Protein AF-A0A3G9J9N0-F1 (afdb_monomer_lite)

Foldseek 3Di:
DVVVVVVVVVVVVVVVVPPPDDDDDDDDDDDDQQAAEDAPQKPDNAAFAEAFDKDAIDRHPDPAQKDKAKQDVCQWGADSRRIIHGHDADKIKIWIADPVRRYIYIHIYGYDDWAWDADEDEAAFDKDAIAIHRHPDGFPAKAKLACCQWDADRRRIIGGNAFDKIKIWGHHPNDIHIYIYGHYYDWEKPAQEEEEEAFAKDAIDIPPQDDAPAKDKDKPDVCQWGADRRRIIGGHDADWIWMWIDGPNDIYIHIYGYDYDKAKNYQEAEAEAFDKDAIDIDPPDVADWQKDKDKPDVQQWDADSRRIITGHNDFDKIWIWIDTPNDIYIHIYTYDHFAWDPDAEEEAPDKDATDRPRHPAQKAKDKADVCQWGADSRRIIHGHDFDKIWIWIDGPPDIYIYIYGYDQWAKEAEAQLLQFDFGDDIDTDGQPDKDFAAFDGTDHPQKTFQWWAQDSVNSGGTDGHRDIGGRNDDRDSYTYIHTDIDGDPPDDDDDDDQQALQKWWAFLVLFIDRRSRDDDLHGWHAAAAWKKKFFLCLLFKWKWKWKAAPVDSPDTDDTGDTASGIFIDHHRIIIIMMMGTPVSDGDDPVNRVVRSVRIDMGHLDLDADPDQDQDFEAEEAAQALVQVDQGQFLVSLLNSLPDPLHQAYEFEWDAACVGFIWTDDDQAPAQFWPDDPPDPRHPHGRNDHDPVRQQVTFTARRHPVGHRPTDNTGTDTPLSNLLSCVVSVHAYEYEYEYYNDLVVLVVNVVSCVVSVRQARYEYEYCSNSSLVSNLVPPPSNQQRAYEYEEAAEDDPRNSSSQSVGHNYAYEYELVHDDLVSLVSCVVSSHQAEYDDDDAQPSCLVVSLVRRPYYYYSHSVRSVSSVVVNVPPCPDDDDDDDDDDDDDDDDDDDDDDDDDDDDDDDDDDDDDDD

Sequence (913 aa):
MNLMKKLTVFMLAFACAMSLGMQNASAATNKNVKFVTKTNKFNVSELRLTPKKSFKLKVKGNKNKLTWASGYKKVATVNSKGKVTAKKNGKATITATDKKKKIVYSVVCRVSKIGLPAKSIGYLGSSTQLVLNGTNKNADSWSSSDPNIATVDTEGNVTGVSEGTCSISAVYQGLTYSTTLTTKHKVSLNKKKLTLGKGASEMLTIANNVYCKAISWTSSNKKVATVDSKGNVYAKKKGSAVITAKVDDQAVTCKVTVKDGTCLSTSYIILVPKDSTTLTFKNKGKKKGKITWKSSNKKIATVSKKGKVTAKARSGKVTISAKMSGKTYKTTVRVRKAKIPNPLTVRVGTTYRLALAGVKSKTKWTSSNKNAAKISSTGTLTPLAYGVTTITAKVNKYTVKQKIHVTDRYKVTYDPNAKAFGKIASKSYFPTDRFKLPTKGFDRPGYTISGWNTKADETGTQYNAGQEVSNLSSTDAEVTLYATYAAKPGYPTASEPWRQLSIAGIDSKGNLYKSSTYLSTTKYTSVKEKSYFSIDDFINYQIAYIKFNEDDLSSFVIKSGWKSSGQILEPGYKYLFMIRKVNKKTFSTADVIPVSNLLRFESATTNMNTKAVDYGALYAAHRGYSSKYPENTALAFEKAGESKRFWGIESDVYNTADGQLVMIHDNSLNRTTNISSADPNYGKGINDLTYSQIESYNIKGVNKKDYNYVYSERIPTLATYLSTCKKYNKHAILELKGLNDPKYYTQIIDEIYNAGMQNDTTLISFKFGYLENIKNTIPRAKDMPVLFLFSNALTDDDYTYLCHFTNAGINIKSTAVTTDQLNKAKALHLSFAIWTITSSSQATNLVNQGSGMVTVNDEGVADEIEHETNGKDTGDQITNQNQPSNNNTNIAPTTPTDIKKDDSTAPVDGESA

Radius of gyration: 46.25 Å; chains: 1; bounding box: 155×97×119 Å

Structure (mmCIF, N/CA/C/O backbone):
data_AF-A0A3G9J9N0-F1
#
_entry.id   AF-A0A3G9J9N0-F1
#
loop_
_atom_site.group_PDB
_atom_site.id
_atom_site.type_symbol
_atom_site.label_atom_id
_atom_site.label_alt_id
_atom_site.label_comp_id
_atom_site.label_asym_id
_atom_site.label_entity_id
_atom_site.label_seq_id
_atom_site.pdbx_PDB_ins_code
_atom_site.Cartn_x
_atom_site.Cartn_y
_atom_site.Cartn_z
_atom_site.occupancy
_atom_site.B_iso_or_equiv
_atom_site.auth_seq_id
_atom_site.auth_comp_id
_atom_site.auth_asym_id
_atom_site.auth_atom_id
_atom_site.pdbx_PDB_model_num
ATOM 1 N N . MET A 1 1 ? 32.812 -43.704 54.163 1.00 48.78 1 MET A N 1
ATOM 2 C CA . MET A 1 1 ? 34.184 -43.253 54.502 1.00 48.78 1 MET A CA 1
ATOM 3 C C . MET A 1 1 ? 35.276 -43.819 53.581 1.00 48.78 1 MET A C 1
ATOM 5 O O . MET A 1 1 ? 36.115 -43.041 53.148 1.00 48.78 1 MET A O 1
ATOM 9 N N . ASN A 1 2 ? 35.254 -45.102 53.183 1.00 44.22 2 ASN A N 1
ATOM 10 C CA . ASN A 1 2 ? 36.314 -45.704 52.339 1.00 44.22 2 ASN A CA 1
ATOM 11 C C . ASN A 1 2 ? 36.480 -45.160 50.899 1.00 44.22 2 ASN A C 1
ATOM 13 O O . ASN A 1 2 ? 37.438 -45.531 50.227 1.00 44.22 2 ASN A O 1
ATOM 17 N N . LEU A 1 3 ? 35.619 -44.250 50.425 1.00 35.22 3 LEU A N 1
ATOM 18 C CA . LEU A 1 3 ? 35.793 -43.603 49.115 1.00 35.22 3 LEU A CA 1
ATOM 19 C C . LEU A 1 3 ? 36.722 -42.370 49.162 1.00 35.22 3 LEU A C 1
ATOM 21 O O . LEU A 1 3 ? 37.321 -42.024 48.150 1.00 35.22 3 LEU A O 1
ATOM 25 N N . MET A 1 4 ? 36.907 -41.741 50.333 1.00 36.75 4 MET A N 1
ATOM 26 C CA . MET A 1 4 ? 37.801 -40.579 50.480 1.00 36.75 4 MET A CA 1
ATOM 27 C C . MET A 1 4 ? 39.285 -40.957 50.593 1.00 36.75 4 MET A C 1
ATOM 29 O O . MET A 1 4 ? 40.127 -40.165 50.191 1.00 36.75 4 MET A O 1
ATOM 33 N N . LYS A 1 5 ? 39.629 -42.176 51.039 1.00 39.00 5 LYS A N 1
ATOM 34 C CA . LYS A 1 5 ? 41.034 -42.637 51.077 1.00 39.00 5 LYS A CA 1
ATOM 35 C C . LYS A 1 5 ? 41.598 -43.043 49.704 1.00 39.00 5 LYS A C 1
ATOM 37 O O . LYS A 1 5 ? 42.811 -43.040 49.536 1.00 39.00 5 LYS A O 1
ATOM 42 N N . LYS A 1 6 ? 40.752 -43.343 48.704 1.00 37.22 6 LYS A N 1
ATOM 43 C CA . LYS A 1 6 ? 41.207 -43.686 47.338 1.00 37.22 6 LYS A CA 1
ATOM 44 C C . LYS A 1 6 ? 41.450 -42.474 46.426 1.00 37.22 6 LYS A C 1
ATOM 46 O O . LYS A 1 6 ? 42.113 -42.633 45.407 1.00 37.22 6 LYS A O 1
ATOM 51 N N . LEU A 1 7 ? 40.976 -41.275 46.783 1.00 34.38 7 LEU A N 1
ATOM 52 C CA . LEU A 1 7 ? 41.208 -40.065 45.977 1.00 34.38 7 LEU A CA 1
ATOM 53 C C . LEU A 1 7 ? 42.564 -39.396 46.268 1.00 34.38 7 LEU A C 1
ATOM 55 O O . LEU A 1 7 ? 43.175 -38.837 45.362 1.00 34.38 7 LEU A O 1
ATOM 59 N N . THR A 1 8 ? 43.062 -39.485 47.505 1.00 36.62 8 THR A N 1
ATOM 60 C CA . THR A 1 8 ? 44.294 -38.796 47.932 1.00 36.62 8 THR A CA 1
ATOM 61 C C . THR A 1 8 ? 45.568 -39.444 47.380 1.00 36.62 8 THR A C 1
ATOM 63 O O . THR A 1 8 ? 46.518 -38.743 47.046 1.00 36.62 8 THR A O 1
ATOM 66 N N . VAL A 1 9 ? 45.583 -40.772 47.209 1.00 36.88 9 VAL A N 1
ATOM 67 C CA . VAL A 1 9 ? 46.752 -41.508 46.682 1.00 36.88 9 VAL A CA 1
ATOM 68 C C . VAL A 1 9 ? 46.990 -41.212 45.193 1.00 36.88 9 VAL A C 1
ATOM 70 O O . VAL A 1 9 ? 48.134 -41.115 44.753 1.00 36.88 9 VAL A O 1
ATOM 73 N N . PHE A 1 10 ? 45.928 -40.979 44.413 1.00 32.38 10 PHE A N 1
ATOM 74 C CA . PHE A 1 10 ? 46.055 -40.698 42.977 1.00 32.38 10 PHE A CA 1
ATOM 75 C C . PHE A 1 10 ? 46.509 -39.258 42.665 1.00 32.38 10 PHE A C 1
ATOM 77 O O . PHE A 1 10 ? 47.022 -39.004 41.577 1.00 32.38 10 PHE A O 1
ATOM 84 N N . MET A 1 11 ? 46.373 -38.318 43.613 1.00 33.41 11 MET A N 1
ATOM 85 C CA . MET A 1 11 ? 46.893 -36.949 43.457 1.00 33.41 11 MET A CA 1
ATOM 86 C C . MET A 1 11 ? 48.385 -36.803 43.796 1.00 33.41 11 MET A C 1
ATOM 88 O O . MET A 1 11 ? 48.999 -35.849 43.327 1.00 33.41 11 MET A O 1
ATOM 92 N N . LEU A 1 12 ? 48.996 -37.741 44.533 1.00 33.38 12 LEU A N 1
ATOM 93 C CA . LEU A 1 12 ? 50.442 -37.703 44.811 1.00 33.38 12 LEU A CA 1
ATOM 94 C C . LEU A 1 12 ? 51.288 -38.365 43.709 1.00 33.38 12 LEU A C 1
ATOM 96 O O . LEU A 1 12 ? 52.363 -37.869 43.378 1.00 33.38 12 LEU A O 1
ATOM 100 N N . ALA A 1 13 ? 50.790 -39.431 43.073 1.00 31.62 13 ALA A N 1
ATOM 101 C CA . ALA A 1 13 ? 51.538 -40.156 42.038 1.00 31.62 13 ALA A CA 1
ATOM 102 C C . ALA A 1 13 ? 51.814 -39.331 40.760 1.00 31.62 13 ALA A C 1
ATOM 104 O O . ALA A 1 13 ? 52.787 -39.591 40.055 1.00 31.62 13 ALA A O 1
ATOM 105 N N . PHE A 1 14 ? 51.000 -38.309 40.463 1.00 33.72 14 PHE A N 1
ATOM 106 C CA . PHE A 1 14 ? 51.206 -37.449 39.288 1.00 33.72 14 PHE A CA 1
ATOM 107 C C . PHE A 1 14 ? 52.221 -36.311 39.523 1.00 33.72 14 PHE A C 1
ATOM 109 O O . PHE A 1 14 ? 52.668 -35.685 38.563 1.00 33.72 14 PHE A O 1
ATOM 116 N N . ALA A 1 15 ? 52.618 -36.055 40.777 1.00 31.66 15 ALA A N 1
ATOM 117 C CA . ALA A 1 15 ? 53.602 -35.026 41.122 1.00 31.66 15 ALA A CA 1
ATOM 118 C C . ALA A 1 15 ? 55.060 -35.502 40.943 1.00 31.66 15 ALA A C 1
ATOM 120 O O . ALA A 1 15 ? 55.919 -34.710 40.560 1.00 31.66 15 ALA A O 1
ATOM 121 N N . CYS A 1 16 ? 55.343 -36.797 41.135 1.00 30.12 16 CYS A N 1
ATOM 122 C CA . CYS A 1 16 ? 56.706 -37.345 41.023 1.00 30.12 16 CYS A CA 1
ATOM 123 C C . CYS A 1 16 ? 57.176 -37.621 39.581 1.00 30.12 16 CYS A C 1
ATOM 125 O O . CYS A 1 16 ? 58.366 -37.815 39.351 1.00 30.12 16 CYS A O 1
ATOM 127 N N . ALA A 1 17 ? 56.287 -37.587 38.582 1.00 29.38 17 ALA A N 1
ATOM 128 C CA . ALA A 1 17 ? 56.651 -37.819 37.177 1.00 29.38 17 ALA A CA 1
ATOM 129 C C . ALA A 1 17 ? 57.238 -36.580 36.456 1.00 29.38 17 ALA A C 1
ATOM 131 O O . ALA A 1 17 ? 57.501 -36.636 35.254 1.00 29.38 17 ALA A O 1
ATOM 132 N N . MET A 1 18 ? 57.433 -35.452 37.156 1.00 33.44 18 MET A N 1
ATOM 133 C CA . MET A 1 18 ? 58.057 -34.236 36.603 1.00 33.44 18 MET A CA 1
ATOM 134 C C . MET A 1 18 ? 59.470 -33.935 37.133 1.00 33.44 18 MET A C 1
ATOM 136 O O . MET A 1 18 ? 60.090 -32.992 36.644 1.00 33.44 18 MET A O 1
ATOM 140 N N . SER A 1 19 ? 60.008 -34.722 38.072 1.00 32.09 19 SER A N 1
ATOM 141 C CA . SER A 1 19 ? 61.342 -34.499 38.661 1.00 32.09 19 SER A CA 1
ATOM 142 C C . SER A 1 19 ? 62.445 -35.438 38.150 1.00 32.09 19 SER A C 1
ATOM 144 O O . SER A 1 19 ? 63.620 -35.111 38.295 1.00 32.09 19 SER A O 1
ATOM 146 N N . LEU A 1 20 ? 62.109 -36.566 37.511 1.00 29.92 20 LEU A N 1
ATOM 147 C CA . LEU A 1 20 ? 63.076 -37.584 37.071 1.00 29.92 20 LEU A CA 1
ATOM 148 C C . LEU A 1 20 ? 62.960 -37.863 35.565 1.00 29.92 20 LEU A C 1
ATOM 150 O O . LEU A 1 20 ? 62.259 -38.766 35.120 1.00 29.92 20 LEU A O 1
ATOM 154 N N . GLY A 1 21 ? 63.654 -37.046 34.769 1.00 29.75 21 GLY A N 1
ATOM 155 C CA . GLY A 1 21 ? 63.706 -37.189 33.305 1.00 29.75 21 GLY A CA 1
ATOM 156 C C . GLY A 1 21 ? 64.806 -36.384 32.605 1.00 29.75 21 GLY A C 1
ATOM 157 O O . GLY A 1 21 ? 64.782 -36.251 31.383 1.00 29.75 21 GLY A O 1
ATOM 158 N N . MET A 1 22 ? 65.752 -35.814 33.362 1.00 32.88 22 MET A N 1
ATOM 159 C CA . MET A 1 22 ? 66.921 -35.102 32.835 1.00 32.88 22 MET A CA 1
ATOM 160 C C . MET A 1 22 ? 68.165 -35.408 33.677 1.00 32.88 22 MET A C 1
ATOM 162 O O . MET A 1 22 ? 68.656 -34.553 34.408 1.00 32.88 22 MET A O 1
ATOM 166 N N . GLN A 1 23 ? 68.700 -36.619 33.528 1.00 28.89 23 GLN A N 1
ATOM 167 C CA . GLN A 1 23 ? 70.120 -36.873 33.764 1.00 28.89 23 GLN A CA 1
ATOM 168 C C . GLN A 1 23 ? 70.725 -37.645 32.588 1.00 28.89 23 GLN A C 1
ATOM 170 O O . GLN A 1 23 ? 70.046 -38.414 31.913 1.00 28.89 23 GLN A O 1
ATOM 175 N N . ASN A 1 24 ? 72.014 -37.382 32.386 1.00 27.62 24 ASN A N 1
ATOM 176 C CA . ASN A 1 24 ? 72.972 -38.079 31.531 1.00 27.62 24 ASN A CA 1
ATOM 177 C C . ASN A 1 24 ? 72.756 -37.983 30.011 1.00 27.62 24 ASN A C 1
ATOM 179 O O . ASN A 1 24 ? 72.173 -38.832 29.344 1.00 27.62 24 ASN A O 1
ATOM 183 N N . ALA A 1 25 ? 73.381 -36.942 29.456 1.00 30.88 25 ALA A N 1
ATOM 184 C CA . ALA A 1 25 ? 74.057 -37.060 28.171 1.00 30.88 25 ALA A CA 1
ATOM 185 C C . ALA A 1 25 ? 75.243 -38.040 28.285 1.00 30.88 25 ALA A C 1
ATOM 187 O O . ALA A 1 25 ? 75.872 -38.102 29.341 1.00 30.88 25 ALA A O 1
ATOM 188 N N . SER A 1 26 ? 75.618 -38.710 27.191 1.00 25.95 26 SER A N 1
ATOM 189 C CA . SER A 1 26 ? 77.020 -39.096 26.990 1.00 25.95 26 SER A CA 1
ATOM 190 C C . SER A 1 26 ? 77.789 -37.885 26.446 1.00 25.95 26 SER A C 1
ATOM 192 O O . SER A 1 26 ? 77.250 -37.073 25.687 1.00 25.95 26 SER A O 1
ATOM 194 N N . ALA A 1 27 ? 79.011 -37.690 26.935 1.00 27.84 27 ALA A N 1
ATOM 195 C CA . ALA A 1 27 ? 79.681 -36.395 26.900 1.00 27.84 27 ALA A CA 1
ATOM 196 C C . ALA A 1 27 ? 80.628 -36.199 25.706 1.00 27.84 27 ALA A C 1
ATOM 198 O O . ALA A 1 27 ? 81.275 -37.134 25.251 1.00 27.84 27 ALA A O 1
ATOM 199 N N . ALA A 1 28 ? 80.797 -34.931 25.319 1.00 25.23 28 ALA A N 1
ATOM 200 C CA . ALA A 1 28 ? 82.091 -34.364 24.933 1.00 25.23 28 ALA A CA 1
ATOM 201 C C . ALA A 1 28 ? 82.093 -32.847 25.232 1.00 25.23 28 ALA A C 1
ATOM 203 O O . ALA A 1 28 ? 81.487 -32.051 24.519 1.00 25.23 28 ALA A O 1
ATOM 204 N N . THR A 1 29 ? 82.687 -32.494 26.377 1.00 30.61 29 THR A N 1
ATOM 205 C CA . THR A 1 29 ? 83.404 -31.233 26.683 1.00 30.61 29 THR A CA 1
ATOM 206 C C . THR A 1 29 ? 82.989 -29.916 25.980 1.00 30.61 29 THR A C 1
ATOM 208 O O . THR A 1 29 ? 83.371 -29.651 24.847 1.00 30.61 29 THR A O 1
ATOM 211 N N . ASN A 1 30 ? 82.375 -28.967 26.715 1.00 28.16 30 ASN A N 1
ATOM 212 C CA . ASN A 1 30 ? 83.119 -27.853 27.355 1.00 28.16 30 ASN A CA 1
ATOM 213 C C . ASN A 1 30 ? 82.231 -26.823 28.109 1.00 28.16 30 ASN A C 1
ATOM 215 O O . ASN A 1 30 ? 81.152 -26.463 27.647 1.00 28.16 30 ASN A O 1
ATOM 219 N N . LYS A 1 31 ? 82.769 -26.294 29.224 1.00 37.56 31 LYS A N 1
ATOM 220 C CA . LYS A 1 31 ? 82.333 -25.141 30.062 1.00 37.56 31 LYS A CA 1
ATOM 221 C C . LYS A 1 31 ? 80.841 -25.034 30.467 1.00 37.56 31 LYS A C 1
ATOM 223 O O . LYS A 1 31 ? 79.971 -24.642 29.693 1.00 37.56 31 LYS A O 1
ATOM 228 N N . ASN A 1 32 ? 80.584 -25.226 31.769 1.00 44.66 32 ASN A N 1
ATOM 229 C CA . ASN A 1 32 ? 79.283 -25.054 32.435 1.00 44.66 32 ASN A CA 1
ATOM 230 C C . ASN A 1 32 ? 78.755 -23.604 32.391 1.00 44.66 32 ASN A C 1
ATOM 232 O O . ASN A 1 32 ? 78.971 -22.798 33.295 1.00 44.66 32 ASN A O 1
ATOM 236 N N . VAL A 1 33 ? 77.985 -23.278 31.354 1.00 46.66 33 VAL A N 1
ATOM 237 C CA . VAL A 1 33 ? 77.204 -22.038 31.279 1.00 46.66 33 VAL A CA 1
ATOM 238 C C . VAL A 1 33 ? 75.807 -22.296 31.853 1.00 46.66 33 VAL A C 1
ATOM 240 O O . VAL A 1 33 ? 74.995 -22.956 31.211 1.00 46.66 33 VAL A O 1
ATOM 243 N N . LYS A 1 34 ? 75.489 -21.765 33.043 1.00 50.78 34 LYS A N 1
ATOM 244 C CA . LYS A 1 34 ? 74.111 -21.797 33.575 1.00 50.78 34 LYS A CA 1
ATOM 245 C C . LYS A 1 34 ? 73.200 -20.927 32.695 1.00 50.78 34 LYS A C 1
ATOM 247 O O . LYS A 1 34 ? 73.370 -19.710 32.643 1.00 50.78 34 LYS A O 1
ATOM 252 N N . PHE A 1 35 ? 72.246 -21.552 32.001 1.00 58.50 35 PHE A N 1
ATOM 253 C CA . PHE A 1 35 ? 71.233 -20.864 31.194 1.00 58.50 35 PHE A CA 1
ATOM 254 C C . PHE A 1 35 ? 69.939 -20.652 31.993 1.00 58.50 35 PHE A C 1
ATOM 256 O O . PHE A 1 35 ? 69.410 -21.592 32.584 1.00 58.50 35 PHE A O 1
ATOM 263 N N . VAL A 1 36 ? 69.369 -19.446 31.945 1.00 65.62 36 VAL A N 1
ATOM 264 C CA . VAL A 1 36 ? 68.033 -19.170 32.501 1.00 65.62 36 VAL A CA 1
ATOM 265 C C . VAL A 1 36 ? 66.969 -19.634 31.504 1.00 65.62 36 VAL A C 1
ATOM 267 O O . VAL A 1 36 ? 66.976 -19.218 30.345 1.00 65.62 36 VAL A O 1
ATOM 270 N N . THR A 1 37 ? 66.023 -20.470 31.935 1.00 63.44 37 THR A N 1
ATOM 271 C CA . THR A 1 37 ? 64.923 -20.917 31.064 1.00 63.44 37 THR A CA 1
ATOM 272 C C . THR A 1 37 ? 63.762 -19.920 31.098 1.00 63.44 37 THR A C 1
ATOM 274 O O . THR A 1 37 ? 63.306 -19.535 32.171 1.00 63.44 37 THR A O 1
ATOM 277 N N . LYS A 1 38 ? 63.255 -19.503 29.929 1.00 67.88 38 LYS A N 1
ATOM 278 C CA . LYS A 1 38 ? 62.070 -18.633 29.800 1.00 67.88 38 LYS A CA 1
ATOM 279 C C . LYS A 1 38 ? 61.022 -19.260 28.878 1.00 67.88 38 LYS A C 1
ATOM 281 O O . LYS A 1 38 ? 61.225 -19.376 27.671 1.00 67.88 38 LYS A O 1
ATOM 286 N N . THR A 1 39 ? 59.875 -19.622 29.442 1.00 58.59 39 THR A N 1
ATOM 287 C CA . THR A 1 39 ? 58.696 -20.099 28.702 1.00 58.59 39 THR A CA 1
ATOM 288 C C . THR A 1 39 ? 57.900 -18.929 28.099 1.00 58.59 39 THR A C 1
ATOM 290 O O . THR A 1 39 ? 58.139 -17.761 28.407 1.00 58.59 39 THR A O 1
ATOM 293 N N . ASN A 1 40 ? 56.966 -19.225 27.187 1.00 57.38 40 ASN A N 1
ATOM 294 C CA . ASN A 1 40 ? 55.962 -18.286 26.649 1.00 57.38 40 ASN A CA 1
ATOM 295 C C . ASN A 1 40 ? 56.482 -17.010 25.940 1.00 57.38 40 ASN A C 1
ATOM 297 O O . ASN A 1 40 ? 55.711 -16.083 25.695 1.00 57.38 40 ASN A O 1
ATOM 301 N N . LYS A 1 41 ? 57.762 -16.950 25.544 1.00 75.94 41 LYS A N 1
ATOM 302 C CA . LYS A 1 41 ? 58.319 -15.839 24.738 1.00 75.94 41 LYS A CA 1
ATOM 303 C C . LYS A 1 41 ? 58.327 -16.089 23.225 1.00 75.94 41 LYS A C 1
ATOM 305 O O . LYS A 1 41 ? 58.754 -15.213 22.479 1.00 75.94 41 LYS A O 1
ATOM 310 N N . PHE A 1 42 ? 57.851 -17.235 22.742 1.00 79.75 42 PHE A N 1
ATOM 311 C CA . PHE A 1 42 ? 57.689 -17.473 21.303 1.00 79.75 42 PHE A CA 1
ATOM 312 C C . PHE A 1 42 ? 56.468 -16.738 20.717 1.00 79.75 42 PHE A C 1
ATOM 314 O O . PHE A 1 42 ? 55.617 -16.207 21.430 1.00 79.75 42 PHE A O 1
ATOM 321 N N . ASN A 1 43 ? 56.367 -16.712 19.386 1.00 79.62 43 ASN A N 1
ATOM 322 C CA . ASN A 1 43 ? 55.188 -16.240 18.657 1.00 79.62 43 ASN A CA 1
ATOM 323 C C . ASN A 1 43 ? 53.937 -17.124 18.843 1.00 79.62 43 ASN A C 1
ATOM 325 O O . ASN A 1 43 ? 52.857 -16.694 18.457 1.00 79.62 43 ASN A O 1
ATOM 329 N N . VAL A 1 44 ? 54.071 -18.301 19.462 1.00 76.94 44 VAL A N 1
ATOM 330 C CA . VAL A 1 44 ? 52.980 -19.188 19.903 1.00 76.94 44 VAL A CA 1
ATOM 331 C C . VAL A 1 44 ? 53.314 -19.768 21.285 1.00 76.94 44 VAL A C 1
ATOM 333 O O . VAL A 1 44 ? 54.489 -19.976 21.587 1.00 76.94 44 VAL A O 1
ATOM 336 N N . SER A 1 45 ? 52.308 -20.030 22.123 1.00 72.44 45 SER A N 1
ATOM 337 C CA . SER A 1 45 ? 52.470 -20.682 23.439 1.00 72.44 45 SER A CA 1
ATOM 338 C C . SER A 1 45 ? 52.558 -22.212 23.339 1.00 72.44 45 SER A C 1
ATOM 340 O O . SER A 1 45 ? 53.342 -22.836 24.050 1.00 72.44 45 SER A O 1
ATOM 342 N N . GLU A 1 46 ? 51.814 -22.813 22.408 1.00 78.31 46 GLU A N 1
ATOM 343 C CA . GLU A 1 46 ? 51.929 -24.215 21.988 1.00 78.31 46 GLU A CA 1
ATOM 344 C C . GLU A 1 46 ? 51.910 -24.280 20.451 1.00 78.31 46 GLU A C 1
ATOM 346 O O . GLU A 1 46 ? 51.202 -23.519 19.785 1.00 78.31 46 GLU A O 1
ATOM 351 N N . LEU A 1 47 ? 52.699 -25.181 19.864 1.00 81.25 47 LEU A N 1
ATOM 352 C CA . LEU A 1 47 ? 52.750 -25.399 18.420 1.00 81.25 47 LEU A CA 1
ATOM 353 C C . LEU A 1 47 ? 52.004 -26.690 18.057 1.00 81.25 47 LEU A C 1
ATOM 355 O O . LEU A 1 47 ? 52.470 -27.779 18.387 1.00 81.25 47 LEU A O 1
ATOM 359 N N . ARG A 1 48 ? 50.870 -26.599 17.354 1.00 81.94 48 ARG A N 1
ATOM 360 C CA . ARG A 1 48 ? 50.160 -27.770 16.809 1.00 81.94 48 ARG A CA 1
ATOM 361 C C . ARG A 1 48 ? 50.343 -27.844 15.300 1.00 81.94 48 ARG A C 1
ATOM 363 O O . ARG A 1 48 ? 50.137 -26.856 14.594 1.00 81.94 48 ARG A O 1
ATOM 370 N N . LEU A 1 49 ? 50.761 -29.010 14.816 1.00 74.69 49 LEU A N 1
ATOM 371 C CA . LEU A 1 49 ? 51.038 -29.271 13.404 1.00 74.69 49 LEU A CA 1
ATOM 372 C C . LEU A 1 49 ? 50.471 -30.624 12.974 1.00 74.69 49 LEU A C 1
ATOM 374 O O . LEU A 1 49 ? 50.459 -31.579 13.744 1.00 74.69 49 LEU A O 1
ATOM 378 N N . THR A 1 50 ? 50.118 -30.746 11.699 1.00 73.88 50 THR A N 1
ATOM 379 C CA . THR A 1 50 ? 49.955 -32.052 11.0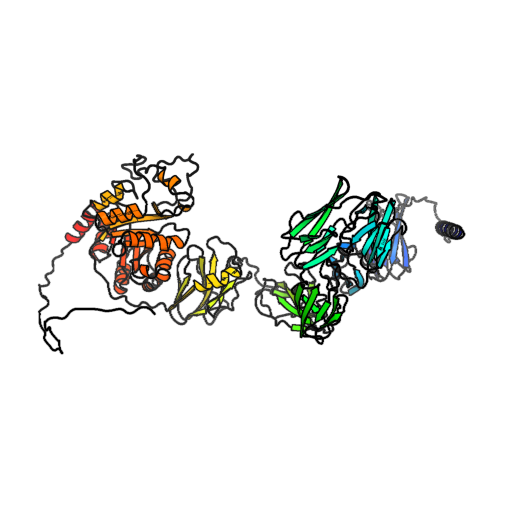55 1.00 73.88 50 THR A CA 1
ATOM 380 C C . THR A 1 50 ? 51.286 -32.570 10.513 1.00 73.88 50 THR A C 1
ATOM 382 O O . THR A 1 50 ? 52.174 -31.768 10.200 1.00 73.88 50 THR A O 1
ATOM 385 N N . PRO A 1 51 ? 51.444 -33.897 10.344 1.00 77.56 51 PRO A N 1
ATOM 386 C CA . PRO A 1 51 ? 52.576 -34.476 9.625 1.00 77.56 51 PRO A CA 1
ATOM 387 C C . PRO A 1 51 ? 52.863 -33.763 8.291 1.00 77.56 51 PRO A C 1
ATOM 389 O O . PRO A 1 51 ? 51.947 -33.354 7.580 1.00 77.56 51 PRO A O 1
ATOM 392 N N . LYS A 1 52 ? 54.149 -33.621 7.953 1.00 76.56 52 LYS A N 1
ATOM 393 C CA . LYS A 1 52 ? 54.697 -32.924 6.771 1.00 76.56 52 LYS A CA 1
ATOM 394 C C . LYS A 1 52 ? 54.513 -31.392 6.727 1.00 76.56 52 LYS A C 1
ATOM 396 O O . LYS A 1 52 ? 55.208 -30.747 5.944 1.00 76.56 52 LYS A O 1
ATOM 401 N N . LYS A 1 53 ? 53.660 -30.763 7.550 1.00 82.00 53 LYS A N 1
ATOM 402 C CA . LYS A 1 53 ? 53.551 -29.285 7.602 1.00 82.00 53 LYS A CA 1
ATOM 403 C C . LYS A 1 53 ? 54.672 -28.656 8.447 1.00 82.00 53 LYS A C 1
ATOM 405 O O . LYS A 1 53 ? 55.336 -29.323 9.242 1.00 82.00 53 LYS A O 1
ATOM 410 N N . SER A 1 54 ? 54.898 -27.352 8.260 1.00 84.00 54 SER A N 1
ATOM 411 C CA . SER A 1 54 ? 55.978 -26.607 8.925 1.00 84.00 54 SER A CA 1
ATOM 412 C C . SER A 1 54 ? 55.564 -25.200 9.373 1.00 84.00 54 SER A C 1
ATOM 414 O O . SER A 1 54 ? 54.647 -24.610 8.806 1.00 84.00 54 SER A O 1
ATOM 416 N N . PHE A 1 55 ? 56.245 -24.663 10.389 1.00 84.56 55 PHE A N 1
ATOM 417 C CA . PHE A 1 55 ? 55.986 -23.354 10.998 1.00 84.56 55 PHE A CA 1
ATOM 418 C C . PHE A 1 55 ? 57.294 -22.685 11.438 1.00 84.56 55 PHE A C 1
ATOM 420 O O . PHE A 1 55 ? 58.190 -23.351 11.955 1.00 84.56 55 PHE A O 1
ATOM 427 N N . LYS A 1 56 ? 57.422 -21.364 11.255 1.00 90.25 56 LYS A N 1
ATOM 428 C CA . LYS A 1 56 ? 58.613 -20.605 11.669 1.00 90.25 56 LYS A CA 1
ATOM 429 C C . LYS A 1 56 ? 58.406 -20.001 13.058 1.00 90.25 56 LYS A C 1
ATOM 431 O O . LYS A 1 56 ? 57.646 -19.044 13.221 1.00 90.25 56 LYS A O 1
ATOM 436 N N . LEU A 1 57 ? 59.104 -20.549 14.049 1.00 86.56 57 LEU A N 1
ATOM 437 C CA . LEU A 1 57 ? 59.156 -19.977 15.389 1.00 86.56 57 LEU A CA 1
ATOM 438 C C . LEU A 1 57 ? 60.007 -18.700 15.393 1.00 86.56 57 LEU A C 1
ATOM 440 O O . LEU A 1 57 ? 61.041 -18.611 14.728 1.00 86.56 57 LEU A O 1
ATOM 444 N N . LYS A 1 58 ? 59.576 -17.712 16.176 1.00 86.31 58 LYS A N 1
ATOM 445 C CA . LYS A 1 58 ? 60.313 -16.480 16.486 1.00 86.31 58 LYS A CA 1
ATOM 446 C C . LYS A 1 58 ? 60.207 -16.219 17.987 1.00 86.31 58 LYS A C 1
ATOM 448 O O . LYS A 1 58 ? 59.114 -16.333 18.538 1.00 86.31 58 LYS A O 1
ATOM 453 N N . VAL A 1 59 ? 61.304 -15.844 18.642 1.00 85.69 59 VAL A N 1
ATOM 454 C CA . VAL A 1 59 ? 61.275 -15.367 20.036 1.00 85.69 59 VAL A CA 1
ATOM 455 C C . VAL A 1 59 ? 60.959 -13.869 20.021 1.00 85.69 59 VAL A C 1
ATOM 457 O O . VAL A 1 59 ? 61.713 -13.082 19.450 1.00 85.69 59 VAL A O 1
ATOM 460 N N . LYS A 1 60 ? 59.834 -13.466 20.620 1.00 80.81 60 LYS A N 1
ATOM 461 C CA . LYS A 1 60 ? 59.385 -12.068 20.688 1.00 80.81 60 LYS A CA 1
ATOM 462 C C . LYS A 1 60 ? 60.439 -11.213 21.404 1.00 80.81 60 LYS A C 1
ATOM 464 O O . LYS A 1 60 ? 60.869 -11.551 22.505 1.00 80.81 60 LYS A O 1
ATOM 469 N N . GLY A 1 61 ? 60.844 -10.111 20.772 1.00 78.38 61 GLY A N 1
ATOM 470 C CA . GLY A 1 61 ? 61.818 -9.160 21.321 1.00 78.38 61 GLY A CA 1
ATOM 471 C C . GLY A 1 61 ? 63.282 -9.626 21.331 1.00 78.38 61 GLY A C 1
ATOM 472 O O . GLY A 1 61 ? 64.127 -8.904 21.854 1.00 78.38 61 GLY A O 1
ATOM 473 N N . ASN A 1 62 ? 63.621 -10.796 20.770 1.00 79.38 62 ASN A N 1
ATOM 474 C CA . ASN A 1 62 ? 65.016 -11.231 20.667 1.00 79.38 62 ASN A CA 1
ATOM 475 C C . ASN A 1 62 ? 65.604 -10.901 19.279 1.00 79.38 62 ASN A C 1
ATOM 477 O O . ASN A 1 62 ? 65.083 -11.357 18.263 1.00 79.38 62 ASN A O 1
ATOM 481 N N . LYS A 1 63 ? 66.690 -10.111 19.256 1.00 79.31 63 LYS A N 1
ATOM 482 C CA . LYS A 1 63 ? 67.451 -9.723 18.051 1.00 79.31 63 LYS A CA 1
ATOM 483 C C . LYS A 1 63 ? 68.746 -10.544 17.846 1.00 79.31 63 LYS A C 1
ATOM 485 O O . LYS A 1 63 ? 69.434 -10.353 16.850 1.00 79.31 63 LYS A O 1
ATOM 490 N N . ASN A 1 64 ? 69.099 -11.445 18.768 1.00 82.06 64 ASN A N 1
ATOM 491 C CA . ASN A 1 64 ? 70.328 -12.245 18.721 1.00 82.06 64 ASN A CA 1
ATOM 492 C C . ASN A 1 64 ? 70.199 -13.486 17.817 1.00 82.06 64 ASN A C 1
ATOM 494 O O . ASN A 1 64 ? 69.114 -14.032 17.613 1.00 82.06 64 ASN A O 1
ATOM 498 N N . LYS A 1 65 ? 71.343 -13.999 17.339 1.00 84.44 65 LYS A N 1
ATOM 499 C CA . LYS A 1 65 ? 71.434 -15.288 16.631 1.00 84.44 65 LYS A CA 1
ATOM 500 C C . LYS A 1 65 ? 71.148 -16.445 17.600 1.00 84.44 65 LYS A C 1
ATOM 502 O O . LYS A 1 65 ? 71.888 -16.653 18.559 1.00 84.44 65 LYS A O 1
ATOM 507 N N . LEU A 1 66 ? 70.084 -17.203 17.332 1.00 90.06 66 LEU A N 1
ATOM 508 C CA . LEU A 1 66 ? 69.633 -18.330 18.158 1.00 90.06 66 LEU A CA 1
ATOM 509 C C . LEU A 1 66 ? 70.146 -19.673 17.622 1.00 90.06 66 LEU A C 1
ATOM 511 O O . LEU A 1 66 ? 70.174 -19.898 16.413 1.00 90.06 66 LEU A O 1
ATOM 515 N N . THR A 1 67 ? 70.497 -20.590 18.526 1.00 89.12 67 THR A N 1
ATOM 516 C CA . THR A 1 67 ? 70.742 -22.010 18.204 1.00 89.12 67 THR A CA 1
ATOM 517 C C . THR A 1 67 ? 69.461 -22.805 18.452 1.00 89.12 67 THR A C 1
ATOM 519 O O . THR A 1 67 ? 68.841 -22.612 19.492 1.00 89.12 67 THR A O 1
ATOM 522 N N . TRP A 1 68 ? 69.051 -23.686 17.537 1.00 91.56 68 TRP A N 1
ATOM 523 C CA . TRP A 1 68 ? 67.763 -24.392 17.612 1.00 91.56 68 TRP A CA 1
ATOM 524 C C . TRP A 1 68 ? 67.936 -25.905 17.755 1.00 91.56 68 TRP A C 1
ATOM 526 O O . TRP A 1 68 ? 68.771 -26.492 17.069 1.00 91.56 68 TRP A O 1
ATOM 536 N N . ALA A 1 69 ? 67.109 -26.543 18.584 1.00 90.00 69 ALA A N 1
ATOM 537 C CA . ALA A 1 69 ? 67.075 -27.997 18.736 1.00 90.00 69 ALA A CA 1
ATOM 538 C C . ALA A 1 69 ? 65.643 -28.537 18.910 1.00 90.00 69 ALA A C 1
ATOM 540 O O . ALA A 1 69 ? 64.708 -27.808 19.239 1.00 90.00 69 ALA A O 1
ATOM 541 N N . SER A 1 70 ? 65.473 -29.839 18.671 1.00 90.31 70 SER A N 1
ATOM 542 C CA . SER A 1 70 ? 64.237 -30.579 18.945 1.00 90.31 70 SER A CA 1
ATOM 543 C C . SER A 1 70 ? 64.554 -31.781 19.821 1.00 90.31 70 SER A C 1
ATOM 545 O O . SER A 1 70 ? 65.390 -32.605 19.444 1.00 90.31 70 SER A O 1
ATOM 547 N N . GLY A 1 71 ? 63.849 -31.896 20.946 1.00 87.25 71 GLY A N 1
ATOM 548 C CA . GLY A 1 71 ? 63.962 -33.016 21.877 1.00 87.25 71 GLY A CA 1
ATOM 549 C C . GLY A 1 71 ? 63.439 -34.342 21.321 1.00 87.25 71 GLY A C 1
ATOM 550 O O . GLY A 1 71 ? 63.774 -35.385 21.864 1.00 87.25 71 GLY A O 1
ATOM 551 N N . TYR A 1 72 ? 62.662 -34.344 20.225 1.00 87.31 72 TYR A N 1
ATOM 552 C CA . TYR A 1 72 ? 62.302 -35.599 19.556 1.00 87.31 72 TYR A CA 1
ATOM 553 C C . TYR A 1 72 ? 62.160 -35.451 18.035 1.00 87.31 72 TYR A C 1
ATOM 555 O O . TYR A 1 72 ? 61.073 -35.266 17.479 1.00 87.31 72 TYR A O 1
ATOM 563 N N . LYS A 1 73 ? 63.301 -35.585 17.342 1.00 88.31 73 LYS A N 1
ATOM 564 C CA . LYS A 1 73 ? 63.446 -35.443 15.878 1.00 88.31 73 LYS A CA 1
ATOM 565 C C . LYS A 1 73 ? 62.573 -36.406 15.050 1.00 88.31 73 LYS A C 1
ATOM 567 O O . LYS A 1 73 ? 62.333 -36.121 13.878 1.00 88.31 73 LYS A O 1
ATOM 572 N N . LYS A 1 74 ? 62.088 -37.519 15.625 1.00 85.31 74 LYS A N 1
ATOM 573 C CA . LYS A 1 74 ? 61.139 -38.450 14.973 1.00 85.31 74 LYS A CA 1
ATOM 574 C C . LYS A 1 74 ? 59.710 -37.881 14.885 1.00 85.31 74 LYS A C 1
ATOM 576 O O . LYS A 1 74 ? 58.992 -38.220 13.949 1.00 85.31 74 LYS A O 1
ATOM 581 N N . VAL A 1 75 ? 59.321 -36.990 15.805 1.00 83.06 75 VAL A N 1
ATOM 582 C CA . VAL A 1 75 ? 58.016 -36.298 15.814 1.00 83.06 75 VAL A CA 1
ATOM 583 C C . VAL A 1 75 ? 58.097 -34.949 15.100 1.00 83.06 75 VAL A C 1
ATOM 585 O O . VAL A 1 75 ? 57.273 -34.682 14.228 1.00 83.06 75 VAL A O 1
ATOM 588 N N . ALA A 1 76 ? 59.100 -34.118 15.403 1.00 87.44 76 ALA A N 1
ATOM 589 C CA . ALA A 1 76 ? 59.311 -32.834 14.728 1.00 87.44 76 ALA A CA 1
ATOM 590 C C . ALA A 1 76 ? 60.797 -32.442 14.683 1.00 87.44 76 ALA A C 1
ATOM 592 O O . ALA A 1 76 ? 61.535 -32.651 15.643 1.00 87.44 76 ALA A O 1
ATOM 593 N N . THR A 1 77 ? 61.241 -31.827 13.590 1.00 91.31 77 THR A N 1
ATOM 594 C CA . THR A 1 77 ? 62.606 -31.286 13.412 1.00 91.31 77 THR A CA 1
ATOM 595 C C . THR A 1 77 ? 62.576 -29.769 13.293 1.00 91.31 77 THR A C 1
ATOM 597 O O . THR A 1 77 ? 61.607 -29.240 12.770 1.00 91.31 77 THR A O 1
ATOM 600 N N . VAL A 1 78 ? 63.634 -29.066 13.702 1.00 93.56 78 VAL A N 1
ATOM 601 C CA . VAL A 1 78 ? 63.778 -27.610 13.519 1.00 93.56 78 VAL A CA 1
ATOM 602 C C . VAL A 1 78 ? 65.097 -27.299 12.812 1.00 93.56 78 VAL A C 1
ATOM 604 O O . VAL A 1 78 ? 66.095 -27.965 13.077 1.00 93.56 78 VAL A O 1
ATOM 607 N N . ASN A 1 79 ? 65.104 -26.327 11.895 1.00 92.19 79 ASN A N 1
ATOM 608 C CA . ASN A 1 79 ? 66.321 -25.880 11.210 1.00 92.19 79 ASN A CA 1
ATOM 609 C C . ASN A 1 79 ? 66.956 -24.637 11.867 1.00 92.19 79 ASN A C 1
ATOM 611 O O . ASN A 1 79 ? 66.355 -23.987 12.722 1.00 92.19 79 ASN A O 1
ATOM 615 N N . SER A 1 80 ? 68.156 -24.262 11.415 1.00 87.75 80 SER A N 1
ATOM 616 C CA . SER A 1 80 ? 68.921 -23.104 11.913 1.00 87.75 80 SER A CA 1
ATOM 617 C C . SER A 1 80 ? 68.193 -21.753 11.814 1.00 87.75 80 SER A C 1
ATOM 619 O O . SER A 1 80 ? 68.533 -20.818 12.535 1.00 87.75 80 SER A O 1
ATOM 621 N N . LYS A 1 81 ? 67.165 -21.646 10.960 1.00 87.81 81 LYS A N 1
ATOM 622 C CA . LYS A 1 81 ? 66.326 -20.451 10.760 1.00 87.81 81 LYS A CA 1
ATOM 623 C C . LYS A 1 81 ? 65.011 -20.501 11.570 1.00 87.81 81 LYS A C 1
ATOM 625 O O . LYS A 1 81 ? 64.119 -19.690 11.317 1.00 87.81 81 LYS A O 1
ATOM 630 N N . GLY A 1 82 ? 64.864 -21.450 12.502 1.00 87.94 82 GLY A N 1
ATOM 631 C CA . GLY A 1 82 ? 63.684 -21.617 13.363 1.00 87.94 82 GLY A CA 1
ATOM 632 C C . GLY A 1 82 ? 62.455 -22.234 12.683 1.00 87.94 82 GLY A C 1
ATOM 633 O O . GLY A 1 82 ? 61.357 -22.181 13.238 1.00 87.94 82 GLY A O 1
ATOM 634 N N . LYS A 1 83 ? 62.594 -22.809 11.478 1.00 90.56 83 LYS A N 1
ATOM 635 C CA . LYS A 1 83 ? 61.500 -23.515 10.787 1.00 90.56 83 LYS A CA 1
ATOM 636 C C . LYS A 1 83 ? 61.374 -24.927 11.360 1.00 90.56 83 LYS A C 1
ATOM 638 O O . LYS A 1 83 ? 62.239 -25.768 11.121 1.00 90.56 83 LYS A O 1
ATOM 643 N N . VAL A 1 84 ? 60.310 -25.164 12.121 1.00 89.25 84 VAL A N 1
ATOM 644 C CA . VAL A 1 84 ? 59.903 -26.477 12.636 1.00 89.25 84 VAL A CA 1
ATOM 645 C C . VAL A 1 84 ? 59.104 -27.205 11.559 1.00 89.25 84 VAL A C 1
ATOM 647 O O . VAL A 1 84 ? 58.210 -26.606 10.972 1.00 89.25 84 VAL A O 1
ATOM 650 N N . THR A 1 85 ? 59.376 -28.486 11.328 1.00 87.06 85 THR A N 1
ATOM 651 C CA . THR A 1 85 ? 58.649 -29.370 10.405 1.00 87.06 85 THR A CA 1
ATOM 652 C C . THR A 1 85 ? 58.214 -30.625 11.155 1.00 87.06 85 THR A C 1
ATOM 654 O O . THR A 1 85 ? 59.046 -31.305 11.762 1.00 87.06 85 THR A O 1
ATOM 657 N N . ALA A 1 86 ? 56.922 -30.936 11.117 1.00 84.25 86 ALA A N 1
ATOM 658 C CA . ALA A 1 86 ? 56.347 -32.119 11.750 1.00 84.25 86 ALA A CA 1
ATOM 659 C C . ALA A 1 86 ? 56.516 -33.370 10.873 1.00 84.25 86 ALA A C 1
ATOM 661 O O . ALA A 1 86 ? 56.420 -33.304 9.648 1.00 84.25 86 ALA A O 1
ATOM 662 N N . LYS A 1 87 ? 56.747 -34.527 11.502 1.00 82.44 87 LYS A N 1
ATOM 663 C CA . LYS A 1 87 ? 57.026 -35.808 10.832 1.00 82.44 87 LYS A CA 1
ATOM 664 C C . LYS A 1 87 ? 56.003 -36.895 11.155 1.00 82.44 87 LYS A C 1
ATOM 666 O O . LYS A 1 87 ? 55.422 -37.454 10.232 1.00 82.44 87 LYS A O 1
ATOM 671 N N . LYS A 1 88 ? 55.774 -37.191 12.437 1.00 80.81 88 LYS A N 1
ATOM 672 C CA . LYS A 1 88 ? 54.843 -38.235 12.911 1.00 80.81 88 LYS A CA 1
ATOM 673 C C . LYS A 1 88 ? 54.077 -37.754 14.141 1.00 80.81 88 LYS A C 1
ATOM 675 O O . LYS A 1 88 ? 54.568 -36.878 14.848 1.00 80.81 88 LYS A O 1
ATOM 680 N N . ASN A 1 89 ? 52.898 -38.331 14.384 1.00 78.69 89 ASN A N 1
ATOM 681 C CA . ASN A 1 89 ? 52.069 -38.010 15.548 1.00 78.69 89 ASN A CA 1
ATOM 682 C C . ASN A 1 89 ? 52.844 -38.210 16.863 1.00 78.69 89 ASN A C 1
ATOM 684 O O . ASN A 1 89 ? 53.621 -39.155 16.988 1.00 78.69 89 ASN A O 1
ATOM 688 N N . GLY A 1 90 ? 52.627 -37.324 17.837 1.00 78.69 90 GLY A N 1
ATOM 689 C CA . GLY A 1 90 ? 53.315 -37.346 19.130 1.00 78.69 90 GLY A CA 1
ATOM 690 C C . GLY A 1 90 ? 53.606 -35.949 19.681 1.00 78.69 90 GLY A C 1
ATOM 691 O O . GLY A 1 90 ? 53.050 -34.950 19.223 1.00 78.69 90 GLY A O 1
ATOM 692 N N . LYS A 1 91 ? 54.496 -35.869 20.676 1.00 85.25 91 LYS A N 1
ATOM 693 C CA . LYS A 1 91 ? 54.924 -34.624 21.333 1.00 85.25 91 LYS A CA 1
ATOM 694 C C . LYS A 1 91 ? 56.446 -34.476 21.234 1.00 85.25 91 LYS A C 1
ATOM 696 O O . LYS A 1 91 ? 57.168 -35.442 21.452 1.00 85.25 91 LYS A O 1
ATOM 701 N N . ALA A 1 92 ? 56.929 -33.276 20.926 1.00 83.69 92 ALA A N 1
ATOM 702 C CA . ALA A 1 92 ? 58.349 -32.922 20.919 1.00 83.69 92 ALA A CA 1
ATOM 703 C C . ALA A 1 92 ? 58.536 -31.507 21.477 1.00 83.69 92 ALA A C 1
ATOM 705 O O . ALA A 1 92 ? 57.813 -30.594 21.087 1.00 83.69 92 ALA A O 1
ATOM 706 N N . THR A 1 93 ? 59.510 -31.289 22.358 1.00 88.75 93 THR A N 1
ATOM 707 C CA . THR A 1 93 ? 59.866 -29.933 22.806 1.00 88.75 93 THR A CA 1
ATOM 708 C C . THR A 1 93 ? 60.865 -29.324 21.828 1.00 88.75 93 THR A C 1
ATOM 710 O O . THR A 1 93 ? 61.897 -29.930 21.548 1.00 88.75 93 THR A O 1
ATOM 713 N N . ILE A 1 94 ? 60.574 -28.131 21.311 1.00 88.25 94 ILE A N 1
ATOM 714 C CA . ILE A 1 94 ? 61.507 -27.340 20.503 1.00 88.25 94 ILE A CA 1
ATOM 715 C C . ILE A 1 94 ? 62.164 -26.306 21.412 1.00 88.25 94 ILE A C 1
ATOM 717 O O . ILE A 1 94 ? 61.469 -25.617 22.164 1.00 88.25 94 ILE A O 1
ATOM 721 N N . THR A 1 95 ? 63.486 -26.188 21.338 1.00 88.31 95 THR A N 1
ATOM 722 C CA . THR A 1 95 ? 64.258 -25.207 22.105 1.00 88.31 95 THR A CA 1
ATOM 723 C C . THR A 1 95 ? 64.995 -24.232 21.194 1.00 88.31 95 THR A C 1
ATOM 725 O O . THR A 1 95 ? 65.436 -24.581 20.096 1.00 88.31 95 THR A O 1
ATOM 728 N N . ALA A 1 96 ? 65.122 -22.993 21.666 1.00 87.31 96 ALA A N 1
ATOM 729 C CA . ALA A 1 96 ? 65.968 -21.963 21.082 1.00 87.31 96 ALA A CA 1
ATOM 730 C C . ALA A 1 96 ? 66.886 -21.391 22.165 1.00 87.31 96 ALA A C 1
ATOM 732 O O . ALA A 1 96 ? 66.409 -20.931 23.201 1.00 87.31 96 ALA A O 1
ATOM 733 N N . THR A 1 97 ? 68.191 -21.396 21.921 1.00 88.62 97 THR A N 1
ATOM 734 C CA . THR A 1 97 ? 69.212 -20.960 22.875 1.00 88.62 97 THR A CA 1
ATOM 735 C C . THR A 1 97 ? 69.861 -19.668 22.397 1.00 88.62 97 THR A C 1
ATOM 737 O O . THR A 1 97 ? 70.482 -19.631 21.330 1.00 88.62 97 THR A O 1
ATOM 740 N N . ASP A 1 98 ? 69.747 -18.618 23.206 1.00 86.44 98 ASP A N 1
ATOM 741 C CA . ASP A 1 98 ? 70.510 -17.380 23.080 1.00 86.44 98 ASP A CA 1
ATOM 742 C C . ASP A 1 98 ? 71.814 -17.530 23.871 1.00 86.44 98 ASP A C 1
ATOM 744 O O . ASP A 1 98 ? 71.837 -17.395 25.098 1.00 86.44 98 ASP A O 1
ATOM 748 N N . LYS A 1 99 ? 72.905 -17.842 23.161 1.00 80.62 99 LYS A N 1
ATOM 749 C CA . LYS A 1 99 ? 74.230 -18.026 23.771 1.00 80.62 99 LYS A CA 1
ATOM 750 C C . LYS A 1 99 ? 74.804 -16.724 24.346 1.00 80.62 99 LYS A C 1
ATOM 752 O O . LYS A 1 99 ? 75.533 -16.797 25.328 1.00 80.62 99 LYS A O 1
ATOM 757 N N . LYS A 1 100 ? 74.453 -15.551 23.792 1.00 78.81 100 LYS A N 1
ATOM 758 C CA . LYS A 1 100 ? 74.933 -14.247 24.292 1.00 78.81 100 LYS A CA 1
ATOM 759 C C . LYS A 1 100 ? 74.269 -13.887 25.621 1.00 78.81 100 LYS A C 1
ATOM 761 O O . LYS A 1 100 ? 74.954 -13.512 26.562 1.00 78.81 100 LYS A O 1
ATOM 766 N N . LYS A 1 101 ? 72.942 -14.036 25.718 1.00 77.12 101 LYS A N 1
ATOM 767 C CA . LYS A 1 101 ? 72.179 -13.718 26.942 1.00 77.12 101 LYS A CA 1
ATOM 768 C C . LYS A 1 101 ? 72.087 -14.867 27.947 1.00 77.12 101 LYS A C 1
ATOM 770 O O . LYS A 1 101 ? 71.478 -14.684 28.994 1.00 77.12 101 LYS A O 1
ATOM 775 N N . LYS A 1 102 ? 72.650 -16.040 27.632 1.00 77.44 102 LYS A N 1
ATOM 776 C CA . LYS A 1 102 ? 72.543 -17.269 28.438 1.00 77.44 102 LYS A CA 1
ATOM 777 C C . LYS A 1 102 ? 71.077 -17.616 28.766 1.00 77.44 102 LYS A C 1
ATOM 779 O O . LYS A 1 102 ? 70.740 -17.933 29.903 1.00 77.44 102 LYS A O 1
ATOM 784 N N . ILE A 1 103 ? 70.187 -17.561 27.765 1.00 75.69 103 ILE A N 1
ATOM 785 C CA . ILE A 1 103 ? 68.757 -17.913 27.916 1.00 75.69 103 ILE A CA 1
ATOM 786 C C . ILE A 1 103 ? 68.372 -19.080 26.999 1.00 75.69 103 ILE A C 1
ATOM 788 O O . ILE A 1 103 ? 68.720 -19.086 25.818 1.00 75.69 103 ILE A O 1
ATOM 792 N N . VAL A 1 104 ? 67.600 -20.035 27.527 1.00 79.38 104 VAL A N 1
ATOM 793 C CA . VAL A 1 104 ? 66.909 -21.071 26.741 1.00 79.38 104 VAL A CA 1
ATOM 794 C C . VAL A 1 104 ? 65.410 -20.782 26.725 1.00 79.38 104 VAL A C 1
ATOM 796 O O . VAL A 1 104 ? 64.783 -20.583 27.763 1.00 79.38 104 VAL A O 1
ATOM 799 N N . TYR A 1 105 ? 64.819 -20.794 25.537 1.00 77.50 105 TYR A N 1
ATOM 800 C CA . TYR A 1 105 ? 63.377 -20.729 25.330 1.00 77.50 105 TYR A CA 1
ATOM 801 C C . TYR A 1 105 ? 62.877 -22.106 24.897 1.00 77.50 105 TYR A C 1
ATOM 803 O O . TYR A 1 105 ? 63.472 -22.711 24.006 1.00 77.50 105 TYR A O 1
ATOM 811 N N . SER A 1 106 ? 61.776 -22.591 25.472 1.00 76.44 106 SER A N 1
ATOM 812 C CA . SER A 1 106 ? 61.146 -23.864 25.095 1.00 76.44 106 SER A CA 1
ATOM 813 C C . SER A 1 106 ? 59.682 -23.686 24.675 1.00 76.44 106 SER A C 1
ATOM 815 O O . SER A 1 106 ? 58.967 -22.829 25.197 1.00 76.44 106 SER A O 1
ATOM 817 N N . VAL A 1 107 ? 59.240 -24.484 23.700 1.00 77.94 107 VAL A N 1
ATOM 818 C CA . VAL A 1 107 ? 57.833 -24.599 23.286 1.00 77.94 107 VAL A CA 1
ATOM 819 C C . VAL A 1 107 ? 57.497 -26.052 22.969 1.00 77.94 107 VAL A C 1
ATOM 821 O O . VAL A 1 107 ? 58.286 -26.777 22.360 1.00 77.94 107 VAL A O 1
ATOM 824 N N . VAL A 1 108 ? 56.312 -26.492 23.386 1.00 80.38 108 VAL A N 1
ATOM 825 C CA . VAL A 1 108 ? 55.804 -27.829 23.068 1.00 80.38 108 VAL A CA 1
ATOM 826 C C . VAL A 1 108 ? 55.257 -27.835 21.643 1.00 80.38 108 VAL A C 1
ATOM 828 O O . VAL A 1 108 ? 54.372 -27.051 21.308 1.00 80.38 108 VAL A O 1
ATOM 831 N N . CYS A 1 109 ? 55.754 -28.755 20.819 1.00 76.19 109 CYS A N 1
ATOM 832 C CA . CYS A 1 109 ? 55.167 -29.122 19.539 1.00 76.19 109 CYS A CA 1
ATOM 833 C C . CYS A 1 109 ? 54.339 -30.405 19.708 1.00 76.19 109 CYS A C 1
ATOM 835 O O . CYS A 1 109 ? 54.875 -31.443 20.106 1.00 76.19 109 CYS A O 1
ATOM 837 N N . ARG A 1 110 ? 53.044 -30.358 19.385 1.00 79.00 110 ARG A N 1
ATOM 838 C CA . ARG A 1 110 ? 52.175 -31.538 19.268 1.00 79.00 110 ARG A CA 1
ATOM 839 C C . ARG A 1 110 ? 51.869 -31.805 17.803 1.00 79.00 110 ARG A C 1
ATOM 841 O O . ARG A 1 110 ? 51.497 -30.889 17.072 1.00 79.00 110 ARG A O 1
ATOM 848 N N . VAL A 1 111 ? 52.006 -33.060 17.395 1.00 73.94 111 VAL A N 1
ATOM 849 C CA . VAL A 1 111 ? 51.661 -33.521 16.053 1.00 73.94 111 VAL A CA 1
ATOM 850 C C . VAL A 1 111 ? 50.475 -34.471 16.146 1.00 73.94 111 VAL A C 1
ATOM 852 O O . VAL A 1 111 ? 50.537 -35.466 16.871 1.00 73.94 111 VAL A O 1
ATOM 855 N N . SER A 1 112 ? 49.390 -34.160 15.440 1.00 73.06 112 SER A N 1
ATOM 856 C CA . SER A 1 112 ? 48.158 -34.958 15.446 1.00 73.06 112 SER A CA 1
ATOM 857 C C . SER A 1 112 ? 47.364 -34.807 14.143 1.00 73.06 112 SER A C 1
ATOM 859 O O . SER A 1 112 ? 47.605 -33.897 13.349 1.00 73.06 112 SER A O 1
ATOM 861 N N . LYS A 1 113 ? 46.415 -35.724 13.906 1.00 70.75 113 LYS A N 1
ATOM 862 C CA . LYS A 1 113 ? 45.456 -35.649 12.790 1.00 70.75 113 LYS A CA 1
ATOM 863 C C . LYS A 1 113 ? 44.477 -34.486 13.022 1.00 70.75 113 LYS A C 1
ATOM 865 O O . LYS A 1 113 ? 44.112 -34.221 14.168 1.00 70.75 113 LYS A O 1
ATOM 870 N N . ILE A 1 114 ? 44.052 -33.817 11.947 1.00 72.69 114 ILE A N 1
ATOM 871 C CA . ILE A 1 114 ? 42.989 -32.801 12.015 1.00 72.69 114 ILE A CA 1
ATOM 872 C C . ILE A 1 114 ? 41.630 -33.476 12.211 1.00 72.69 114 ILE A C 1
ATOM 874 O O . ILE A 1 114 ? 41.369 -34.542 11.651 1.00 72.69 114 ILE A O 1
ATOM 878 N N . GLY A 1 115 ? 40.785 -32.844 13.019 1.00 74.19 115 GLY A N 1
ATOM 879 C CA . GLY A 1 115 ? 39.403 -33.241 13.261 1.00 74.19 115 GLY A CA 1
ATOM 880 C C . GLY A 1 115 ? 38.741 -32.345 14.305 1.00 74.19 115 GLY A C 1
ATOM 881 O O . GLY A 1 115 ? 39.423 -31.629 15.045 1.00 74.19 115 GLY A O 1
ATOM 882 N N . LEU A 1 116 ? 37.415 -32.396 14.380 1.00 78.75 116 LEU A N 1
ATOM 883 C CA . LEU A 1 116 ? 36.639 -31.697 15.403 1.00 78.75 116 LEU A CA 1
ATOM 884 C C . LEU A 1 116 ? 36.520 -32.551 16.678 1.00 78.75 116 LEU A C 1
ATOM 886 O O . LEU A 1 116 ? 36.517 -33.780 16.595 1.00 78.75 116 LEU A O 1
ATOM 890 N N . PRO A 1 117 ? 36.445 -31.941 17.874 1.00 68.12 117 PRO A N 1
ATOM 891 C CA . PRO A 1 117 ? 36.153 -32.679 19.098 1.00 68.12 117 PRO A CA 1
ATOM 892 C C . PRO A 1 117 ? 34.708 -33.209 19.088 1.00 68.12 117 PRO A C 1
ATOM 894 O O . PRO A 1 117 ? 33.781 -32.522 18.654 1.00 68.12 117 PRO A O 1
ATOM 897 N N . ALA A 1 118 ? 34.497 -34.411 19.626 1.00 56.06 118 ALA A N 1
ATOM 898 C CA . ALA A 1 118 ? 33.160 -34.885 19.981 1.00 56.06 118 ALA A CA 1
ATOM 899 C C . ALA A 1 118 ? 32.668 -34.100 21.210 1.00 56.06 118 ALA A C 1
ATOM 901 O O . ALA A 1 118 ? 33.304 -34.152 22.266 1.00 56.06 118 ALA A O 1
ATOM 902 N N . LYS A 1 119 ? 31.578 -33.331 21.079 1.00 59.47 119 LYS A N 1
ATOM 903 C CA . LYS A 1 119 ? 31.072 -32.464 22.156 1.00 59.47 119 LYS A CA 1
ATOM 904 C C . LYS A 1 119 ? 29.556 -32.269 22.051 1.00 59.47 119 LYS A C 1
ATOM 906 O O . LYS A 1 119 ? 29.060 -31.767 21.050 1.00 59.47 119 LYS A O 1
ATOM 911 N N . SER A 1 120 ? 28.830 -32.614 23.111 1.00 51.47 120 SER A N 1
ATOM 912 C CA . SER A 1 120 ? 27.398 -32.336 23.277 1.00 51.47 120 SER A CA 1
ATOM 913 C C . SER A 1 120 ? 27.193 -31.045 24.081 1.00 51.47 120 SER A C 1
ATOM 915 O O . SER A 1 120 ? 27.940 -30.777 25.024 1.00 51.47 120 SER A O 1
ATOM 917 N N . ILE A 1 121 ? 26.221 -30.204 23.695 1.00 52.84 121 ILE A N 1
ATOM 918 C CA . ILE A 1 121 ? 26.092 -28.841 24.241 1.00 52.84 121 ILE A CA 1
ATOM 919 C C . ILE A 1 121 ? 24.636 -28.506 24.590 1.00 52.84 121 ILE A C 1
ATOM 921 O O . ILE A 1 121 ? 23.894 -27.914 23.813 1.00 52.84 121 ILE A O 1
ATOM 925 N N . GLY A 1 122 ? 24.281 -28.804 25.840 1.00 57.38 122 GLY A N 1
ATOM 926 C CA . GLY A 1 122 ? 23.322 -28.020 26.620 1.00 57.38 122 GLY A CA 1
ATOM 927 C C . GLY A 1 122 ? 21.936 -27.798 26.006 1.00 57.38 122 GLY A C 1
ATOM 928 O O . GLY A 1 122 ? 21.109 -28.709 25.978 1.00 57.38 122 GLY A O 1
ATOM 929 N N . TYR A 1 123 ? 21.642 -26.537 25.668 1.00 59.41 123 TYR A N 1
ATOM 930 C CA . TYR A 1 123 ? 20.279 -26.008 25.573 1.00 59.41 123 TYR A CA 1
ATOM 931 C C . TYR A 1 123 ? 20.152 -24.889 24.533 1.00 59.41 123 TYR A C 1
ATOM 933 O O . TYR A 1 123 ? 21.108 -24.140 24.320 1.00 59.41 123 TYR A O 1
ATOM 941 N N . LEU A 1 124 ? 18.944 -24.714 23.978 1.00 57.78 124 LEU A N 1
ATOM 942 C CA . LEU A 1 124 ? 18.583 -23.574 23.118 1.00 57.78 124 LEU A CA 1
ATOM 943 C C . LEU A 1 124 ? 19.114 -22.227 23.651 1.00 57.78 124 LEU A C 1
ATOM 945 O O . LEU A 1 124 ? 18.964 -21.917 24.838 1.00 57.78 124 LEU A O 1
ATOM 949 N N . GLY A 1 125 ? 19.686 -21.421 22.755 1.00 55.56 125 GLY A N 1
ATOM 950 C CA . GLY A 1 125 ? 20.253 -20.100 23.041 1.00 55.56 125 GLY A CA 1
ATOM 951 C C . GLY A 1 125 ? 21.602 -20.113 23.770 1.00 55.56 125 GLY A C 1
ATOM 952 O O . GLY A 1 125 ? 22.084 -19.053 24.156 1.00 55.56 125 GLY A O 1
ATOM 953 N N . SER A 1 126 ? 22.210 -21.283 23.987 1.00 64.31 126 SER A N 1
ATOM 954 C CA . SER A 1 126 ? 23.578 -21.401 24.518 1.00 64.31 126 SER A CA 1
ATOM 955 C C . SER A 1 126 ? 24.576 -21.529 23.367 1.00 64.31 126 SER A C 1
ATOM 957 O O . SER A 1 126 ? 24.291 -22.253 22.413 1.00 64.31 126 SER A O 1
ATOM 959 N N . SER A 1 127 ? 25.742 -20.887 23.487 1.00 75.75 127 SER A N 1
ATOM 960 C CA . SER A 1 127 ? 26.822 -20.943 22.490 1.00 75.75 127 SER A CA 1
ATOM 961 C C . SER A 1 127 ? 28.094 -21.617 23.032 1.00 75.75 127 SER A C 1
ATOM 963 O O . SER A 1 127 ? 28.384 -21.570 24.231 1.00 75.75 127 SER A O 1
ATOM 965 N N . THR A 1 128 ? 28.865 -22.267 22.159 1.00 79.31 128 THR A N 1
ATOM 966 C CA . THR A 1 128 ? 30.235 -22.737 22.430 1.00 79.31 128 THR A CA 1
ATOM 967 C C . THR A 1 128 ? 31.074 -22.648 21.165 1.00 79.31 128 THR A C 1
ATOM 969 O O . THR A 1 128 ? 30.625 -23.064 20.103 1.00 79.31 128 THR A O 1
ATOM 972 N N . GLN A 1 129 ? 32.331 -22.231 21.293 1.00 85.62 129 GLN A N 1
ATOM 973 C CA . GLN A 1 129 ? 33.289 -22.328 20.197 1.00 85.62 129 GLN A CA 1
ATOM 974 C C . GLN A 1 129 ? 33.786 -23.769 20.004 1.00 85.62 129 GLN A C 1
ATOM 976 O O . GLN A 1 129 ? 34.278 -24.410 20.943 1.00 85.62 129 GLN A O 1
ATOM 981 N N . LEU A 1 130 ? 33.674 -24.280 18.779 1.00 82.38 130 LEU A N 1
ATOM 982 C CA . LEU A 1 130 ? 34.409 -25.447 18.306 1.00 82.38 130 LEU A CA 1
ATOM 983 C C . LEU A 1 130 ? 35.705 -24.991 17.629 1.00 82.38 130 LEU A C 1
ATOM 985 O O . LEU A 1 130 ? 35.750 -23.974 16.950 1.00 82.38 130 LEU A O 1
ATOM 989 N N . VAL A 1 131 ? 36.770 -25.774 17.796 1.00 81.38 131 VAL A N 1
ATOM 990 C CA . VAL A 1 131 ? 38.078 -25.515 17.179 1.00 81.38 131 VAL A CA 1
ATOM 991 C C . VAL A 1 131 ? 38.627 -26.795 16.557 1.00 81.38 131 VAL A C 1
ATOM 993 O O . VAL A 1 131 ? 38.430 -27.889 17.094 1.00 81.38 131 VAL A O 1
ATOM 996 N N . LEU A 1 132 ? 39.324 -26.670 15.426 1.00 79.44 132 LEU A N 1
ATOM 997 C CA . LEU A 1 132 ? 39.997 -27.796 14.781 1.00 79.44 132 LEU A CA 1
ATOM 998 C C . LEU A 1 132 ? 41.192 -28.263 15.622 1.00 79.44 132 LEU A C 1
ATOM 1000 O O . LEU A 1 132 ? 42.096 -27.495 15.948 1.00 79.44 132 LEU A O 1
ATOM 1004 N N . ASN A 1 133 ? 41.237 -29.557 15.932 1.00 73.81 133 ASN A N 1
ATOM 1005 C CA . ASN A 1 133 ? 42.418 -30.172 16.528 1.00 73.81 133 ASN A CA 1
ATOM 1006 C C . ASN A 1 133 ? 43.540 -30.329 15.484 1.00 73.81 133 ASN A C 1
ATOM 1008 O O . ASN A 1 133 ? 43.291 -30.364 14.283 1.00 73.81 133 ASN A O 1
ATOM 1012 N N . GLY A 1 134 ? 44.794 -30.447 15.938 1.00 67.94 134 GLY A N 1
ATOM 1013 C CA . GLY A 1 134 ? 45.952 -30.738 15.073 1.00 67.94 134 GLY A CA 1
ATOM 1014 C C . GLY A 1 134 ? 46.490 -29.577 14.226 1.00 67.94 134 GLY A C 1
ATOM 1015 O O . GLY A 1 134 ? 47.473 -29.757 13.511 1.00 67.94 134 GLY A O 1
ATOM 1016 N N . THR A 1 135 ? 45.912 -28.380 14.328 1.00 70.81 135 THR A N 1
ATOM 1017 C CA . THR A 1 135 ? 46.369 -27.172 13.626 1.00 70.81 135 THR A CA 1
ATOM 1018 C C . THR A 1 135 ? 46.348 -25.949 14.552 1.00 70.81 135 THR A C 1
ATOM 1020 O O . THR A 1 135 ? 45.626 -25.931 15.544 1.00 70.81 135 THR A O 1
ATOM 1023 N N . ASN A 1 136 ? 47.161 -24.940 14.226 1.00 65.88 136 ASN A N 1
ATOM 1024 C CA . ASN A 1 136 ? 47.153 -23.600 14.836 1.00 65.88 136 ASN A CA 1
ATOM 1025 C C . ASN A 1 136 ? 46.465 -22.554 13.922 1.00 65.88 136 ASN A C 1
ATOM 1027 O O . ASN A 1 136 ? 46.640 -21.354 14.120 1.00 65.88 136 ASN A O 1
ATOM 1031 N N . LYS A 1 137 ? 45.748 -22.995 12.879 1.00 70.56 137 LYS A N 1
ATOM 1032 C CA . LYS A 1 137 ? 44.953 -22.152 11.971 1.00 70.56 137 LYS A CA 1
ATOM 1033 C C . LYS A 1 137 ? 43.462 -22.452 12.127 1.00 70.56 137 LYS A C 1
ATOM 1035 O O . LYS A 1 137 ? 43.104 -23.595 12.407 1.00 70.56 137 LYS A O 1
ATOM 1040 N N . ASN A 1 138 ? 42.631 -21.443 11.881 1.00 76.75 138 ASN A N 1
ATOM 1041 C CA . ASN A 1 138 ? 41.177 -21.582 11.804 1.00 76.75 138 ASN A CA 1
ATOM 1042 C C . ASN A 1 138 ? 40.766 -22.443 10.593 1.00 76.75 138 ASN A C 1
ATOM 1044 O O . ASN A 1 138 ? 41.582 -22.703 9.704 1.00 76.75 138 ASN A O 1
ATOM 1048 N N . ALA A 1 139 ? 39.507 -22.884 10.582 1.00 78.00 139 ALA A N 1
ATOM 1049 C CA . ALA A 1 139 ? 38.873 -23.449 9.394 1.00 78.00 139 ALA A CA 1
ATOM 1050 C C . ALA A 1 139 ? 38.724 -22.375 8.301 1.00 78.00 139 ALA A C 1
ATOM 1052 O O . ALA A 1 139 ? 38.649 -21.187 8.615 1.00 78.00 139 ALA A O 1
ATOM 1053 N N . ASP A 1 140 ? 38.662 -22.800 7.040 1.00 80.19 140 ASP A N 1
ATOM 1054 C CA . ASP A 1 140 ? 38.388 -21.922 5.898 1.00 80.19 140 ASP A CA 1
ATOM 1055 C C . ASP A 1 140 ? 36.889 -21.568 5.832 1.00 80.19 140 ASP A C 1
ATOM 1057 O O . ASP A 1 140 ? 36.522 -20.467 5.432 1.00 80.19 140 ASP A O 1
ATOM 1061 N N . SER A 1 141 ? 36.019 -22.488 6.265 1.00 77.06 141 SER A N 1
ATOM 1062 C CA . SER A 1 141 ? 34.594 -22.235 6.498 1.00 77.06 141 SER A CA 1
ATOM 1063 C C . SER A 1 141 ? 33.997 -23.212 7.515 1.00 77.06 141 SER A C 1
ATOM 1065 O O . SER A 1 141 ? 34.538 -24.297 7.761 1.00 77.06 141 SER A O 1
ATOM 1067 N N . TRP A 1 142 ? 32.859 -22.829 8.092 1.00 82.56 142 TRP A N 1
ATOM 1068 C CA . TRP A 1 142 ? 32.030 -23.672 8.952 1.00 82.56 142 TRP A CA 1
ATOM 1069 C C . TRP A 1 142 ? 30.635 -23.832 8.352 1.00 82.56 142 TRP A C 1
ATOM 1071 O O . TRP A 1 142 ? 30.144 -22.966 7.634 1.00 82.56 142 TRP A O 1
ATOM 1081 N N . SER A 1 143 ? 29.987 -24.950 8.657 1.00 74.25 143 SER A N 1
ATOM 1082 C CA . SER A 1 143 ? 28.596 -25.222 8.297 1.00 74.25 143 SER A CA 1
ATOM 1083 C C . SER A 1 143 ? 27.946 -26.127 9.340 1.00 74.25 143 SER A C 1
ATOM 1085 O O . SER A 1 143 ? 28.618 -26.887 10.038 1.00 74.25 143 SER A O 1
ATOM 1087 N N . SER A 1 144 ? 26.624 -26.058 9.442 1.00 79.38 144 SER A N 1
ATOM 1088 C CA . SER A 1 144 ? 25.819 -27.050 10.150 1.00 79.38 144 SER A CA 1
ATOM 1089 C C . SER A 1 144 ? 24.949 -27.771 9.129 1.00 79.38 144 SER A C 1
ATOM 1091 O O . SER A 1 144 ? 24.483 -27.156 8.172 1.00 79.38 144 SER A O 1
ATOM 1093 N N . SER A 1 145 ? 24.727 -29.070 9.322 1.00 71.19 145 SER A N 1
ATOM 1094 C CA . SER A 1 145 ? 23.799 -29.851 8.501 1.00 71.19 145 SER A CA 1
ATOM 1095 C C . SER A 1 145 ? 22.340 -29.471 8.759 1.00 71.19 145 SER A C 1
ATOM 1097 O O . SER A 1 145 ? 21.483 -29.784 7.941 1.00 71.19 145 SER A O 1
ATOM 1099 N N . ASP A 1 146 ? 22.060 -28.845 9.907 1.00 56.94 146 ASP A N 1
ATOM 1100 C CA . ASP A 1 146 ? 20.758 -28.279 10.252 1.00 56.94 146 ASP A CA 1
ATOM 1101 C C . ASP A 1 146 ? 20.938 -27.077 11.213 1.00 56.94 146 ASP A C 1
ATOM 1103 O O . ASP A 1 146 ? 20.938 -27.233 12.439 1.00 56.94 146 ASP A O 1
ATOM 1107 N N . PRO A 1 147 ? 21.110 -25.856 10.676 1.00 62.97 147 PRO A N 1
ATOM 1108 C CA . PRO A 1 147 ? 21.077 -24.603 11.427 1.00 62.97 147 PRO A CA 1
ATOM 1109 C C . PRO A 1 147 ? 19.787 -24.312 12.185 1.00 62.97 147 PRO A C 1
ATOM 1111 O O . PRO A 1 147 ? 19.828 -23.527 13.131 1.00 62.97 147 PRO A O 1
ATOM 1114 N N . ASN A 1 148 ? 18.660 -24.938 11.833 1.00 52.94 148 ASN A N 1
ATOM 1115 C CA . ASN A 1 148 ? 17.454 -24.824 12.648 1.00 52.94 148 ASN A CA 1
ATOM 1116 C C . ASN A 1 148 ? 17.618 -25.615 13.953 1.00 52.94 148 ASN A C 1
ATOM 1118 O O . ASN A 1 148 ? 17.025 -25.239 14.958 1.00 52.94 148 ASN A O 1
ATOM 1122 N N . ILE A 1 149 ? 18.452 -26.660 13.985 1.00 55.50 149 ILE A N 1
ATOM 1123 C CA . ILE A 1 149 ? 18.884 -27.351 15.211 1.00 55.50 149 ILE A CA 1
ATOM 1124 C C . ILE A 1 149 ? 20.026 -26.582 15.892 1.00 55.50 149 ILE A C 1
ATOM 1126 O O . ILE A 1 149 ? 19.914 -26.275 17.082 1.00 55.50 149 ILE A O 1
ATOM 1130 N N . ALA A 1 150 ? 21.090 -26.217 15.167 1.00 69.06 150 ALA A N 1
ATOM 1131 C CA . ALA A 1 150 ? 22.167 -25.360 15.677 1.00 69.06 150 ALA A CA 1
ATOM 1132 C C . ALA A 1 150 ? 22.938 -24.617 14.570 1.00 69.06 150 ALA A C 1
ATOM 1134 O O . ALA A 1 150 ? 23.507 -25.253 13.679 1.00 69.06 150 ALA A O 1
ATOM 1135 N N . THR A 1 151 ? 23.021 -23.287 14.656 1.00 75.81 151 THR A N 1
ATOM 1136 C CA . THR A 1 151 ? 23.853 -22.437 13.783 1.00 75.81 151 THR A CA 1
ATOM 1137 C C . THR A 1 151 ? 25.319 -22.480 14.204 1.00 75.81 151 THR A C 1
ATOM 1139 O O . THR A 1 151 ? 25.617 -22.625 15.386 1.00 75.81 151 THR A O 1
ATOM 1142 N N . VAL A 1 152 ? 26.236 -22.290 13.254 1.00 82.44 152 VAL A N 1
ATOM 1143 C CA . VAL A 1 152 ? 27.666 -22.056 13.509 1.00 82.44 152 VAL A CA 1
ATOM 1144 C C . VAL A 1 152 ? 28.124 -20.830 12.722 1.00 82.44 152 VAL A C 1
ATOM 1146 O O . VAL A 1 152 ? 27.736 -20.682 11.564 1.00 82.44 152 VAL A O 1
ATOM 1149 N N . ASP A 1 153 ? 28.897 -19.947 13.351 1.00 82.00 153 ASP A N 1
ATOM 1150 C CA . ASP A 1 153 ? 29.450 -18.749 12.707 1.00 82.00 153 ASP A CA 1
ATOM 1151 C C . ASP A 1 153 ? 30.852 -18.969 12.101 1.00 82.00 153 ASP A C 1
ATOM 1153 O O . ASP A 1 153 ? 31.417 -20.067 12.128 1.00 82.00 153 ASP A O 1
ATOM 1157 N N . THR A 1 154 ? 31.423 -17.900 11.546 1.00 80.75 154 THR A N 1
ATOM 1158 C CA . THR A 1 154 ? 32.752 -17.864 10.920 1.00 80.75 154 THR A CA 1
ATOM 1159 C C . THR A 1 154 ? 33.903 -18.208 11.865 1.00 80.75 154 THR A C 1
ATOM 1161 O O . THR A 1 154 ? 34.918 -18.745 11.415 1.00 80.75 154 THR A O 1
ATOM 1164 N N . GLU A 1 155 ? 33.761 -17.971 13.170 1.00 77.44 155 GLU A N 1
ATOM 1165 C CA . GLU A 1 155 ? 34.766 -18.320 14.180 1.00 77.44 155 GLU A CA 1
ATOM 1166 C C . GLU A 1 155 ? 34.541 -19.705 14.809 1.00 77.44 155 GLU A C 1
ATOM 1168 O O . GLU A 1 155 ? 35.322 -20.122 15.671 1.00 77.44 155 GLU A O 1
ATOM 1173 N N . GLY A 1 156 ? 33.513 -20.438 14.375 1.00 78.12 156 GLY A N 1
ATOM 1174 C CA . GLY A 1 156 ? 33.163 -21.754 14.901 1.00 78.12 156 GLY A CA 1
ATOM 1175 C C . GLY A 1 156 ? 32.330 -21.711 16.182 1.00 78.12 156 GLY A C 1
ATOM 1176 O O . GLY A 1 156 ? 32.241 -22.731 16.873 1.00 78.12 156 GLY A O 1
ATOM 1177 N N . ASN A 1 157 ? 31.722 -20.574 16.540 1.00 83.12 157 ASN A N 1
ATOM 1178 C CA . ASN A 1 157 ? 30.793 -20.502 17.665 1.00 83.12 157 ASN A CA 1
ATOM 1179 C C . ASN A 1 157 ? 29.456 -21.127 17.265 1.00 83.12 157 ASN A C 1
ATOM 1181 O O . ASN A 1 157 ? 28.725 -20.613 16.420 1.00 83.12 157 ASN A O 1
ATOM 1185 N N . VAL A 1 158 ? 29.135 -22.256 17.891 1.00 81.00 158 VAL A N 1
ATOM 1186 C CA . VAL A 1 158 ? 27.917 -23.016 17.630 1.00 81.00 158 VAL A CA 1
ATOM 1187 C C . VAL A 1 158 ? 26.851 -22.669 18.659 1.00 81.00 158 VAL A C 1
ATOM 1189 O O . VAL A 1 158 ? 27.062 -22.877 19.856 1.00 81.00 158 VAL A O 1
ATOM 1192 N N . THR A 1 159 ? 25.696 -22.195 18.195 1.00 78.44 159 THR A N 1
ATOM 1193 C CA . THR A 1 159 ? 24.544 -21.818 19.024 1.00 78.44 159 THR A CA 1
ATOM 1194 C C . THR A 1 159 ? 23.372 -22.760 18.771 1.00 78.44 159 THR A C 1
ATOM 1196 O O . THR A 1 159 ? 22.977 -22.970 17.629 1.00 78.44 159 THR A O 1
ATOM 1199 N N . GLY A 1 160 ? 22.780 -23.325 19.827 1.00 68.69 160 GLY A N 1
ATOM 1200 C CA . GLY A 1 160 ? 21.606 -24.197 19.689 1.00 68.69 160 GLY A CA 1
ATOM 1201 C C . GLY A 1 160 ? 20.319 -23.418 19.388 1.00 68.69 160 GLY A C 1
ATOM 1202 O O . GLY A 1 160 ? 19.961 -22.521 20.153 1.00 68.69 160 GLY A O 1
ATOM 1203 N N . VAL A 1 161 ? 19.606 -23.782 18.318 1.00 63.19 161 VAL A N 1
ATOM 1204 C CA . VAL A 1 161 ? 18.455 -23.042 17.755 1.00 63.19 161 VAL A CA 1
ATOM 1205 C C . VAL A 1 161 ? 17.114 -23.764 17.948 1.00 63.19 161 VAL A C 1
ATOM 1207 O O . VAL A 1 161 ? 16.114 -23.102 18.219 1.00 63.19 161 VAL A O 1
ATOM 1210 N N . SER A 1 162 ? 17.075 -25.099 17.918 1.00 53.66 162 SER A N 1
ATOM 1211 C CA . SER A 1 162 ? 15.900 -25.912 18.288 1.00 53.66 162 SER A CA 1
ATOM 1212 C C . SER A 1 162 ? 16.331 -27.240 18.925 1.00 53.66 162 SER A C 1
ATOM 1214 O O . SER A 1 162 ? 17.520 -27.442 19.166 1.00 53.66 162 SER A O 1
ATOM 1216 N N . GLU A 1 163 ? 15.395 -28.119 19.292 1.00 63.03 163 GLU A N 1
ATOM 1217 C CA . GLU A 1 163 ? 15.728 -29.455 19.801 1.00 63.03 163 GLU A CA 1
ATOM 1218 C C . GLU A 1 163 ? 15.939 -30.450 18.658 1.00 63.03 163 GLU A C 1
ATOM 1220 O O . GLU A 1 163 ? 15.074 -30.616 17.800 1.00 63.03 163 GLU A O 1
ATOM 1225 N N . GLY A 1 164 ? 17.073 -31.149 18.675 1.00 63.50 164 GLY A N 1
ATOM 1226 C CA . GLY A 1 164 ? 17.401 -32.152 17.669 1.00 63.50 164 GLY A CA 1
ATOM 1227 C C . GLY A 1 164 ? 18.878 -32.532 17.675 1.00 63.50 164 GLY A C 1
ATOM 1228 O O . GLY A 1 164 ? 19.632 -32.151 18.571 1.00 63.50 164 GLY A O 1
ATOM 1229 N N . THR A 1 165 ? 19.285 -33.282 16.653 1.00 66.12 165 THR A N 1
ATOM 1230 C CA . THR A 1 165 ? 20.677 -33.666 16.402 1.00 66.12 165 THR A CA 1
ATOM 1231 C C . THR A 1 165 ? 21.076 -33.236 14.993 1.00 66.12 165 THR A C 1
ATOM 1233 O O . THR A 1 165 ? 20.398 -33.587 14.033 1.00 66.12 165 THR A O 1
ATOM 1236 N N . CYS A 1 166 ? 22.180 -32.504 14.870 1.00 63.12 166 CYS A N 1
ATOM 1237 C CA . CYS A 1 166 ? 22.765 -32.063 13.604 1.00 63.12 166 CYS A CA 1
ATOM 1238 C C . CYS A 1 166 ? 24.267 -32.374 13.579 1.00 63.12 166 CYS A C 1
ATOM 1240 O O . CYS A 1 166 ? 24.858 -32.718 14.604 1.00 63.12 166 CYS A O 1
ATOM 1242 N N . SER A 1 167 ? 24.906 -32.245 12.420 1.00 77.25 167 SER A N 1
ATOM 1243 C CA . SER A 1 167 ? 26.359 -32.310 12.314 1.00 77.25 167 SER A CA 1
ATOM 1244 C C . SER A 1 167 ? 26.944 -30.929 12.049 1.00 77.25 167 SER A C 1
ATOM 1246 O O . SER A 1 167 ? 26.498 -30.236 11.141 1.00 77.25 167 SER A O 1
ATOM 1248 N N . ILE A 1 168 ? 27.964 -30.545 12.816 1.00 84.00 168 ILE A N 1
ATOM 1249 C CA . ILE A 1 168 ? 28.758 -29.343 12.552 1.00 84.00 168 ILE A CA 1
ATOM 1250 C C . ILE A 1 168 ? 30.001 -29.757 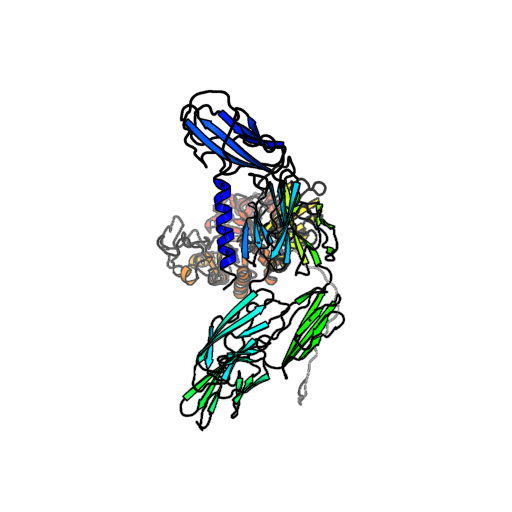11.774 1.00 84.00 168 ILE A C 1
ATOM 1252 O O . ILE A 1 168 ? 30.721 -30.664 12.199 1.00 84.00 168 ILE A O 1
ATOM 1256 N N . SER A 1 169 ? 30.249 -29.091 10.651 1.00 80.31 169 SER A N 1
ATOM 1257 C CA . SER A 1 169 ? 31.359 -29.359 9.744 1.00 80.31 169 SER A CA 1
ATOM 1258 C C . SER A 1 169 ? 32.257 -28.136 9.583 1.00 80.31 169 SER A C 1
ATOM 1260 O O . SER A 1 169 ? 31.782 -27.009 9.470 1.00 80.31 169 SER A O 1
ATOM 1262 N N . ALA A 1 170 ? 33.562 -28.378 9.534 1.00 79.56 170 ALA A N 1
ATOM 1263 C CA . ALA A 1 170 ? 34.598 -27.398 9.241 1.00 79.56 170 ALA A CA 1
ATOM 1264 C C . ALA A 1 170 ? 35.348 -27.817 7.973 1.00 79.56 170 ALA A C 1
ATOM 1266 O O . ALA A 1 170 ? 35.819 -28.955 7.885 1.00 79.56 170 ALA A O 1
ATOM 1267 N N . VAL A 1 171 ? 35.493 -26.907 7.012 1.00 79.06 171 VAL A N 1
ATOM 1268 C CA . VAL A 1 171 ? 36.340 -27.106 5.830 1.00 79.06 171 VAL A CA 1
ATOM 1269 C C . VAL A 1 171 ? 37.726 -26.541 6.120 1.00 79.06 171 VAL A C 1
ATOM 1271 O O . VAL A 1 171 ? 37.854 -25.434 6.634 1.00 79.06 171 VAL A O 1
ATOM 1274 N N . TYR A 1 172 ? 38.778 -27.294 5.807 1.00 76.69 172 TYR A N 1
ATOM 1275 C CA . TYR A 1 172 ? 40.157 -26.827 5.912 1.00 76.69 172 TYR A CA 1
ATOM 1276 C C . TYR A 1 172 ? 41.036 -27.461 4.830 1.00 76.69 172 TYR A C 1
ATOM 1278 O O . TYR A 1 172 ? 41.160 -28.685 4.754 1.00 76.69 172 TYR A O 1
ATOM 1286 N N . GLN A 1 173 ? 41.671 -26.627 4.005 1.00 70.50 173 GLN A N 1
ATOM 1287 C CA . GLN A 1 173 ? 42.458 -27.009 2.826 1.00 70.50 173 GLN A CA 1
ATOM 1288 C C . GLN A 1 173 ? 41.666 -27.909 1.862 1.00 70.50 173 GLN A C 1
ATOM 1290 O O . GLN A 1 173 ? 42.183 -28.909 1.371 1.00 70.50 173 GLN A O 1
ATOM 1295 N N . GLY A 1 174 ? 40.392 -27.569 1.634 1.00 64.38 174 GLY A N 1
ATOM 1296 C CA . GLY A 1 174 ? 39.476 -28.315 0.761 1.00 64.38 174 GLY A CA 1
ATOM 1297 C C . GLY A 1 174 ? 38.949 -29.638 1.337 1.00 64.38 174 GLY A C 1
ATOM 1298 O O . GLY A 1 174 ? 38.172 -30.317 0.674 1.00 64.38 174 GLY A O 1
ATOM 1299 N N . LEU A 1 175 ? 39.333 -30.012 2.563 1.00 59.06 175 LEU A N 1
ATOM 1300 C CA . LEU A 1 175 ? 38.860 -31.224 3.238 1.00 59.06 175 LEU A CA 1
ATOM 1301 C C . LEU A 1 175 ? 37.836 -30.884 4.322 1.00 59.06 175 LEU A C 1
ATOM 1303 O O . LEU A 1 175 ? 38.037 -29.953 5.100 1.00 59.06 175 LEU A O 1
ATOM 1307 N N . THR A 1 176 ? 36.758 -31.665 4.397 1.00 73.00 176 THR A N 1
ATOM 1308 C CA . THR A 1 176 ? 35.677 -31.471 5.375 1.00 73.00 176 THR A CA 1
ATOM 1309 C C . THR A 1 176 ? 35.869 -32.375 6.592 1.00 73.00 176 THR A C 1
ATOM 1311 O O . THR A 1 176 ? 36.093 -33.577 6.455 1.00 73.00 176 THR A O 1
ATOM 1314 N N . TYR A 1 177 ? 35.742 -31.805 7.789 1.00 78.81 177 TYR A N 1
ATOM 1315 C CA . TYR A 1 177 ? 35.801 -32.502 9.073 1.00 78.81 177 TYR A CA 1
ATOM 1316 C C . TYR A 1 177 ? 34.502 -32.256 9.835 1.00 78.81 177 TYR A C 1
ATOM 1318 O O . TYR A 1 177 ? 34.168 -31.100 10.079 1.00 78.81 177 TYR A O 1
ATOM 1326 N N . SER A 1 178 ? 33.793 -33.309 10.239 1.00 77.50 178 SER A N 1
ATOM 1327 C CA . SER A 1 178 ? 32.495 -33.191 10.913 1.00 77.50 178 SER A CA 1
ATOM 1328 C C . SER A 1 178 ? 32.512 -33.707 12.358 1.00 77.50 178 SER A C 1
ATOM 1330 O O . SER A 1 178 ? 33.374 -34.489 12.762 1.00 77.50 178 SER A O 1
ATOM 1332 N N . THR A 1 179 ? 31.557 -33.237 13.159 1.00 79.56 179 THR A N 1
ATOM 1333 C CA . THR A 1 179 ? 31.205 -33.763 14.488 1.00 79.56 179 THR A CA 1
ATOM 1334 C C . THR A 1 179 ? 29.685 -33.733 14.653 1.00 79.56 179 THR A C 1
ATOM 1336 O O . THR A 1 179 ? 29.005 -32.994 13.942 1.00 79.56 179 THR A O 1
ATOM 1339 N N . THR A 1 180 ? 29.127 -34.539 15.555 1.00 75.88 180 THR A N 1
ATOM 1340 C CA . THR A 1 180 ? 27.675 -34.562 15.821 1.00 75.88 180 THR A CA 1
ATOM 1341 C C . THR A 1 180 ? 27.355 -33.751 17.073 1.00 75.88 180 THR A C 1
ATOM 1343 O O . THR A 1 180 ? 28.003 -33.918 18.106 1.00 75.88 180 THR A O 1
ATOM 1346 N N . LEU A 1 181 ? 26.340 -32.897 16.980 1.00 74.81 181 LEU A N 1
ATOM 1347 C CA . LEU A 1 181 ? 25.838 -32.038 18.042 1.00 74.81 181 LEU A CA 1
ATOM 1348 C C . LEU A 1 181 ? 24.362 -32.344 18.320 1.00 74.81 181 LEU A C 1
ATOM 1350 O O . LEU A 1 181 ? 23.582 -32.554 17.397 1.00 74.81 181 LEU A O 1
ATOM 1354 N N . THR A 1 182 ? 23.968 -32.294 19.592 1.00 72.56 182 THR A N 1
ATOM 1355 C CA . THR A 1 182 ? 22.571 -32.423 20.028 1.00 72.56 182 THR A CA 1
ATOM 1356 C C . THR A 1 182 ? 22.202 -31.277 20.966 1.00 72.56 182 THR A C 1
ATOM 1358 O O . THR A 1 182 ? 22.962 -30.955 21.884 1.00 72.56 182 THR A O 1
ATOM 1361 N N . THR A 1 183 ? 21.023 -30.700 20.751 1.00 65.19 183 THR A N 1
ATOM 1362 C CA . THR A 1 183 ? 20.463 -29.520 21.432 1.00 65.19 183 THR A CA 1
ATOM 1363 C C . THR A 1 183 ? 19.087 -29.846 22.026 1.00 65.19 183 THR A C 1
ATOM 1365 O O . THR A 1 183 ? 18.391 -30.725 21.522 1.00 65.19 183 THR A O 1
ATOM 1368 N N . LYS A 1 184 ? 18.686 -29.181 23.124 1.00 64.25 184 LYS A N 1
ATOM 1369 C CA . LYS A 1 184 ? 17.450 -29.495 23.886 1.00 64.25 184 LYS A CA 1
ATOM 1370 C C . LYS A 1 184 ? 16.679 -28.247 24.340 1.00 64.25 184 LYS A C 1
ATOM 1372 O O . LYS A 1 184 ? 17.288 -27.215 24.646 1.00 64.25 184 LYS A O 1
ATOM 1377 N N . HIS A 1 185 ? 15.349 -28.332 24.452 1.00 66.25 185 HIS A N 1
ATOM 1378 C CA . HIS A 1 185 ? 14.508 -27.213 24.908 1.00 66.25 185 HIS A CA 1
ATOM 1379 C C . HIS A 1 185 ? 14.716 -26.841 26.377 1.00 66.25 185 HIS A C 1
ATOM 1381 O O . HIS A 1 185 ? 14.526 -27.672 27.255 1.00 66.25 185 HIS A O 1
ATOM 1387 N N . LYS A 1 186 ? 15.000 -25.566 26.680 1.00 65.88 186 LYS A N 1
ATOM 1388 C CA . LYS A 1 186 ? 15.089 -25.073 28.065 1.00 65.88 186 LYS A CA 1
ATOM 1389 C C . LYS A 1 186 ? 13.711 -25.045 28.736 1.00 65.88 186 LYS A C 1
ATOM 1391 O O . LYS A 1 186 ? 12.878 -24.184 28.449 1.00 65.88 186 LYS A O 1
ATOM 1396 N N . VAL A 1 187 ? 13.480 -25.967 29.664 1.00 72.94 187 VAL A N 1
ATOM 1397 C CA . VAL A 1 187 ? 12.200 -26.117 30.372 1.00 72.94 187 VAL A CA 1
ATOM 1398 C C . VAL A 1 187 ? 12.050 -25.048 31.466 1.00 72.94 187 VAL A C 1
ATOM 1400 O O . VAL A 1 187 ? 13.023 -24.610 32.081 1.00 72.94 187 VAL A O 1
ATOM 1403 N N . SER A 1 188 ? 10.817 -24.618 31.755 1.00 78.31 188 SER A N 1
ATOM 1404 C CA . SER A 1 188 ? 10.508 -23.779 32.925 1.00 78.31 188 SER A CA 1
ATOM 1405 C C . SER A 1 188 ? 9.082 -24.003 33.445 1.00 78.31 188 SER A C 1
ATOM 1407 O O . SER A 1 188 ? 8.212 -24.475 32.717 1.00 78.31 188 SER A O 1
ATOM 1409 N N . LEU A 1 189 ? 8.832 -23.680 34.720 1.00 83.25 189 LEU A N 1
ATOM 1410 C CA . LEU A 1 189 ? 7.496 -23.731 35.329 1.00 83.25 189 LEU A CA 1
ATOM 1411 C C . LEU A 1 189 ? 6.777 -22.384 35.232 1.00 83.25 189 LEU A C 1
ATOM 1413 O O . LEU A 1 189 ? 7.396 -21.327 35.340 1.00 83.25 189 LEU A O 1
ATOM 1417 N N . ASN A 1 190 ? 5.445 -22.431 35.173 1.00 78.31 190 ASN A N 1
ATOM 1418 C CA . ASN A 1 190 ? 4.565 -21.263 35.262 1.00 78.31 190 ASN A CA 1
ATOM 1419 C C . ASN A 1 190 ? 4.742 -20.438 36.554 1.00 78.31 190 ASN A C 1
ATOM 1421 O O . ASN A 1 190 ? 4.324 -19.282 36.597 1.00 78.31 190 ASN A O 1
ATOM 1425 N N . LYS A 1 191 ? 5.328 -21.021 37.610 1.00 84.12 191 LYS A N 1
ATOM 1426 C CA . LYS A 1 191 ? 5.649 -20.358 38.880 1.00 84.12 191 LYS A CA 1
ATOM 1427 C C . LYS A 1 191 ? 6.958 -20.893 39.463 1.00 84.12 191 LYS A C 1
ATOM 1429 O O . LYS A 1 191 ? 7.118 -22.097 39.613 1.00 84.12 191 LYS A O 1
ATOM 1434 N N . LYS A 1 192 ? 7.853 -19.984 39.874 1.00 89.38 192 LYS A N 1
ATOM 1435 C CA . LYS A 1 192 ? 9.060 -20.298 40.673 1.00 89.38 192 LYS A CA 1
ATOM 1436 C C . LYS A 1 192 ? 8.787 -20.321 42.189 1.00 89.38 192 LYS A C 1
ATOM 1438 O O . LYS A 1 192 ? 9.528 -20.942 42.950 1.00 89.38 192 LYS A O 1
ATOM 1443 N N . LYS A 1 193 ? 7.737 -19.624 42.640 1.00 91.50 193 LYS A N 1
ATOM 1444 C CA . LYS A 1 193 ? 7.300 -19.530 44.043 1.00 91.50 193 LYS A CA 1
ATOM 1445 C C . LYS A 1 193 ? 5.775 -19.668 44.119 1.00 91.50 193 LYS A C 1
ATOM 1447 O O . LYS A 1 193 ? 5.063 -19.111 43.284 1.00 91.50 193 LYS A O 1
ATOM 1452 N N . LEU A 1 194 ? 5.279 -20.370 45.134 1.00 90.19 194 LEU A N 1
ATOM 1453 C CA . LEU A 1 194 ? 3.858 -20.620 45.385 1.00 90.19 194 LEU A CA 1
ATOM 1454 C C . LEU A 1 194 ? 3.586 -20.543 46.895 1.00 90.19 194 LEU A C 1
ATOM 1456 O O . LEU A 1 194 ? 4.337 -21.106 47.684 1.00 90.19 194 LEU A O 1
ATOM 1460 N N . THR A 1 195 ? 2.514 -19.863 47.310 1.00 88.06 195 THR A N 1
ATOM 1461 C CA . THR A 1 195 ? 2.069 -19.836 48.715 1.00 88.06 195 THR A CA 1
ATOM 1462 C C . THR A 1 195 ? 0.659 -20.404 48.815 1.00 88.06 195 THR A C 1
ATOM 1464 O O . THR A 1 195 ? -0.242 -19.918 48.136 1.00 88.06 195 THR A O 1
ATOM 1467 N N . LEU A 1 196 ? 0.463 -21.406 49.672 1.00 86.50 196 LEU A N 1
ATOM 1468 C CA . LEU A 1 196 ? -0.825 -22.064 49.905 1.00 86.50 196 LEU A CA 1
ATOM 1469 C C . LEU A 1 196 ? -1.180 -22.050 51.395 1.00 86.50 196 LEU A C 1
ATOM 1471 O O . LEU A 1 196 ? -0.303 -22.113 52.253 1.00 86.50 196 LEU A O 1
ATOM 1475 N N . GLY A 1 197 ? -2.473 -22.019 51.711 1.00 83.88 197 GLY A N 1
ATOM 1476 C CA . GLY A 1 197 ? -2.942 -22.433 53.033 1.00 83.88 197 GLY A CA 1
ATOM 1477 C C . GLY A 1 197 ? -2.939 -23.962 53.138 1.00 83.88 197 GLY A C 1
ATOM 1478 O O . GLY A 1 197 ? -3.150 -24.650 52.138 1.00 83.88 197 GLY A O 1
ATOM 1479 N N . LYS A 1 198 ? -2.710 -24.514 54.332 1.00 85.06 198 LYS A N 1
ATOM 1480 C CA . LYS A 1 198 ? -2.797 -25.964 54.592 1.00 85.06 198 LYS A CA 1
ATOM 1481 C C . LYS A 1 198 ? -4.112 -26.550 54.031 1.00 85.06 198 LYS A C 1
ATOM 1483 O O . LYS A 1 198 ? -5.169 -25.934 54.128 1.00 85.06 198 LYS A O 1
ATOM 1488 N N . GLY A 1 199 ? -4.069 -27.722 53.404 1.00 81.94 199 GLY A N 1
ATOM 1489 C CA . GLY A 1 199 ? -5.223 -28.372 52.770 1.00 81.94 199 GLY A CA 1
ATOM 1490 C C . GLY A 1 199 ? -5.709 -27.755 51.447 1.00 81.94 199 GLY A C 1
ATOM 1491 O O . GLY A 1 199 ? -6.567 -28.359 50.796 1.00 81.94 199 GLY A O 1
ATOM 1492 N N . ALA A 1 200 ? -5.200 -26.588 51.032 1.00 85.69 200 ALA A N 1
ATOM 1493 C CA . ALA A 1 200 ? -5.468 -26.013 49.713 1.00 85.69 200 ALA A CA 1
ATOM 1494 C C . ALA A 1 200 ? -4.605 -26.664 48.619 1.00 85.69 200 ALA A C 1
ATOM 1496 O O . ALA A 1 200 ? -3.622 -27.357 48.896 1.00 85.69 200 ALA A O 1
ATOM 1497 N N . SER A 1 201 ? -4.976 -26.423 47.361 1.00 84.69 201 SER A N 1
ATOM 1498 C CA . SER A 1 201 ? -4.281 -26.960 46.190 1.00 84.69 201 SER A CA 1
ATOM 1499 C C . SER A 1 201 ? -4.187 -25.961 45.038 1.00 84.69 201 SER A C 1
ATOM 1501 O O . SER A 1 201 ? -5.068 -25.113 44.861 1.00 84.69 201 SER A O 1
ATOM 1503 N N . GLU A 1 202 ? -3.138 -26.079 44.229 1.00 84.44 202 GLU A N 1
ATOM 1504 C CA . GLU A 1 202 ? -2.952 -25.311 42.994 1.00 84.44 202 GLU A CA 1
ATOM 1505 C C . GLU A 1 202 ? -2.123 -26.113 41.976 1.00 84.44 202 GLU A C 1
ATOM 1507 O O . GLU A 1 202 ? -1.303 -26.942 42.358 1.00 84.44 202 GLU A O 1
ATOM 1512 N N . MET A 1 203 ? -2.362 -25.907 40.678 1.00 82.81 203 MET A N 1
ATOM 1513 C CA . MET A 1 203 ? -1.704 -26.658 39.604 1.00 82.81 203 MET A CA 1
ATOM 1514 C C . MET A 1 203 ? -0.477 -25.903 39.081 1.00 82.81 203 MET A C 1
ATOM 1516 O O . MET A 1 203 ? -0.584 -24.747 38.661 1.00 82.81 203 MET A O 1
ATOM 1520 N N . LEU A 1 204 ? 0.673 -26.572 39.069 1.00 83.75 204 LEU A N 1
ATOM 1521 C CA . LEU A 1 204 ? 1.855 -26.134 38.335 1.00 83.75 204 LEU A CA 1
ATOM 1522 C C . LEU A 1 204 ? 1.799 -26.686 36.907 1.00 83.75 204 LEU A C 1
ATOM 1524 O O . LEU A 1 204 ? 1.313 -27.789 36.667 1.00 83.75 204 LEU A O 1
ATOM 1528 N N . THR A 1 205 ? 2.294 -25.909 35.950 1.00 78.69 205 THR A N 1
ATOM 1529 C CA . THR A 1 205 ? 2.354 -26.293 34.534 1.00 78.69 205 THR A CA 1
ATOM 1530 C C . THR A 1 205 ? 3.704 -25.904 33.953 1.00 78.69 205 THR A C 1
ATOM 1532 O O . THR A 1 205 ? 4.298 -24.916 34.387 1.00 78.69 205 THR A O 1
ATOM 1535 N N . ILE A 1 206 ? 4.172 -26.641 32.945 1.00 76.69 206 ILE A N 1
ATOM 1536 C CA . ILE A 1 206 ? 5.317 -26.215 32.134 1.00 76.69 206 ILE A CA 1
ATOM 1537 C C . ILE A 1 206 ? 4.912 -24.943 31.372 1.00 76.69 206 ILE A C 1
ATOM 1539 O O . ILE A 1 206 ? 3.796 -24.856 30.851 1.00 76.69 206 ILE A O 1
ATOM 1543 N N . ALA A 1 207 ? 5.769 -23.925 31.375 1.00 61.81 207 ALA A N 1
ATOM 1544 C CA . ALA A 1 207 ? 5.556 -22.696 30.619 1.00 61.81 207 ALA A CA 1
ATOM 1545 C C . ALA A 1 207 ? 5.851 -22.914 29.122 1.00 61.81 207 ALA A C 1
ATOM 1547 O O . ALA A 1 207 ? 6.482 -23.895 28.737 1.00 61.81 207 ALA A O 1
ATOM 1548 N N . ASN A 1 208 ? 5.375 -22.001 28.275 1.00 53.53 208 ASN A N 1
ATOM 1549 C CA . ASN A 1 208 ? 5.604 -21.989 26.822 1.00 53.53 208 ASN A CA 1
ATOM 1550 C C . ASN A 1 208 ? 5.161 -23.253 26.050 1.00 53.53 208 ASN A C 1
ATOM 1552 O O . ASN A 1 208 ? 5.543 -23.411 24.898 1.00 53.53 208 ASN A O 1
ATOM 1556 N N . ASN A 1 209 ? 4.323 -24.122 26.637 1.00 49.75 209 ASN A N 1
ATOM 1557 C CA . ASN A 1 209 ? 3.776 -25.319 25.976 1.00 49.75 209 ASN A CA 1
ATOM 1558 C C . ASN A 1 209 ? 4.848 -26.241 25.345 1.00 49.75 209 ASN A C 1
ATOM 1560 O O . ASN A 1 209 ? 4.590 -26.867 24.321 1.00 49.75 209 ASN A O 1
ATOM 1564 N N . VAL A 1 210 ? 6.032 -26.353 25.962 1.00 51.16 210 VAL A N 1
ATOM 1565 C CA . VAL A 1 210 ? 7.108 -27.238 25.476 1.00 51.16 210 VAL A CA 1
ATOM 1566 C C . VAL A 1 210 ? 6.585 -28.674 25.332 1.00 51.16 210 VAL A C 1
ATOM 1568 O O . VAL A 1 210 ? 6.181 -29.303 26.318 1.00 51.16 210 VAL A O 1
ATOM 1571 N N . TYR A 1 211 ? 6.569 -29.177 24.096 1.00 50.34 211 TYR A N 1
ATOM 1572 C CA . TYR A 1 211 ? 6.205 -30.557 23.793 1.00 50.34 211 TYR A CA 1
ATOM 1573 C C . TYR A 1 211 ? 7.285 -31.488 24.351 1.00 50.34 211 TYR A C 1
ATOM 1575 O O . TYR A 1 211 ? 8.459 -31.331 24.047 1.00 50.34 211 TYR A O 1
ATOM 1583 N N . CYS A 1 212 ? 6.887 -32.442 25.187 1.00 51.06 212 CYS A N 1
ATOM 1584 C CA . CYS A 1 212 ? 7.785 -33.389 25.847 1.00 51.06 212 CYS A CA 1
ATOM 1585 C C . CYS A 1 212 ? 7.120 -34.766 25.936 1.00 51.06 212 CYS A C 1
ATOM 1587 O O . CYS A 1 212 ? 5.888 -34.864 26.031 1.00 51.06 212 CYS A O 1
ATOM 1589 N N . LYS A 1 213 ? 7.926 -35.834 25.899 1.00 51.19 213 LYS A N 1
ATOM 1590 C CA . LYS A 1 213 ? 7.423 -37.218 25.839 1.00 51.19 213 LYS A CA 1
ATOM 1591 C C . LYS A 1 213 ? 6.767 -37.644 27.156 1.00 51.19 213 LYS A C 1
ATOM 1593 O O . LYS A 1 213 ? 5.710 -38.273 27.138 1.00 51.19 213 LYS A O 1
ATOM 1598 N N . ALA A 1 214 ? 7.336 -37.245 28.296 1.00 62.03 214 ALA A N 1
ATOM 1599 C CA . ALA A 1 214 ? 6.756 -37.464 29.620 1.00 62.03 214 ALA A CA 1
ATOM 1600 C C . ALA A 1 214 ? 7.177 -36.379 30.630 1.00 62.03 214 ALA A C 1
ATOM 1602 O O . ALA A 1 214 ? 8.211 -35.735 30.486 1.00 62.03 214 ALA A O 1
ATOM 1603 N N . ILE A 1 215 ? 6.377 -36.206 31.689 1.00 75.81 215 ILE A N 1
ATOM 1604 C CA . ILE A 1 215 ? 6.698 -35.336 32.831 1.00 75.81 215 ILE A CA 1
ATOM 1605 C C . ILE A 1 215 ? 6.532 -36.152 34.110 1.00 75.81 215 ILE A C 1
ATOM 1607 O O . ILE A 1 215 ? 5.451 -36.690 34.359 1.00 75.81 215 ILE A O 1
ATOM 1611 N N . SER A 1 216 ? 7.568 -36.199 34.944 1.00 84.12 216 SER A N 1
ATOM 1612 C CA . SER A 1 216 ? 7.504 -36.782 36.289 1.00 84.12 216 SER A CA 1
ATOM 1613 C C . SER A 1 216 ? 7.577 -35.687 37.353 1.00 84.12 216 SER A C 1
ATOM 1615 O O . SER A 1 216 ? 8.269 -34.685 37.181 1.00 84.12 216 SER A O 1
ATOM 1617 N N . TRP A 1 217 ? 6.831 -35.849 38.447 1.00 91.44 217 TRP A N 1
ATOM 1618 C CA . TRP A 1 217 ? 6.694 -34.833 39.494 1.00 91.44 217 TRP A CA 1
ATOM 1619 C C . TRP A 1 217 ? 7.111 -35.387 40.856 1.00 91.44 217 TRP A C 1
ATOM 1621 O O . TRP A 1 217 ? 6.666 -36.461 41.259 1.00 91.44 217 TRP A O 1
ATOM 1631 N N . THR A 1 218 ? 7.927 -34.638 41.597 1.00 95.19 218 THR A N 1
ATOM 1632 C CA . THR A 1 218 ? 8.378 -35.004 42.947 1.00 95.19 218 THR A CA 1
ATOM 1633 C C . THR A 1 218 ? 8.244 -33.837 43.929 1.00 95.19 218 THR A C 1
ATOM 1635 O O . THR A 1 218 ? 8.086 -32.678 43.544 1.00 95.19 218 THR A O 1
ATOM 1638 N N . SER A 1 219 ? 8.265 -34.152 45.227 1.00 97.31 219 SER A N 1
ATOM 1639 C CA . SER A 1 219 ? 8.266 -33.177 46.322 1.00 97.31 219 SER A CA 1
ATOM 1640 C C . SER A 1 219 ? 9.395 -33.502 47.287 1.00 97.31 219 SER A C 1
ATOM 1642 O O . SER A 1 219 ? 9.484 -34.645 47.741 1.00 97.31 219 SER A O 1
ATOM 1644 N N . SER A 1 220 ? 10.202 -32.502 47.649 1.00 97.56 220 SER A N 1
ATOM 1645 C CA . SER A 1 220 ? 11.269 -32.653 48.645 1.00 97.56 220 SER A CA 1
ATOM 1646 C C . SER A 1 220 ? 10.747 -32.920 50.060 1.00 97.56 220 SER A C 1
ATOM 1648 O O . SER A 1 220 ? 11.478 -33.438 50.896 1.00 97.56 220 SER A O 1
ATOM 1650 N N . ASN A 1 221 ? 9.481 -32.592 50.350 1.00 96.69 221 ASN A N 1
ATOM 1651 C CA . ASN A 1 221 ? 8.868 -32.872 51.645 1.00 96.69 221 ASN A CA 1
ATOM 1652 C C . ASN A 1 221 ? 7.373 -33.188 51.497 1.00 96.69 221 ASN A C 1
ATOM 1654 O O . ASN A 1 221 ? 6.509 -32.315 51.626 1.00 96.69 221 ASN A O 1
ATOM 1658 N N . LYS A 1 222 ? 7.066 -34.478 51.295 1.00 96.31 222 LYS A N 1
ATOM 1659 C CA . LYS A 1 222 ? 5.694 -35.011 51.183 1.00 96.31 222 LYS A CA 1
ATOM 1660 C C . LYS A 1 222 ? 4.830 -34.792 52.443 1.00 96.31 222 LYS A C 1
ATOM 1662 O O . LYS A 1 222 ? 3.607 -34.865 52.335 1.00 96.31 222 LYS A O 1
ATOM 1667 N N . LYS A 1 223 ? 5.420 -34.506 53.618 1.00 94.62 223 LYS A N 1
ATOM 1668 C CA . LYS A 1 223 ? 4.682 -34.149 54.851 1.00 94.62 223 LYS A CA 1
ATOM 1669 C C . LYS A 1 223 ? 4.207 -32.684 54.831 1.00 94.62 223 LYS A C 1
ATOM 1671 O O . LYS A 1 223 ? 3.174 -32.378 55.421 1.00 94.62 223 LYS A O 1
ATOM 1676 N N . VAL A 1 224 ? 4.915 -31.795 54.126 1.00 94.75 224 VAL A N 1
ATOM 1677 C CA . VAL A 1 224 ? 4.548 -30.376 53.941 1.00 94.75 224 VAL A CA 1
ATOM 1678 C C . VAL A 1 224 ? 3.667 -30.174 52.709 1.00 94.75 224 VAL A C 1
ATOM 1680 O O . VAL A 1 224 ? 2.607 -29.561 52.831 1.00 94.75 224 VAL A O 1
ATOM 1683 N N . ALA A 1 225 ? 4.046 -30.712 51.545 1.00 96.06 225 ALA A N 1
ATOM 1684 C CA . ALA A 1 225 ? 3.236 -30.663 50.326 1.00 96.06 225 ALA A CA 1
ATOM 1685 C C . ALA A 1 225 ? 3.472 -31.884 49.420 1.00 96.06 225 ALA A C 1
ATOM 1687 O O . ALA A 1 225 ? 4.595 -32.365 49.289 1.00 96.06 225 ALA A O 1
ATOM 1688 N N . THR A 1 226 ? 2.428 -32.370 48.750 1.00 95.88 226 THR A N 1
ATOM 1689 C CA . THR A 1 226 ? 2.512 -33.444 47.741 1.00 95.88 226 THR A CA 1
ATOM 1690 C C . THR A 1 226 ? 2.157 -32.927 46.353 1.00 95.88 226 THR A C 1
ATOM 1692 O O . THR A 1 226 ? 1.470 -31.918 46.238 1.00 95.88 226 THR A O 1
ATOM 1695 N N . VAL A 1 227 ? 2.586 -33.630 45.306 1.00 94.12 227 VAL A N 1
ATOM 1696 C CA . VAL A 1 227 ? 2.234 -33.344 43.908 1.00 94.12 227 VAL A CA 1
ATOM 1697 C C . VAL A 1 227 ? 1.765 -34.631 43.222 1.00 94.12 227 VAL A C 1
ATOM 1699 O O . VAL A 1 227 ? 2.274 -35.701 43.553 1.00 94.12 227 VAL A O 1
ATOM 1702 N N . ASP A 1 228 ? 0.775 -34.542 42.331 1.00 85.62 228 ASP A N 1
ATOM 1703 C CA . ASP A 1 228 ? 0.300 -35.674 41.519 1.00 85.62 228 ASP A CA 1
ATOM 1704 C C . ASP A 1 228 ? 0.943 -35.712 40.116 1.00 85.62 228 ASP A C 1
ATOM 1706 O O . ASP A 1 228 ? 1.640 -34.786 39.699 1.00 85.62 228 ASP A O 1
ATOM 1710 N N . SER A 1 229 ? 0.675 -36.772 39.348 1.00 77.12 229 SER A N 1
ATOM 1711 C CA . SER A 1 229 ? 1.176 -36.944 37.972 1.00 77.12 229 SER A CA 1
ATOM 1712 C C . SER A 1 229 ? 0.671 -35.894 36.967 1.00 77.12 229 SER A C 1
ATOM 1714 O O . SER A 1 229 ? 1.132 -35.857 35.827 1.00 77.12 229 SER A O 1
ATOM 1716 N N . LYS A 1 230 ? -0.263 -35.025 37.369 1.00 72.00 230 LYS A N 1
ATOM 1717 C CA . LYS A 1 230 ? -0.815 -33.927 36.565 1.00 72.00 230 LYS A CA 1
ATOM 1718 C C . LYS A 1 230 ? -0.254 -32.562 36.989 1.00 72.00 230 LYS A C 1
ATOM 1720 O O . LYS A 1 230 ? -0.634 -31.560 36.391 1.00 72.00 230 LYS A O 1
ATOM 1725 N N . GLY A 1 231 ? 0.631 -32.503 37.988 1.00 81.56 231 GLY A N 1
ATOM 1726 C CA . GLY A 1 231 ? 1.202 -31.259 38.511 1.00 81.56 231 GLY A CA 1
ATOM 1727 C C . GLY A 1 231 ? 0.309 -30.517 39.514 1.00 81.56 231 GLY A C 1
ATOM 1728 O O . GLY A 1 231 ? 0.583 -29.357 39.829 1.00 81.56 231 GLY A O 1
ATOM 1729 N N . ASN A 1 232 ? -0.755 -31.136 40.043 1.00 83.75 232 ASN A N 1
ATOM 1730 C CA . ASN A 1 232 ? -1.526 -30.541 41.138 1.00 83.75 232 ASN A CA 1
ATOM 1731 C C . ASN A 1 232 ? -0.735 -30.655 42.442 1.00 83.75 232 ASN A C 1
ATOM 1733 O O . ASN A 1 232 ? -0.437 -31.757 42.896 1.00 83.75 232 ASN A O 1
ATOM 1737 N N . VAL A 1 233 ? -0.430 -29.517 43.060 1.00 91.94 233 VAL A N 1
ATOM 1738 C CA . VAL A 1 233 ? 0.240 -29.422 44.357 1.00 91.94 233 VAL A CA 1
ATOM 1739 C C . VAL A 1 233 ? -0.807 -29.315 45.463 1.00 91.94 233 VAL A C 1
ATOM 1741 O O . VAL A 1 233 ? -1.716 -28.490 45.380 1.00 91.94 233 VAL A O 1
ATOM 1744 N N . TYR A 1 234 ? -0.653 -30.109 46.520 1.00 89.62 234 TYR A N 1
ATOM 1745 C CA . TYR A 1 234 ? -1.542 -30.183 47.679 1.00 89.62 234 TYR A CA 1
ATOM 1746 C C . TYR A 1 234 ? -0.764 -29.849 48.955 1.00 89.62 234 TYR A C 1
ATOM 1748 O O . TYR A 1 234 ? 0.196 -30.539 49.299 1.00 89.62 234 TYR A O 1
ATOM 1756 N N . ALA A 1 235 ? -1.184 -28.815 49.682 1.00 90.94 235 ALA A N 1
ATOM 1757 C CA . ALA A 1 235 ? -0.573 -28.421 50.949 1.00 90.94 235 ALA A CA 1
ATOM 1758 C C . ALA A 1 235 ? -1.056 -29.315 52.109 1.00 90.94 235 ALA A C 1
ATOM 1760 O O . ALA A 1 235 ? -2.259 -29.512 52.271 1.00 90.94 235 ALA A O 1
ATOM 1761 N N . LYS A 1 236 ? -0.149 -29.817 52.957 1.00 89.38 236 LYS A N 1
ATOM 1762 C CA . LYS A 1 236 ? -0.454 -30.757 54.060 1.00 89.38 236 LYS A CA 1
ATOM 1763 C C . LYS A 1 236 ? -0.114 -30.243 55.467 1.00 89.38 236 LYS A C 1
ATOM 1765 O O . LYS A 1 236 ? -0.928 -30.415 56.374 1.00 89.38 236 LYS A O 1
ATOM 1770 N N . LYS A 1 237 ? 1.029 -29.579 55.666 1.00 91.12 237 LYS A N 1
ATOM 1771 C CA . LYS A 1 237 ? 1.466 -29.007 56.962 1.00 91.12 237 LYS A CA 1
ATOM 1772 C C . LYS A 1 237 ? 2.187 -27.677 56.727 1.00 91.12 237 LYS A C 1
ATOM 1774 O O . LYS A 1 237 ? 2.837 -27.545 55.695 1.00 91.12 237 LYS A O 1
ATOM 1779 N N . LYS A 1 238 ? 2.090 -26.713 57.655 1.00 91.25 238 LYS A N 1
ATOM 1780 C CA . LYS A 1 238 ? 2.903 -25.481 57.639 1.00 91.25 238 LYS A CA 1
ATOM 1781 C C . LYS A 1 238 ? 4.390 -25.816 57.499 1.00 91.25 238 LYS A C 1
ATOM 1783 O O . LYS A 1 238 ? 4.877 -26.753 58.127 1.00 91.25 238 LYS A O 1
ATOM 1788 N N . GLY A 1 239 ? 5.087 -25.047 56.667 1.00 94.06 239 GLY A N 1
ATOM 1789 C CA . GLY A 1 239 ? 6.493 -25.264 56.329 1.00 94.06 239 GLY A CA 1
ATOM 1790 C C . GLY A 1 239 ? 6.801 -24.898 54.878 1.00 94.06 239 GLY A C 1
ATOM 1791 O O . GLY A 1 239 ? 5.993 -24.263 54.199 1.00 94.06 239 GLY A O 1
ATOM 1792 N N . SER A 1 240 ? 7.969 -25.320 54.394 1.00 95.19 240 SER A N 1
ATOM 1793 C CA . SER A 1 240 ? 8.391 -25.164 52.998 1.00 95.19 240 SER A CA 1
ATOM 1794 C C . SER A 1 240 ? 8.657 -26.531 52.364 1.00 95.19 240 SER A C 1
ATOM 1796 O O . SER A 1 240 ? 9.223 -27.415 53.001 1.00 95.19 240 SER A O 1
ATOM 1798 N N . ALA A 1 241 ? 8.284 -26.687 51.097 1.00 97.44 241 ALA A N 1
ATOM 1799 C CA . ALA A 1 241 ? 8.644 -27.819 50.248 1.00 97.44 241 ALA A CA 1
ATOM 1800 C C . ALA A 1 241 ? 9.095 -27.304 48.876 1.00 97.44 241 ALA A C 1
ATOM 1802 O O . ALA A 1 241 ? 8.723 -26.203 48.468 1.00 97.44 241 ALA A O 1
ATOM 1803 N N . VAL A 1 242 ? 9.882 -28.091 48.150 1.00 97.31 242 VAL A N 1
ATOM 1804 C CA . VAL A 1 242 ? 10.211 -27.828 46.746 1.00 97.31 242 VAL A CA 1
ATOM 1805 C C . VAL A 1 242 ? 9.505 -28.878 45.906 1.00 97.31 242 VAL A C 1
ATOM 1807 O O . VAL A 1 242 ? 9.655 -30.072 46.160 1.00 97.31 242 VAL A O 1
ATOM 1810 N N . ILE A 1 243 ? 8.718 -28.426 44.933 1.00 97.69 243 ILE A N 1
ATOM 1811 C CA . ILE A 1 243 ? 8.110 -29.291 43.924 1.00 97.69 243 ILE A CA 1
ATOM 1812 C C . ILE A 1 243 ? 8.981 -29.240 42.678 1.00 97.69 243 ILE A C 1
ATOM 1814 O O . ILE A 1 243 ? 9.279 -28.149 42.189 1.00 97.69 243 ILE A O 1
ATOM 1818 N N . THR A 1 244 ? 9.361 -30.407 42.173 1.00 94.62 244 THR A N 1
ATOM 1819 C CA . THR A 1 244 ? 10.204 -30.560 40.986 1.00 94.62 244 THR A CA 1
ATOM 1820 C C . THR A 1 244 ? 9.398 -31.240 39.889 1.00 94.62 244 THR A C 1
ATOM 1822 O O . THR A 1 244 ? 8.788 -32.279 40.138 1.00 94.62 244 THR A O 1
ATOM 1825 N N . ALA A 1 245 ? 9.416 -30.682 38.680 1.00 89.25 245 ALA A N 1
ATOM 1826 C CA . ALA A 1 245 ? 9.060 -31.410 37.468 1.00 89.25 245 ALA A CA 1
ATOM 1827 C C . ALA A 1 245 ? 10.353 -31.831 36.769 1.00 89.25 245 ALA A C 1
ATOM 1829 O O . ALA A 1 245 ? 11.193 -30.974 36.480 1.00 89.25 245 ALA A O 1
ATOM 1830 N N . LYS A 1 246 ? 10.513 -33.127 36.498 1.00 85.19 246 LYS A N 1
ATOM 1831 C CA . LYS A 1 246 ? 11.534 -33.637 35.585 1.00 85.19 246 LYS A CA 1
ATOM 1832 C C . LYS A 1 246 ? 10.884 -33.896 34.226 1.00 85.19 246 LYS A C 1
ATOM 1834 O O . LYS A 1 246 ? 9.911 -34.651 34.136 1.00 85.19 246 LYS A O 1
ATOM 1839 N N . VAL A 1 247 ? 11.408 -33.224 33.210 1.00 77.06 247 VAL A N 1
ATOM 1840 C CA . VAL A 1 247 ? 10.984 -33.264 31.809 1.00 77.06 247 VAL A CA 1
ATOM 1841 C C . VAL A 1 247 ? 12.190 -33.743 31.020 1.00 77.06 247 VAL A C 1
ATOM 1843 O O . VAL A 1 247 ? 13.205 -33.046 30.972 1.00 77.06 247 VAL A O 1
ATOM 1846 N N . ASP A 1 248 ? 12.096 -34.963 30.497 1.00 72.06 248 ASP A N 1
ATOM 1847 C CA . ASP A 1 248 ? 13.218 -35.683 29.894 1.00 72.06 248 ASP A CA 1
ATOM 1848 C C . ASP A 1 248 ? 14.445 -35.649 30.841 1.00 72.06 248 ASP A C 1
ATOM 1850 O O . ASP A 1 248 ? 14.337 -36.122 31.977 1.00 72.06 248 ASP A O 1
ATOM 1854 N N . ASP A 1 249 ? 15.576 -35.047 30.461 1.00 71.75 249 ASP A N 1
ATOM 1855 C CA . ASP A 1 249 ? 16.767 -34.945 31.332 1.00 71.75 249 ASP A CA 1
ATOM 1856 C C . ASP A 1 249 ? 16.786 -33.722 32.271 1.00 71.75 249 ASP A C 1
ATOM 1858 O O . ASP A 1 249 ? 17.637 -33.630 33.156 1.00 71.75 249 ASP A O 1
ATOM 1862 N N . GLN A 1 250 ? 15.864 -32.769 32.111 1.00 76.44 250 GLN A N 1
ATOM 1863 C CA . GLN A 1 250 ? 15.876 -31.493 32.835 1.00 76.44 250 GLN A CA 1
ATOM 1864 C C . GLN A 1 250 ? 14.981 -31.505 34.072 1.00 76.44 250 GLN A C 1
ATOM 1866 O O . GLN A 1 250 ? 13.857 -31.996 34.035 1.00 76.44 250 GLN A O 1
ATOM 1871 N N . ALA A 1 251 ? 15.443 -30.878 35.156 1.00 87.00 251 ALA A N 1
ATOM 1872 C CA . ALA A 1 251 ? 14.675 -30.689 36.385 1.00 87.00 251 ALA A CA 1
ATOM 1873 C C . ALA A 1 251 ? 14.397 -29.199 36.641 1.00 87.00 251 ALA A C 1
ATOM 1875 O O . ALA A 1 251 ? 15.319 -28.392 36.747 1.00 87.00 251 ALA A O 1
ATOM 1876 N N . VAL A 1 252 ? 13.121 -28.835 36.791 1.00 89.81 252 VAL A N 1
ATOM 1877 C CA . VAL A 1 252 ? 12.672 -27.464 37.092 1.00 89.81 252 VAL A CA 1
ATOM 1878 C C . VAL A 1 252 ? 11.866 -27.424 38.385 1.00 89.81 252 VAL A C 1
ATOM 1880 O O . VAL A 1 252 ? 11.090 -28.335 38.669 1.00 89.81 252 VAL A O 1
ATOM 1883 N N . THR A 1 253 ? 12.047 -26.372 39.188 1.00 94.75 253 THR A N 1
ATOM 1884 C CA . THR A 1 253 ? 11.580 -26.345 40.582 1.00 94.75 253 THR A CA 1
ATOM 1885 C C . THR A 1 253 ? 10.686 -25.150 40.919 1.00 94.75 253 THR A C 1
ATOM 1887 O O . THR A 1 253 ? 10.816 -24.054 40.370 1.00 94.75 253 THR A O 1
ATOM 1890 N N . CYS A 1 254 ? 9.769 -25.361 41.866 1.00 95.50 254 CYS A N 1
ATOM 1891 C CA . CYS A 1 254 ? 8.941 -24.328 42.479 1.00 95.50 254 CYS A CA 1
ATOM 1892 C C . CYS A 1 254 ? 9.022 -24.432 44.008 1.00 95.50 254 CYS A C 1
ATOM 1894 O O . CYS A 1 254 ? 8.717 -25.481 44.583 1.00 95.50 254 CYS A O 1
ATOM 1896 N N . LYS A 1 255 ? 9.377 -23.333 44.688 1.00 96.81 255 LYS A N 1
ATOM 1897 C CA . LYS A 1 255 ? 9.350 -23.251 46.158 1.00 96.81 255 LYS A CA 1
ATOM 1898 C C . LYS A 1 255 ? 7.914 -23.039 46.640 1.00 96.81 255 LYS A C 1
ATOM 1900 O O . LYS A 1 255 ? 7.300 -22.021 46.321 1.00 96.81 255 LYS A O 1
ATOM 1905 N N . VAL A 1 256 ? 7.391 -23.988 47.410 1.00 96.38 256 VAL A N 1
ATOM 1906 C CA . VAL A 1 256 ? 6.032 -23.981 47.961 1.00 96.38 256 VAL A CA 1
ATOM 1907 C C . VAL A 1 256 ? 6.079 -23.683 49.455 1.00 96.38 256 VAL A C 1
ATOM 1909 O O . VAL A 1 256 ? 6.578 -24.490 50.236 1.00 96.38 256 VAL A O 1
ATOM 1912 N N . THR A 1 257 ? 5.516 -22.546 49.854 1.00 94.00 257 THR A N 1
ATOM 1913 C CA . THR A 1 257 ? 5.340 -22.160 51.259 1.00 94.00 257 THR A CA 1
ATOM 1914 C C . THR A 1 257 ? 3.915 -22.477 51.699 1.00 94.00 257 THR A C 1
ATOM 1916 O O . THR A 1 257 ? 2.954 -21.944 51.140 1.00 94.00 257 THR A O 1
ATOM 1919 N N . VAL A 1 258 ? 3.763 -23.309 52.726 1.00 91.88 258 VAL A N 1
ATOM 1920 C CA . VAL A 1 258 ? 2.468 -23.619 53.336 1.00 91.88 258 VAL A CA 1
ATOM 1921 C C . VAL A 1 258 ? 2.291 -22.793 54.607 1.00 91.88 258 VAL A C 1
ATOM 1923 O O . VAL A 1 258 ? 3.098 -22.884 55.534 1.00 91.88 258 VAL A O 1
ATOM 1926 N N . LYS A 1 259 ? 1.218 -22.001 54.659 1.00 87.06 259 LYS A N 1
ATOM 1927 C CA . LYS A 1 259 ? 0.785 -21.240 55.838 1.00 87.06 259 LYS A CA 1
ATOM 1928 C C . LYS A 1 259 ? -0.349 -21.969 56.565 1.00 87.06 259 LYS A C 1
ATOM 1930 O O . LYS A 1 259 ? -1.181 -22.624 55.933 1.00 87.06 259 LYS A O 1
ATOM 1935 N N . ASP A 1 260 ? -0.393 -21.831 57.887 1.00 79.94 260 ASP A N 1
ATOM 1936 C CA . ASP A 1 260 ? -1.540 -22.271 58.686 1.00 79.94 260 ASP A CA 1
ATOM 1937 C C . ASP A 1 260 ? -2.703 -21.273 58.613 1.00 79.94 260 ASP A C 1
ATOM 1939 O O . ASP A 1 260 ? -2.567 -20.142 58.141 1.00 79.94 260 ASP A O 1
ATOM 1943 N N . GLY A 1 261 ? -3.862 -21.726 59.087 1.00 74.50 261 GLY A N 1
ATOM 1944 C CA . GLY A 1 261 ? -5.107 -20.971 59.105 1.00 74.50 261 GLY A CA 1
ATOM 1945 C C . GLY A 1 261 ? -6.174 -21.536 58.170 1.00 74.50 261 GLY A C 1
ATOM 1946 O O . GLY A 1 261 ? -5.943 -22.413 57.331 1.00 74.50 261 GLY A O 1
ATOM 1947 N N . THR A 1 262 ? -7.386 -21.024 58.350 1.00 82.38 262 THR A N 1
ATOM 1948 C CA . THR A 1 262 ? -8.532 -21.319 57.491 1.00 82.38 262 THR A CA 1
ATOM 1949 C C . THR A 1 262 ? -8.323 -20.717 56.103 1.00 82.38 262 THR A C 1
ATOM 1951 O O . THR A 1 262 ? -7.926 -19.560 55.984 1.00 82.38 262 THR A O 1
ATOM 1954 N N . CYS A 1 263 ? -8.610 -21.474 55.045 1.00 82.62 263 CYS A N 1
ATOM 1955 C CA . CYS A 1 263 ? -8.493 -21.006 53.662 1.00 82.62 263 CYS A CA 1
ATOM 1956 C C . CYS A 1 263 ? -9.525 -21.673 52.738 1.00 82.62 263 CYS A C 1
ATOM 1958 O O . CYS A 1 263 ? -10.222 -22.607 53.138 1.00 82.62 263 CYS A O 1
ATOM 1960 N N . LEU A 1 264 ? -9.632 -21.188 51.498 1.00 88.06 264 LEU A N 1
ATOM 1961 C CA . LEU A 1 264 ? -10.385 -21.860 50.435 1.00 88.06 264 LEU A CA 1
ATOM 1962 C C . LEU A 1 264 ? -9.534 -22.963 49.788 1.00 88.06 264 LEU A C 1
ATOM 1964 O O . LEU A 1 264 ? -8.309 -22.874 49.753 1.00 88.06 264 LEU A O 1
ATOM 1968 N N . SER A 1 265 ? -10.189 -23.975 49.218 1.00 84.44 265 SER A N 1
ATOM 1969 C CA . SER A 1 265 ? -9.554 -25.131 48.570 1.00 84.44 265 SER A CA 1
ATOM 1970 C C . SER A 1 265 ? -8.594 -24.784 47.430 1.00 84.44 265 SER A C 1
ATOM 1972 O O . SER A 1 265 ? -7.735 -25.604 47.098 1.00 84.44 265 SER A O 1
ATOM 1974 N N . THR A 1 266 ? -8.715 -23.592 46.840 1.00 84.19 266 THR A N 1
ATOM 1975 C CA . THR A 1 266 ? -7.748 -23.041 45.889 1.00 84.19 266 THR A CA 1
ATOM 1976 C C . THR A 1 266 ? -7.826 -21.509 45.822 1.00 84.19 266 THR A C 1
ATOM 1978 O O . THR A 1 266 ? -8.890 -20.914 46.012 1.00 84.19 266 THR A O 1
ATOM 1981 N N . SER A 1 267 ? -6.689 -20.877 45.542 1.00 80.19 267 SER A N 1
ATOM 1982 C CA . SER A 1 267 ? -6.479 -19.431 45.342 1.00 80.19 267 SER A CA 1
ATOM 1983 C C . SER A 1 267 ? -6.945 -18.935 43.963 1.00 80.19 267 SER A C 1
ATOM 1985 O O . SER A 1 267 ? -7.284 -17.757 43.800 1.00 80.19 267 SER A O 1
ATOM 1987 N N . TYR A 1 268 ? -6.943 -19.832 42.970 1.00 82.50 268 TYR A N 1
ATOM 1988 C CA . TYR A 1 268 ? -7.161 -19.513 41.565 1.00 82.50 268 TYR A CA 1
ATOM 1989 C C . TYR A 1 268 ? -7.835 -20.674 40.820 1.00 82.50 268 TYR A C 1
ATOM 1991 O O . TYR A 1 268 ? -7.437 -21.835 40.927 1.00 82.50 268 TYR A O 1
ATOM 1999 N N . ILE A 1 269 ? -8.848 -20.358 40.018 1.00 83.00 269 ILE A N 1
ATOM 2000 C CA . ILE A 1 269 ? -9.601 -21.296 39.185 1.00 83.00 269 ILE A CA 1
ATOM 2001 C C . ILE A 1 269 ? -9.588 -20.782 37.746 1.00 83.00 269 ILE A C 1
ATOM 2003 O O . ILE A 1 269 ? -9.832 -19.604 37.492 1.00 83.00 269 ILE A O 1
ATOM 2007 N N . ILE A 1 270 ? -9.381 -21.686 36.792 1.00 81.81 270 ILE A N 1
ATOM 2008 C CA . ILE A 1 270 ? -9.711 -21.464 35.383 1.00 81.81 270 ILE A CA 1
ATOM 2009 C C . ILE A 1 270 ? -10.886 -22.381 35.040 1.00 81.81 270 ILE A C 1
ATOM 2011 O O . ILE A 1 270 ? -10.924 -23.524 35.493 1.00 81.81 270 ILE A O 1
ATOM 2015 N N . LEU A 1 271 ? -11.856 -21.864 34.286 1.00 85.12 271 LEU A N 1
ATOM 2016 C CA . LEU A 1 271 ? -13.000 -22.617 33.766 1.00 85.12 271 LEU A CA 1
ATOM 2017 C C . LEU A 1 271 ? -13.213 -22.269 32.288 1.00 85.12 271 LEU A C 1
ATOM 2019 O O . LEU A 1 271 ? -12.944 -21.143 31.858 1.00 85.12 271 LEU A O 1
ATOM 2023 N N . VAL A 1 272 ? -13.748 -23.217 31.522 1.00 86.38 272 VAL A N 1
ATOM 2024 C CA . VAL A 1 272 ? -14.388 -22.926 30.228 1.00 86.38 272 VAL A CA 1
ATOM 2025 C C . VAL A 1 272 ? -15.872 -22.605 30.439 1.00 86.38 272 VAL A C 1
ATOM 2027 O O . VAL A 1 272 ? -16.416 -22.931 31.498 1.00 86.38 272 VAL A O 1
ATOM 2030 N N . PRO A 1 273 ? -16.557 -21.950 29.483 1.00 88.56 273 PRO A N 1
ATOM 2031 C CA . PRO A 1 273 ? -17.992 -21.710 29.589 1.00 88.56 273 PRO A CA 1
ATOM 2032 C C . PRO A 1 273 ? -18.773 -22.988 29.915 1.00 88.56 273 PRO A C 1
ATOM 2034 O O . PRO A 1 273 ? -18.469 -24.051 29.381 1.00 88.56 273 PRO A O 1
ATOM 2037 N N . LYS A 1 274 ? -19.795 -22.887 30.774 1.00 85.81 274 LYS A N 1
ATOM 2038 C CA . LYS A 1 274 ? -20.622 -24.015 31.259 1.00 85.81 274 LYS A CA 1
ATOM 2039 C C . LYS A 1 274 ? -19.883 -25.061 32.123 1.00 85.81 274 LYS A C 1
ATOM 2041 O O . LYS A 1 274 ? -20.518 -26.022 32.551 1.00 85.81 274 LYS A O 1
ATOM 2046 N N . ASP A 1 275 ? -18.590 -24.896 32.411 1.00 86.94 275 ASP A N 1
ATOM 2047 C CA . ASP A 1 275 ? -17.853 -25.745 33.358 1.00 86.94 275 ASP A CA 1
ATOM 2048 C C . ASP A 1 275 ? -18.147 -25.353 34.821 1.00 86.94 275 ASP A C 1
ATOM 2050 O O . ASP A 1 275 ? -18.591 -24.235 35.103 1.00 86.94 275 ASP A O 1
ATOM 2054 N N . SER A 1 276 ? -17.922 -26.262 35.772 1.00 88.31 276 SER A N 1
ATOM 2055 C CA . SER A 1 276 ? -18.165 -25.992 37.195 1.00 88.31 276 SER A CA 1
ATOM 2056 C C . SER A 1 276 ? -17.195 -26.720 38.122 1.00 88.31 276 SER A C 1
ATOM 2058 O O . SER A 1 276 ? -16.696 -27.796 37.808 1.00 88.31 276 SER A O 1
ATOM 2060 N N . THR A 1 277 ? -16.952 -26.145 39.296 1.00 88.31 277 THR A N 1
ATOM 2061 C CA . THR A 1 277 ? -16.129 -26.736 40.356 1.00 88.31 277 THR A CA 1
ATOM 2062 C C . THR A 1 277 ? -16.635 -26.289 41.727 1.00 88.31 277 THR A C 1
ATOM 2064 O O . THR A 1 277 ? -17.335 -25.284 41.824 1.00 88.31 277 THR A O 1
ATOM 2067 N N . THR A 1 278 ? -16.300 -27.002 42.801 1.00 91.12 278 THR A N 1
ATOM 2068 C CA . THR A 1 278 ? -16.782 -26.674 44.153 1.00 91.12 278 THR A CA 1
ATOM 2069 C C . THR A 1 278 ? -15.653 -26.133 45.019 1.00 91.12 278 THR A C 1
ATOM 2071 O O . THR A 1 278 ? -14.636 -26.794 45.241 1.00 91.12 278 THR A O 1
ATOM 2074 N N . LEU A 1 279 ? -15.849 -24.927 45.546 1.00 90.44 279 LEU A N 1
ATOM 2075 C CA . LEU A 1 279 ? -14.990 -24.352 46.571 1.00 90.44 279 LEU A CA 1
ATOM 2076 C C . LEU A 1 279 ? -15.381 -24.896 47.941 1.00 90.44 279 LEU A C 1
ATOM 2078 O O . LEU A 1 279 ? -16.547 -24.885 48.323 1.00 90.44 279 LEU A O 1
ATOM 2082 N N . THR A 1 280 ? -14.384 -25.345 48.698 1.00 88.06 280 THR A N 1
ATOM 2083 C CA . THR A 1 280 ? -14.559 -25.837 50.069 1.00 88.06 280 THR A CA 1
ATOM 2084 C C . THR A 1 280 ? -13.599 -25.118 51.002 1.00 88.06 280 THR A C 1
ATOM 2086 O O . THR A 1 280 ? -12.506 -24.727 50.594 1.00 88.06 280 THR A O 1
ATOM 2089 N N . PHE A 1 281 ? -13.992 -24.948 52.261 1.00 86.38 281 PHE A N 1
ATOM 2090 C CA . PHE A 1 281 ? -13.077 -24.471 53.291 1.00 86.38 281 PHE A CA 1
ATOM 2091 C C . PHE A 1 281 ? -12.130 -25.582 53.748 1.00 86.38 281 PHE A C 1
ATOM 2093 O O . PHE A 1 281 ? -12.529 -26.735 53.908 1.00 86.38 281 PHE A O 1
ATOM 2100 N N . LYS A 1 282 ? -10.874 -25.213 53.996 1.00 83.81 282 LYS A N 1
ATOM 2101 C CA . LYS A 1 282 ? -9.810 -26.067 54.529 1.00 83.81 282 LYS A CA 1
ATOM 2102 C C . LYS A 1 282 ? -9.328 -25.481 55.862 1.00 83.81 282 LYS A C 1
ATOM 2104 O O . LYS A 1 282 ? -9.283 -24.262 56.021 1.00 83.81 282 LYS A O 1
ATOM 2109 N N . ASN A 1 283 ? -9.055 -26.354 56.835 1.00 71.69 283 ASN A N 1
ATOM 2110 C CA . ASN A 1 283 ? -8.753 -26.040 58.247 1.00 71.69 283 ASN A CA 1
ATOM 2111 C C . ASN A 1 283 ? -9.684 -24.982 58.877 1.00 71.69 283 ASN A C 1
ATOM 2113 O O . ASN A 1 283 ? -9.241 -23.960 59.401 1.00 71.69 283 ASN A O 1
ATOM 2117 N N . LYS A 1 284 ? -10.998 -25.228 58.855 1.00 71.88 284 LYS A N 1
ATOM 2118 C CA . LYS A 1 284 ? -11.947 -24.442 59.665 1.00 71.88 284 LYS A CA 1
ATOM 2119 C C . LYS A 1 284 ? -11.817 -24.708 61.181 1.00 71.88 284 LYS A C 1
ATOM 2121 O O . LYS A 1 284 ? -12.233 -23.876 61.977 1.00 71.88 284 LYS A O 1
ATOM 2126 N N . GLY A 1 285 ? -11.219 -25.833 61.591 1.00 66.62 285 GLY A N 1
ATOM 2127 C CA . GLY A 1 285 ? -11.215 -26.280 62.994 1.00 66.62 285 GLY A CA 1
ATOM 2128 C C . GLY A 1 285 ? -12.633 -26.608 63.483 1.00 66.62 285 GLY A C 1
ATOM 2129 O O . GLY A 1 285 ? -13.503 -26.913 62.666 1.00 66.62 285 GLY A O 1
ATOM 2130 N N . LYS A 1 286 ? -12.893 -26.475 64.793 1.00 61.56 286 LYS A N 1
ATOM 2131 C CA . LYS A 1 286 ? -14.257 -26.552 65.362 1.00 61.56 286 LYS A CA 1
ATOM 2132 C C . LYS A 1 286 ? -15.154 -25.353 64.981 1.00 61.56 286 LYS A C 1
ATOM 2134 O O . LYS A 1 286 ? -16.324 -25.355 65.347 1.00 61.56 286 LYS A O 1
ATOM 2139 N N . LYS A 1 287 ? -14.661 -24.341 64.242 1.00 62.47 287 LYS A N 1
ATOM 2140 C CA . LYS A 1 287 ? -15.438 -23.131 63.901 1.00 62.47 287 LYS A CA 1
ATOM 2141 C C . LYS A 1 287 ? -16.662 -23.489 63.047 1.00 62.47 287 LYS A C 1
ATOM 2143 O O . LYS A 1 287 ? -16.549 -23.748 61.845 1.00 62.47 287 LYS A O 1
ATOM 2148 N N . LYS A 1 288 ? -17.831 -23.494 63.690 1.00 60.75 288 LYS A N 1
ATOM 2149 C CA . LYS A 1 288 ? -19.153 -23.483 63.057 1.00 60.75 288 LYS A CA 1
ATOM 2150 C C . LYS A 1 288 ? -19.527 -22.022 62.779 1.00 60.75 288 LYS A C 1
ATOM 2152 O O . LYS A 1 288 ? -19.272 -21.147 63.597 1.00 60.75 288 LYS A O 1
ATOM 2157 N N . GLY A 1 289 ? -20.094 -21.752 61.609 1.00 69.44 289 GLY A N 1
ATOM 2158 C CA . GLY A 1 289 ? -20.506 -20.408 61.210 1.00 69.44 289 GLY A CA 1
ATOM 2159 C C . GLY A 1 289 ? -21.156 -20.425 59.832 1.00 69.44 289 GLY A C 1
ATOM 2160 O O . GLY A 1 289 ? -20.711 -21.158 58.947 1.00 69.44 289 GLY A O 1
ATOM 2161 N N . LYS A 1 290 ? -22.218 -19.634 59.650 1.00 83.94 290 LYS A N 1
ATOM 2162 C CA . LYS A 1 290 ? -22.940 -19.509 58.375 1.00 83.94 290 LYS A CA 1
ATOM 2163 C C . LYS A 1 290 ? -21.981 -18.986 57.298 1.00 83.94 290 LYS A C 1
ATOM 2165 O O . LYS A 1 290 ? -21.377 -17.928 57.465 1.00 83.94 290 LYS A O 1
ATOM 2170 N N . ILE A 1 291 ? -21.819 -19.745 56.213 1.00 90.19 291 ILE A N 1
ATOM 2171 C CA . ILE A 1 291 ? -20.950 -19.368 55.091 1.00 90.19 291 ILE A CA 1
ATOM 2172 C C . ILE A 1 291 ? -21.787 -18.639 54.042 1.00 90.19 291 ILE A C 1
ATOM 2174 O O . ILE A 1 291 ? -22.676 -19.234 53.431 1.00 90.19 291 ILE A O 1
ATOM 2178 N N . THR A 1 292 ? -21.452 -17.379 53.776 1.00 93.19 292 THR A N 1
ATOM 2179 C CA . THR A 1 292 ? -22.094 -16.583 52.722 1.00 93.19 292 THR A CA 1
ATOM 2180 C C . THR A 1 292 ? -21.163 -16.466 51.520 1.00 93.19 292 THR A C 1
ATOM 2182 O O . THR A 1 292 ? -20.095 -15.859 51.611 1.00 93.19 292 THR A O 1
ATOM 2185 N 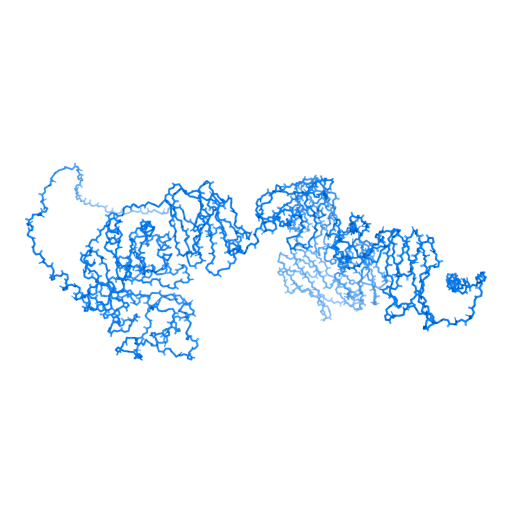N . TRP A 1 293 ? -21.573 -17.033 50.384 1.00 96.00 293 TRP A N 1
ATOM 2186 C CA . TRP A 1 293 ? -20.840 -16.962 49.116 1.00 96.00 293 TRP A CA 1
ATOM 2187 C C . TRP A 1 293 ? -21.336 -15.797 48.247 1.00 96.00 293 TRP A C 1
ATOM 2189 O O . TRP A 1 293 ? -22.538 -15.633 48.052 1.00 96.00 293 TRP A O 1
ATOM 2199 N N . LYS A 1 294 ? -20.414 -15.019 47.669 1.00 96.94 294 LYS A N 1
ATOM 2200 C CA . LYS A 1 294 ? -20.699 -13.927 46.722 1.00 96.94 294 LYS A CA 1
ATOM 2201 C C . LYS A 1 294 ? -19.779 -14.038 45.507 1.00 96.94 294 LYS A C 1
ATOM 2203 O O . LYS A 1 294 ? -18.577 -14.239 45.652 1.00 96.94 294 LYS A O 1
ATOM 2208 N N . SER A 1 295 ? -20.337 -13.870 44.310 1.00 97.50 295 SER A N 1
ATOM 2209 C CA . SER A 1 295 ? -19.564 -13.607 43.090 1.00 97.50 295 SER A CA 1
ATOM 2210 C C . SER A 1 295 ? -19.537 -12.105 42.834 1.00 97.50 295 SER A C 1
ATOM 2212 O O . SER A 1 295 ? -20.581 -11.462 42.951 1.00 97.50 295 SER A O 1
ATOM 2214 N N . SER A 1 296 ? -18.381 -11.545 42.468 1.00 97.69 296 SER A N 1
ATOM 2215 C CA . SER A 1 296 ? -18.288 -10.135 42.067 1.00 97.69 296 SER A CA 1
ATOM 2216 C C . SER A 1 296 ? -18.924 -9.854 40.699 1.00 97.69 296 SER A C 1
ATOM 2218 O O . SER A 1 296 ? -19.186 -8.701 40.386 1.00 97.69 296 SER A O 1
ATOM 2220 N N . ASN A 1 297 ? -19.191 -10.881 39.882 1.00 97.25 297 ASN A N 1
ATOM 2221 C CA . ASN A 1 297 ? -19.890 -10.745 38.605 1.00 97.25 297 ASN A CA 1
ATOM 2222 C C . ASN A 1 297 ? -20.605 -12.057 38.222 1.00 97.25 297 ASN A C 1
ATOM 2224 O O . ASN A 1 297 ? -20.016 -12.974 37.638 1.00 97.25 297 ASN A O 1
ATOM 2228 N N . LYS A 1 298 ? -21.912 -12.124 38.513 1.00 96.50 298 LYS A N 1
ATOM 2229 C CA . LYS A 1 298 ? -22.772 -13.280 38.202 1.00 96.50 298 LYS A CA 1
ATOM 2230 C C . LYS A 1 298 ? -22.897 -13.565 36.692 1.00 96.50 298 LYS A C 1
ATOM 2232 O O . LYS A 1 298 ? -23.172 -14.710 36.340 1.00 96.50 298 LYS A O 1
ATOM 2237 N N . LYS A 1 299 ? -22.662 -12.577 35.808 1.00 95.69 299 LYS A N 1
ATOM 2238 C CA . LYS A 1 299 ? -22.679 -12.753 34.339 1.00 95.69 299 LYS A CA 1
ATOM 2239 C C . LYS A 1 299 ? -21.455 -13.541 33.833 1.00 95.69 299 LYS A C 1
ATOM 2241 O O . LYS A 1 299 ? -21.537 -14.136 32.764 1.00 95.69 299 LYS A O 1
ATOM 2246 N N . ILE A 1 300 ? -20.353 -13.585 34.597 1.00 95.00 300 ILE A N 1
ATOM 2247 C CA . ILE A 1 300 ? -19.134 -14.365 34.288 1.00 95.00 300 ILE A CA 1
ATOM 2248 C C . ILE A 1 300 ? -19.159 -15.726 35.002 1.00 95.00 300 ILE A C 1
ATOM 2250 O O . ILE A 1 300 ? -19.037 -16.766 34.357 1.00 95.00 300 ILE A O 1
ATOM 2254 N N . ALA A 1 301 ? -19.353 -15.748 36.324 1.00 96.06 301 ALA A N 1
ATOM 2255 C CA . ALA A 1 301 ? -19.530 -16.994 37.074 1.00 96.06 301 ALA A CA 1
ATOM 2256 C C . ALA A 1 301 ? -20.459 -16.809 38.280 1.00 96.06 301 ALA A C 1
ATOM 2258 O O . ALA A 1 301 ? -20.404 -15.802 38.988 1.00 96.06 301 ALA A O 1
ATOM 2259 N N . THR A 1 302 ? -21.285 -17.814 38.552 1.00 96.56 302 THR A N 1
ATOM 2260 C CA . THR A 1 302 ? -22.168 -17.878 39.729 1.00 96.56 302 THR A CA 1
ATOM 2261 C C . THR A 1 302 ? -21.601 -18.825 40.776 1.00 96.56 302 THR A C 1
ATOM 2263 O O . THR A 1 302 ? -20.964 -19.807 40.412 1.00 96.56 302 THR A O 1
ATOM 2266 N N . VAL A 1 303 ? -21.880 -18.583 42.059 1.00 97.12 303 VAL A N 1
ATOM 2267 C CA . VAL A 1 303 ? -21.554 -19.499 43.165 1.00 97.12 303 VAL A CA 1
ATOM 2268 C C . VAL A 1 303 ? -22.822 -19.822 43.959 1.00 97.12 303 VAL A C 1
ATOM 2270 O O . VAL A 1 303 ? -23.618 -18.925 44.229 1.00 97.12 303 VAL A O 1
ATOM 2273 N N . SER A 1 304 ? -23.044 -21.096 44.287 1.00 96.31 304 SER A N 1
ATOM 2274 C CA . SER A 1 304 ? -24.213 -21.551 45.054 1.00 96.31 304 SER A CA 1
ATOM 2275 C C . SER A 1 304 ? -24.007 -21.447 46.572 1.00 96.31 304 SER A C 1
ATOM 2277 O O . SER A 1 304 ? -22.877 -21.328 47.046 1.00 96.31 304 SER A O 1
ATOM 2279 N N . LYS A 1 305 ? -25.089 -21.599 47.357 1.00 91.94 305 LYS A N 1
ATOM 2280 C CA . LYS A 1 305 ? -25.032 -21.705 48.833 1.00 91.94 305 LYS A CA 1
ATOM 2281 C C . LYS A 1 305 ? -24.057 -22.806 49.314 1.00 91.94 305 LYS A C 1
ATOM 2283 O O . LYS A 1 305 ? -23.429 -22.652 50.355 1.00 91.94 305 LYS A O 1
ATOM 2288 N N . LYS A 1 306 ? -23.875 -23.881 48.528 1.00 91.19 306 LYS A N 1
ATOM 2289 C CA . LYS A 1 306 ? -22.945 -25.002 48.795 1.00 91.19 306 LYS A CA 1
ATOM 2290 C C . LYS A 1 306 ? -21.525 -24.791 48.216 1.00 91.19 306 LYS A C 1
ATOM 2292 O O . LYS A 1 306 ? -20.748 -25.737 48.161 1.00 91.19 306 LYS A O 1
ATOM 2297 N N . GLY A 1 307 ? -21.178 -23.591 47.736 1.00 92.69 307 GLY A N 1
ATOM 2298 C CA . GLY A 1 307 ? -19.846 -23.275 47.193 1.00 92.69 307 GLY A CA 1
ATOM 2299 C C . GLY A 1 307 ? -19.565 -23.782 45.770 1.00 92.69 307 GLY A C 1
ATOM 2300 O O . GLY A 1 307 ? -18.439 -23.646 45.287 1.00 92.69 307 GLY A O 1
ATOM 2301 N N . LYS A 1 308 ? -20.559 -24.342 45.062 1.00 94.38 308 LYS A N 1
ATOM 2302 C CA . LYS A 1 308 ? -20.410 -24.752 43.652 1.00 94.38 308 LYS A CA 1
ATOM 2303 C C . LYS A 1 308 ? -20.337 -23.511 42.764 1.00 94.38 308 LYS A C 1
ATOM 2305 O O . LYS A 1 308 ? -21.325 -22.791 42.632 1.00 94.38 308 LYS A O 1
ATOM 2310 N N . VAL A 1 309 ? -19.171 -23.272 42.175 1.00 94.44 309 VAL A N 1
ATOM 2311 C CA . VAL A 1 309 ? -18.893 -22.232 41.182 1.00 94.44 309 VAL A CA 1
ATOM 2312 C C . VAL A 1 309 ? -19.190 -22.780 39.789 1.00 94.44 309 VAL A C 1
ATOM 2314 O O . VAL A 1 309 ? -18.640 -23.808 39.405 1.00 94.44 309 VAL A O 1
ATOM 2317 N N . THR A 1 310 ? -20.002 -22.072 39.011 1.00 92.88 310 THR A N 1
ATOM 2318 C CA . THR A 1 310 ? -20.352 -22.427 37.628 1.00 92.88 310 THR A CA 1
ATOM 2319 C C . THR A 1 310 ? -20.030 -21.261 36.700 1.00 92.88 310 THR A C 1
ATOM 2321 O O . THR A 1 310 ? -20.522 -20.148 36.906 1.00 92.88 310 THR A O 1
ATOM 2324 N N . ALA A 1 311 ? -19.226 -21.516 35.669 1.00 92.06 311 ALA A N 1
ATOM 2325 C CA . ALA A 1 311 ? -18.909 -20.556 34.621 1.00 92.06 311 ALA A CA 1
ATOM 2326 C C . ALA A 1 311 ? -20.101 -20.350 33.677 1.00 92.06 311 ALA A C 1
ATOM 2328 O O . ALA A 1 311 ? -20.750 -21.303 33.238 1.00 92.06 311 ALA A O 1
ATOM 2329 N N . LYS A 1 312 ? -20.374 -19.092 33.334 1.00 92.38 312 LYS A N 1
ATOM 2330 C CA . LYS A 1 312 ? -21.395 -18.701 32.355 1.00 92.38 312 LYS A CA 1
ATOM 2331 C C . LYS A 1 312 ? -20.778 -18.576 30.955 1.00 92.38 312 LYS A C 1
ATOM 2333 O O . LYS A 1 312 ? -19.617 -18.917 30.744 1.00 92.38 312 LYS A O 1
ATOM 2338 N N . ALA A 1 313 ? -21.573 -18.139 29.978 1.00 85.75 313 ALA A N 1
ATOM 2339 C CA . ALA A 1 313 ? -21.134 -17.991 28.587 1.00 85.75 313 ALA A CA 1
ATOM 2340 C C . ALA A 1 313 ? -20.076 -16.884 28.388 1.00 85.75 313 ALA A C 1
ATOM 2342 O O . ALA A 1 313 ? -19.220 -17.001 27.509 1.00 85.75 313 ALA A O 1
ATOM 2343 N N . ARG A 1 314 ? -20.117 -15.821 29.207 1.00 89.12 314 ARG A N 1
ATOM 2344 C CA . ARG A 1 314 ? -19.220 -14.661 29.105 1.00 89.12 314 ARG A CA 1
ATOM 2345 C C . ARG A 1 314 ? -17.837 -14.978 29.687 1.00 89.12 314 ARG A C 1
ATOM 2347 O O . ARG A 1 314 ? -17.707 -15.267 30.875 1.00 89.12 314 ARG A O 1
ATOM 2354 N N . SER A 1 315 ? -16.802 -14.870 28.854 1.00 88.38 315 SER A N 1
ATOM 2355 C CA . SER A 1 315 ? -15.400 -14.882 29.298 1.00 88.38 315 SER A CA 1
ATOM 2356 C C . SER A 1 315 ? -15.099 -13.688 30.212 1.00 88.38 315 SER A C 1
ATOM 2358 O O . SER A 1 315 ? -15.669 -12.612 30.044 1.00 88.38 315 SER A O 1
ATOM 2360 N N . GLY A 1 316 ? -14.159 -13.850 31.142 1.00 89.56 316 GLY A N 1
ATOM 2361 C CA . GLY A 1 316 ? -13.681 -12.766 31.999 1.00 89.56 316 GLY A CA 1
ATOM 2362 C C . GLY A 1 316 ? -13.028 -13.252 33.293 1.00 89.56 316 GLY A C 1
ATOM 2363 O O . GLY A 1 316 ? -12.952 -14.451 33.566 1.00 89.56 316 GLY A O 1
ATOM 2364 N N . LYS A 1 317 ? -12.544 -12.306 34.101 1.00 92.81 317 LYS A N 1
ATOM 2365 C CA . LYS A 1 317 ? -12.012 -12.541 35.452 1.00 92.81 317 LYS A CA 1
ATOM 2366 C C . LYS A 1 317 ? -13.068 -12.108 36.471 1.00 92.81 317 LYS A C 1
ATOM 2368 O O . LYS A 1 317 ? -13.657 -11.044 36.325 1.00 92.81 317 LYS A O 1
ATOM 2373 N N . VAL A 1 318 ? -13.307 -12.921 37.494 1.00 96.44 318 VAL A N 1
ATOM 2374 C CA . VAL A 1 318 ? -14.283 -12.653 38.556 1.00 96.44 318 VAL A CA 1
ATOM 2375 C C . VAL A 1 318 ? -13.755 -13.158 39.895 1.00 96.44 318 VAL A C 1
ATOM 2377 O O . VAL A 1 318 ? -13.065 -14.175 39.953 1.00 96.44 318 VAL A O 1
ATOM 2380 N N . THR A 1 319 ? -14.061 -12.456 40.982 1.00 96.19 319 THR A N 1
ATOM 2381 C CA . THR A 1 319 ? -13.678 -12.872 42.334 1.00 96.19 319 THR A CA 1
ATOM 2382 C C . THR A 1 319 ? -14.850 -13.594 42.983 1.00 96.19 319 THR A C 1
ATOM 2384 O O . THR A 1 319 ? -15.960 -13.060 43.035 1.00 96.19 319 THR A O 1
ATOM 2387 N N . ILE A 1 320 ? -14.603 -14.796 43.504 1.00 97.06 320 ILE A N 1
ATOM 2388 C CA . ILE A 1 320 ? -15.540 -15.484 44.391 1.00 97.06 320 ILE A CA 1
ATOM 2389 C C . ILE A 1 320 ? -15.073 -15.263 45.827 1.00 97.06 320 ILE A C 1
ATOM 2391 O O . ILE A 1 320 ? -13.942 -15.596 46.187 1.00 97.06 320 ILE A O 1
ATOM 2395 N N . SER A 1 321 ? -15.956 -14.689 46.634 1.00 94.12 321 SER A N 1
ATOM 2396 C CA . SER A 1 321 ? -15.744 -14.392 48.046 1.00 94.12 321 SER A CA 1
ATOM 2397 C C . SER A 1 321 ? -16.613 -15.304 48.906 1.00 94.12 321 SER A C 1
ATOM 2399 O O . SER A 1 321 ? -17.776 -15.542 48.582 1.00 94.12 321 SER A O 1
ATOM 2401 N N . ALA A 1 322 ? -16.073 -15.758 50.030 1.00 93.31 322 ALA A N 1
ATOM 2402 C CA . ALA A 1 322 ? -16.798 -16.468 51.072 1.00 93.31 322 ALA A CA 1
ATOM 2403 C C . ALA A 1 322 ? -16.583 -15.753 52.409 1.00 93.31 322 ALA A C 1
ATOM 2405 O O . ALA A 1 322 ? -15.437 -15.600 52.837 1.00 93.31 322 ALA A O 1
ATOM 2406 N N . LYS A 1 323 ? -17.659 -15.311 53.066 1.00 91.00 323 LYS A N 1
ATOM 2407 C CA . LYS A 1 323 ? -17.613 -14.753 54.427 1.00 91.00 323 LYS A CA 1
ATOM 2408 C C . LYS A 1 323 ? -17.999 -15.849 55.422 1.00 91.00 323 LYS A C 1
ATOM 2410 O O . LYS A 1 323 ? -19.005 -16.524 55.215 1.00 91.00 323 LYS A O 1
ATOM 2415 N N . MET A 1 324 ? -17.194 -16.038 56.465 1.00 88.06 324 MET A N 1
ATOM 2416 C CA . MET A 1 324 ? -17.432 -16.995 57.551 1.00 88.06 324 MET A CA 1
ATOM 2417 C C . MET A 1 324 ? -16.892 -16.397 58.852 1.00 88.06 324 MET A C 1
ATOM 2419 O O . MET A 1 324 ? -15.722 -16.019 58.898 1.00 88.06 324 MET A O 1
ATOM 2423 N N . SER A 1 325 ? -17.740 -16.294 59.882 1.00 83.38 325 SER A N 1
ATOM 2424 C CA . SER A 1 325 ? -17.397 -15.714 61.197 1.00 83.38 325 SER A CA 1
ATOM 2425 C C . SER A 1 325 ? -16.672 -14.361 61.069 1.00 83.38 325 SER A C 1
ATOM 2427 O O . SER A 1 325 ? -15.507 -14.224 61.433 1.00 83.38 325 SER A O 1
ATOM 2429 N N . GLY A 1 326 ? -17.328 -13.387 60.426 1.00 81.81 326 GLY A N 1
ATOM 2430 C CA . GLY A 1 326 ? -16.781 -12.050 60.141 1.00 81.81 326 GLY A CA 1
ATOM 2431 C C . GLY A 1 326 ? -15.745 -11.993 59.006 1.00 81.81 326 GLY A C 1
ATOM 2432 O O . GLY A 1 326 ? -15.795 -11.090 58.169 1.00 81.81 326 GLY A O 1
ATOM 2433 N N . LYS A 1 327 ? -14.847 -12.980 58.905 1.00 85.81 327 LYS A N 1
ATOM 2434 C CA . LYS A 1 327 ? -13.701 -12.966 57.984 1.00 85.81 327 LYS A CA 1
ATOM 2435 C C . LYS A 1 327 ? -14.086 -13.325 56.545 1.00 85.81 327 LYS A C 1
ATOM 2437 O O . LYS A 1 327 ? -14.864 -14.247 56.301 1.00 85.81 327 LYS A O 1
ATOM 2442 N N . THR A 1 328 ? -13.511 -12.604 55.579 1.00 90.50 328 THR A N 1
ATOM 2443 C CA . THR A 1 328 ? -13.731 -12.825 54.138 1.00 90.50 328 THR A CA 1
ATOM 2444 C C . THR A 1 328 ? -12.529 -13.509 53.493 1.00 90.50 328 THR A C 1
ATOM 2446 O O . THR A 1 328 ? -11.395 -13.059 53.631 1.00 90.50 328 THR A O 1
ATOM 2449 N N . TYR A 1 329 ? -12.794 -14.563 52.727 1.00 90.12 329 TYR A N 1
ATOM 2450 C CA . TYR A 1 329 ? -11.813 -15.344 51.979 1.00 90.12 329 TYR A CA 1
ATOM 2451 C C . TYR A 1 329 ? -12.123 -15.228 50.487 1.00 90.12 329 TYR A C 1
ATOM 2453 O O . TYR A 1 329 ? -13.285 -15.317 50.096 1.00 90.12 329 TYR A O 1
ATOM 2461 N N . LYS A 1 330 ? -11.106 -15.006 49.651 1.00 91.44 330 LYS A N 1
ATOM 2462 C CA . LYS A 1 330 ? -11.269 -14.717 48.218 1.00 91.44 330 LYS A CA 1
ATOM 2463 C C . LYS A 1 330 ? -10.523 -15.743 47.367 1.00 91.44 330 LYS A C 1
ATOM 2465 O O . LYS A 1 330 ? -9.445 -16.197 47.742 1.00 91.44 330 LYS A O 1
ATOM 2470 N N . THR A 1 331 ? -11.077 -16.064 46.205 1.00 91.25 331 THR A N 1
ATOM 2471 C CA . THR A 1 331 ? -10.407 -16.808 45.133 1.00 91.25 331 THR A CA 1
ATOM 2472 C C . THR A 1 331 ? -10.715 -16.146 43.792 1.00 91.25 331 THR A C 1
ATOM 2474 O O . THR A 1 331 ? -11.792 -15.571 43.605 1.00 91.25 331 THR A O 1
ATOM 2477 N N . THR A 1 332 ? -9.771 -16.191 42.856 1.00 90.94 332 THR A N 1
ATOM 2478 C CA . THR A 1 332 ? -9.976 -15.647 41.506 1.00 90.94 332 THR A CA 1
ATOM 2479 C C . THR A 1 332 ? -10.451 -16.748 40.570 1.00 90.94 332 THR A C 1
ATOM 2481 O O . THR A 1 332 ? -9.798 -17.777 40.453 1.00 90.94 332 THR A O 1
ATOM 2484 N N . VAL A 1 333 ? -11.535 -16.513 39.838 1.00 90.69 333 VAL A N 1
ATOM 2485 C CA . VAL A 1 333 ? -12.008 -17.379 38.755 1.00 90.69 333 VAL A CA 1
ATOM 2486 C C . VAL A 1 333 ? -11.785 -16.661 37.427 1.00 90.69 333 VAL A C 1
ATOM 2488 O O . VAL A 1 333 ? -12.215 -15.521 37.253 1.00 90.69 333 VAL A O 1
ATOM 2491 N N . ARG A 1 334 ? -11.132 -17.316 36.466 1.00 88.50 334 ARG A N 1
ATOM 2492 C CA . ARG A 1 334 ? -11.013 -16.833 35.086 1.00 88.50 334 ARG A CA 1
ATOM 2493 C C . ARG A 1 334 ? -11.770 -17.764 34.147 1.00 88.50 334 ARG A C 1
ATOM 2495 O O . ARG A 1 334 ? -11.348 -18.895 33.916 1.00 88.50 334 ARG A O 1
ATOM 2502 N N . VAL A 1 335 ? -12.874 -17.274 33.594 1.00 89.12 335 VAL A N 1
ATOM 2503 C CA . VAL A 1 335 ? -13.608 -17.954 32.525 1.00 89.12 335 VAL A CA 1
ATOM 2504 C C . VAL A 1 335 ? -12.963 -17.582 31.196 1.00 89.12 335 VAL A C 1
ATOM 2506 O O . VAL A 1 335 ? -12.849 -16.398 30.872 1.00 89.12 335 VAL A O 1
ATOM 2509 N N . ARG A 1 336 ? -12.528 -18.575 30.419 1.00 85.06 336 ARG A N 1
ATOM 2510 C CA . ARG A 1 336 ? -12.011 -18.371 29.059 1.00 85.06 336 ARG A CA 1
ATOM 2511 C C . ARG A 1 336 ? -12.609 -19.383 28.095 1.00 85.06 336 ARG A C 1
ATOM 2513 O O . ARG A 1 336 ? -12.611 -20.573 28.390 1.00 85.06 336 ARG A O 1
ATOM 2520 N N . LYS A 1 337 ? -13.059 -18.933 26.919 1.00 82.38 337 LYS A N 1
ATOM 2521 C CA . LYS A 1 337 ? -13.265 -19.832 25.771 1.00 82.38 337 LYS A CA 1
ATOM 2522 C C . LYS A 1 337 ? -11.934 -20.545 25.497 1.00 82.38 337 LYS A C 1
ATOM 2524 O O . LYS A 1 337 ? -10.937 -19.880 25.219 1.00 82.38 337 LYS A O 1
ATOM 2529 N N . ALA A 1 338 ? -11.896 -21.869 25.631 1.00 77.00 338 ALA A N 1
ATOM 2530 C CA . ALA A 1 338 ? -10.720 -22.632 25.226 1.00 77.00 338 ALA A CA 1
ATOM 2531 C C . ALA A 1 338 ? -10.670 -22.731 23.697 1.00 77.00 338 ALA A C 1
ATOM 2533 O O . ALA A 1 338 ? -11.715 -22.807 23.046 1.00 77.00 338 ALA A O 1
ATOM 2534 N N . LYS A 1 339 ? -9.449 -22.744 23.164 1.00 75.25 339 LYS A N 1
ATOM 2535 C CA . LYS A 1 339 ? -9.120 -23.021 21.767 1.00 75.25 339 LYS A CA 1
ATOM 2536 C C . LYS A 1 339 ? -8.195 -24.240 21.737 1.00 75.25 339 LYS A C 1
ATOM 2538 O O . LYS A 1 339 ? -7.400 -24.418 22.660 1.00 75.25 339 LYS A O 1
ATOM 2543 N N . ILE A 1 340 ? -8.299 -25.047 20.690 1.00 76.38 340 ILE A N 1
ATOM 2544 C CA . ILE A 1 340 ? -7.206 -25.924 20.254 1.00 76.38 340 ILE A CA 1
ATOM 2545 C C . ILE A 1 340 ? -6.271 -25.027 19.403 1.00 76.38 340 ILE A C 1
ATOM 2547 O O . ILE A 1 340 ? -6.783 -24.078 18.799 1.00 76.38 340 ILE A O 1
ATOM 2551 N N . PRO A 1 341 ? -4.936 -25.217 19.396 1.00 65.31 341 PRO A N 1
ATOM 2552 C CA . PRO A 1 341 ? -4.042 -24.424 18.544 1.00 65.31 341 PRO A CA 1
ATOM 2553 C C . PRO A 1 341 ? -4.407 -24.559 17.056 1.00 65.31 341 PRO A C 1
ATOM 2555 O O . PRO A 1 341 ? -4.936 -25.590 16.642 1.00 65.31 341 PRO A O 1
ATOM 2558 N N . ASN A 1 342 ? -4.207 -23.488 16.284 1.00 57.94 342 ASN A N 1
ATOM 2559 C CA . ASN A 1 342 ? -4.885 -23.285 15.002 1.00 57.94 342 ASN A CA 1
ATOM 2560 C C . ASN A 1 342 ? -4.115 -22.272 14.120 1.00 57.94 342 ASN A C 1
ATOM 2562 O O . ASN A 1 342 ? -3.770 -21.219 14.662 1.00 57.94 342 ASN A O 1
ATOM 2566 N N . PRO A 1 343 ? -3.914 -22.520 12.809 1.00 50.50 343 PRO A N 1
ATOM 2567 C CA . PRO A 1 343 ? -4.036 -23.812 12.130 1.00 50.50 343 PRO A CA 1
ATOM 2568 C C . PRO A 1 343 ? -2.884 -24.750 12.521 1.00 50.50 343 PRO A C 1
ATOM 2570 O O . PRO A 1 343 ? -1.802 -24.306 12.892 1.00 50.50 343 PRO A O 1
ATOM 2573 N N . LEU A 1 344 ? -3.127 -26.059 12.466 1.00 66.50 344 LEU A N 1
ATOM 2574 C CA . LEU A 1 344 ? -2.120 -27.086 12.737 1.00 66.50 344 LEU A CA 1
ATOM 2575 C C . LEU A 1 344 ? -2.004 -28.003 11.519 1.00 66.50 344 LEU A C 1
ATOM 2577 O O . LEU A 1 344 ? -2.917 -28.790 11.245 1.00 66.50 344 LEU A O 1
ATOM 2581 N N . THR A 1 345 ? -0.861 -27.926 10.844 1.00 75.69 345 THR A N 1
ATOM 2582 C CA . THR A 1 345 ? -0.375 -29.011 9.991 1.00 75.69 345 THR A CA 1
ATOM 2583 C C . THR A 1 345 ? 0.520 -29.907 10.845 1.00 75.69 345 THR A C 1
ATOM 2585 O O . THR A 1 345 ? 1.334 -29.412 11.621 1.00 75.69 345 THR A O 1
ATOM 2588 N N . VAL A 1 346 ? 0.323 -31.219 10.766 1.00 72.44 346 VAL A N 1
ATOM 2589 C CA . VAL A 1 346 ? 0.995 -32.222 11.602 1.00 72.44 346 VAL A CA 1
ATOM 2590 C C . VAL A 1 346 ? 1.618 -33.305 10.730 1.00 72.44 346 VAL A C 1
ATOM 2592 O O . VAL A 1 346 ? 1.064 -33.666 9.691 1.00 72.44 346 VAL A O 1
ATOM 2595 N N . ARG A 1 347 ? 2.772 -33.832 11.142 1.00 72.06 347 ARG A N 1
ATOM 2596 C CA . ARG A 1 347 ? 3.551 -34.781 10.339 1.00 72.06 347 ARG A CA 1
ATOM 2597 C C . ARG A 1 347 ? 3.272 -36.231 10.735 1.00 72.06 347 ARG A C 1
ATOM 2599 O O . ARG A 1 347 ? 3.190 -36.544 11.925 1.00 72.06 347 ARG A O 1
ATOM 2606 N N . VAL A 1 348 ? 3.128 -37.114 9.747 1.00 75.25 348 VAL A N 1
ATOM 2607 C CA . VAL A 1 348 ? 3.034 -38.569 9.960 1.00 75.25 348 VAL A CA 1
ATOM 2608 C C . VAL A 1 348 ? 4.244 -39.046 10.771 1.00 75.25 348 VAL A C 1
ATOM 2610 O O . VAL A 1 348 ? 5.374 -38.630 10.524 1.00 75.25 348 VAL A O 1
ATOM 2613 N N . GLY A 1 349 ? 3.997 -39.880 11.785 1.00 66.19 349 GLY A N 1
ATOM 2614 C CA . GLY A 1 349 ? 5.027 -40.382 12.702 1.00 66.19 349 GLY A CA 1
ATOM 2615 C C . GLY A 1 349 ? 5.354 -39.470 13.897 1.00 66.19 349 GLY A C 1
ATOM 2616 O O . GLY A 1 349 ? 5.950 -39.938 14.866 1.00 66.19 349 GLY A O 1
ATOM 2617 N N . THR A 1 350 ? 4.922 -38.203 13.909 1.00 61.19 350 THR A N 1
ATOM 2618 C CA . THR A 1 350 ? 5.128 -37.286 15.046 1.00 61.19 350 THR A CA 1
ATOM 2619 C C . THR A 1 350 ? 3.885 -37.226 15.937 1.00 61.19 350 THR A C 1
ATOM 2621 O O . THR A 1 350 ? 2.818 -36.820 15.496 1.00 61.19 350 THR A O 1
ATOM 2624 N N . THR A 1 351 ? 3.987 -37.584 17.221 1.00 67.50 351 THR A N 1
ATOM 2625 C CA . THR A 1 351 ? 2.855 -37.464 18.165 1.00 67.50 351 THR A CA 1
ATOM 2626 C C . THR A 1 351 ? 2.778 -36.080 18.809 1.00 67.50 351 THR A C 1
ATOM 2628 O O . THR A 1 351 ? 3.768 -35.600 19.359 1.00 67.50 351 THR A O 1
ATOM 2631 N N . TYR A 1 352 ? 1.584 -35.489 18.861 1.00 67.56 352 TYR A N 1
ATOM 2632 C CA . TYR A 1 352 ? 1.325 -34.167 19.441 1.00 67.56 352 TYR A CA 1
ATOM 2633 C C . TYR A 1 352 ? 0.420 -34.291 20.670 1.00 67.56 352 TYR A C 1
ATOM 2635 O O . TYR A 1 352 ? -0.524 -35.077 20.675 1.00 67.56 352 TYR A O 1
ATOM 2643 N N . ARG A 1 353 ? 0.641 -33.491 21.719 1.00 76.75 353 ARG A N 1
ATOM 2644 C CA . ARG A 1 353 ? -0.222 -33.502 22.914 1.00 76.75 353 ARG A CA 1
ATOM 2645 C C . ARG A 1 353 ? -1.126 -32.275 22.957 1.00 76.75 353 ARG A C 1
ATOM 2647 O O . ARG A 1 353 ? -0.680 -31.177 23.274 1.00 76.75 353 ARG A O 1
ATOM 2654 N N . LEU A 1 354 ? -2.413 -32.471 22.686 1.00 77.31 354 LEU A N 1
ATOM 2655 C CA . LEU A 1 354 ? -3.424 -31.421 22.757 1.00 77.31 354 LEU A CA 1
ATOM 2656 C C . LEU A 1 354 ? -3.979 -31.296 24.181 1.00 77.31 354 LEU A C 1
ATOM 2658 O O . LEU A 1 354 ? -4.344 -32.279 24.826 1.00 77.31 354 LEU A O 1
ATOM 2662 N N . ALA A 1 355 ? -4.077 -30.061 24.673 1.00 72.75 355 ALA A N 1
ATOM 2663 C CA . ALA A 1 355 ? -4.636 -29.760 25.985 1.00 72.75 355 ALA A CA 1
ATOM 2664 C C . ALA A 1 355 ? -5.470 -28.474 25.949 1.00 72.75 355 ALA A C 1
ATOM 2666 O O . ALA A 1 355 ? -5.024 -27.438 25.456 1.00 72.75 355 ALA A O 1
ATOM 2667 N N . LEU A 1 356 ? -6.669 -28.510 26.537 1.00 73.12 356 LEU A N 1
ATOM 2668 C CA . LEU A 1 356 ? -7.449 -27.299 26.783 1.00 73.12 356 LEU A CA 1
ATOM 2669 C C . LEU A 1 356 ? -6.909 -26.612 28.040 1.00 73.12 356 LEU A C 1
ATOM 2671 O O . LEU A 1 356 ? -7.181 -27.027 29.168 1.00 73.12 356 LEU A O 1
ATOM 2675 N N . ALA A 1 357 ? -6.105 -25.567 27.843 1.00 63.53 357 ALA A N 1
ATOM 2676 C CA . ALA A 1 357 ? -5.356 -24.932 28.919 1.00 63.53 357 ALA A CA 1
ATOM 2677 C C . ALA A 1 357 ? -6.253 -24.528 30.109 1.00 63.53 357 ALA A C 1
ATOM 2679 O O . ALA A 1 357 ? -7.160 -23.697 29.992 1.00 63.53 357 ALA A O 1
ATOM 2680 N N . GLY A 1 358 ? -5.930 -25.028 31.304 1.00 58.81 358 GLY A N 1
ATOM 2681 C CA . GLY A 1 358 ? -6.613 -24.685 32.556 1.00 58.81 358 GLY A CA 1
ATOM 2682 C C . GLY A 1 358 ? -8.003 -25.304 32.748 1.00 58.81 358 GLY A C 1
ATOM 2683 O O . GLY A 1 358 ? -8.699 -24.908 33.676 1.00 58.81 358 GLY A O 1
ATOM 2684 N N . VAL A 1 359 ? -8.418 -26.263 31.918 1.00 67.94 359 VAL A N 1
ATOM 2685 C CA . VAL A 1 359 ? -9.610 -27.076 32.191 1.00 67.94 359 VAL A CA 1
ATOM 2686 C C . VAL A 1 359 ? -9.258 -28.159 33.213 1.00 67.94 359 VAL A C 1
ATOM 2688 O O . VAL A 1 359 ? -8.348 -28.952 32.982 1.00 67.94 359 VAL A O 1
ATOM 2691 N N . LYS A 1 360 ? -9.983 -28.212 34.339 1.00 61.28 360 LYS A N 1
ATOM 2692 C CA . LYS A 1 360 ? -9.857 -29.299 35.335 1.00 61.28 360 LYS A CA 1
ATOM 2693 C C . LYS A 1 360 ? -10.806 -30.475 35.069 1.00 61.28 360 LYS A C 1
ATOM 2695 O O . LYS A 1 360 ? -10.534 -31.587 35.515 1.00 61.28 360 LYS A O 1
ATOM 2700 N N . SER A 1 361 ? -11.905 -30.237 34.357 1.00 67.69 361 SER A N 1
ATOM 2701 C CA . SER A 1 361 ? -12.907 -31.249 34.007 1.00 67.69 361 SER A CA 1
ATOM 2702 C C . SER A 1 361 ? -12.407 -32.230 32.937 1.00 67.69 361 SER A C 1
ATOM 2704 O O . SER A 1 361 ? -11.623 -31.874 32.055 1.00 67.69 361 SER A O 1
ATOM 2706 N N . LYS A 1 362 ? -12.868 -33.488 32.994 1.00 74.56 362 LYS A N 1
ATOM 2707 C CA . LYS A 1 362 ? -12.489 -34.539 32.033 1.00 74.56 362 LYS A CA 1
ATOM 2708 C C . LYS A 1 362 ? -12.904 -34.113 30.618 1.00 74.56 362 LYS A C 1
ATOM 2710 O O . LYS A 1 362 ? -14.086 -33.920 30.348 1.00 74.56 362 LYS A O 1
ATOM 2715 N N . THR A 1 363 ? -11.927 -33.956 29.726 1.00 83.75 363 THR A N 1
ATOM 2716 C CA . THR A 1 363 ? -12.166 -33.613 28.317 1.00 83.75 363 THR A CA 1
ATOM 2717 C C . THR A 1 363 ? -12.357 -34.900 27.517 1.00 83.75 363 THR A C 1
ATOM 2719 O O . THR A 1 363 ? -11.521 -35.797 27.604 1.00 83.75 363 THR A O 1
ATOM 2722 N N . LYS A 1 364 ? -13.445 -35.008 26.745 1.00 90.38 364 LYS A N 1
ATOM 2723 C CA . LYS A 1 364 ? -13.646 -36.091 25.770 1.00 90.38 364 LYS A CA 1
ATOM 2724 C C . LYS A 1 364 ? -13.114 -35.624 24.417 1.00 90.38 364 LYS A C 1
ATOM 2726 O O . LYS A 1 364 ? -13.616 -34.639 23.878 1.00 90.38 364 LYS A O 1
ATOM 2731 N N . TRP A 1 365 ? -12.107 -36.322 23.906 1.00 91.56 365 TRP A N 1
ATOM 2732 C CA . TRP A 1 365 ? -11.493 -36.066 22.605 1.00 91.56 365 TRP A CA 1
ATOM 2733 C C . TRP A 1 365 ? -12.042 -37.027 21.550 1.00 91.56 365 TRP A C 1
ATOM 2735 O O . TRP A 1 365 ? -12.273 -38.200 21.845 1.00 91.56 365 TRP A O 1
ATOM 2745 N N . THR A 1 366 ? -12.241 -36.540 20.328 1.00 94.69 366 THR A N 1
ATOM 2746 C CA . THR A 1 366 ? -12.577 -37.348 19.146 1.00 94.69 366 THR A CA 1
ATOM 2747 C C . THR A 1 366 ? -11.894 -36.788 17.896 1.00 94.69 366 THR A C 1
ATOM 2749 O O . THR A 1 366 ? -11.570 -35.603 17.840 1.00 94.69 366 THR A O 1
ATOM 2752 N N . SER A 1 367 ? -11.681 -37.648 16.900 1.00 95.12 367 SER A N 1
ATOM 2753 C CA . SER A 1 367 ? -11.159 -37.320 15.566 1.00 95.12 367 SER A CA 1
ATOM 2754 C C . SER A 1 367 ? -12.204 -37.737 14.533 1.00 95.12 367 SER A C 1
ATOM 2756 O O . SER A 1 367 ? -12.739 -38.842 14.656 1.00 95.12 367 SER A O 1
ATOM 2758 N N . SER A 1 368 ? -12.536 -36.872 13.568 1.00 96.88 368 SER A N 1
ATOM 2759 C CA . SER A 1 368 ? -13.533 -37.189 12.531 1.00 96.88 368 SER A CA 1
ATOM 2760 C C . SER A 1 368 ? -13.001 -38.169 11.484 1.00 96.88 368 SER A C 1
ATOM 2762 O O . SER A 1 368 ? -13.754 -39.003 11.002 1.00 96.88 368 SER A O 1
ATOM 2764 N N . ASN A 1 369 ? -11.705 -38.105 11.176 1.00 95.50 369 ASN A N 1
ATOM 2765 C CA . ASN A 1 369 ? -10.999 -39.050 10.319 1.00 95.50 369 ASN A CA 1
ATOM 2766 C C . ASN A 1 369 ? -9.868 -39.708 11.126 1.00 95.50 369 ASN A C 1
ATOM 2768 O O . ASN A 1 369 ? -8.806 -39.118 11.345 1.00 95.50 369 ASN A O 1
ATOM 2772 N N . LYS A 1 370 ? -10.120 -40.939 11.589 1.00 94.88 370 LYS A N 1
ATOM 2773 C CA . LYS A 1 370 ? -9.167 -41.737 12.380 1.00 94.88 370 LYS A CA 1
ATOM 2774 C C . LYS A 1 370 ? -8.020 -42.319 11.545 1.00 94.88 370 LYS A C 1
ATOM 2776 O O . LYS A 1 370 ? -7.029 -42.729 12.144 1.00 94.88 370 LYS A O 1
ATOM 2781 N N . ASN A 1 371 ? -8.154 -42.352 10.218 1.00 90.12 371 ASN A N 1
ATOM 2782 C CA . ASN A 1 371 ? -7.135 -42.875 9.306 1.00 90.12 371 ASN A CA 1
ATOM 2783 C C . ASN A 1 371 ? -6.069 -41.808 9.026 1.00 90.12 371 ASN A C 1
ATOM 2785 O O . ASN A 1 371 ? -4.890 -42.129 9.016 1.00 90.12 371 ASN A O 1
ATOM 2789 N N . ALA A 1 372 ? -6.460 -40.531 8.931 1.00 87.06 372 ALA A N 1
ATOM 2790 C CA . ALA A 1 372 ? -5.509 -39.418 8.907 1.00 87.06 372 ALA A CA 1
ATOM 2791 C C . ALA A 1 372 ? -4.825 -39.229 10.276 1.00 87.06 372 ALA A C 1
ATOM 2793 O O . ALA A 1 372 ? -3.598 -39.209 10.359 1.00 87.06 372 ALA A O 1
ATOM 2794 N N . ALA A 1 373 ? -5.590 -39.133 11.377 1.00 90.62 373 ALA A N 1
ATOM 2795 C CA . ALA A 1 373 ? -5.010 -39.103 12.725 1.00 90.62 373 ALA A CA 1
ATOM 2796 C C . ALA A 1 373 ? -5.939 -39.654 13.820 1.00 90.62 373 ALA A C 1
ATOM 2798 O O . ALA A 1 373 ? -7.120 -39.300 13.911 1.00 90.62 373 ALA A O 1
ATOM 2799 N N . LYS A 1 374 ? -5.383 -40.451 14.737 1.00 93.12 374 LYS A N 1
ATOM 2800 C CA . LYS A 1 374 ? -6.059 -40.907 15.967 1.00 93.12 374 LYS A CA 1
ATOM 2801 C C . LYS A 1 374 ? -5.827 -39.904 17.097 1.00 93.12 374 LYS A C 1
ATOM 2803 O O . LYS A 1 374 ? -4.795 -39.245 17.138 1.00 93.12 374 LYS A O 1
ATOM 2808 N N . ILE A 1 375 ? -6.764 -39.804 18.042 1.00 92.44 375 ILE A N 1
ATOM 2809 C CA . ILE A 1 375 ? -6.565 -39.039 19.282 1.00 92.44 375 ILE A CA 1
ATOM 2810 C C . ILE A 1 375 ? -6.964 -39.860 20.507 1.00 92.44 375 ILE A C 1
ATOM 2812 O O . ILE A 1 375 ? -8.035 -40.468 20.536 1.00 92.44 375 ILE A O 1
ATOM 2816 N N . SER A 1 376 ? -6.092 -39.892 21.512 1.00 86.81 376 SER A N 1
ATOM 2817 C CA . SER A 1 376 ? -6.301 -40.634 22.754 1.00 86.81 376 SER A CA 1
ATOM 2818 C C . SER A 1 376 ? -7.284 -39.932 23.699 1.00 86.81 376 SER A C 1
ATOM 2820 O O . SER A 1 376 ? -7.529 -38.725 23.622 1.00 86.81 376 SER A O 1
ATOM 2822 N N . SER A 1 377 ? -7.773 -40.672 24.697 1.00 80.50 377 SER A N 1
ATOM 2823 C CA . SER A 1 377 ? -8.560 -40.121 25.810 1.00 80.50 377 SER A CA 1
ATOM 2824 C C . SER A 1 377 ? -7.803 -39.074 26.648 1.00 80.50 377 SER A C 1
ATOM 2826 O O . SER A 1 377 ? -8.432 -38.273 27.341 1.00 80.50 377 SER A O 1
ATOM 2828 N N . THR A 1 378 ? -6.468 -39.047 26.568 1.00 74.44 378 THR A N 1
ATOM 2829 C CA . THR A 1 378 ? -5.584 -38.081 27.241 1.00 74.44 378 THR A CA 1
ATOM 2830 C C . THR A 1 378 ? -5.214 -36.869 26.375 1.00 74.44 378 THR A C 1
ATOM 2832 O O . THR A 1 378 ? -4.541 -35.968 26.878 1.00 74.44 378 THR A O 1
ATOM 2835 N N . GLY A 1 379 ? -5.683 -36.809 25.122 1.00 79.06 379 GLY A N 1
ATOM 2836 C CA . GLY A 1 379 ? -5.421 -35.715 24.178 1.00 79.06 379 GLY A CA 1
ATOM 2837 C C . GLY A 1 379 ? -4.167 -35.892 23.314 1.00 79.06 379 GLY A C 1
ATOM 2838 O O . GLY A 1 379 ? -3.761 -34.947 22.644 1.00 79.06 379 GLY A O 1
ATOM 2839 N N . THR A 1 380 ? -3.540 -37.071 23.308 1.00 82.19 380 THR A N 1
ATOM 2840 C CA . THR A 1 380 ? -2.412 -37.373 22.412 1.00 82.19 380 THR A CA 1
ATOM 2841 C C . THR A 1 380 ? -2.938 -37.647 21.006 1.00 82.19 380 THR A C 1
ATOM 2843 O O . THR A 1 380 ? -3.638 -38.634 20.793 1.00 82.19 380 THR A O 1
ATOM 2846 N N . LEU A 1 381 ? -2.620 -36.759 20.071 1.00 82.62 381 LEU A N 1
ATOM 2847 C CA . LEU A 1 381 ? -2.873 -36.863 18.640 1.00 82.62 381 LEU A CA 1
ATOM 2848 C C . LEU A 1 381 ? -1.715 -37.621 17.972 1.00 82.62 381 LEU A C 1
ATOM 2850 O O . LEU A 1 381 ? -0.560 -37.213 18.089 1.00 82.62 381 LEU A O 1
ATOM 2854 N N . THR A 1 382 ? -2.037 -38.679 17.238 1.00 83.62 382 THR A N 1
ATOM 2855 C CA . THR A 1 382 ? -1.098 -39.476 16.442 1.00 83.62 382 THR A CA 1
ATOM 2856 C C . THR A 1 382 ? -1.525 -39.399 14.974 1.00 83.62 382 THR A C 1
ATOM 2858 O O . THR A 1 382 ? -2.524 -40.032 14.618 1.00 83.62 382 THR A O 1
ATOM 2861 N N . PRO A 1 383 ? -0.828 -38.622 14.129 1.00 83.00 383 PRO A N 1
ATOM 2862 C CA . PRO A 1 383 ? -1.026 -38.604 12.686 1.00 83.00 383 PRO A CA 1
ATOM 2863 C C . PRO A 1 383 ? -0.431 -39.866 12.053 1.00 83.00 383 PRO A C 1
ATOM 2865 O O . PRO A 1 383 ? 0.664 -40.294 12.421 1.00 83.00 383 PRO A O 1
ATOM 2868 N N . LEU A 1 384 ? -1.182 -40.471 11.135 1.00 82.69 384 LEU A N 1
ATOM 2869 C CA . LEU A 1 384 ? -0.926 -41.810 10.594 1.00 82.69 384 LEU A CA 1
ATOM 2870 C C . LEU A 1 384 ? -0.746 -41.821 9.075 1.00 82.69 384 LEU A C 1
ATOM 2872 O O . LEU A 1 384 ? 0.086 -42.571 8.583 1.00 82.69 384 LEU A O 1
ATOM 2876 N N . ALA A 1 385 ? -1.507 -41.003 8.349 1.00 81.19 385 ALA A N 1
ATOM 2877 C CA . ALA A 1 385 ? -1.460 -40.915 6.893 1.00 81.19 385 ALA A CA 1
ATOM 2878 C C . ALA A 1 385 ? -1.846 -39.505 6.431 1.00 81.19 385 ALA A C 1
ATOM 2880 O O . ALA A 1 385 ? -2.537 -38.787 7.161 1.00 81.19 385 ALA A O 1
ATOM 2881 N N . TYR A 1 386 ? -1.427 -39.126 5.221 1.00 82.19 386 TYR A N 1
ATOM 2882 C CA . TYR A 1 386 ? -1.839 -37.874 4.584 1.00 82.19 386 TYR A CA 1
ATOM 2883 C C . TYR A 1 386 ? -3.370 -37.711 4.599 1.00 82.19 386 TYR A C 1
ATOM 2885 O O . TYR A 1 386 ? -4.116 -38.664 4.368 1.00 82.19 386 TYR A O 1
ATOM 2893 N N . GLY A 1 387 ? -3.848 -36.494 4.863 1.00 83.56 387 GLY A N 1
ATOM 2894 C CA . GLY A 1 387 ? -5.272 -36.168 4.793 1.00 83.56 387 GLY A CA 1
ATOM 2895 C C . GLY A 1 387 ? -5.722 -35.144 5.829 1.00 83.56 387 GLY A C 1
ATOM 2896 O O . GLY A 1 387 ? -4.922 -34.477 6.480 1.00 83.56 387 GLY A O 1
ATOM 2897 N N . VAL A 1 388 ? -7.036 -35.004 5.999 1.00 85.44 388 VAL A N 1
ATOM 2898 C CA . VAL A 1 388 ? -7.637 -33.990 6.880 1.00 85.44 388 VAL A CA 1
ATOM 2899 C C . VAL A 1 388 ? -8.509 -34.650 7.944 1.00 85.44 388 VAL A C 1
ATOM 2901 O O . VAL A 1 388 ? -9.296 -35.549 7.648 1.00 85.44 388 VAL A O 1
ATOM 2904 N N . THR A 1 389 ? -8.416 -34.173 9.189 1.00 93.00 389 THR A N 1
ATOM 2905 C CA . THR A 1 389 ? -9.338 -34.550 10.270 1.00 93.00 389 THR A CA 1
ATOM 2906 C C . THR A 1 389 ? -9.805 -33.342 11.077 1.00 93.00 389 THR A C 1
ATOM 2908 O O . THR A 1 389 ? -9.082 -32.362 11.235 1.00 93.00 389 THR A O 1
ATOM 2911 N N . THR A 1 390 ? -11.014 -33.407 11.634 1.00 93.62 390 THR A N 1
ATOM 2912 C CA . THR A 1 390 ? -11.484 -32.463 12.650 1.00 93.62 390 THR A CA 1
ATOM 2913 C C . THR A 1 390 ? -11.359 -33.087 14.034 1.00 93.62 390 THR A C 1
ATOM 2915 O O . THR A 1 390 ? -12.093 -34.013 14.388 1.00 93.62 390 THR A O 1
ATOM 2918 N N . ILE A 1 391 ? -10.469 -32.534 14.854 1.00 93.31 391 ILE A N 1
ATOM 2919 C CA . ILE A 1 391 ? -10.352 -32.871 16.268 1.00 93.31 391 ILE A CA 1
ATOM 2920 C C . ILE A 1 391 ? -11.391 -32.090 17.066 1.00 93.31 391 ILE A C 1
ATOM 2922 O O . ILE A 1 391 ? -11.484 -30.866 16.975 1.00 93.31 391 ILE A O 1
ATOM 2926 N N . THR A 1 392 ? -12.172 -32.800 17.875 1.00 92.31 392 THR A N 1
ATOM 2927 C CA . THR A 1 392 ? -13.195 -32.218 18.745 1.00 92.31 392 THR A CA 1
ATOM 2928 C C . THR A 1 392 ? -12.863 -32.487 20.208 1.00 92.31 392 THR A C 1
ATOM 2930 O O . THR A 1 392 ? -12.625 -33.626 20.603 1.00 92.31 392 THR A O 1
ATOM 2933 N N . ALA A 1 393 ? -12.886 -31.434 21.023 1.00 89.62 393 ALA A N 1
ATOM 2934 C CA . ALA A 1 393 ? -12.691 -31.475 22.466 1.00 89.62 393 ALA A CA 1
ATOM 2935 C C . ALA A 1 393 ? -13.981 -31.044 23.177 1.00 89.62 393 ALA A C 1
ATOM 2937 O O . ALA A 1 393 ? -14.407 -29.891 23.064 1.00 89.62 393 ALA A O 1
ATOM 2938 N N . LYS A 1 394 ? -14.611 -31.958 23.920 1.00 88.56 394 LYS A N 1
ATOM 2939 C CA . LYS A 1 394 ? -15.851 -31.704 24.668 1.00 88.56 394 LYS A CA 1
ATOM 2940 C C . LYS A 1 394 ? -15.589 -31.687 26.174 1.00 88.56 394 LYS A C 1
ATOM 2942 O O . LYS A 1 394 ? -15.051 -32.644 26.727 1.00 88.56 394 LYS A O 1
ATOM 2947 N N . VAL A 1 395 ? -16.010 -30.612 26.835 1.00 84.88 395 VAL A N 1
ATOM 2948 C CA . VAL A 1 395 ? -15.950 -30.408 28.289 1.00 84.88 395 VAL A CA 1
ATOM 2949 C C . VAL A 1 395 ? -17.365 -30.110 28.771 1.00 84.88 395 VAL A C 1
ATOM 2951 O O . VAL A 1 395 ? -17.900 -29.030 28.520 1.00 84.88 395 VAL A O 1
ATOM 2954 N N . ASN A 1 396 ? -18.003 -31.065 29.450 1.00 79.75 396 ASN A N 1
ATOM 2955 C CA . ASN A 1 396 ? -19.414 -30.971 29.841 1.00 79.75 396 ASN A CA 1
ATOM 2956 C C . ASN A 1 396 ? -20.319 -30.606 28.633 1.00 79.75 396 ASN A C 1
ATOM 2958 O O . ASN A 1 396 ? -20.382 -31.355 27.656 1.00 79.75 396 ASN A O 1
ATOM 2962 N N . LYS A 1 397 ? -21.002 -29.449 28.682 1.00 80.31 397 LYS A N 1
ATOM 2963 C CA . LYS A 1 397 ? -21.862 -28.903 27.608 1.00 80.31 397 LYS A CA 1
ATOM 2964 C C . LYS A 1 397 ? -21.147 -27.890 26.681 1.00 80.31 397 LYS A C 1
ATOM 2966 O O . LYS A 1 397 ? -21.821 -27.139 25.973 1.00 80.31 397 LYS A O 1
ATOM 2971 N N . TYR A 1 398 ? -19.814 -27.815 26.712 1.00 84.88 398 TYR A N 1
ATOM 2972 C CA . TYR A 1 398 ? -18.990 -26.948 25.859 1.00 84.88 398 TYR A CA 1
ATOM 2973 C C . TYR A 1 398 ? -18.133 -27.789 24.907 1.00 84.88 398 TYR A C 1
ATOM 2975 O O . TYR A 1 398 ? -17.520 -28.771 25.322 1.00 84.88 398 TYR A O 1
ATOM 2983 N N . THR A 1 399 ? -18.087 -27.394 23.636 1.00 89.00 399 THR A N 1
ATOM 2984 C CA . THR A 1 399 ? -17.401 -28.124 22.563 1.00 89.00 399 THR A CA 1
ATOM 2985 C C . THR A 1 399 ? -16.481 -27.169 21.814 1.00 89.00 399 THR A C 1
ATOM 2987 O O . THR A 1 399 ? -16.888 -26.060 21.476 1.00 89.00 399 THR A O 1
ATOM 2990 N N . VAL A 1 400 ? -15.257 -27.609 21.531 1.00 87.69 400 VAL A N 1
ATOM 2991 C CA . VAL A 1 400 ? -14.292 -26.937 20.651 1.00 87.69 400 VAL A CA 1
ATOM 2992 C C . VAL A 1 400 ? -13.976 -27.891 19.503 1.00 87.69 400 VAL A C 1
ATOM 2994 O O . VAL A 1 400 ? -13.726 -29.067 19.758 1.00 87.69 400 VAL A O 1
ATOM 2997 N N . LYS A 1 401 ? -13.989 -27.407 18.260 1.00 90.75 401 LYS A N 1
ATOM 2998 C CA . LYS A 1 401 ? -13.590 -28.166 17.064 1.00 90.75 401 LYS A CA 1
ATOM 2999 C C . LYS A 1 401 ? -12.367 -27.511 16.421 1.00 90.75 401 LYS A C 1
ATOM 3001 O O . LYS A 1 401 ? -12.218 -26.296 16.523 1.00 90.75 401 LYS A O 1
ATOM 3006 N N . GLN A 1 402 ? -11.527 -28.306 15.766 1.00 88.81 402 GLN A N 1
ATOM 3007 C CA . GLN A 1 402 ? -10.324 -27.856 15.071 1.00 88.81 402 GLN A CA 1
ATOM 3008 C C . GLN A 1 402 ? -10.034 -28.737 13.856 1.00 88.81 402 GLN A C 1
ATOM 3010 O O . GLN A 1 402 ? -9.885 -29.945 14.018 1.00 88.81 402 GLN A O 1
ATOM 3015 N N . LYS A 1 403 ? -9.901 -28.145 12.664 1.00 88.88 403 LYS A N 1
ATOM 3016 C CA . LYS A 1 403 ? -9.410 -28.848 11.469 1.00 88.88 403 LYS A CA 1
ATOM 3017 C C . LYS A 1 403 ? -7.883 -28.989 11.554 1.00 88.88 403 LYS A C 1
ATOM 3019 O O . LYS A 1 403 ? -7.200 -28.033 11.918 1.00 88.88 403 LYS A O 1
ATOM 3024 N N . ILE A 1 404 ? -7.373 -30.178 11.265 1.00 85.12 404 ILE A N 1
ATOM 3025 C CA . ILE A 1 404 ? -5.959 -30.558 11.287 1.00 85.12 404 ILE A CA 1
ATOM 3026 C C . ILE A 1 404 ? -5.616 -31.134 9.913 1.00 85.12 404 ILE A C 1
ATOM 3028 O O . ILE A 1 404 ? -6.347 -31.998 9.419 1.00 85.12 404 ILE A O 1
ATOM 3032 N N . HIS A 1 405 ? -4.517 -30.679 9.316 1.00 81.88 405 HIS A N 1
ATOM 3033 C CA . HIS A 1 405 ? -3.970 -31.249 8.083 1.00 81.88 405 HIS A CA 1
ATOM 3034 C C . HIS A 1 405 ? -2.812 -32.180 8.435 1.00 81.88 405 HIS A C 1
ATOM 3036 O O . HIS A 1 405 ? -1.929 -31.795 9.194 1.00 81.88 405 HIS A O 1
ATOM 3042 N N . VAL A 1 406 ? -2.818 -33.399 7.910 1.00 80.56 406 VAL A N 1
ATOM 3043 C CA . VAL A 1 406 ? -1.764 -34.393 8.106 1.00 80.56 406 VAL A CA 1
ATOM 3044 C C . VAL A 1 406 ? -0.949 -34.503 6.823 1.00 80.56 406 VAL A C 1
ATOM 3046 O O . VAL A 1 406 ? -1.528 -34.662 5.751 1.00 80.56 406 VAL A O 1
ATOM 3049 N N . THR A 1 407 ? 0.376 -34.429 6.937 1.00 76.81 407 THR A N 1
ATOM 3050 C CA . THR A 1 407 ? 1.312 -34.568 5.812 1.00 76.81 407 THR A CA 1
ATOM 3051 C C . THR A 1 407 ? 2.441 -35.544 6.136 1.00 76.81 407 THR A C 1
ATOM 3053 O O . THR A 1 407 ? 2.877 -35.662 7.279 1.00 76.81 407 THR A O 1
ATOM 3056 N N . ASP A 1 408 ? 2.923 -36.249 5.127 1.00 74.31 408 ASP A N 1
ATOM 3057 C CA . ASP A 1 408 ? 4.091 -37.135 5.130 1.00 74.31 408 ASP A CA 1
ATOM 3058 C C . ASP A 1 408 ? 5.290 -36.520 4.382 1.00 74.31 408 ASP A C 1
ATOM 3060 O O . ASP A 1 408 ? 6.444 -36.833 4.683 1.00 74.31 408 ASP A O 1
ATOM 3064 N N . ARG A 1 409 ? 5.021 -35.590 3.458 1.00 73.19 409 ARG A N 1
ATOM 3065 C CA . ARG A 1 409 ? 6.009 -34.806 2.705 1.00 73.19 409 ARG A CA 1
ATOM 3066 C C . ARG A 1 409 ? 6.158 -33.388 3.259 1.00 73.19 409 ARG A C 1
ATOM 3068 O O . ARG A 1 409 ? 5.237 -32.851 3.882 1.00 73.19 409 ARG A O 1
ATOM 3075 N N . TYR A 1 410 ? 7.294 -32.763 2.960 1.00 74.06 410 TYR A N 1
ATOM 3076 C CA . TYR A 1 410 ? 7.485 -31.315 3.062 1.00 74.06 410 TYR A CA 1
ATOM 3077 C C . TYR A 1 410 ? 7.696 -30.728 1.659 1.00 74.06 410 TYR A C 1
ATOM 3079 O O . TYR A 1 410 ? 8.347 -31.334 0.807 1.00 74.06 410 TYR A O 1
ATOM 3087 N N . LYS A 1 411 ? 7.121 -29.557 1.397 1.00 82.56 411 LYS A N 1
ATOM 3088 C CA . LYS A 1 411 ? 7.275 -28.820 0.141 1.00 82.56 411 LYS A CA 1
ATOM 3089 C C . LYS A 1 411 ? 8.537 -27.963 0.200 1.00 82.56 411 LYS A C 1
ATOM 3091 O O . LYS A 1 411 ? 8.765 -27.284 1.191 1.00 82.56 411 LYS A O 1
ATOM 3096 N N . VAL A 1 412 ? 9.345 -27.966 -0.853 1.00 89.94 412 VAL A N 1
ATOM 3097 C CA . VAL A 1 412 ? 10.426 -26.991 -1.032 1.00 89.94 412 VAL A CA 1
ATOM 3098 C C . VAL A 1 412 ? 9.966 -25.961 -2.043 1.00 89.94 412 VAL A C 1
ATOM 3100 O O . VAL A 1 412 ? 9.665 -26.290 -3.193 1.00 89.94 412 VAL A O 1
ATOM 3103 N N . THR A 1 413 ? 9.890 -24.720 -1.592 1.00 90.19 413 THR A N 1
ATOM 3104 C CA . THR A 1 413 ? 9.743 -23.517 -2.402 1.00 90.19 413 THR A CA 1
ATOM 3105 C C . THR A 1 413 ? 11.114 -22.912 -2.656 1.00 90.19 413 THR A C 1
ATOM 3107 O O . THR A 1 413 ? 12.025 -23.007 -1.836 1.00 90.19 413 THR A O 1
ATOM 3110 N N . TYR A 1 414 ? 11.249 -22.261 -3.803 1.00 90.56 414 TYR A N 1
ATOM 3111 C CA . TYR A 1 414 ? 12.432 -21.499 -4.165 1.00 90.56 414 TYR A CA 1
ATOM 3112 C C . TYR A 1 414 ? 11.992 -20.053 -4.356 1.00 90.56 414 TYR A C 1
ATOM 3114 O O . TYR A 1 414 ? 10.990 -19.799 -5.026 1.00 90.56 414 TYR A O 1
ATOM 3122 N N . ASP A 1 415 ? 12.728 -19.129 -3.760 1.00 89.50 415 ASP A N 1
ATOM 3123 C CA . ASP A 1 415 ? 12.506 -17.691 -3.825 1.00 89.50 415 ASP A CA 1
ATOM 3124 C C . ASP A 1 415 ? 13.769 -17.039 -4.417 1.00 89.50 415 ASP A C 1
ATOM 3126 O O . ASP A 1 415 ? 14.881 -17.421 -4.037 1.00 89.50 415 ASP A O 1
ATOM 3130 N N . PRO A 1 416 ? 13.655 -16.076 -5.348 1.00 79.00 416 PRO A N 1
ATOM 3131 C CA . PRO A 1 416 ? 14.809 -15.392 -5.936 1.00 79.00 416 PRO A CA 1
ATOM 3132 C C . PRO A 1 416 ? 15.510 -14.415 -4.968 1.00 79.00 416 PRO A C 1
ATOM 3134 O O . PRO A 1 416 ? 16.312 -13.583 -5.390 1.00 79.00 416 PRO A O 1
ATOM 3137 N N . ASN A 1 417 ? 15.169 -14.453 -3.678 1.00 80.50 417 ASN A N 1
ATOM 3138 C CA . ASN A 1 417 ? 15.595 -13.548 -2.616 1.00 80.50 417 ASN A CA 1
ATOM 3139 C C . ASN A 1 417 ? 15.353 -12.066 -2.943 1.00 80.50 417 ASN A C 1
ATOM 3141 O O . ASN A 1 417 ? 16.192 -11.210 -2.667 1.00 80.50 417 ASN A O 1
ATOM 3145 N N . ALA A 1 418 ? 14.245 -11.783 -3.639 1.00 63.22 418 ALA A N 1
ATOM 3146 C CA . ALA A 1 418 ? 13.939 -10.483 -4.248 1.00 63.22 418 ALA A CA 1
ATOM 3147 C C . ALA A 1 418 ? 15.098 -9.867 -5.077 1.00 63.22 418 ALA A C 1
ATOM 3149 O O . ALA A 1 418 ? 15.165 -8.645 -5.214 1.00 63.22 418 ALA A O 1
ATOM 3150 N N . LYS A 1 419 ? 16.013 -10.700 -5.606 1.00 55.84 419 LYS A N 1
ATOM 3151 C CA . LYS A 1 419 ? 17.246 -10.328 -6.332 1.00 55.84 419 LYS A CA 1
ATOM 3152 C C . LYS A 1 419 ? 17.253 -10.758 -7.808 1.00 55.84 419 LYS A C 1
ATOM 3154 O O . LYS A 1 419 ? 18.179 -10.391 -8.528 1.00 55.84 419 LYS A O 1
ATOM 3159 N N . ALA A 1 420 ? 16.264 -11.531 -8.255 1.00 51.28 420 ALA A N 1
ATOM 3160 C CA . ALA A 1 420 ? 16.139 -12.073 -9.611 1.00 51.28 420 ALA A CA 1
ATOM 3161 C C . ALA A 1 420 ? 14.663 -12.298 -9.989 1.00 51.28 420 ALA A C 1
ATOM 3163 O O . ALA A 1 420 ? 13.780 -12.185 -9.138 1.00 51.28 420 ALA A O 1
ATOM 3164 N N . PHE A 1 421 ? 14.404 -12.665 -11.243 1.00 48.56 421 PHE A N 1
ATOM 3165 C CA . PHE A 1 421 ? 13.087 -13.089 -11.733 1.00 48.56 421 PHE A CA 1
ATOM 3166 C C . PHE A 1 421 ? 13.119 -14.543 -12.235 1.00 48.56 421 PHE A C 1
ATOM 3168 O O . PHE A 1 421 ? 14.141 -15.213 -12.128 1.00 48.56 421 PHE A O 1
ATOM 3175 N N . GLY A 1 422 ? 11.994 -15.058 -12.737 1.00 55.28 422 GLY A N 1
ATOM 3176 C CA . GLY A 1 422 ? 11.830 -16.469 -13.112 1.00 55.28 422 GLY A CA 1
ATOM 3177 C C . GLY A 1 422 ? 11.114 -17.294 -12.037 1.00 55.28 422 GLY A C 1
ATOM 3178 O O . GLY A 1 422 ? 10.698 -16.774 -11.000 1.00 55.28 422 GLY A O 1
ATOM 3179 N N . LYS A 1 423 ? 10.927 -18.592 -12.293 1.00 69.81 423 LYS A N 1
ATOM 3180 C CA . LYS A 1 423 ? 10.214 -19.510 -11.396 1.00 69.81 423 LYS A CA 1
ATOM 3181 C C . LYS A 1 423 ? 10.841 -20.892 -11.446 1.00 69.81 423 LYS A C 1
ATOM 3183 O O . LYS A 1 423 ? 10.843 -21.542 -12.487 1.00 69.81 423 LYS A O 1
ATOM 3188 N N . ILE A 1 424 ? 11.247 -21.393 -10.286 1.00 81.19 424 ILE A N 1
ATOM 3189 C CA . ILE A 1 424 ? 11.561 -22.809 -10.108 1.00 81.19 424 ILE A CA 1
ATOM 3190 C C . ILE A 1 424 ? 10.336 -23.479 -9.490 1.00 81.19 424 ILE A C 1
ATOM 3192 O O . ILE A 1 424 ? 9.769 -22.995 -8.506 1.00 81.19 424 ILE A O 1
ATOM 3196 N N . ALA A 1 425 ? 9.893 -24.582 -10.093 1.00 82.62 425 ALA A N 1
ATOM 3197 C CA . ALA A 1 425 ? 8.746 -25.333 -9.606 1.00 82.62 425 ALA A CA 1
ATOM 3198 C C . ALA A 1 425 ? 9.000 -25.837 -8.178 1.00 82.62 425 ALA A C 1
ATOM 3200 O O . ALA A 1 425 ? 10.007 -26.491 -7.903 1.00 82.62 425 ALA A O 1
ATOM 3201 N N . SER A 1 426 ? 8.072 -25.544 -7.266 1.00 85.31 426 SER A N 1
ATOM 3202 C CA . SER A 1 426 ? 8.116 -26.103 -5.917 1.00 85.31 426 SER A CA 1
ATOM 3203 C C . SER A 1 426 ? 7.901 -27.613 -5.982 1.00 85.31 426 SER A C 1
ATOM 3205 O O . SER A 1 426 ? 7.028 -28.073 -6.720 1.00 85.31 426 SER A O 1
ATOM 3207 N N . LYS A 1 427 ? 8.645 -28.386 -5.191 1.00 86.00 427 LYS A N 1
ATOM 3208 C CA . LYS A 1 427 ? 8.561 -29.853 -5.205 1.00 86.00 427 LYS A CA 1
ATOM 3209 C C . LYS A 1 427 ? 8.422 -30.404 -3.791 1.00 86.00 427 LYS A C 1
ATOM 3211 O O . LYS A 1 427 ? 9.052 -29.907 -2.863 1.00 86.00 427 LYS A O 1
ATOM 3216 N N . SER A 1 428 ? 7.565 -31.409 -3.629 1.00 83.69 428 SER A N 1
ATOM 3217 C CA . SER A 1 428 ? 7.302 -32.042 -2.334 1.00 83.69 428 SER A CA 1
ATOM 3218 C C . SER A 1 428 ? 8.137 -33.302 -2.169 1.00 83.69 428 SER A C 1
ATOM 3220 O O . SER A 1 428 ? 8.007 -34.253 -2.939 1.00 83.69 428 SER A O 1
ATOM 3222 N N . TYR A 1 429 ? 8.946 -33.333 -1.122 1.00 79.75 429 TYR A N 1
ATOM 3223 C CA . TYR A 1 429 ? 9.902 -34.393 -0.840 1.00 79.75 429 TYR A CA 1
ATOM 3224 C C . TYR A 1 429 ? 9.488 -35.171 0.405 1.00 79.75 429 TYR A C 1
ATOM 3226 O O . TYR A 1 429 ? 8.985 -34.598 1.377 1.00 79.75 429 TYR A O 1
ATOM 3234 N N . PHE A 1 430 ? 9.708 -36.482 0.391 1.00 73.94 430 PHE A N 1
ATOM 3235 C CA . PHE A 1 430 ? 9.793 -37.228 1.634 1.00 73.94 430 PHE A CA 1
ATOM 3236 C C . PHE A 1 430 ? 11.057 -36.808 2.403 1.00 73.94 430 PHE A C 1
ATOM 3238 O O . PHE A 1 430 ? 12.050 -36.403 1.800 1.00 73.94 430 PHE A O 1
ATOM 3245 N N . PRO A 1 431 ? 11.074 -36.961 3.736 1.00 68.44 431 PRO A N 1
ATOM 3246 C CA . PRO A 1 431 ? 12.269 -36.752 4.560 1.00 68.44 431 PRO A CA 1
ATOM 3247 C C . PRO A 1 431 ? 13.492 -37.564 4.105 1.00 68.44 431 PRO A C 1
ATOM 3249 O O . PRO A 1 431 ? 14.627 -37.157 4.320 1.00 68.44 431 PRO A O 1
ATOM 3252 N N . THR A 1 432 ? 13.256 -38.716 3.481 1.00 66.38 432 THR A N 1
ATOM 3253 C CA . THR A 1 432 ? 14.274 -39.636 2.965 1.00 66.38 432 THR A CA 1
ATOM 3254 C C . THR A 1 432 ? 14.751 -39.308 1.550 1.00 66.38 432 THR A C 1
ATOM 3256 O O . THR A 1 432 ? 15.763 -39.864 1.126 1.00 66.38 432 THR A O 1
ATOM 3259 N N . ASP A 1 433 ? 14.053 -38.436 0.814 1.00 72.06 433 ASP A N 1
ATOM 3260 C CA . ASP A 1 433 ? 14.419 -38.100 -0.563 1.00 72.06 433 ASP A CA 1
ATOM 3261 C C . ASP A 1 433 ? 15.716 -37.277 -0.578 1.00 72.06 433 ASP A C 1
ATOM 3263 O O . ASP A 1 433 ? 15.859 -36.295 0.159 1.00 72.06 433 ASP A O 1
ATOM 3267 N N . ARG A 1 434 ? 16.639 -37.643 -1.473 1.00 74.19 434 ARG A N 1
ATOM 3268 C CA . ARG A 1 434 ? 17.811 -36.831 -1.819 1.00 74.19 434 ARG A CA 1
ATOM 3269 C C . ARG A 1 434 ? 17.591 -36.142 -3.156 1.00 74.19 434 ARG A C 1
ATOM 3271 O O . ARG A 1 434 ? 17.067 -36.747 -4.090 1.00 74.19 434 ARG A O 1
ATOM 3278 N N . PHE A 1 435 ? 17.988 -34.881 -3.261 1.00 85.19 435 PHE A N 1
ATOM 3279 C CA . PHE A 1 435 ? 17.854 -34.101 -4.489 1.00 85.19 435 PHE A CA 1
ATOM 3280 C C . PHE A 1 435 ? 18.904 -32.998 -4.564 1.00 85.19 435 PHE A C 1
ATOM 3282 O O . PHE A 1 435 ? 19.343 -32.469 -3.546 1.00 85.19 435 PHE A O 1
ATOM 3289 N N . LYS A 1 436 ? 19.293 -32.626 -5.785 1.00 90.31 436 LYS A N 1
ATOM 3290 C CA . LYS A 1 436 ? 20.187 -31.488 -6.018 1.00 90.31 436 LYS A CA 1
ATOM 3291 C C . LYS A 1 436 ? 19.405 -30.182 -6.017 1.00 90.31 436 LYS A C 1
ATOM 3293 O O . LYS A 1 436 ? 18.323 -30.100 -6.601 1.00 90.31 436 LYS A O 1
ATOM 3298 N N . LEU A 1 437 ? 19.968 -29.160 -5.383 1.00 93.50 437 LEU A N 1
ATOM 3299 C CA . LEU A 1 437 ? 19.443 -27.805 -5.447 1.00 93.50 437 LEU A CA 1
ATOM 3300 C C . LEU A 1 437 ? 19.649 -27.208 -6.849 1.00 93.50 437 LEU A C 1
ATOM 3302 O O . LEU A 1 437 ? 20.672 -27.485 -7.480 1.00 93.50 437 LEU A O 1
ATOM 3306 N N . PRO A 1 438 ? 18.721 -26.378 -7.352 1.00 92.12 438 PRO A N 1
ATOM 3307 C CA . PRO A 1 438 ? 18.830 -25.818 -8.694 1.00 92.12 438 PRO A CA 1
ATOM 3308 C C . PRO A 1 438 ? 20.080 -24.942 -8.859 1.00 92.12 438 PRO A C 1
ATOM 3310 O O . PRO A 1 438 ? 20.478 -24.217 -7.947 1.00 92.12 438 PRO A O 1
ATOM 3313 N N . THR A 1 439 ? 20.681 -24.988 -10.047 1.00 90.62 439 THR A N 1
ATOM 3314 C CA . THR A 1 439 ? 21.765 -24.086 -10.489 1.00 90.62 439 THR A CA 1
ATOM 3315 C C . THR A 1 439 ? 21.274 -22.985 -11.434 1.00 90.62 439 THR A C 1
ATOM 3317 O O . THR A 1 439 ? 22.005 -22.046 -11.731 1.00 90.62 439 THR A O 1
ATOM 3320 N N . LYS A 1 440 ? 20.035 -23.112 -11.921 1.00 83.69 440 LYS A N 1
ATOM 3321 C CA . LYS A 1 440 ? 19.372 -22.246 -12.905 1.00 83.69 440 LYS A CA 1
ATOM 3322 C C . LYS A 1 440 ? 17.859 -22.223 -12.657 1.00 83.69 440 LYS A C 1
ATOM 3324 O O . LYS A 1 440 ? 17.358 -23.031 -11.876 1.00 83.69 440 LYS A O 1
ATOM 3329 N N . GLY A 1 441 ? 17.147 -21.328 -13.341 1.00 70.81 441 GLY A N 1
ATOM 3330 C CA . GLY A 1 441 ? 15.691 -21.145 -13.222 1.00 70.81 441 GLY A CA 1
ATOM 3331 C C . GLY A 1 441 ? 15.271 -19.855 -12.507 1.00 70.81 441 GLY A C 1
ATOM 3332 O O . GLY A 1 441 ? 14.079 -19.553 -12.455 1.00 70.81 441 GLY A O 1
ATOM 3333 N N . PHE A 1 442 ? 16.245 -19.084 -12.012 1.00 74.94 442 PHE A N 1
ATOM 3334 C CA . PHE A 1 442 ? 16.089 -17.653 -11.778 1.00 74.94 442 PHE A CA 1
ATOM 3335 C C . PHE A 1 442 ? 17.106 -16.874 -12.605 1.00 74.94 442 PHE A C 1
ATOM 3337 O O . PHE A 1 442 ? 18.297 -17.194 -12.586 1.00 74.94 442 PHE A O 1
ATOM 3344 N N . ASP A 1 443 ? 16.627 -15.830 -13.269 1.00 63.28 443 ASP A N 1
ATOM 3345 C CA . ASP A 1 443 ? 17.396 -14.972 -14.153 1.00 63.28 443 ASP A CA 1
ATOM 3346 C C . ASP A 1 443 ? 17.708 -13.645 -13.467 1.00 63.28 443 ASP A C 1
ATOM 3348 O O . ASP A 1 443 ? 16.833 -12.910 -13.000 1.00 63.28 443 ASP A O 1
ATOM 3352 N N . ARG A 1 444 ? 19.006 -13.354 -13.391 1.00 65.50 444 ARG A N 1
ATOM 3353 C CA . ARG A 1 444 ? 19.563 -12.109 -12.869 1.00 65.50 444 ARG A CA 1
ATOM 3354 C C . ARG A 1 444 ? 20.651 -11.645 -13.841 1.00 65.50 444 ARG A C 1
ATOM 3356 O O . ARG A 1 444 ? 21.745 -12.215 -13.814 1.00 65.50 444 ARG A O 1
ATOM 3363 N N . PRO A 1 445 ? 20.383 -10.657 -14.712 1.00 53.78 445 PRO A N 1
ATOM 3364 C CA . PRO A 1 445 ? 21.373 -10.142 -15.657 1.00 53.78 445 PRO A CA 1
ATOM 3365 C C . PRO A 1 445 ? 22.685 -9.777 -14.952 1.00 53.78 445 PRO A C 1
ATOM 3367 O O . PRO A 1 445 ? 22.670 -9.150 -13.895 1.00 53.78 445 PRO A O 1
ATOM 3370 N N . GLY A 1 446 ? 23.812 -10.242 -15.496 1.00 58.25 446 GLY A N 1
ATOM 3371 C CA . GLY A 1 446 ? 25.140 -10.084 -14.890 1.00 58.25 446 GLY A CA 1
ATOM 3372 C C . GLY A 1 446 ? 25.474 -10.983 -13.694 1.00 58.25 446 GLY A C 1
ATOM 3373 O O . GLY A 1 446 ? 26.551 -10.831 -13.128 1.00 58.25 446 GLY A O 1
ATOM 3374 N N . TYR A 1 447 ? 24.617 -11.933 -13.304 1.00 72.19 447 TYR A N 1
ATOM 3375 C CA . TYR A 1 447 ? 24.860 -12.836 -12.170 1.00 72.19 447 TYR A CA 1
ATOM 3376 C C . TYR A 1 447 ? 24.447 -14.289 -12.475 1.00 72.19 447 TYR A C 1
ATOM 3378 O O . TYR A 1 447 ? 23.711 -14.568 -13.421 1.00 72.19 447 TYR A O 1
ATOM 3386 N N . THR A 1 448 ? 24.911 -15.229 -11.655 1.00 82.62 448 THR A N 1
ATOM 3387 C CA . THR A 1 448 ? 24.456 -16.629 -11.607 1.00 82.62 448 THR A CA 1
ATOM 3388 C C . THR A 1 448 ? 24.036 -16.994 -10.184 1.00 82.62 448 THR A C 1
ATOM 3390 O O . THR A 1 448 ? 24.477 -16.352 -9.228 1.00 82.62 448 THR A O 1
ATOM 3393 N N . ILE A 1 449 ? 23.179 -18.010 -10.024 1.00 88.25 449 ILE A N 1
ATOM 3394 C CA . ILE A 1 449 ? 22.864 -18.569 -8.700 1.00 88.25 449 ILE A CA 1
ATOM 3395 C C . ILE A 1 449 ? 24.143 -19.225 -8.166 1.00 88.25 449 ILE A C 1
ATOM 3397 O O . ILE A 1 449 ? 24.617 -20.208 -8.733 1.00 88.25 449 ILE A O 1
ATOM 3401 N N . SER A 1 450 ? 24.707 -18.680 -7.090 1.00 90.38 450 SER A N 1
ATOM 3402 C CA . SER A 1 450 ? 25.863 -19.259 -6.393 1.00 90.38 450 SER A CA 1
ATOM 3403 C C . SER A 1 450 ? 25.439 -20.205 -5.270 1.00 90.38 450 SER A C 1
ATOM 3405 O O . SER A 1 450 ? 26.175 -21.132 -4.926 1.00 90.38 450 SER A O 1
ATOM 3407 N N . GLY A 1 451 ? 24.231 -20.028 -4.736 1.00 92.94 451 GLY A N 1
ATOM 3408 C CA . GLY A 1 451 ? 23.723 -20.838 -3.643 1.00 92.94 451 GLY A CA 1
ATOM 3409 C C . GLY A 1 451 ? 22.281 -20.548 -3.261 1.00 92.94 451 GLY A C 1
ATOM 3410 O O . GLY A 1 451 ? 21.511 -19.939 -4.001 1.00 92.94 451 GLY A O 1
ATOM 3411 N N . TRP A 1 452 ? 21.933 -21.036 -2.079 1.00 94.56 452 TRP A N 1
ATOM 3412 C CA . TRP A 1 452 ? 20.605 -21.005 -1.486 1.00 94.56 452 TRP A CA 1
ATOM 3413 C C . TRP A 1 452 ? 20.730 -20.760 0.011 1.00 94.56 452 TRP A C 1
ATOM 3415 O O . TRP A 1 452 ? 21.674 -21.244 0.630 1.00 94.56 452 TRP A O 1
ATOM 3425 N N . ASN A 1 453 ? 19.774 -20.0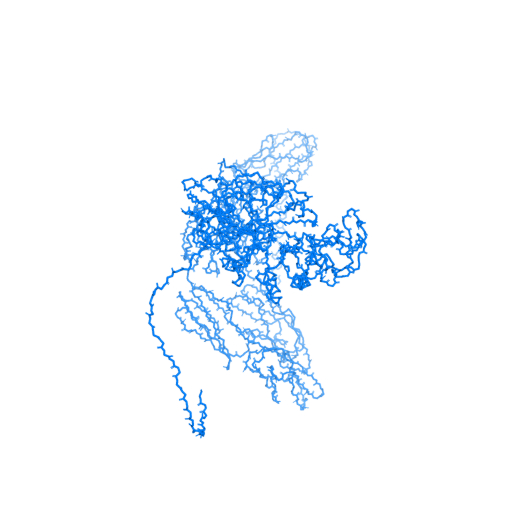59 0.609 1.00 91.88 453 ASN A N 1
ATOM 3426 C CA . ASN A 1 453 ? 19.713 -19.822 2.043 1.00 91.88 453 ASN A CA 1
ATOM 3427 C C . ASN A 1 453 ? 18.315 -20.151 2.597 1.00 91.88 453 ASN A C 1
ATOM 3429 O O . ASN A 1 453 ? 17.326 -19.907 1.915 1.00 91.88 453 ASN A O 1
ATOM 3433 N N . THR A 1 454 ? 18.178 -20.672 3.821 1.00 88.19 454 THR A N 1
ATOM 3434 C CA . THR A 1 454 ? 16.842 -20.888 4.434 1.00 88.19 454 THR A CA 1
ATOM 3435 C C . THR A 1 454 ? 16.181 -19.609 4.966 1.00 88.19 454 THR A C 1
ATOM 3437 O O . THR A 1 454 ? 15.074 -19.671 5.499 1.00 88.19 454 THR A O 1
ATOM 3440 N N . LYS A 1 455 ? 16.828 -18.444 4.828 1.00 81.50 455 LYS A N 1
ATOM 3441 C CA . LYS A 1 455 ? 16.260 -17.119 5.110 1.00 81.50 455 LYS A CA 1
ATOM 3442 C C . LYS A 1 455 ? 16.669 -16.092 4.049 1.00 81.50 455 LYS A C 1
ATOM 3444 O O . LYS A 1 455 ? 17.776 -16.148 3.521 1.00 81.50 455 LYS A O 1
ATOM 3449 N N . ALA A 1 456 ? 15.796 -15.116 3.804 1.00 74.94 456 ALA A N 1
ATOM 3450 C CA . ALA A 1 456 ? 16.033 -14.028 2.851 1.00 74.94 456 ALA A CA 1
ATOM 3451 C C . ALA A 1 456 ? 17.215 -13.119 3.248 1.00 74.94 456 ALA A C 1
ATOM 3453 O O . ALA A 1 456 ? 18.001 -12.689 2.408 1.00 74.94 456 ALA A O 1
ATOM 3454 N N . ASP A 1 457 ? 17.383 -12.879 4.551 1.00 80.25 457 ASP A N 1
ATOM 3455 C CA . ASP A 1 457 ? 18.463 -12.062 5.124 1.00 80.25 457 ASP A CA 1
ATOM 3456 C C . ASP A 1 457 ? 19.851 -12.735 5.099 1.00 80.25 457 ASP A C 1
ATOM 3458 O O . ASP A 1 457 ? 20.808 -12.197 5.649 1.00 80.25 457 ASP A O 1
ATOM 3462 N N . GLU A 1 458 ? 19.958 -13.916 4.483 1.00 77.75 458 GLU A N 1
ATOM 3463 C CA . GLU A 1 458 ? 21.161 -14.749 4.397 1.00 77.75 458 GLU A CA 1
ATOM 3464 C C . GLU A 1 458 ? 21.689 -15.261 5.763 1.00 77.75 458 GLU A C 1
ATOM 3466 O O . GLU A 1 458 ? 22.678 -15.991 5.812 1.00 77.75 458 GLU A O 1
ATOM 3471 N N . THR A 1 459 ? 20.972 -15.027 6.875 1.00 77.38 459 THR A N 1
ATOM 3472 C CA . THR A 1 459 ? 21.321 -15.519 8.231 1.00 77.38 459 THR A CA 1
ATOM 3473 C C . THR A 1 459 ? 20.853 -16.954 8.525 1.00 77.38 459 THR A C 1
ATOM 3475 O O . THR A 1 459 ? 20.846 -17.403 9.678 1.00 77.38 459 THR A O 1
ATOM 3478 N N . GLY A 1 460 ? 20.345 -17.660 7.514 1.00 75.75 460 GLY A N 1
ATOM 3479 C CA . GLY A 1 460 ? 19.902 -19.050 7.597 1.00 75.75 460 GLY A CA 1
ATOM 3480 C C . GLY A 1 460 ? 20.963 -20.039 7.112 1.00 75.75 460 GLY A C 1
ATOM 3481 O O . GLY A 1 460 ? 22.153 -19.742 7.044 1.00 75.75 460 GLY A O 1
ATOM 3482 N N . THR A 1 461 ? 20.518 -21.247 6.773 1.00 80.25 461 THR A N 1
ATOM 3483 C CA . THR A 1 461 ? 21.386 -22.316 6.265 1.00 80.25 461 THR A CA 1
ATOM 3484 C C . THR A 1 461 ? 21.813 -22.023 4.848 1.00 80.25 461 THR A C 1
ATOM 3486 O O . THR A 1 461 ? 20.968 -22.061 3.959 1.00 80.25 461 THR A O 1
ATOM 3489 N N . GLN A 1 462 ? 23.104 -21.791 4.630 1.00 86.12 462 GLN A N 1
ATOM 3490 C CA . GLN A 1 462 ? 23.650 -21.658 3.289 1.00 86.12 462 GLN A CA 1
ATOM 3491 C C . GLN A 1 462 ? 23.944 -23.032 2.668 1.00 86.12 462 GLN A C 1
ATOM 3493 O O . GLN A 1 462 ? 24.586 -23.885 3.280 1.00 86.12 462 GLN A O 1
ATOM 3498 N N . TYR A 1 463 ? 23.510 -23.206 1.424 1.00 88.44 463 TYR A N 1
ATOM 3499 C CA . TYR A 1 463 ? 23.830 -24.328 0.549 1.00 88.44 463 TYR A CA 1
ATOM 3500 C C . TYR A 1 463 ? 24.409 -23.797 -0.765 1.00 88.44 463 TYR A C 1
ATOM 3502 O O . TYR A 1 463 ? 24.056 -22.703 -1.208 1.00 88.44 463 TYR A O 1
ATOM 3510 N N . ASN A 1 464 ? 25.254 -24.580 -1.428 1.00 88.25 464 ASN A N 1
ATOM 3511 C CA . ASN A 1 464 ? 25.788 -24.229 -2.744 1.00 88.25 464 ASN A CA 1
ATOM 3512 C C . ASN A 1 464 ? 24.788 -24.569 -3.862 1.00 88.25 464 ASN A C 1
ATOM 3514 O O . ASN A 1 464 ? 23.972 -25.488 -3.740 1.00 88.25 464 ASN A O 1
ATOM 3518 N N . ALA A 1 465 ? 24.869 -23.858 -4.986 1.00 90.19 465 ALA A N 1
ATOM 3519 C CA . ALA A 1 465 ? 24.117 -24.211 -6.185 1.00 90.19 465 ALA A CA 1
ATOM 3520 C C . ALA A 1 465 ? 24.515 -25.627 -6.651 1.00 90.19 465 ALA A C 1
ATOM 3522 O O . ALA A 1 465 ? 25.696 -25.967 -6.685 1.00 90.19 465 ALA A O 1
ATOM 3523 N N . GLY A 1 466 ? 23.539 -26.481 -6.976 1.00 87.38 466 GLY A N 1
ATOM 3524 C CA . GLY A 1 466 ? 23.796 -27.875 -7.363 1.00 87.38 466 GLY A CA 1
ATOM 3525 C C . GLY A 1 466 ? 24.072 -28.847 -6.207 1.00 87.38 466 GLY A C 1
ATOM 3526 O O . GLY A 1 466 ? 24.195 -30.046 -6.461 1.00 87.38 466 GLY A O 1
ATOM 3527 N N . GLN A 1 467 ? 24.149 -28.376 -4.955 1.00 86.00 467 GLN A N 1
ATOM 3528 C CA . GLN A 1 467 ? 24.390 -29.229 -3.786 1.00 86.00 467 GLN A CA 1
ATOM 3529 C C . GLN A 1 467 ? 23.275 -30.267 -3.606 1.00 86.00 467 GLN A C 1
ATOM 3531 O O . GLN A 1 467 ? 22.094 -29.932 -3.674 1.00 86.00 467 GLN A O 1
ATOM 3536 N N . GLU A 1 468 ? 23.644 -31.520 -3.335 1.00 87.00 468 GLU A N 1
ATOM 3537 C CA . GLU A 1 468 ? 22.695 -32.564 -2.940 1.00 87.00 468 GLU A CA 1
ATOM 3538 C C . GLU A 1 468 ? 22.285 -32.395 -1.470 1.00 87.00 468 GLU A C 1
ATOM 3540 O O . GLU A 1 468 ? 23.132 -32.228 -0.589 1.00 87.00 468 GLU A O 1
ATOM 3545 N N . VAL A 1 469 ? 20.978 -32.417 -1.214 1.00 83.81 469 VAL A N 1
ATOM 3546 C CA . VAL A 1 469 ? 20.362 -32.208 0.101 1.00 83.81 469 VAL A CA 1
ATOM 3547 C C . VAL A 1 469 ? 19.210 -33.189 0.341 1.00 83.81 469 VAL A C 1
ATOM 3549 O O . VAL A 1 469 ? 18.676 -33.791 -0.590 1.00 83.81 469 VAL A O 1
ATOM 3552 N N . SER A 1 470 ? 18.809 -33.324 1.605 1.00 81.31 470 SER A N 1
ATOM 3553 C CA . SER A 1 470 ? 17.669 -34.130 2.068 1.00 81.31 470 SER A CA 1
ATOM 3554 C C . SER A 1 470 ? 17.119 -33.562 3.378 1.00 81.31 470 SER A C 1
ATOM 3556 O O . SER A 1 470 ? 17.877 -32.954 4.132 1.00 81.31 470 SER A O 1
ATOM 3558 N N . ASN A 1 471 ? 15.839 -33.800 3.683 1.00 72.94 471 ASN A N 1
ATOM 3559 C CA . ASN A 1 471 ? 15.175 -33.396 4.935 1.00 72.94 471 ASN A CA 1
ATOM 3560 C C . ASN A 1 471 ? 15.389 -31.915 5.333 1.00 72.94 471 ASN A C 1
ATOM 3562 O O . ASN A 1 471 ? 15.756 -31.620 6.467 1.00 72.94 471 ASN A O 1
ATOM 3566 N N . LEU A 1 472 ? 15.122 -30.970 4.424 1.00 76.81 472 LEU A N 1
ATOM 3567 C CA . LEU A 1 472 ? 15.261 -29.528 4.710 1.00 76.81 472 LEU A CA 1
ATOM 3568 C C . LEU A 1 472 ? 14.263 -28.994 5.763 1.00 76.81 472 LEU A C 1
ATOM 3570 O O . LEU A 1 472 ? 14.382 -27.842 6.172 1.00 76.81 472 LEU A O 1
ATOM 3574 N N . SER A 1 473 ? 13.276 -29.799 6.182 1.00 62.75 473 SER A N 1
ATOM 3575 C CA . SER A 1 473 ? 12.271 -29.436 7.187 1.00 62.75 473 SER A CA 1
ATOM 3576 C C . SER A 1 473 ? 12.204 -30.431 8.342 1.00 62.75 473 SER A C 1
ATOM 3578 O O . SER A 1 473 ? 11.985 -31.629 8.130 1.00 62.75 473 SER A O 1
ATOM 3580 N N . SER A 1 474 ? 12.277 -29.933 9.577 1.00 49.97 474 SER A N 1
ATOM 3581 C CA . SER A 1 474 ? 12.068 -30.716 10.802 1.00 49.97 474 SER A CA 1
ATOM 3582 C C . SER A 1 474 ? 10.677 -30.520 11.429 1.00 49.97 474 SER A C 1
ATOM 3584 O O . SER A 1 474 ? 10.160 -31.461 12.034 1.00 49.97 474 SER A O 1
ATOM 3586 N N . THR A 1 475 ? 10.026 -29.364 11.236 1.00 48.69 475 THR A N 1
ATOM 3587 C CA . THR A 1 475 ? 8.699 -29.051 11.816 1.00 48.69 475 THR A CA 1
ATOM 3588 C C . THR A 1 475 ? 7.631 -28.630 10.812 1.00 48.69 475 THR A C 1
ATOM 3590 O O . THR A 1 475 ? 6.444 -28.794 11.101 1.00 48.69 475 THR A O 1
ATOM 3593 N N . ASP A 1 476 ? 8.024 -28.126 9.643 1.00 53.69 476 ASP A N 1
ATOM 3594 C CA . ASP A 1 476 ? 7.131 -27.369 8.767 1.00 53.69 476 ASP A CA 1
ATOM 3595 C C . ASP A 1 476 ? 6.732 -28.171 7.523 1.00 53.69 476 ASP A C 1
ATOM 3597 O O . ASP A 1 476 ? 7.502 -28.967 6.981 1.00 53.69 476 ASP A O 1
ATOM 3601 N N . ALA A 1 477 ? 5.510 -27.956 7.040 1.00 63.22 477 ALA A N 1
ATOM 3602 C CA . ALA A 1 477 ? 5.031 -28.591 5.812 1.00 63.22 477 ALA A CA 1
ATOM 3603 C C . ALA A 1 477 ? 5.646 -27.978 4.538 1.00 63.22 477 ALA A C 1
ATOM 3605 O O . ALA A 1 477 ? 5.468 -28.528 3.453 1.00 63.22 477 ALA A O 1
ATOM 3606 N N . GLU A 1 478 ? 6.354 -26.854 4.661 1.00 77.81 478 GLU A N 1
ATOM 3607 C CA . GLU A 1 478 ? 6.919 -26.080 3.559 1.00 77.81 478 GLU A CA 1
ATOM 3608 C C . GLU A 1 478 ? 8.211 -25.373 4.006 1.00 77.81 478 GLU A C 1
ATOM 3610 O O . GLU A 1 478 ? 8.289 -24.894 5.135 1.00 77.81 478 GLU A O 1
ATOM 3615 N N . VAL A 1 479 ? 9.221 -25.329 3.134 1.00 84.12 479 VAL A N 1
ATOM 3616 C CA . VAL A 1 479 ? 10.529 -24.687 3.347 1.00 84.12 479 VAL A CA 1
ATOM 3617 C C . VAL A 1 479 ? 10.864 -23.841 2.134 1.00 84.12 479 VAL A C 1
ATOM 3619 O O . VAL A 1 479 ? 10.985 -24.379 1.034 1.00 84.12 479 VAL A O 1
ATOM 3622 N N . THR A 1 480 ? 11.091 -22.547 2.346 1.00 90.31 480 THR A N 1
ATOM 3623 C CA . THR A 1 480 ? 11.559 -21.639 1.295 1.00 90.31 480 THR A CA 1
ATOM 3624 C C . THR A 1 480 ? 13.079 -21.535 1.307 1.00 90.31 480 THR A C 1
ATOM 3626 O O . THR A 1 480 ? 13.681 -21.194 2.325 1.00 90.31 480 THR A O 1
ATOM 3629 N N . LEU A 1 481 ? 13.691 -21.800 0.154 1.00 93.44 481 LEU A N 1
ATOM 3630 C CA . LEU A 1 481 ? 15.095 -21.530 -0.125 1.00 93.44 481 LEU A CA 1
ATOM 3631 C C . LEU A 1 481 ? 15.230 -20.246 -0.946 1.00 93.44 481 LEU A C 1
ATOM 3633 O O . LEU A 1 481 ? 14.732 -20.162 -2.064 1.00 93.44 481 LEU A O 1
ATOM 3637 N N . TYR A 1 482 ? 15.943 -19.273 -0.398 1.00 92.19 482 TYR A N 1
ATOM 3638 C CA . TYR A 1 482 ? 16.212 -17.964 -0.980 1.00 92.19 482 TYR A CA 1
ATOM 3639 C C . TYR A 1 482 ? 17.539 -18.003 -1.741 1.00 92.19 482 TYR A C 1
ATOM 3641 O O . TYR A 1 482 ? 18.574 -18.324 -1.161 1.00 92.19 482 TYR A O 1
ATOM 3649 N N . ALA A 1 483 ? 17.531 -17.713 -3.036 1.00 90.50 483 ALA A N 1
ATOM 3650 C CA . ALA A 1 483 ? 18.728 -17.790 -3.867 1.00 90.50 483 ALA A CA 1
ATOM 3651 C C . ALA A 1 483 ? 19.796 -16.751 -3.465 1.00 90.50 483 ALA A C 1
ATOM 3653 O O . ALA A 1 483 ? 19.500 -15.586 -3.185 1.00 90.50 483 ALA A O 1
ATOM 3654 N N . THR A 1 484 ? 21.060 -17.167 -3.492 1.00 89.25 484 THR A N 1
ATOM 3655 C CA . THR A 1 484 ? 22.235 -16.289 -3.405 1.00 89.25 484 THR A CA 1
ATOM 3656 C C . THR A 1 484 ? 22.964 -16.274 -4.749 1.00 89.25 484 THR A C 1
ATOM 3658 O O . THR A 1 484 ? 22.808 -17.188 -5.564 1.00 89.25 484 THR A O 1
ATOM 3661 N N . TYR A 1 485 ? 23.713 -15.203 -5.028 1.00 84.56 485 TYR A N 1
ATOM 3662 C CA . TYR A 1 485 ? 24.211 -14.911 -6.376 1.00 84.56 485 TYR A CA 1
ATOM 3663 C C . TYR A 1 485 ? 25.685 -14.506 -6.396 1.00 84.56 485 TYR A C 1
ATOM 3665 O O . TYR A 1 485 ? 26.133 -13.769 -5.520 1.00 84.56 485 TYR A O 1
ATOM 3673 N N . ALA A 1 486 ? 26.405 -14.908 -7.443 1.00 80.38 486 ALA A N 1
ATOM 3674 C CA . ALA A 1 486 ? 27.741 -14.413 -7.779 1.00 80.38 486 ALA A CA 1
ATOM 3675 C C . ALA A 1 486 ? 27.703 -13.641 -9.106 1.00 80.38 486 ALA A C 1
ATOM 3677 O O . ALA A 1 486 ? 26.894 -13.952 -9.980 1.00 80.38 486 ALA A O 1
ATOM 3678 N N . ALA A 1 487 ? 28.540 -12.611 -9.246 1.00 66.81 487 ALA A N 1
ATOM 3679 C CA . ALA A 1 487 ? 28.632 -11.836 -10.483 1.00 66.81 487 ALA A CA 1
ATOM 3680 C C . ALA A 1 487 ? 29.267 -12.672 -11.607 1.00 66.81 487 ALA A C 1
ATOM 3682 O O . ALA A 1 487 ? 30.204 -13.436 -11.367 1.00 66.81 487 ALA A O 1
ATOM 3683 N N . LYS A 1 488 ? 28.775 -12.509 -12.838 1.00 68.50 488 LYS A N 1
ATOM 3684 C CA . LYS A 1 488 ? 29.428 -13.035 -14.041 1.00 68.50 488 LYS A CA 1
ATOM 3685 C C . LYS A 1 488 ? 30.686 -12.197 -14.321 1.00 68.50 488 LYS A C 1
ATOM 3687 O O . LYS A 1 488 ? 30.581 -10.968 -14.308 1.00 68.50 488 LYS A O 1
ATOM 3692 N N . PRO A 1 489 ? 31.853 -12.811 -14.590 1.00 55.12 489 PRO A N 1
ATOM 3693 C CA . PRO A 1 489 ? 33.041 -12.071 -15.009 1.00 55.12 489 PRO A CA 1
ATOM 3694 C C . PRO A 1 489 ? 32.753 -11.197 -16.239 1.00 55.12 489 PRO A C 1
ATOM 3696 O O . PRO A 1 489 ? 32.077 -11.645 -17.162 1.00 55.12 489 PRO A O 1
ATOM 3699 N N . GLY A 1 490 ? 33.255 -9.959 -16.243 1.00 55.28 490 GLY A N 1
ATOM 3700 C CA . GLY A 1 490 ? 33.153 -9.035 -17.382 1.00 55.28 490 GLY A CA 1
ATOM 3701 C C . GLY A 1 490 ? 31.842 -8.246 -17.526 1.00 55.28 490 GLY A C 1
ATOM 3702 O O . GLY A 1 490 ? 31.731 -7.456 -18.456 1.00 55.28 490 GLY A O 1
ATOM 3703 N N . TYR A 1 491 ? 30.856 -8.407 -16.636 1.00 46.16 491 TYR A N 1
ATOM 3704 C CA . TYR A 1 491 ? 29.599 -7.648 -16.720 1.00 46.16 491 TYR A CA 1
ATOM 3705 C C . TYR A 1 491 ? 29.718 -6.269 -16.031 1.00 46.16 491 TYR A C 1
ATOM 3707 O O . TYR A 1 491 ? 30.113 -6.228 -14.862 1.00 46.16 491 TYR A O 1
ATOM 3715 N N . PRO A 1 492 ? 29.359 -5.142 -16.682 1.00 45.09 492 PRO A N 1
ATOM 3716 C CA . PRO A 1 492 ? 29.512 -3.812 -16.091 1.00 45.09 492 PRO A CA 1
ATOM 3717 C C . PRO A 1 492 ? 28.567 -3.604 -14.897 1.00 45.09 492 PRO A C 1
ATOM 3719 O O . PRO A 1 492 ? 27.343 -3.713 -15.000 1.00 45.09 492 PRO A O 1
ATOM 3722 N N . THR A 1 493 ? 29.135 -3.280 -13.735 1.00 45.56 493 THR A N 1
ATOM 3723 C CA . THR A 1 493 ? 28.386 -3.040 -12.494 1.00 45.56 493 THR A CA 1
ATOM 3724 C C . THR A 1 493 ? 27.945 -1.580 -12.385 1.00 45.56 493 THR A C 1
ATOM 3726 O O . THR A 1 493 ? 28.570 -0.795 -11.674 1.00 45.56 493 THR A O 1
ATOM 3729 N N . ALA A 1 494 ? 26.856 -1.218 -13.067 1.00 39.00 494 ALA A N 1
ATOM 3730 C CA . ALA A 1 494 ? 26.290 0.132 -13.024 1.00 39.00 494 ALA A CA 1
ATOM 3731 C C . ALA A 1 494 ? 25.099 0.284 -12.050 1.00 39.00 494 ALA A C 1
ATOM 3733 O O . ALA A 1 494 ? 24.272 -0.622 -11.844 1.00 39.00 494 ALA A O 1
ATOM 3734 N N . SER A 1 495 ? 25.027 1.474 -11.453 1.00 44.22 495 SER A N 1
ATOM 3735 C CA . SER A 1 495 ? 23.901 2.021 -10.695 1.00 44.22 495 SER A CA 1
ATOM 3736 C C . SER A 1 495 ? 22.785 2.467 -11.641 1.00 44.22 495 SER A C 1
ATOM 3738 O O . SER A 1 495 ? 23.019 3.354 -12.452 1.00 44.22 495 SER A O 1
ATOM 3740 N N . GLU A 1 496 ? 21.578 1.905 -11.512 1.00 43.72 496 GLU A N 1
ATOM 3741 C CA . GLU A 1 496 ? 20.444 2.249 -12.387 1.00 43.72 496 GLU A CA 1
ATOM 3742 C C . GLU A 1 496 ? 19.150 2.554 -11.599 1.00 43.72 496 GLU A C 1
ATOM 3744 O O . GLU A 1 496 ? 18.799 1.767 -10.707 1.00 43.72 496 GLU A O 1
ATOM 3749 N N . PRO A 1 497 ? 18.407 3.651 -11.890 1.00 41.19 497 PRO A N 1
ATOM 3750 C CA . PRO A 1 497 ? 17.336 4.146 -11.012 1.00 41.19 497 PRO A CA 1
ATOM 3751 C C . PRO A 1 497 ? 16.045 3.319 -10.935 1.00 41.19 497 PRO A C 1
ATOM 3753 O O . PRO A 1 497 ? 15.236 3.577 -10.047 1.00 41.19 497 PRO A O 1
ATOM 3756 N N . TRP A 1 498 ? 15.810 2.344 -11.821 1.00 49.47 498 TRP A N 1
ATOM 3757 C CA . TRP A 1 498 ? 14.576 1.528 -11.832 1.00 49.47 498 TRP A CA 1
ATOM 3758 C C . TRP A 1 498 ? 14.533 0.419 -10.760 1.00 49.47 498 TRP A C 1
ATOM 3760 O O . TRP A 1 498 ? 13.631 -0.415 -10.746 1.00 49.47 498 TRP A O 1
ATOM 3770 N N . ARG A 1 499 ? 15.489 0.419 -9.824 1.00 49.22 499 ARG A N 1
ATOM 3771 C CA . ARG A 1 499 ? 15.604 -0.528 -8.699 1.00 49.22 499 ARG A CA 1
ATOM 3772 C C . ARG A 1 499 ? 14.928 -0.006 -7.418 1.00 49.22 499 ARG A C 1
ATOM 3774 O O . ARG A 1 499 ? 15.523 -0.039 -6.343 1.00 49.22 499 ARG A O 1
ATOM 3781 N N . GLN A 1 500 ? 13.713 0.539 -7.521 1.00 51.97 500 GLN A N 1
ATOM 3782 C CA . GLN A 1 500 ? 13.006 1.162 -6.390 1.00 51.97 500 GLN A CA 1
ATOM 3783 C C . GLN A 1 500 ? 11.832 0.306 -5.899 1.00 51.97 500 GLN A C 1
ATOM 3785 O O . GLN A 1 500 ? 10.950 -0.056 -6.667 1.00 51.97 500 GLN A O 1
ATOM 3790 N N . LEU A 1 501 ? 11.767 0.056 -4.587 1.00 51.56 501 LEU A N 1
ATOM 3791 C CA . LEU A 1 501 ? 10.657 -0.660 -3.929 1.00 51.56 501 LEU A CA 1
ATOM 3792 C C . LEU A 1 501 ? 9.317 0.115 -3.957 1.00 51.56 501 LEU A C 1
ATOM 3794 O O . LEU A 1 501 ? 8.273 -0.426 -3.591 1.00 51.56 501 LEU A O 1
ATOM 3798 N N . SER A 1 502 ? 9.344 1.381 -4.378 1.00 60.16 502 SER A N 1
ATOM 3799 C CA . SER A 1 502 ? 8.189 2.284 -4.460 1.00 60.16 502 SER A CA 1
ATOM 3800 C C . SER A 1 502 ? 7.453 2.256 -5.801 1.00 60.16 502 SER A C 1
ATOM 3802 O O . SER A 1 502 ? 6.599 3.112 -6.030 1.00 60.16 502 SER A O 1
ATOM 3804 N N . ILE A 1 503 ? 7.765 1.290 -6.672 1.00 67.56 503 ILE A N 1
ATOM 3805 C CA . ILE A 1 503 ? 7.116 1.128 -7.980 1.00 67.56 503 ILE A CA 1
ATOM 3806 C C . ILE A 1 503 ? 6.337 -0.192 -8.073 1.00 67.56 503 ILE A C 1
ATOM 3808 O O . ILE A 1 503 ? 6.687 -1.198 -7.451 1.00 67.56 503 ILE A O 1
ATOM 3812 N N . ALA A 1 504 ? 5.286 -0.194 -8.880 1.00 67.56 504 ALA A N 1
ATOM 3813 C CA . ALA A 1 504 ? 4.579 -1.374 -9.355 1.00 67.56 504 ALA A CA 1
ATOM 3814 C C . ALA A 1 504 ? 4.754 -1.475 -10.877 1.00 67.56 504 ALA A C 1
ATOM 3816 O O . ALA A 1 504 ? 4.927 -0.457 -11.546 1.00 67.56 504 ALA A O 1
ATOM 3817 N N . GLY A 1 505 ? 4.759 -2.693 -11.413 1.00 73.44 505 GLY A N 1
ATOM 3818 C CA . GLY A 1 505 ? 4.808 -2.940 -12.855 1.00 73.44 505 GLY A CA 1
ATOM 3819 C C . GLY A 1 505 ? 3.477 -3.488 -13.348 1.00 73.44 505 GLY A C 1
ATOM 3820 O O . GLY A 1 505 ? 2.765 -4.134 -12.581 1.00 73.44 505 GLY A O 1
ATOM 3821 N N . ILE A 1 506 ? 3.154 -3.267 -14.616 1.00 69.88 506 ILE A N 1
ATOM 3822 C CA . ILE A 1 506 ? 2.008 -3.904 -15.284 1.00 69.88 506 ILE A CA 1
ATOM 3823 C C . ILE A 1 506 ? 2.550 -5.037 -16.156 1.00 69.88 506 ILE A C 1
ATOM 3825 O O . ILE A 1 506 ? 3.651 -4.926 -16.697 1.00 69.88 506 ILE A O 1
ATOM 3829 N N . ASP A 1 507 ? 1.846 -6.166 -16.228 1.00 66.50 507 ASP A N 1
ATOM 3830 C CA . ASP A 1 507 ? 2.217 -7.259 -17.128 1.00 66.50 507 ASP A CA 1
ATOM 3831 C C . ASP A 1 507 ? 1.449 -7.276 -18.445 1.00 66.50 507 ASP A C 1
ATOM 3833 O O . ASP A 1 507 ? 0.500 -6.525 -18.639 1.00 66.50 507 ASP A O 1
ATOM 3837 N N . SER A 1 508 ? 1.870 -8.154 -19.359 1.00 63.09 508 SER A N 1
ATOM 3838 C CA . SER A 1 508 ? 1.319 -8.275 -20.716 1.00 63.09 508 SER A CA 1
ATOM 3839 C C . SER A 1 508 ? -0.166 -8.664 -20.779 1.00 63.09 508 SER A C 1
ATOM 3841 O O . SER A 1 508 ? -0.721 -8.794 -21.865 1.00 63.09 508 SER A O 1
ATOM 3843 N N . LYS A 1 509 ? -0.809 -8.878 -19.625 1.00 63.81 509 LYS A N 1
ATOM 3844 C CA . LYS A 1 509 ? -2.245 -9.135 -19.468 1.00 63.81 509 LYS A CA 1
ATOM 3845 C C . LYS A 1 509 ? -2.962 -8.001 -18.717 1.00 63.81 509 LYS A C 1
ATOM 3847 O O . LYS A 1 509 ? -4.051 -8.223 -18.197 1.00 63.81 509 LYS A O 1
ATOM 3852 N N . GLY A 1 510 ? -2.329 -6.835 -18.575 1.00 62.09 510 GLY A N 1
ATOM 3853 C CA . GLY A 1 510 ? -2.859 -5.679 -17.846 1.00 62.09 510 GLY A CA 1
ATOM 3854 C C . GLY A 1 510 ? -2.808 -5.797 -16.317 1.00 62.09 510 GLY A C 1
ATOM 3855 O O . GLY A 1 510 ? -3.256 -4.887 -15.625 1.00 62.09 510 GLY A O 1
ATOM 3856 N N . ASN A 1 511 ? -2.254 -6.875 -15.745 1.00 65.75 511 ASN A N 1
ATOM 3857 C CA . ASN A 1 511 ? -2.286 -7.054 -14.293 1.00 65.75 511 ASN A CA 1
ATOM 3858 C C . ASN A 1 511 ? -1.171 -6.250 -13.632 1.00 65.75 511 ASN A C 1
ATOM 3860 O O . ASN A 1 511 ? 0.019 -6.472 -13.887 1.00 65.75 511 ASN A O 1
ATOM 3864 N N . LEU A 1 512 ? -1.558 -5.364 -12.717 1.00 67.81 512 LEU A N 1
ATOM 3865 C CA . LEU A 1 512 ? -0.618 -4.705 -11.828 1.00 67.81 512 LEU A CA 1
ATOM 3866 C C . LEU A 1 512 ? 0.028 -5.737 -10.891 1.00 67.81 512 LEU A C 1
ATOM 3868 O O . LEU A 1 512 ? -0.635 -6.619 -10.344 1.00 67.81 512 LEU A O 1
ATOM 3872 N N . TYR A 1 513 ? 1.329 -5.610 -10.656 1.00 65.19 513 TYR A N 1
ATOM 3873 C CA . TYR A 1 513 ? 2.046 -6.384 -9.653 1.00 65.19 513 TYR A CA 1
ATOM 3874 C C . TYR A 1 513 ? 3.025 -5.498 -8.882 1.00 65.19 513 TYR A C 1
ATOM 3876 O O . TYR A 1 513 ? 3.704 -4.626 -9.430 1.00 65.19 513 TYR A O 1
ATOM 3884 N N . LYS A 1 514 ? 3.133 -5.748 -7.575 1.00 64.06 514 LYS A N 1
ATOM 3885 C CA . LYS A 1 514 ? 4.141 -5.108 -6.727 1.00 64.06 514 LYS A CA 1
ATOM 3886 C C . LYS A 1 514 ? 5.542 -5.475 -7.230 1.00 64.06 514 LYS A C 1
ATOM 3888 O O . LYS A 1 514 ? 5.872 -6.659 -7.289 1.00 64.06 514 LYS A O 1
ATOM 3893 N N . SER A 1 515 ? 6.383 -4.479 -7.519 1.00 56.19 515 SER A N 1
ATOM 3894 C CA . SER A 1 515 ? 7.771 -4.731 -7.916 1.00 56.19 515 SER A CA 1
ATOM 3895 C C . SER A 1 515 ? 8.583 -5.229 -6.718 1.00 56.19 515 SER A C 1
ATOM 3897 O O . SER A 1 515 ? 8.861 -4.486 -5.772 1.00 56.19 515 SER A O 1
ATOM 3899 N N . SER A 1 516 ? 8.979 -6.503 -6.737 1.00 48.47 516 SER A N 1
ATOM 3900 C CA . SER A 1 516 ? 9.952 -7.060 -5.794 1.00 48.47 516 SER A CA 1
ATOM 3901 C C . SER A 1 516 ? 11.369 -6.679 -6.230 1.00 48.47 516 SER A C 1
ATOM 3903 O O . SER A 1 516 ? 12.096 -7.488 -6.804 1.00 48.47 516 SER A O 1
ATOM 3905 N N . THR A 1 517 ? 11.724 -5.413 -5.993 1.00 44.53 517 THR A N 1
ATOM 3906 C CA . THR A 1 517 ? 13.043 -4.783 -6.229 1.00 44.53 517 THR A CA 1
ATOM 3907 C C . THR A 1 517 ? 13.512 -4.683 -7.692 1.00 44.53 517 THR A C 1
ATOM 3909 O O . THR A 1 517 ? 14.397 -3.878 -7.983 1.00 44.53 517 THR A O 1
ATOM 3912 N N . TYR A 1 518 ? 12.920 -5.442 -8.619 1.00 48.28 518 TYR A N 1
ATOM 3913 C CA . TYR A 1 518 ? 13.290 -5.489 -10.034 1.00 48.28 518 TYR A CA 1
ATOM 3914 C C . TYR A 1 518 ? 12.046 -5.630 -10.919 1.00 48.28 518 TYR A C 1
ATOM 3916 O O . TYR A 1 518 ? 11.293 -6.597 -10.796 1.00 48.28 518 TYR A O 1
ATOM 3924 N N . LEU A 1 519 ? 11.866 -4.696 -11.855 1.00 48.44 519 LEU A N 1
ATOM 3925 C CA . LEU A 1 519 ? 10.962 -4.882 -12.991 1.00 48.44 519 LEU A CA 1
ATOM 3926 C C . LEU A 1 519 ? 11.625 -5.844 -13.988 1.00 48.44 519 LEU A C 1
ATOM 3928 O O . LEU A 1 519 ? 12.811 -5.701 -14.285 1.00 48.44 519 LEU A O 1
ATOM 3932 N N . SER A 1 520 ? 10.883 -6.842 -14.468 1.00 42.88 520 SER A N 1
ATOM 3933 C CA . SER A 1 520 ? 11.424 -7.878 -15.357 1.00 42.88 520 SER A CA 1
ATOM 3934 C C . SER A 1 520 ? 11.236 -7.518 -16.829 1.00 42.88 520 SER A C 1
ATOM 3936 O O . SER A 1 520 ? 10.131 -7.187 -17.254 1.00 42.88 520 SER A O 1
ATOM 3938 N N . THR A 1 521 ? 12.292 -7.709 -17.622 1.00 45.12 521 THR A N 1
ATOM 3939 C CA . THR A 1 521 ? 12.337 -7.580 -19.090 1.00 45.12 521 THR A CA 1
ATOM 3940 C C . THR A 1 521 ? 11.622 -8.731 -19.822 1.00 45.12 521 THR A C 1
ATOM 3942 O O . THR A 1 521 ? 12.077 -9.215 -20.851 1.00 45.12 521 THR A O 1
ATOM 3945 N N . THR A 1 522 ? 10.533 -9.246 -19.246 1.00 44.84 522 THR A N 1
ATOM 3946 C CA . THR A 1 522 ? 9.705 -10.339 -19.803 1.00 44.84 522 THR A CA 1
ATOM 3947 C C . THR A 1 522 ? 8.209 -10.020 -19.757 1.00 44.84 522 THR A C 1
ATOM 3949 O O . THR A 1 522 ? 7.374 -10.842 -20.127 1.00 44.84 522 THR A O 1
ATOM 3952 N N . LYS A 1 523 ? 7.859 -8.822 -19.281 1.00 60.59 523 LYS A N 1
ATOM 3953 C CA . LYS A 1 523 ? 6.492 -8.352 -19.065 1.00 60.59 523 LYS A CA 1
ATOM 3954 C C . LYS A 1 523 ? 6.283 -7.064 -19.857 1.00 60.59 523 LYS A C 1
ATOM 3956 O O . LYS A 1 523 ? 6.354 -5.975 -19.300 1.00 60.59 523 LYS A O 1
ATOM 3961 N N . TYR A 1 524 ? 6.069 -7.227 -21.158 1.00 69.31 524 TYR A N 1
ATOM 3962 C CA . TYR A 1 524 ? 5.825 -6.134 -22.093 1.00 69.31 524 TYR A CA 1
ATOM 3963 C C . TYR A 1 524 ? 4.435 -6.243 -22.706 1.00 69.31 524 TYR A C 1
ATOM 3965 O O . TYR A 1 524 ? 3.987 -7.345 -23.024 1.00 69.31 524 TYR A O 1
ATOM 3973 N N . THR A 1 525 ? 3.796 -5.104 -22.933 1.00 79.81 525 THR A N 1
ATOM 3974 C CA . THR A 1 525 ? 2.594 -4.997 -23.762 1.00 79.81 525 THR A CA 1
ATOM 3975 C C . THR A 1 525 ? 3.023 -4.571 -25.163 1.00 79.81 525 THR A C 1
ATOM 3977 O O . THR A 1 525 ? 3.635 -3.514 -25.310 1.00 79.81 525 THR A O 1
ATOM 3980 N N . SER A 1 526 ? 2.743 -5.391 -26.180 1.00 82.75 526 SER A N 1
ATOM 3981 C CA . SER A 1 526 ? 2.865 -4.970 -27.584 1.00 82.75 526 SER A CA 1
ATOM 3982 C C . SER A 1 526 ? 1.719 -4.027 -27.924 1.00 82.75 526 SER A C 1
ATOM 3984 O O . SER A 1 526 ? 0.556 -4.362 -27.696 1.00 82.75 526 SER A O 1
ATOM 3986 N N . VAL A 1 527 ? 2.052 -2.873 -28.488 1.00 85.88 527 VAL A N 1
ATOM 3987 C CA . VAL A 1 527 ? 1.101 -1.858 -28.942 1.00 85.88 527 VAL A CA 1
ATOM 3988 C C . VAL A 1 527 ? 1.009 -1.975 -30.463 1.00 85.88 527 VAL A C 1
ATOM 3990 O O . VAL A 1 527 ? 1.979 -1.713 -31.169 1.00 85.88 527 VAL A O 1
ATOM 3993 N N . LYS A 1 528 ? -0.133 -2.459 -30.966 1.00 84.44 528 LYS A N 1
ATOM 3994 C CA . LYS A 1 528 ? -0.358 -2.708 -32.406 1.00 84.44 528 LYS A CA 1
ATOM 3995 C C . LYS A 1 528 ? -1.020 -1.540 -33.132 1.00 84.44 528 LYS A C 1
ATOM 3997 O O . LYS A 1 528 ? -0.826 -1.375 -34.328 1.00 84.44 528 LYS A O 1
ATOM 4002 N N . GLU A 1 529 ? -1.785 -0.748 -32.397 1.00 87.62 529 GLU A N 1
ATOM 4003 C CA . GLU A 1 529 ? -2.480 0.458 -32.840 1.00 87.62 529 GLU A CA 1
ATOM 4004 C C . GLU A 1 529 ? -2.097 1.610 -31.905 1.00 87.62 529 GLU A C 1
ATOM 4006 O O . GLU A 1 529 ? -1.708 1.361 -30.758 1.00 87.62 529 GLU A O 1
ATOM 4011 N N . LYS A 1 530 ? -2.190 2.863 -32.365 1.00 88.81 530 LYS A N 1
ATOM 4012 C CA . LYS A 1 530 ? -1.910 4.020 -31.502 1.00 88.81 530 LYS A CA 1
ATOM 4013 C C . LYS A 1 530 ? -2.851 3.952 -30.293 1.00 88.81 530 LYS A C 1
ATOM 4015 O O . LYS A 1 530 ? -4.054 3.801 -30.463 1.00 88.81 530 LYS A O 1
ATOM 4020 N N . SER A 1 531 ? -2.304 3.971 -29.079 1.00 89.88 531 SER A N 1
ATOM 4021 C CA . SER A 1 531 ? -3.052 3.656 -27.847 1.00 89.88 531 SER A CA 1
ATOM 4022 C C . SER A 1 531 ? -2.865 4.736 -26.783 1.00 89.88 531 SER A C 1
ATOM 4024 O O . SER A 1 531 ? -1.820 5.381 -26.725 1.00 89.88 531 SER A O 1
ATOM 4026 N N . TYR A 1 532 ? -3.857 4.916 -25.918 1.00 91.12 532 TYR A N 1
ATOM 4027 C CA . TYR A 1 532 ? -3.827 5.810 -24.763 1.00 91.12 532 TYR A CA 1
ATOM 4028 C C . TYR A 1 532 ? -3.783 4.977 -23.477 1.00 91.12 532 TYR A C 1
ATOM 4030 O O . TYR A 1 532 ? -4.537 4.017 -23.311 1.00 91.12 532 TYR A O 1
ATOM 4038 N N . PHE A 1 533 ? -2.874 5.334 -22.569 1.00 91.19 533 PHE A N 1
ATOM 4039 C CA . PHE A 1 533 ? -2.656 4.645 -21.299 1.00 91.19 533 PHE A CA 1
ATOM 4040 C C . PHE A 1 533 ? -2.610 5.635 -20.131 1.00 91.19 533 PHE A C 1
ATOM 4042 O O . PHE A 1 533 ? -1.781 6.548 -20.125 1.00 91.19 533 PHE A O 1
ATOM 4049 N N . SER A 1 534 ? -3.452 5.434 -19.116 1.00 91.81 534 SER A N 1
ATOM 4050 C CA . SER A 1 534 ? -3.571 6.342 -17.966 1.00 91.81 534 SER A CA 1
ATOM 4051 C C . SER A 1 534 ? -3.890 5.635 -16.642 1.00 91.81 534 SER A C 1
ATOM 4053 O O . SER A 1 534 ? -4.039 4.410 -16.576 1.00 91.81 534 SER A O 1
ATOM 4055 N N . ILE A 1 535 ? -3.927 6.421 -15.558 1.00 90.56 535 ILE A N 1
ATOM 4056 C CA . ILE A 1 535 ? -4.366 5.991 -14.230 1.00 90.56 535 ILE A CA 1
ATOM 4057 C C . ILE A 1 535 ? -5.293 7.038 -13.600 1.00 90.56 535 ILE A C 1
ATOM 4059 O O . ILE A 1 535 ? -4.893 8.173 -13.371 1.00 90.56 535 ILE A O 1
ATOM 4063 N N . ASP A 1 536 ? -6.495 6.626 -13.222 1.00 87.94 536 ASP A N 1
ATOM 4064 C CA . ASP A 1 536 ? -7.540 7.452 -12.611 1.00 87.94 536 ASP A CA 1
ATOM 4065 C C . ASP A 1 536 ? -7.254 7.829 -11.133 1.00 87.94 536 ASP A C 1
ATOM 4067 O O . ASP A 1 536 ? -8.114 7.684 -10.273 1.00 87.94 536 ASP A O 1
ATOM 4071 N N . ASP A 1 537 ? -6.061 8.340 -10.804 1.00 89.31 537 ASP A N 1
ATOM 4072 C CA . ASP A 1 537 ? -5.731 9.061 -9.551 1.00 89.31 537 ASP A CA 1
ATOM 4073 C C . ASP A 1 537 ? -4.309 9.654 -9.645 1.00 89.31 537 ASP A C 1
ATOM 4075 O O . ASP A 1 537 ? -3.344 9.164 -9.046 1.00 89.31 537 ASP A O 1
ATOM 4079 N N . PHE A 1 538 ? -4.159 10.738 -10.410 1.00 89.75 538 PHE A N 1
ATOM 4080 C CA . PHE A 1 538 ? -2.867 11.421 -10.569 1.00 89.75 538 PHE A CA 1
ATOM 4081 C C . PHE A 1 538 ? -2.419 12.275 -9.365 1.00 89.75 538 PHE A C 1
ATOM 4083 O O . PHE A 1 538 ? -1.308 12.817 -9.376 1.00 89.75 538 PHE A O 1
ATOM 4090 N N . ILE A 1 539 ? -3.240 12.372 -8.310 1.00 88.81 539 ILE A N 1
ATOM 4091 C CA . ILE A 1 539 ? -2.860 12.979 -7.022 1.00 88.81 539 ILE A CA 1
ATOM 4092 C C . ILE A 1 539 ? -2.018 11.997 -6.209 1.00 88.81 539 ILE A C 1
ATOM 4094 O O . ILE A 1 539 ? -0.981 12.374 -5.655 1.00 88.81 539 ILE A O 1
ATOM 4098 N N . ASN A 1 540 ? -2.426 10.728 -6.145 1.00 89.75 540 ASN A N 1
ATOM 4099 C CA . ASN A 1 540 ? -1.693 9.714 -5.397 1.00 89.75 540 ASN A CA 1
ATOM 4100 C C . ASN A 1 540 ? -0.676 8.951 -6.247 1.00 89.75 540 ASN A C 1
ATOM 4102 O O . ASN A 1 540 ? 0.297 8.448 -5.673 1.00 89.75 540 ASN A O 1
ATOM 4106 N N . TYR A 1 541 ? -0.842 8.879 -7.572 1.00 90.94 541 TYR A N 1
ATOM 4107 C CA . TYR A 1 541 ? -0.012 8.056 -8.457 1.00 90.94 541 TYR A CA 1
ATOM 4108 C C . TYR A 1 541 ? 0.590 8.815 -9.646 1.00 90.94 541 TYR A C 1
ATOM 4110 O O . TYR A 1 541 ? 0.158 9.893 -10.035 1.00 90.94 541 TYR A O 1
ATOM 4118 N N . GLN A 1 542 ? 1.648 8.237 -10.212 1.00 91.38 542 GLN A N 1
ATOM 4119 C CA . GLN A 1 542 ? 2.284 8.682 -11.452 1.00 91.38 542 GLN A CA 1
ATOM 4120 C C . GLN A 1 542 ? 2.658 7.471 -12.290 1.00 91.38 542 GLN A C 1
ATOM 4122 O O . GLN A 1 542 ? 3.074 6.448 -11.732 1.00 91.38 542 GLN A O 1
ATOM 4127 N N . ILE A 1 543 ? 2.594 7.622 -13.610 1.00 91.12 543 ILE A N 1
ATOM 4128 C CA . ILE A 1 543 ? 2.980 6.588 -14.572 1.00 91.12 543 ILE A CA 1
ATOM 4129 C C . ILE A 1 543 ? 4.295 6.922 -15.267 1.00 91.12 543 ILE A C 1
ATOM 4131 O O . ILE A 1 543 ? 4.704 8.079 -15.362 1.00 91.12 543 ILE A O 1
ATOM 4135 N N . ALA A 1 544 ? 4.969 5.881 -15.733 1.00 89.00 544 ALA A N 1
ATOM 4136 C CA . ALA A 1 544 ? 6.094 5.951 -16.648 1.00 89.00 544 ALA A CA 1
ATOM 4137 C C . ALA A 1 544 ? 6.152 4.658 -17.474 1.00 89.00 544 ALA A C 1
ATOM 4139 O O . ALA A 1 544 ? 5.576 3.639 -17.086 1.00 89.00 544 ALA A O 1
ATOM 4140 N N . TYR A 1 545 ? 6.881 4.670 -18.583 1.00 86.50 545 TYR A N 1
ATOM 4141 C CA . TYR A 1 545 ? 7.124 3.490 -19.401 1.00 86.50 545 TYR A CA 1
ATOM 4142 C C . TYR A 1 545 ? 8.572 3.410 -19.891 1.00 86.50 545 TYR A C 1
ATOM 4144 O O . TYR A 1 545 ? 9.322 4.390 -19.889 1.00 86.50 545 TYR A O 1
ATOM 4152 N N . ILE A 1 546 ? 8.960 2.220 -20.339 1.00 81.62 546 ILE A N 1
ATOM 4153 C CA . ILE A 1 546 ? 10.140 2.006 -21.179 1.00 81.62 546 ILE A CA 1
ATOM 4154 C C . ILE A 1 546 ? 9.655 1.383 -22.495 1.00 81.62 546 ILE A C 1
ATOM 4156 O O . ILE A 1 546 ? 8.908 0.405 -22.457 1.00 81.62 546 ILE A O 1
ATOM 4160 N N . LYS A 1 547 ? 10.048 1.982 -23.623 1.00 84.38 547 LYS A N 1
ATOM 4161 C CA . LYS A 1 547 ? 9.698 1.613 -25.003 1.00 84.38 547 LYS A CA 1
ATOM 4162 C C . LYS A 1 547 ? 10.845 0.808 -25.619 1.00 84.38 547 LYS A C 1
ATOM 4164 O O . LYS A 1 547 ? 12.001 1.228 -25.533 1.00 84.38 547 LYS A O 1
ATOM 4169 N N . PHE A 1 548 ? 10.525 -0.315 -26.247 1.00 78.06 548 PHE A N 1
ATOM 4170 C CA . PHE A 1 548 ? 11.457 -1.240 -26.894 1.00 78.06 548 PHE A CA 1
ATOM 4171 C C . PHE A 1 548 ? 10.998 -1.506 -28.328 1.00 78.06 548 PHE A C 1
ATOM 4173 O O . PHE A 1 548 ? 9.790 -1.541 -28.583 1.00 78.06 548 PHE A O 1
ATOM 4180 N N . ASN A 1 549 ? 11.944 -1.741 -29.238 1.00 76.19 549 ASN A N 1
ATOM 4181 C CA . ASN A 1 549 ? 11.637 -2.285 -30.562 1.00 76.19 549 ASN A CA 1
ATOM 4182 C C . ASN A 1 549 ? 10.983 -3.668 -30.399 1.00 76.19 549 ASN A C 1
ATOM 4184 O O . ASN A 1 549 ? 11.270 -4.379 -29.432 1.00 76.19 549 ASN A O 1
ATOM 4188 N N . GLU A 1 550 ? 10.100 -4.076 -31.316 1.00 70.56 550 GLU A N 1
ATOM 4189 C CA . GLU A 1 550 ? 9.479 -5.401 -31.187 1.00 70.56 550 GLU A CA 1
ATOM 4190 C C . GLU A 1 550 ? 10.498 -6.544 -31.332 1.00 70.56 550 GLU A C 1
ATOM 4192 O O . GLU A 1 550 ? 10.375 -7.539 -30.610 1.00 70.56 550 GLU A O 1
ATOM 4197 N N . ASP A 1 551 ? 11.509 -6.378 -32.186 1.00 67.62 551 ASP A N 1
ATOM 4198 C CA . ASP A 1 551 ? 12.483 -7.426 -32.524 1.00 67.62 551 ASP A CA 1
ATOM 4199 C C . ASP A 1 551 ? 13.757 -7.406 -31.661 1.00 67.62 551 ASP A C 1
ATOM 4201 O O . ASP A 1 551 ? 14.364 -8.454 -31.440 1.00 67.62 551 ASP A O 1
ATOM 4205 N N . ASP A 1 552 ? 14.139 -6.244 -31.112 1.00 63.34 552 ASP A N 1
ATOM 4206 C CA . ASP A 1 552 ? 15.259 -6.115 -30.171 1.00 63.34 552 ASP A CA 1
ATOM 4207 C C . ASP A 1 552 ? 14.792 -5.615 -28.798 1.00 63.34 552 ASP A C 1
ATOM 4209 O O . ASP A 1 552 ? 14.515 -4.435 -28.588 1.00 63.34 552 ASP A O 1
ATOM 4213 N N . LEU A 1 553 ? 14.758 -6.546 -27.842 1.00 58.72 553 LEU A N 1
ATOM 4214 C CA . LEU A 1 553 ? 14.485 -6.288 -26.426 1.00 58.72 553 LEU A CA 1
ATOM 4215 C C . LEU A 1 553 ? 15.767 -6.111 -25.588 1.00 58.72 553 LEU A C 1
ATOM 4217 O O . LEU A 1 553 ? 15.680 -5.952 -24.367 1.00 58.72 553 LEU A O 1
ATOM 4221 N N . SER A 1 554 ? 16.955 -6.189 -26.200 1.00 51.34 554 SER A N 1
ATOM 4222 C CA . SER A 1 554 ? 18.243 -6.038 -25.508 1.00 51.34 554 SER A CA 1
ATOM 4223 C C . SER A 1 554 ? 18.658 -4.574 -25.327 1.00 51.34 554 SER A C 1
ATOM 4225 O O . SER A 1 554 ? 19.379 -4.260 -24.376 1.00 51.34 554 SER A O 1
ATOM 4227 N N . SER A 1 555 ? 18.133 -3.678 -26.166 1.00 52.72 555 SER A N 1
ATOM 4228 C CA . SER A 1 555 ? 18.232 -2.225 -26.042 1.00 52.72 555 SER A CA 1
ATOM 4229 C C . SER A 1 555 ? 16.845 -1.595 -25.830 1.00 52.72 555 SER A C 1
ATOM 4231 O O . SER A 1 555 ? 15.838 -2.100 -26.320 1.00 52.72 555 SER A O 1
ATOM 4233 N N . PHE A 1 556 ? 16.760 -0.507 -25.054 1.00 60.56 556 PHE A N 1
ATOM 4234 C CA . PHE A 1 556 ? 15.531 0.293 -24.966 1.00 60.56 556 PHE A CA 1
ATOM 4235 C C . PHE A 1 556 ? 15.664 1.539 -25.839 1.00 60.56 556 PHE A C 1
ATOM 4237 O O . PHE A 1 556 ? 16.722 2.160 -25.880 1.00 60.56 556 PHE A O 1
ATOM 4244 N N . VAL A 1 557 ? 14.574 1.915 -26.505 1.00 62.09 557 VAL A N 1
ATOM 4245 C CA . VAL A 1 557 ? 14.531 3.037 -27.452 1.00 62.09 557 VAL A CA 1
ATOM 4246 C C . VAL A 1 557 ? 14.295 4.347 -26.704 1.00 62.09 557 VAL A C 1
ATOM 4248 O O . VAL A 1 557 ? 15.012 5.322 -26.894 1.00 62.09 557 VAL A O 1
ATOM 4251 N N . ILE A 1 558 ? 13.294 4.365 -25.815 1.00 69.25 558 ILE A N 1
ATOM 4252 C CA . ILE A 1 558 ? 12.915 5.537 -25.015 1.00 69.25 558 ILE A CA 1
ATOM 4253 C C . ILE A 1 558 ? 12.586 5.092 -23.589 1.00 69.25 558 ILE A C 1
ATOM 4255 O O . ILE A 1 558 ? 11.945 4.066 -23.361 1.00 69.25 558 ILE A O 1
ATOM 4259 N N . LYS A 1 559 ? 12.982 5.908 -22.613 1.00 74.25 559 LYS A N 1
ATOM 4260 C CA . LYS A 1 559 ? 12.539 5.820 -21.219 1.00 74.25 559 LYS A CA 1
ATOM 4261 C C . LYS A 1 559 ? 11.758 7.087 -20.896 1.00 74.25 559 LYS A C 1
ATOM 4263 O O . LYS A 1 559 ? 12.337 8.172 -20.912 1.00 74.25 559 LYS A O 1
ATOM 4268 N N . SER A 1 560 ? 10.467 6.964 -20.598 1.00 80.88 560 SER A N 1
ATOM 4269 C CA . SER A 1 560 ? 9.657 8.136 -20.272 1.00 80.88 560 SER A CA 1
ATOM 4270 C C . SER A 1 560 ? 10.086 8.746 -18.932 1.00 80.88 560 SER A C 1
ATOM 4272 O O . SER A 1 560 ? 10.576 8.066 -18.021 1.00 80.88 560 SER A O 1
ATOM 4274 N N . GLY A 1 561 ? 9.830 10.046 -18.778 1.00 83.38 561 GLY A N 1
ATOM 4275 C CA . GLY A 1 561 ? 9.741 10.653 -17.453 1.00 83.38 561 GLY A CA 1
ATOM 4276 C C . GLY A 1 561 ? 8.554 10.091 -16.660 1.00 83.38 561 GLY A C 1
ATOM 4277 O O . GLY A 1 561 ? 7.671 9.437 -17.217 1.00 83.38 561 GLY A O 1
ATOM 4278 N N . TRP A 1 562 ? 8.518 10.377 -15.358 1.00 88.75 562 TRP A N 1
ATOM 4279 C CA . TRP A 1 562 ? 7.318 10.153 -14.549 1.00 88.75 562 TRP A CA 1
ATOM 4280 C C . TRP A 1 562 ? 6.306 11.263 -14.812 1.00 88.75 562 TRP A C 1
ATOM 4282 O O . TRP A 1 562 ? 6.653 12.440 -14.708 1.00 88.75 562 TRP A O 1
ATOM 4292 N N . LYS A 1 563 ? 5.073 10.884 -15.136 1.00 90.69 563 LYS A N 1
ATOM 4293 C CA . LYS A 1 563 ? 4.006 11.775 -15.591 1.00 90.69 563 LYS A CA 1
ATOM 4294 C C . LYS A 1 563 ? 2.795 11.680 -14.662 1.00 90.69 563 LYS A C 1
ATOM 4296 O O . LYS A 1 563 ? 2.495 10.613 -14.125 1.00 90.69 563 LYS A O 1
ATOM 4301 N N . SER A 1 564 ? 2.130 12.817 -14.477 1.00 90.81 564 SER A N 1
ATOM 4302 C CA . SER A 1 564 ? 0.854 12.958 -13.760 1.00 90.81 564 SER A CA 1
ATOM 4303 C C . SER A 1 564 ? -0.281 13.235 -14.753 1.00 90.81 564 SER A C 1
ATOM 4305 O O . SER A 1 564 ? -1.067 14.157 -14.562 1.00 90.81 564 SER A O 1
ATOM 4307 N N . SER A 1 565 ? -0.270 12.489 -15.856 1.00 92.12 565 SER A N 1
ATOM 4308 C CA . SER A 1 565 ? -1.291 12.464 -16.899 1.00 92.12 565 SER A CA 1
ATOM 4309 C C . SER A 1 565 ? -1.129 11.195 -17.734 1.00 92.12 565 SER A C 1
ATOM 4311 O O . SER A 1 565 ? -0.048 10.586 -17.727 1.00 92.12 565 SER A O 1
ATOM 4313 N N . GLY A 1 566 ? -2.165 10.822 -18.478 1.00 92.62 566 GLY A N 1
ATOM 4314 C CA . GLY A 1 566 ? -2.139 9.761 -19.475 1.00 92.62 566 GLY A CA 1
ATOM 4315 C C . GLY A 1 566 ? -1.075 9.988 -20.543 1.00 92.62 566 GLY A C 1
ATOM 4316 O O . GLY A 1 566 ? -0.566 11.097 -20.729 1.00 92.62 566 GLY A O 1
ATOM 4317 N N . GLN A 1 567 ? -0.679 8.907 -21.203 1.00 92.56 567 GLN A N 1
ATOM 4318 C CA . GLN A 1 567 ? 0.374 8.877 -22.209 1.00 92.56 567 GLN A CA 1
ATOM 4319 C C . GLN A 1 567 ? -0.147 8.245 -23.495 1.00 92.56 567 GLN A C 1
ATOM 4321 O O . GLN A 1 567 ? -0.808 7.206 -23.464 1.00 92.56 567 GLN A O 1
ATOM 4326 N N . ILE A 1 568 ? 0.215 8.858 -24.615 1.00 92.50 568 ILE A N 1
ATOM 4327 C CA . ILE A 1 568 ? 0.036 8.292 -25.944 1.00 92.50 568 ILE A CA 1
ATOM 4328 C C . ILE A 1 568 ? 1.180 7.315 -26.237 1.00 92.50 568 ILE A C 1
ATOM 4330 O O . ILE A 1 568 ? 2.325 7.519 -25.823 1.00 92.50 568 ILE A O 1
ATOM 4334 N N . LEU A 1 569 ? 0.833 6.212 -26.893 1.00 91.50 569 LEU A N 1
ATOM 4335 C CA . LEU A 1 569 ? 1.698 5.082 -27.198 1.00 91.50 569 LEU A CA 1
ATOM 4336 C C . LEU A 1 569 ? 1.667 4.819 -28.701 1.00 91.50 569 LEU A C 1
ATOM 4338 O O . LEU A 1 569 ? 0.597 4.741 -29.309 1.00 91.50 569 LEU A O 1
ATOM 4342 N N . GLU A 1 570 ? 2.844 4.656 -29.289 1.00 89.12 570 GLU A N 1
ATOM 4343 C CA . GLU A 1 570 ? 3.016 4.420 -30.717 1.00 89.12 570 GLU A CA 1
ATOM 4344 C C . GLU A 1 570 ? 2.834 2.931 -31.062 1.00 89.12 570 GLU A C 1
ATOM 4346 O O . GLU A 1 570 ? 3.273 2.065 -30.293 1.00 89.12 570 GLU A O 1
ATOM 4351 N N . PRO A 1 571 ? 2.236 2.610 -32.224 1.00 89.25 571 PRO A N 1
ATOM 4352 C CA . PRO A 1 571 ? 2.177 1.244 -32.731 1.00 89.25 571 PRO A CA 1
ATOM 4353 C C . PRO A 1 571 ? 3.568 0.722 -33.126 1.00 89.25 571 PRO A C 1
ATOM 4355 O O . PRO A 1 571 ? 4.467 1.498 -33.441 1.00 89.25 571 PRO A O 1
ATOM 4358 N N . GLY A 1 572 ? 3.737 -0.602 -33.149 1.00 86.75 572 GLY A N 1
ATOM 4359 C CA . GLY A 1 572 ? 4.989 -1.250 -33.566 1.00 86.75 572 GLY A CA 1
ATOM 4360 C C . GLY A 1 572 ? 6.072 -1.284 -32.483 1.00 86.75 572 GLY A C 1
ATOM 4361 O O . GLY A 1 572 ? 7.253 -1.441 -32.790 1.00 86.75 572 GLY A O 1
ATOM 4362 N N . TYR A 1 573 ? 5.687 -1.146 -31.210 1.00 86.50 573 TYR A N 1
ATOM 4363 C CA . TYR A 1 573 ? 6.613 -1.159 -30.077 1.00 86.50 573 TYR A CA 1
ATOM 4364 C C . TYR A 1 573 ? 6.091 -1.973 -28.890 1.00 86.50 573 TYR A C 1
ATOM 4366 O O . TYR A 1 573 ? 4.888 -2.162 -28.685 1.00 86.50 573 TYR A O 1
ATOM 4374 N N . LYS A 1 574 ? 7.031 -2.418 -28.053 1.00 84.06 574 LYS A N 1
ATOM 4375 C CA . LYS A 1 574 ? 6.772 -3.101 -26.781 1.00 84.06 574 LYS A CA 1
ATOM 4376 C C . LYS A 1 574 ? 7.008 -2.146 -25.617 1.00 84.06 574 LYS A C 1
ATOM 4378 O O . LYS A 1 574 ? 8.041 -1.484 -25.550 1.00 84.06 574 LYS A O 1
ATOM 4383 N N . TYR A 1 575 ? 6.068 -2.101 -24.677 1.00 85.00 575 TYR A N 1
ATOM 4384 C CA . TYR A 1 575 ? 6.093 -1.180 -23.542 1.00 85.00 575 TYR A CA 1
ATOM 4385 C C . TYR A 1 575 ? 6.128 -1.919 -22.200 1.00 85.00 575 TYR A C 1
ATOM 4387 O O . TYR A 1 575 ? 5.349 -2.841 -21.958 1.00 85.00 575 TYR A O 1
ATOM 4395 N N . LEU A 1 576 ? 7.021 -1.490 -21.302 1.00 81.06 576 LEU A N 1
ATOM 4396 C CA . LEU A 1 576 ? 7.028 -1.862 -19.882 1.00 81.06 576 LEU A CA 1
ATOM 4397 C C . LEU A 1 576 ? 6.506 -0.685 -19.061 1.00 81.06 576 LEU A C 1
ATOM 4399 O O . LEU A 1 576 ? 7.233 0.288 -18.852 1.00 81.06 576 LEU A O 1
ATOM 4403 N N . PHE A 1 577 ? 5.270 -0.783 -18.580 1.00 84.50 577 PHE A N 1
ATOM 4404 C CA . PHE A 1 577 ? 4.650 0.258 -17.760 1.00 84.50 577 PHE A CA 1
ATOM 4405 C C . PHE A 1 577 ? 5.019 0.141 -16.281 1.00 84.50 577 PHE A C 1
ATOM 4407 O O . PHE A 1 577 ? 5.179 -0.950 -15.721 1.00 84.50 577 PHE A O 1
ATOM 4414 N N . MET A 1 578 ? 5.111 1.301 -15.641 1.00 84.88 578 MET A N 1
ATOM 4415 C CA . MET A 1 578 ? 5.517 1.493 -14.258 1.00 84.88 578 MET A CA 1
ATOM 4416 C C . MET A 1 578 ? 4.576 2.490 -13.586 1.00 84.88 578 MET A C 1
ATOM 4418 O O . MET A 1 578 ? 4.278 3.538 -14.152 1.00 84.88 578 MET A O 1
ATOM 4422 N N . ILE A 1 579 ? 4.173 2.204 -12.351 1.00 86.31 579 ILE A N 1
ATOM 4423 C CA . ILE A 1 579 ? 3.394 3.116 -11.504 1.00 86.31 579 ILE A CA 1
ATOM 4424 C C . ILE A 1 579 ? 4.184 3.382 -10.228 1.00 86.31 579 ILE A C 1
ATOM 4426 O O . ILE A 1 579 ? 4.760 2.454 -9.661 1.00 86.31 579 ILE A O 1
ATOM 4430 N N . ARG A 1 580 ? 4.190 4.617 -9.728 1.00 86.81 580 ARG A N 1
ATOM 4431 C CA . ARG A 1 580 ? 4.677 4.948 -8.378 1.00 86.81 580 ARG A CA 1
ATOM 4432 C C . ARG A 1 580 ? 3.656 5.782 -7.625 1.00 86.81 580 ARG A C 1
ATOM 4434 O O . ARG A 1 580 ? 2.847 6.465 -8.241 1.00 86.81 580 ARG A O 1
ATOM 4441 N N . LYS A 1 581 ? 3.752 5.795 -6.296 1.00 87.75 581 LYS A N 1
ATOM 4442 C CA . LYS A 1 581 ? 3.046 6.792 -5.480 1.00 87.75 581 LYS A CA 1
ATOM 4443 C C . LYS A 1 581 ? 3.750 8.146 -5.572 1.00 87.75 581 LYS A C 1
ATOM 4445 O O . LYS A 1 581 ? 4.979 8.188 -5.477 1.00 87.75 581 LYS A O 1
ATOM 4450 N N . VAL A 1 582 ? 3.001 9.246 -5.671 1.00 87.69 582 VAL A N 1
ATOM 4451 C CA . VAL A 1 582 ? 3.526 10.630 -5.665 1.00 87.69 582 VAL A CA 1
ATOM 4452 C C . VAL A 1 582 ? 4.360 10.891 -4.406 1.00 87.69 582 VAL A C 1
ATOM 4454 O O . VAL A 1 582 ? 5.486 11.378 -4.487 1.00 87.69 582 VAL A O 1
ATOM 4457 N N . ASN A 1 583 ? 3.876 10.438 -3.245 1.00 83.06 583 ASN A N 1
ATOM 4458 C CA . ASN A 1 583 ? 4.589 10.513 -1.962 1.00 83.06 583 ASN A CA 1
ATOM 4459 C C . ASN A 1 583 ? 5.793 9.549 -1.829 1.00 83.06 583 ASN A C 1
ATOM 4461 O O . ASN A 1 583 ? 6.382 9.449 -0.752 1.00 83.06 583 ASN A O 1
ATOM 4465 N N . LYS A 1 584 ? 6.143 8.810 -2.893 1.00 80.19 584 LYS A N 1
ATOM 4466 C CA . LYS A 1 584 ? 7.268 7.861 -2.990 1.00 80.19 584 LYS A CA 1
ATOM 4467 C C . LYS A 1 584 ? 7.260 6.722 -1.954 1.00 80.19 584 LYS A C 1
ATOM 4469 O O . LYS A 1 584 ? 8.257 6.007 -1.838 1.00 80.19 584 LYS A O 1
ATOM 4474 N N . LYS A 1 585 ? 6.155 6.496 -1.227 1.00 80.44 585 LYS A N 1
ATOM 4475 C CA . LYS A 1 585 ? 6.007 5.353 -0.308 1.00 80.44 585 LYS A CA 1
ATOM 4476 C C . LYS A 1 585 ? 5.938 4.031 -1.080 1.00 80.44 585 LYS A C 1
ATOM 4478 O O . LYS A 1 585 ? 5.437 3.967 -2.200 1.00 80.44 585 LYS A O 1
ATOM 4483 N N . THR A 1 586 ? 6.406 2.966 -0.438 1.00 76.50 586 THR A N 1
ATOM 4484 C CA . THR A 1 586 ? 6.402 1.589 -0.952 1.00 76.50 586 THR A CA 1
ATOM 4485 C C . THR A 1 586 ? 4.995 1.125 -1.350 1.00 76.50 586 THR A C 1
ATOM 4487 O O . THR A 1 586 ? 4.032 1.357 -0.612 1.00 76.50 586 THR A O 1
ATOM 4490 N N . PHE A 1 587 ? 4.880 0.398 -2.466 1.00 74.56 587 PHE A N 1
ATOM 4491 C CA . PHE A 1 587 ? 3.659 -0.343 -2.798 1.00 74.56 587 PHE A CA 1
ATOM 4492 C C . PHE A 1 587 ? 3.499 -1.560 -1.868 1.00 74.56 587 PHE A C 1
ATOM 4494 O O . PHE A 1 587 ? 4.426 -2.354 -1.670 1.00 74.56 587 PHE A O 1
ATOM 4501 N N . SER A 1 588 ? 2.325 -1.725 -1.272 1.00 74.69 588 SER A N 1
ATOM 4502 C CA . SER A 1 588 ? 1.912 -2.903 -0.507 1.00 74.69 588 SER A CA 1
ATOM 4503 C C . SER A 1 588 ? 1.175 -3.903 -1.407 1.00 74.69 588 SER A C 1
ATOM 4505 O O . SER A 1 588 ? 0.737 -3.560 -2.500 1.00 74.69 588 SER A O 1
ATOM 4507 N N . THR A 1 589 ? 1.016 -5.153 -0.965 1.00 68.88 589 THR A N 1
ATOM 4508 C CA . THR A 1 589 ? 0.198 -6.134 -1.706 1.00 68.88 589 THR A CA 1
ATOM 4509 C C . THR A 1 589 ? -1.291 -5.767 -1.690 1.00 68.88 589 THR A C 1
ATOM 4511 O O . THR A 1 589 ? -2.008 -6.116 -2.620 1.00 68.88 589 THR A O 1
ATOM 4514 N N . ALA A 1 590 ? -1.753 -5.038 -0.667 1.00 74.38 590 ALA A N 1
ATOM 4515 C CA . ALA A 1 590 ? -3.130 -4.550 -0.586 1.00 74.38 590 ALA A CA 1
ATOM 4516 C C . ALA A 1 590 ? -3.405 -3.388 -1.556 1.00 74.38 590 ALA A C 1
ATOM 4518 O O . ALA A 1 590 ? -4.558 -3.150 -1.894 1.00 74.38 590 ALA A O 1
ATOM 4519 N N . ASP A 1 591 ? -2.362 -2.707 -2.039 1.00 72.94 591 ASP A N 1
ATOM 4520 C CA . ASP A 1 591 ? -2.488 -1.593 -2.984 1.00 72.94 591 ASP A CA 1
ATOM 4521 C C . ASP A 1 591 ? -2.748 -2.083 -4.419 1.00 72.94 591 ASP A C 1
ATOM 4523 O O . ASP A 1 591 ? -3.200 -1.316 -5.258 1.00 72.94 591 ASP A O 1
ATOM 4527 N N . VAL A 1 592 ? -2.442 -3.352 -4.722 1.00 70.25 592 VAL A N 1
ATOM 4528 C CA . VAL A 1 592 ? -2.399 -3.859 -6.103 1.00 70.25 592 VAL A CA 1
ATOM 4529 C C . VAL A 1 592 ? -3.781 -3.881 -6.759 1.00 70.25 592 VAL A C 1
ATOM 4531 O O . VAL A 1 592 ? -3.922 -3.359 -7.856 1.00 70.25 592 VAL A O 1
ATOM 4534 N N . ILE A 1 593 ? -4.791 -4.450 -6.090 1.00 69.81 593 ILE A N 1
ATOM 4535 C CA . ILE A 1 593 ? -6.152 -4.571 -6.646 1.00 69.81 593 ILE A CA 1
ATOM 4536 C C . ILE A 1 593 ? -6.856 -3.203 -6.754 1.00 69.81 593 ILE A C 1
ATOM 4538 O O . ILE A 1 593 ? -7.422 -2.923 -7.806 1.00 69.81 593 ILE A O 1
ATOM 4542 N N . PRO A 1 594 ? -6.811 -2.315 -5.736 1.00 78.69 594 PRO A N 1
ATOM 4543 C CA . PRO A 1 594 ? -7.364 -0.971 -5.877 1.00 78.69 594 PRO A CA 1
ATOM 4544 C C . PRO A 1 594 ? -6.746 -0.200 -7.043 1.00 78.69 594 PRO A C 1
ATOM 4546 O O . PRO A 1 594 ? -7.478 0.395 -7.819 1.00 78.69 594 PRO A O 1
ATOM 4549 N N . VAL A 1 595 ? -5.418 -0.248 -7.205 1.00 81.75 595 VAL A N 1
ATOM 4550 C CA . VAL A 1 595 ? -4.719 0.531 -8.239 1.00 81.75 595 VAL A CA 1
ATOM 4551 C C . VAL A 1 595 ? -4.857 -0.087 -9.633 1.00 81.75 595 VAL A C 1
ATOM 4553 O O . VAL A 1 595 ? -4.897 0.661 -10.603 1.00 81.75 595 VAL A O 1
ATOM 4556 N N . SER A 1 596 ? -5.005 -1.413 -9.773 1.00 76.12 596 SER A N 1
ATOM 4557 C CA . SER A 1 596 ? -5.318 -2.010 -11.083 1.00 76.12 596 SER A CA 1
ATOM 4558 C C . SER A 1 596 ? -6.675 -1.567 -11.626 1.00 76.12 596 SER A C 1
ATOM 4560 O O . SER A 1 596 ? -6.824 -1.455 -12.835 1.00 76.12 596 SER A O 1
ATOM 4562 N N . ASN A 1 597 ? -7.639 -1.274 -10.750 1.00 82.25 597 ASN A N 1
ATOM 4563 C CA . ASN A 1 597 ? -8.972 -0.814 -11.147 1.00 82.25 597 ASN A CA 1
ATOM 4564 C C . ASN A 1 597 ? -9.002 0.659 -11.590 1.00 82.25 597 ASN A C 1
ATOM 4566 O O . ASN A 1 597 ? -10.035 1.119 -12.061 1.00 82.25 597 ASN A O 1
ATOM 4570 N N . LEU A 1 598 ? -7.897 1.392 -11.417 1.00 86.00 598 LEU A N 1
ATOM 4571 C CA . LEU A 1 598 ? -7.739 2.772 -11.881 1.00 86.00 598 LEU A CA 1
ATOM 4572 C C . LEU A 1 598 ? -7.065 2.842 -13.259 1.00 86.00 598 LEU A C 1
ATOM 4574 O O . LEU A 1 598 ? -6.924 3.926 -13.807 1.00 86.00 598 LEU A O 1
ATOM 4578 N N . LEU A 1 599 ? -6.577 1.721 -13.797 1.00 87.50 599 LEU A N 1
ATOM 4579 C CA . LEU A 1 599 ? -5.837 1.704 -15.055 1.00 87.50 599 LEU A CA 1
ATOM 4580 C C . LEU A 1 599 ? -6.764 1.722 -16.264 1.00 87.50 599 LEU A C 1
ATOM 4582 O O . LEU A 1 599 ? -7.692 0.917 -16.347 1.00 87.50 599 LEU A O 1
ATOM 4586 N N . ARG A 1 600 ? -6.423 2.559 -17.246 1.00 86.75 600 ARG A N 1
ATOM 4587 C CA . ARG A 1 600 ? -7.058 2.576 -18.567 1.00 86.75 600 ARG A CA 1
ATOM 4588 C C . ARG A 1 600 ? -6.046 2.272 -19.650 1.00 86.75 600 ARG A C 1
ATOM 4590 O O . ARG A 1 600 ? -4.891 2.694 -19.578 1.00 86.75 600 ARG A O 1
ATOM 4597 N N . PHE A 1 601 ? -6.499 1.521 -20.642 1.00 87.38 601 PHE A N 1
ATOM 4598 C CA . PHE A 1 601 ? -5.755 1.212 -21.850 1.00 87.38 601 PHE A CA 1
ATOM 4599 C C . PHE A 1 601 ? -6.766 1.128 -22.993 1.00 87.38 601 PHE A C 1
ATOM 4601 O O . PHE A 1 601 ? -7.561 0.190 -23.048 1.00 87.38 601 PHE A O 1
ATOM 4608 N N . GLU A 1 602 ? -6.778 2.143 -23.849 1.00 88.25 602 GLU A N 1
ATOM 4609 C CA . GLU A 1 602 ? -7.833 2.385 -24.839 1.00 88.25 602 GLU A CA 1
ATOM 4610 C C . GLU A 1 602 ? -7.191 2.734 -26.197 1.00 88.25 602 GLU A C 1
ATOM 4612 O O . GLU A 1 602 ? -6.051 3.202 -26.241 1.00 88.25 602 GLU A O 1
ATOM 4617 N N . SER A 1 603 ? -7.882 2.492 -27.318 1.00 84.12 603 SER A N 1
ATOM 4618 C CA . SER A 1 603 ? -7.364 2.881 -28.642 1.00 84.12 603 SER A CA 1
ATOM 4619 C C . SER A 1 603 ? -7.383 4.410 -28.778 1.00 84.12 603 SER A C 1
ATOM 4621 O O . SER A 1 603 ? -8.383 5.060 -28.467 1.00 84.12 603 SER A O 1
ATOM 4623 N N . ALA A 1 604 ? -6.267 5.000 -29.210 1.00 81.44 604 ALA A N 1
ATOM 4624 C CA . ALA A 1 604 ? -6.102 6.443 -29.366 1.00 81.44 604 ALA A CA 1
ATOM 4625 C C . ALA A 1 604 ? -6.334 6.842 -30.826 1.00 81.44 604 ALA A C 1
ATOM 4627 O O . ALA A 1 604 ? -5.403 6.945 -31.628 1.00 81.44 604 ALA A O 1
ATOM 4628 N N . THR A 1 605 ? -7.602 7.076 -31.154 1.00 69.44 605 THR A N 1
ATOM 4629 C CA . THR A 1 605 ? -8.039 7.574 -32.461 1.00 69.44 605 THR A CA 1
ATOM 4630 C C . THR A 1 605 ? -8.222 9.089 -32.431 1.00 69.44 605 THR A C 1
ATOM 4632 O O . THR A 1 605 ? -8.770 9.645 -31.482 1.00 69.44 605 THR A O 1
ATOM 4635 N N . THR A 1 606 ? -7.805 9.774 -33.496 1.00 63.69 606 THR A N 1
ATOM 4636 C CA . THR A 1 606 ? -8.139 11.186 -33.741 1.00 63.69 606 THR A CA 1
ATOM 4637 C C . THR A 1 606 ? -9.549 11.288 -34.334 1.00 63.69 606 THR A C 1
ATOM 4639 O O . THR A 1 606 ? -9.720 11.685 -35.486 1.00 63.69 606 THR A O 1
ATOM 4642 N N . ASN A 1 607 ? -10.559 10.851 -33.578 1.00 56.47 607 ASN A N 1
ATOM 4643 C CA . ASN A 1 607 ? -11.955 10.909 -34.009 1.00 56.47 607 ASN A CA 1
ATOM 4644 C C . ASN A 1 607 ? -12.545 12.303 -33.752 1.00 56.47 607 ASN A C 1
ATOM 4646 O O . ASN A 1 607 ? -12.413 12.856 -32.662 1.00 56.47 607 ASN A O 1
ATOM 4650 N N . MET A 1 608 ? -13.223 12.857 -34.759 1.00 53.22 608 MET A N 1
ATOM 4651 C CA . MET A 1 608 ? -13.847 14.180 -34.691 1.00 53.22 608 MET A CA 1
ATOM 4652 C C . MET A 1 608 ? -15.040 14.192 -33.724 1.00 53.22 608 MET A C 1
ATOM 4654 O O . MET A 1 608 ? -15.981 13.418 -33.899 1.00 53.22 608 MET A O 1
ATOM 4658 N N . ASN A 1 609 ? -15.063 15.131 -32.774 1.00 46.91 609 ASN A N 1
ATOM 4659 C CA . ASN A 1 609 ? -16.297 15.526 -32.089 1.00 46.91 609 ASN A CA 1
ATOM 4660 C C . ASN A 1 609 ? -16.925 16.713 -32.837 1.00 46.91 609 ASN A C 1
ATOM 4662 O O . ASN A 1 609 ? -16.311 17.762 -33.005 1.00 46.91 609 ASN A O 1
ATOM 4666 N N . THR A 1 610 ? -18.153 16.540 -33.321 1.00 43.00 610 THR A N 1
ATOM 4667 C CA . THR A 1 610 ? -18.708 17.252 -34.489 1.00 43.00 610 THR A CA 1
ATOM 4668 C C . THR A 1 610 ? -19.275 18.655 -34.226 1.00 43.00 610 THR A C 1
ATOM 4670 O O . THR A 1 610 ? -20.254 19.056 -34.856 1.00 43.00 610 THR A O 1
ATOM 4673 N N . LYS A 1 611 ? -18.683 19.432 -33.310 1.00 46.91 611 LYS A N 1
ATOM 4674 C CA . LYS A 1 611 ? -19.058 20.839 -33.073 1.00 46.91 611 LYS A CA 1
ATOM 4675 C C . LYS A 1 611 ? -17.840 21.721 -32.797 1.00 46.91 611 LYS A C 1
ATOM 4677 O O . LYS A 1 611 ? -17.596 22.113 -31.660 1.00 46.91 611 LYS A O 1
ATOM 4682 N N . ALA A 1 612 ? -17.128 22.101 -33.859 1.00 43.16 612 ALA A N 1
ATOM 4683 C CA . ALA A 1 612 ? -16.425 23.381 -33.817 1.00 43.16 612 ALA A CA 1
ATOM 4684 C C . ALA A 1 612 ? -17.484 24.485 -33.704 1.00 43.16 612 ALA A C 1
ATOM 4686 O O . ALA A 1 612 ? -18.387 24.557 -34.537 1.00 43.16 612 ALA A O 1
ATOM 4687 N N . VAL A 1 613 ? -17.380 25.315 -32.670 1.00 40.66 613 VAL A N 1
ATOM 4688 C CA . VAL A 1 613 ? -18.166 26.542 -32.561 1.00 40.66 613 VAL A CA 1
ATOM 4689 C C . VAL A 1 613 ? -17.197 27.698 -32.712 1.00 40.66 613 VAL A C 1
ATOM 4691 O O . VAL A 1 613 ? -16.274 27.850 -31.911 1.00 40.66 613 VAL A O 1
ATOM 4694 N N . ASP A 1 614 ? -17.393 28.471 -33.774 1.00 47.66 614 ASP A N 1
ATOM 4695 C CA . ASP A 1 614 ? -16.645 29.695 -34.020 1.00 47.66 614 ASP A CA 1
ATOM 4696 C C . ASP A 1 614 ? -17.224 30.799 -33.132 1.00 47.66 614 ASP A C 1
ATOM 4698 O O . ASP A 1 614 ? -18.142 31.530 -33.505 1.00 47.66 614 ASP A O 1
ATOM 4702 N N . TYR A 1 615 ? -16.748 30.843 -31.889 1.00 45.47 615 TYR A N 1
ATOM 4703 C CA . TYR A 1 615 ? -16.940 32.005 -31.042 1.00 45.47 615 TYR A CA 1
ATOM 4704 C C . TYR A 1 615 ? -15.890 33.042 -31.442 1.00 45.47 615 TYR A C 1
ATOM 4706 O O . TYR A 1 615 ? -14.690 32.800 -31.280 1.00 45.47 615 TYR A O 1
ATOM 4714 N N . GLY A 1 616 ? -16.344 34.205 -31.917 1.00 59.22 616 GLY A N 1
ATOM 4715 C CA . GLY A 1 616 ? -15.495 35.395 -31.998 1.00 59.22 616 GLY A CA 1
ATOM 4716 C C . GLY A 1 616 ? -14.888 35.739 -30.630 1.00 59.22 616 GLY A C 1
ATOM 4717 O O . GLY A 1 616 ? -15.336 35.229 -29.606 1.00 59.22 616 GLY A O 1
ATOM 4718 N N . ALA A 1 617 ? -13.867 36.597 -30.626 1.00 67.88 617 ALA A N 1
ATOM 4719 C CA . ALA A 1 617 ? -12.992 36.885 -29.484 1.00 67.88 617 ALA A CA 1
ATOM 4720 C C . ALA A 1 617 ? -13.687 36.896 -28.099 1.00 67.88 617 ALA A C 1
ATOM 4722 O O . ALA A 1 617 ? -14.323 37.876 -27.712 1.00 67.88 617 ALA A O 1
ATOM 4723 N N . LEU A 1 618 ? -13.537 35.815 -27.322 1.00 86.69 618 LEU A N 1
ATOM 4724 C CA . LEU A 1 618 ? -14.084 35.733 -25.963 1.00 86.69 618 LEU A CA 1
ATOM 4725 C C . LEU A 1 618 ? -13.033 36.173 -24.940 1.00 86.69 618 LEU A C 1
ATOM 4727 O O . LEU A 1 618 ? -12.062 35.458 -24.693 1.00 86.69 618 LEU A O 1
ATOM 4731 N N . TYR A 1 619 ? -13.228 37.327 -24.304 1.00 90.06 619 TYR A N 1
ATOM 4732 C CA . TYR A 1 619 ? -12.273 37.852 -23.325 1.00 90.06 619 TYR A CA 1
ATOM 4733 C C . TYR A 1 619 ? -12.557 37.347 -21.904 1.00 90.06 619 TYR A C 1
ATOM 4735 O O . TYR A 1 619 ? -13.657 37.524 -21.372 1.00 90.06 619 TYR A O 1
ATOM 4743 N N . ALA A 1 620 ? -11.549 36.750 -21.269 1.00 93.56 620 ALA A N 1
ATOM 4744 C CA . ALA A 1 620 ? -11.591 36.278 -19.887 1.00 93.56 620 ALA A CA 1
ATOM 4745 C C . ALA A 1 620 ? -10.725 37.163 -18.975 1.00 93.56 620 ALA A C 1
ATOM 4747 O O . ALA A 1 620 ? -9.532 37.346 -19.235 1.00 93.56 620 ALA A O 1
ATOM 4748 N N . ALA A 1 621 ? -11.311 37.684 -17.893 1.00 96.62 621 ALA A N 1
ATOM 4749 C CA . ALA A 1 621 ? -10.618 38.531 -16.920 1.00 96.62 621 ALA A CA 1
ATOM 4750 C C . ALA A 1 621 ? -9.708 37.688 -16.010 1.00 96.62 621 ALA A C 1
ATOM 4752 O O . ALA A 1 621 ? -10.206 36.965 -15.146 1.00 96.62 621 ALA A O 1
ATOM 4753 N N . HIS A 1 622 ? -8.391 37.758 -16.214 1.00 96.56 622 HIS A N 1
ATOM 4754 C CA . HIS A 1 622 ? -7.392 36.976 -15.476 1.00 96.56 622 HIS A CA 1
ATOM 4755 C C . HIS A 1 622 ? -7.413 37.320 -13.980 1.00 96.56 622 HIS A C 1
ATOM 4757 O O . HIS A 1 622 ? -6.990 38.409 -13.585 1.00 96.56 622 HIS A O 1
ATOM 4763 N N . ARG A 1 623 ? -7.861 36.380 -13.140 1.00 97.56 623 ARG A N 1
ATOM 4764 C CA . ARG A 1 623 ? -8.022 36.517 -11.678 1.00 97.56 623 ARG A CA 1
ATOM 4765 C C . ARG A 1 623 ? -8.991 37.628 -11.265 1.00 97.56 623 ARG A C 1
ATOM 4767 O O . ARG A 1 623 ? -8.781 38.291 -10.244 1.00 97.56 623 ARG A O 1
ATOM 4774 N N . GLY A 1 624 ? -10.037 37.853 -12.062 1.00 96.94 624 GLY A N 1
ATOM 4775 C CA . GLY A 1 624 ? -10.879 39.052 -11.988 1.00 96.94 624 GLY A CA 1
ATOM 4776 C C . GLY A 1 624 ? -10.266 40.236 -12.739 1.00 96.94 624 GLY A C 1
ATOM 4777 O O . GLY A 1 624 ? -9.402 40.062 -13.594 1.00 96.94 624 GLY A O 1
ATOM 4778 N N . TYR A 1 625 ? -10.697 41.463 -12.435 1.00 94.88 625 TYR A N 1
ATOM 4779 C CA . TYR A 1 625 ? -10.130 42.662 -13.061 1.00 94.88 625 TYR A CA 1
ATOM 4780 C C . TYR A 1 625 ? -8.797 43.068 -12.391 1.00 94.88 625 TYR A C 1
ATOM 4782 O O . TYR A 1 625 ? -8.672 44.112 -11.744 1.00 94.88 625 TYR A O 1
ATOM 4790 N N . SER A 1 626 ? -7.787 42.213 -12.559 1.00 92.69 626 SER A N 1
ATOM 4791 C CA . SER A 1 626 ? -6.530 42.227 -11.802 1.00 92.69 626 SER A CA 1
ATOM 4792 C C . SER A 1 626 ? -5.561 43.376 -12.109 1.00 92.69 626 SER A C 1
ATOM 4794 O O . SER A 1 626 ? -4.664 43.619 -11.305 1.00 92.69 626 SER A O 1
ATOM 4796 N N . SER A 1 627 ? -5.714 44.127 -13.209 1.00 89.88 627 SER A N 1
ATOM 4797 C CA . SER A 1 627 ? -4.877 45.317 -13.469 1.00 89.88 627 SER A CA 1
ATOM 4798 C C . SER A 1 627 ? -5.273 46.556 -12.644 1.00 89.88 627 SER A C 1
ATOM 4800 O O . SER A 1 627 ? -4.452 47.464 -12.455 1.00 89.88 627 SER A O 1
ATOM 4802 N N . LYS A 1 628 ? -6.533 46.614 -12.182 1.00 90.38 628 LYS A N 1
ATOM 4803 C CA . LYS A 1 628 ? -7.123 47.729 -11.415 1.00 90.38 628 LYS A CA 1
ATOM 4804 C C . LYS A 1 628 ? -7.429 47.354 -9.957 1.00 90.38 628 LYS A C 1
ATOM 4806 O O . LYS A 1 628 ? -7.437 48.241 -9.108 1.00 90.38 628 LYS A O 1
ATOM 4811 N N . TYR A 1 629 ? -7.665 46.073 -9.672 1.00 93.00 629 TYR A N 1
ATOM 4812 C CA . TYR A 1 629 ? -8.101 45.555 -8.369 1.00 93.00 629 TYR A CA 1
ATOM 4813 C C . TYR A 1 629 ? -7.235 44.359 -7.935 1.00 93.00 629 TYR A C 1
ATOM 4815 O O . TYR A 1 629 ? -6.640 43.703 -8.791 1.00 93.00 629 TYR A O 1
ATOM 4823 N N . PRO A 1 630 ? -7.140 44.045 -6.630 1.00 95.00 630 PRO A N 1
ATOM 4824 C CA . PRO A 1 630 ? -6.296 42.952 -6.156 1.00 95.00 630 PRO A CA 1
ATOM 4825 C C . PRO A 1 630 ? -6.787 41.593 -6.678 1.00 95.00 630 PRO A C 1
ATOM 4827 O O . PRO A 1 630 ? -7.967 41.263 -6.559 1.00 95.00 630 PRO A O 1
ATOM 4830 N N . GLU A 1 631 ? -5.874 40.801 -7.245 1.00 95.75 631 GLU A N 1
ATOM 4831 C CA . GLU A 1 631 ? -6.189 39.517 -7.889 1.00 95.75 631 GLU A CA 1
ATOM 4832 C C . GLU A 1 631 ? -6.917 38.525 -6.962 1.00 95.75 631 GLU A C 1
ATOM 4834 O O . GLU A 1 631 ? -6.620 38.439 -5.770 1.00 95.75 631 GLU A O 1
ATOM 4839 N N . ASN A 1 632 ? -7.832 37.732 -7.532 1.00 97.44 632 ASN A N 1
ATOM 4840 C CA . ASN A 1 632 ? -8.598 36.695 -6.832 1.00 97.44 632 ASN A CA 1
ATOM 4841 C C . ASN A 1 632 ? -9.365 37.201 -5.589 1.00 97.44 632 ASN A C 1
ATOM 4843 O O . ASN A 1 632 ? -9.416 36.527 -4.563 1.00 97.44 632 ASN A O 1
ATOM 4847 N N . THR A 1 633 ? -9.982 38.382 -5.677 1.00 97.50 633 THR A N 1
ATOM 4848 C CA . THR A 1 633 ? -10.856 38.943 -4.628 1.00 97.50 633 THR A CA 1
ATOM 4849 C C . THR A 1 633 ? -12.306 39.033 -5.075 1.00 97.50 633 THR A C 1
ATOM 4851 O O . THR A 1 633 ? -12.585 39.092 -6.273 1.00 97.50 633 THR A O 1
ATOM 4854 N N . ALA A 1 634 ? -13.237 39.101 -4.114 1.00 97.00 634 ALA A N 1
ATOM 4855 C CA . ALA A 1 634 ? -14.641 39.350 -4.426 1.00 97.00 634 ALA A CA 1
ATOM 4856 C C . ALA A 1 634 ? -14.784 40.672 -5.197 1.00 97.00 634 ALA A C 1
ATOM 4858 O O . ALA A 1 634 ? -15.392 40.678 -6.265 1.00 97.00 634 ALA A O 1
ATOM 4859 N N . LEU A 1 635 ? -14.107 41.735 -4.746 1.00 96.44 635 LEU A N 1
ATOM 4860 C CA . LEU A 1 635 ? -14.036 43.017 -5.452 1.00 96.44 635 LEU A CA 1
ATOM 4861 C C . LEU A 1 635 ? -13.555 42.882 -6.910 1.00 96.44 635 LEU A C 1
ATOM 4863 O O . LEU A 1 635 ? -14.200 43.412 -7.813 1.00 96.44 635 LEU A O 1
ATOM 4867 N N . ALA A 1 636 ? -12.454 42.171 -7.174 1.00 97.00 636 ALA A N 1
ATOM 4868 C CA . ALA A 1 636 ? -11.948 42.007 -8.540 1.00 97.00 636 ALA A CA 1
ATOM 4869 C C . ALA A 1 636 ? -12.889 41.178 -9.431 1.00 97.00 636 ALA A C 1
ATOM 4871 O O . ALA A 1 636 ? -12.979 41.451 -10.630 1.00 97.00 636 ALA A O 1
ATOM 4872 N N . PHE A 1 637 ? -13.610 40.200 -8.872 1.00 98.50 637 PHE A N 1
ATOM 4873 C CA . PHE A 1 637 ? -14.632 39.449 -9.605 1.00 98.50 637 PHE A CA 1
ATOM 4874 C C . PHE A 1 637 ? -15.873 40.302 -9.890 1.00 98.50 637 PHE A C 1
ATOM 4876 O O . PHE A 1 637 ? -16.360 40.295 -11.016 1.00 98.50 637 PHE A O 1
ATOM 4883 N N . GLU A 1 638 ? -16.368 41.079 -8.922 1.00 98.31 638 GLU A N 1
ATOM 4884 C CA . GLU A 1 638 ? -17.508 41.980 -9.140 1.00 98.31 638 GLU A CA 1
ATOM 4885 C C . GLU A 1 638 ? -17.181 43.047 -10.190 1.00 98.31 638 GLU A C 1
ATOM 4887 O O . GLU A 1 638 ? -17.983 43.293 -11.087 1.00 98.31 638 GLU A O 1
ATOM 4892 N N . LYS A 1 639 ? -15.966 43.609 -10.163 1.00 97.62 639 LYS A N 1
ATOM 4893 C CA . LYS A 1 639 ? -15.516 44.603 -11.149 1.00 97.62 639 LYS A CA 1
ATOM 4894 C C . LYS A 1 639 ? -15.274 44.018 -12.541 1.00 97.62 639 LYS A C 1
ATOM 4896 O O . LYS A 1 639 ? -15.493 44.716 -13.528 1.00 97.62 639 LYS A O 1
ATOM 4901 N N . ALA A 1 640 ? -14.905 42.740 -12.648 1.00 97.50 640 ALA A N 1
ATOM 4902 C CA . ALA A 1 640 ? -14.937 42.032 -13.929 1.00 97.50 640 ALA A CA 1
ATOM 4903 C C . ALA A 1 640 ? -16.379 41.745 -14.398 1.00 97.50 640 ALA A C 1
ATOM 4905 O O . ALA A 1 640 ? -16.671 41.830 -15.589 1.00 97.50 640 ALA A O 1
ATOM 4906 N N . GLY A 1 641 ? -17.288 41.452 -13.463 1.00 97.38 641 GLY A N 1
ATOM 4907 C CA . GLY A 1 641 ? -18.719 41.266 -13.707 1.00 97.38 641 GLY A CA 1
ATOM 4908 C C . GLY A 1 641 ? -19.421 42.519 -14.242 1.00 97.38 641 GLY A C 1
ATOM 4909 O O . GLY A 1 641 ? -20.224 42.427 -15.167 1.00 97.38 641 GLY A O 1
ATOM 4910 N N . GLU A 1 642 ? -19.077 43.689 -13.702 1.00 97.31 642 GLU A N 1
ATOM 4911 C CA . GLU A 1 642 ? -19.575 44.999 -14.144 1.00 97.31 642 GLU A CA 1
ATOM 4912 C C . GLU A 1 642 ? -19.093 45.396 -15.551 1.00 97.31 642 GLU A C 1
ATOM 4914 O O . GLU A 1 642 ? -19.812 46.103 -16.262 1.00 97.31 642 GLU A O 1
ATOM 4919 N N . SER A 1 643 ? -17.903 44.954 -15.976 1.00 94.38 643 SER A N 1
ATOM 4920 C CA . SER A 1 643 ? -17.387 45.285 -17.308 1.00 94.38 643 SER A CA 1
ATOM 4921 C C . SER A 1 643 ? -18.174 44.570 -18.407 1.00 94.38 643 SER A C 1
ATOM 4923 O O . SER A 1 643 ? -18.477 43.375 -18.333 1.00 94.38 643 SER A O 1
ATOM 4925 N N . LYS A 1 644 ? -18.473 45.302 -19.484 1.00 88.31 644 LYS A N 1
ATOM 4926 C CA . LYS A 1 644 ? -19.111 44.754 -20.690 1.00 88.31 644 LYS A CA 1
ATOM 4927 C C . LYS A 1 644 ? -18.134 43.982 -21.582 1.00 88.31 644 LYS A C 1
ATOM 4929 O O . LYS A 1 644 ? -18.594 43.244 -22.445 1.00 88.31 644 LYS A O 1
ATOM 4934 N N . ARG A 1 645 ? -16.818 44.149 -21.391 1.00 88.19 645 ARG A N 1
ATOM 4935 C CA . ARG A 1 645 ? -15.783 43.545 -22.247 1.00 88.19 645 ARG A CA 1
ATOM 4936 C C . ARG A 1 645 ? -15.449 42.108 -21.882 1.00 88.19 645 ARG A C 1
ATOM 4938 O O . ARG A 1 645 ? -15.215 41.294 -22.766 1.00 88.19 645 ARG A O 1
ATOM 4945 N N . PHE A 1 646 ? -15.466 41.773 -20.596 1.00 93.06 646 PHE A N 1
ATOM 4946 C CA . PHE A 1 646 ? -15.209 40.403 -20.169 1.00 93.06 646 PHE A CA 1
ATOM 4947 C C . PHE A 1 646 ? -16.449 39.530 -20.379 1.00 93.06 646 PHE A C 1
ATOM 4949 O O . PHE A 1 646 ? -17.501 39.768 -19.784 1.00 93.06 646 PHE A O 1
ATOM 4956 N N . TRP A 1 647 ? -16.314 38.499 -21.209 1.00 94.00 647 TRP A N 1
ATOM 4957 C CA . TRP A 1 647 ? -17.290 37.418 -21.352 1.00 94.00 647 TRP A CA 1
ATOM 4958 C C . TRP A 1 647 ? -17.258 36.485 -20.134 1.00 94.00 647 TRP A C 1
ATOM 4960 O O . TRP A 1 647 ? -18.300 36.063 -19.630 1.00 94.00 647 TRP A O 1
ATOM 4970 N N . GLY A 1 648 ? -16.056 36.209 -19.627 1.00 96.12 648 GLY A N 1
ATOM 4971 C CA . GLY A 1 648 ? -15.842 35.337 -18.481 1.00 96.12 648 GLY A CA 1
ATOM 4972 C C . GLY A 1 648 ? -14.860 35.900 -17.461 1.00 96.12 648 GLY A C 1
ATOM 4973 O O . GLY A 1 648 ? -14.119 36.848 -17.726 1.00 96.12 648 GLY A O 1
ATOM 4974 N N . ILE A 1 649 ? -14.849 35.292 -16.280 1.00 98.50 649 ILE A N 1
ATOM 4975 C CA . ILE A 1 649 ? -13.929 35.614 -15.190 1.00 98.50 649 ILE A CA 1
ATOM 4976 C C . ILE A 1 649 ? -13.049 34.391 -14.965 1.00 98.50 649 ILE A C 1
ATOM 4978 O O . ILE A 1 649 ? -13.556 33.305 -14.687 1.00 98.50 649 ILE A O 1
ATOM 4982 N N . GLU A 1 650 ? -11.738 34.556 -15.077 1.00 98.44 650 GLU A N 1
ATOM 4983 C CA . GLU A 1 650 ? -10.772 33.511 -14.756 1.00 98.44 650 GLU A CA 1
ATOM 4984 C C . GLU A 1 650 ? -10.354 33.612 -13.282 1.00 98.44 650 GLU A C 1
ATOM 4986 O O . GLU A 1 650 ? -10.318 34.708 -12.715 1.00 98.44 650 GLU A O 1
ATOM 4991 N N . SER A 1 651 ? -10.128 32.470 -12.626 1.00 98.38 651 SER A N 1
ATOM 4992 C CA . SER A 1 651 ? -9.646 32.419 -11.245 1.00 98.38 651 SER A CA 1
ATOM 4993 C C . SER A 1 651 ? -9.055 31.055 -10.866 1.00 98.38 651 SER A C 1
ATOM 4995 O O . SER A 1 651 ? -9.426 30.008 -11.399 1.00 98.38 651 SER A O 1
ATOM 4997 N N . ASP A 1 652 ? -8.159 31.069 -9.882 1.00 98.50 652 ASP A N 1
ATOM 4998 C CA . ASP A 1 652 ? -7.344 29.936 -9.448 1.00 98.50 652 ASP A CA 1
ATOM 4999 C C . ASP A 1 652 ? -7.911 29.260 -8.183 1.00 98.50 652 ASP A C 1
ATOM 5001 O O . ASP A 1 652 ? -8.108 29.945 -7.183 1.00 98.50 652 ASP A O 1
ATOM 5005 N N . VAL A 1 653 ? -8.099 27.930 -8.145 1.00 98.44 653 VAL A N 1
ATOM 5006 C CA . VAL A 1 653 ? -8.640 27.226 -6.958 1.00 98.44 653 VAL A CA 1
ATOM 5007 C C . VAL A 1 653 ? -7.660 26.263 -6.271 1.00 98.44 653 VAL A C 1
ATOM 5009 O O . VAL A 1 653 ? -7.014 25.402 -6.887 1.00 98.44 653 VAL A O 1
ATOM 5012 N N . TYR A 1 654 ? -7.624 26.366 -4.939 1.00 98.25 654 TYR A N 1
ATOM 5013 C CA . TYR A 1 654 ? -6.992 25.426 -4.010 1.00 98.25 654 TYR A CA 1
ATOM 5014 C C . TYR A 1 654 ? -8.013 24.890 -3.001 1.00 98.25 654 TYR A C 1
ATOM 5016 O O . TYR A 1 654 ? -9.008 25.542 -2.691 1.00 98.25 654 TYR A O 1
ATOM 5024 N N . ASN A 1 655 ? -7.720 23.720 -2.427 1.00 98.12 655 ASN A N 1
ATOM 5025 C CA . ASN A 1 655 ? -8.396 23.247 -1.222 1.00 98.12 655 ASN A CA 1
ATOM 5026 C C . ASN A 1 655 ? -7.574 23.568 0.034 1.00 98.12 655 ASN A C 1
ATOM 5028 O O . ASN A 1 655 ? -6.347 23.423 0.035 1.00 98.12 655 ASN A O 1
ATOM 5032 N N . THR A 1 656 ? -8.258 23.912 1.119 1.00 98.00 656 THR A N 1
ATOM 5033 C CA . THR A 1 656 ? -7.683 24.062 2.462 1.00 98.00 656 THR A CA 1
ATOM 5034 C C . THR A 1 656 ? -7.493 22.697 3.145 1.00 98.00 656 THR A C 1
ATOM 5036 O O . THR A 1 656 ? -7.930 21.656 2.637 1.00 98.00 656 THR A O 1
ATOM 5039 N N . ALA A 1 657 ? -6.848 22.681 4.314 1.00 97.19 657 ALA A N 1
ATOM 5040 C CA . ALA A 1 657 ? -6.637 21.485 5.135 1.00 97.19 657 ALA A CA 1
ATOM 5041 C C . ALA A 1 657 ? -7.942 20.902 5.716 1.00 97.19 657 ALA A C 1
ATOM 5043 O O . ALA A 1 657 ? -8.060 19.687 5.879 1.00 97.19 657 ALA A O 1
ATOM 5044 N N . ASP A 1 658 ? -8.920 21.760 6.015 1.00 97.06 658 ASP A N 1
ATOM 5045 C CA . ASP A 1 658 ? -10.280 21.405 6.447 1.00 97.06 658 ASP A CA 1
ATOM 5046 C C . ASP A 1 658 ? -11.261 21.192 5.277 1.00 97.06 658 ASP A C 1
ATOM 5048 O O . ASP A 1 658 ? -12.344 20.648 5.485 1.00 97.06 658 ASP A O 1
ATOM 5052 N N . GLY A 1 659 ? -10.848 21.495 4.042 1.00 96.38 659 GLY A N 1
ATOM 5053 C CA . GLY A 1 659 ? -11.550 21.116 2.812 1.00 96.38 659 GLY A CA 1
ATOM 5054 C C . GLY A 1 659 ? -12.471 22.173 2.205 1.00 96.38 659 GLY A C 1
ATOM 5055 O O . GLY A 1 659 ? -13.257 21.846 1.319 1.00 96.38 659 GLY A O 1
ATOM 5056 N N . GLN A 1 660 ? -12.357 23.431 2.627 1.00 98.19 660 GLN A N 1
ATOM 5057 C CA . GLN A 1 660 ? -12.944 24.554 1.904 1.00 98.19 660 GLN A CA 1
ATOM 5058 C C . GLN A 1 660 ? -12.212 24.754 0.568 1.00 98.19 660 GLN A C 1
ATOM 5060 O O . GLN A 1 660 ? -11.001 24.540 0.474 1.00 98.19 660 GLN A O 1
ATOM 5065 N N . LEU A 1 661 ? -12.936 25.186 -0.462 1.00 98.50 661 LEU A N 1
ATOM 5066 C CA . LEU A 1 661 ? -12.354 25.603 -1.738 1.00 98.50 661 LEU A CA 1
ATOM 5067 C C . LEU A 1 661 ? -12.219 27.128 -1.758 1.00 98.50 661 LEU A C 1
ATOM 5069 O O . LEU A 1 661 ? -13.191 27.843 -1.495 1.00 98.50 661 LEU A O 1
ATOM 5073 N N . VAL A 1 662 ? -11.003 27.609 -2.023 1.00 98.38 662 VAL A N 1
ATOM 5074 C CA . VAL A 1 662 ? -10.599 29.021 -1.920 1.00 98.38 662 VAL A CA 1
ATOM 5075 C C . VAL A 1 662 ? -9.905 29.500 -3.188 1.00 98.38 662 VAL A C 1
ATOM 5077 O O . VAL A 1 662 ? -9.170 28.736 -3.821 1.00 98.38 662 VAL A O 1
ATOM 5080 N N . MET A 1 663 ? -10.123 30.771 -3.528 1.00 98.38 663 MET A N 1
ATOM 5081 C CA . MET A 1 663 ? -9.608 31.374 -4.755 1.00 98.38 663 MET A CA 1
ATOM 5082 C C . MET A 1 663 ? -8.275 32.077 -4.488 1.00 98.38 663 MET A C 1
ATOM 5084 O O . MET A 1 663 ? -8.236 33.109 -3.821 1.00 98.38 663 MET A O 1
ATOM 5088 N N . ILE A 1 664 ? -7.167 31.515 -4.968 1.00 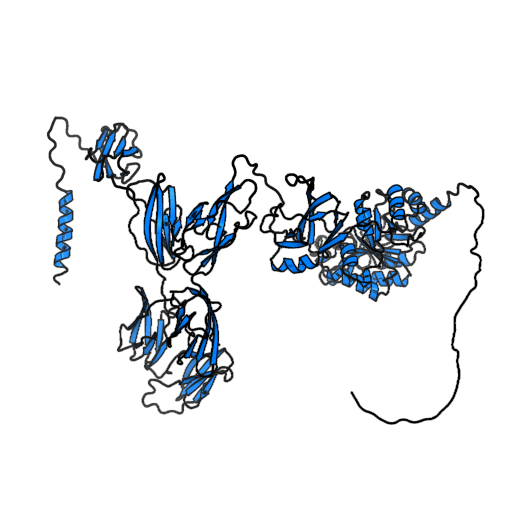97.69 664 ILE A N 1
ATOM 5089 C CA . ILE A 1 664 ? -5.821 32.079 -4.804 1.00 97.69 664 ILE A CA 1
ATOM 5090 C C . ILE A 1 664 ? -4.846 31.460 -5.810 1.00 97.69 664 ILE A C 1
ATOM 5092 O O . ILE A 1 664 ? -4.840 30.251 -6.016 1.00 97.69 664 ILE A O 1
ATOM 5096 N N . HIS A 1 665 ? -3.982 32.279 -6.414 1.00 96.81 665 HIS A N 1
ATOM 5097 C CA . HIS A 1 665 ? -3.007 31.806 -7.401 1.00 96.81 665 HIS A CA 1
ATOM 5098 C C . HIS A 1 665 ? -1.853 30.999 -6.789 1.00 96.81 665 HIS A C 1
ATOM 5100 O O . HIS A 1 665 ? -1.434 29.969 -7.322 1.00 96.81 665 HIS A O 1
ATOM 5106 N N . ASP A 1 666 ? -1.286 31.508 -5.696 1.00 96.75 666 ASP A N 1
ATOM 5107 C CA . ASP A 1 666 ? -0.059 30.987 -5.105 1.00 96.75 666 ASP A CA 1
ATOM 5108 C C . ASP A 1 666 ? -0.376 29.897 -4.077 1.00 96.75 666 ASP A C 1
ATOM 5110 O O . ASP A 1 666 ? -1.282 30.040 -3.259 1.00 96.75 666 ASP A O 1
ATOM 5114 N N . ASN A 1 667 ? 0.467 28.861 -3.993 1.00 96.19 667 ASN A N 1
ATOM 5115 C CA . ASN A 1 667 ? 0.414 27.907 -2.878 1.00 96.19 667 ASN A CA 1
ATOM 5116 C C . ASN A 1 667 ? 1.042 28.482 -1.585 1.00 96.19 667 ASN A C 1
ATOM 5118 O O . ASN A 1 667 ? 1.835 27.807 -0.932 1.00 96.19 667 ASN A O 1
ATOM 5122 N N . SER A 1 668 ? 0.767 29.747 -1.261 1.00 96.81 668 SER A N 1
ATOM 5123 C CA . SER A 1 668 ? 1.136 30.409 -0.005 1.00 96.81 668 SER A CA 1
ATOM 5124 C C . SER A 1 668 ? 0.386 31.735 0.132 1.00 96.81 668 SER A C 1
ATOM 5126 O O . SER A 1 668 ? 0.008 32.338 -0.869 1.00 96.81 668 SER A O 1
ATOM 5128 N N . LEU A 1 669 ? 0.266 32.246 1.355 1.00 97.56 669 LEU A N 1
ATOM 5129 C CA . LEU A 1 669 ? -0.333 33.561 1.625 1.00 97.56 669 LEU A CA 1
ATOM 5130 C C . LEU A 1 669 ? 0.633 34.743 1.385 1.00 97.56 669 LEU A C 1
ATOM 5132 O O . LEU A 1 669 ? 0.238 35.902 1.491 1.00 97.56 669 LEU A O 1
ATOM 5136 N N . ASN A 1 670 ? 1.909 34.467 1.096 1.00 96.38 670 ASN A N 1
ATOM 5137 C CA . ASN A 1 670 ? 3.009 35.422 1.269 1.00 96.38 670 ASN A CA 1
ATOM 5138 C C . ASN A 1 670 ? 2.960 36.637 0.326 1.00 96.38 670 ASN A C 1
ATOM 5140 O O . ASN A 1 670 ? 3.394 37.724 0.707 1.00 96.38 670 ASN A O 1
ATOM 5144 N N . ARG A 1 671 ? 2.500 36.456 -0.920 1.00 96.81 671 ARG A N 1
ATOM 5145 C CA . ARG A 1 671 ? 2.545 37.504 -1.954 1.00 96.81 671 ARG A CA 1
ATOM 5146 C C . ARG A 1 671 ? 1.354 38.457 -1.861 1.00 96.81 671 ARG A C 1
ATOM 5148 O O . ARG A 1 671 ? 1.550 39.670 -1.849 1.00 96.81 671 ARG A O 1
ATOM 5155 N N . THR A 1 672 ? 0.150 37.896 -1.787 1.00 96.75 672 THR A N 1
ATOM 5156 C CA . THR A 1 672 ? -1.137 38.588 -1.971 1.00 96.75 672 THR A CA 1
ATOM 5157 C C . THR A 1 672 ? -1.871 38.907 -0.669 1.00 96.75 672 THR A C 1
ATOM 5159 O O . THR A 1 672 ? -2.999 39.384 -0.721 1.00 96.75 672 THR A O 1
ATOM 5162 N N . THR A 1 673 ? -1.272 38.683 0.505 1.00 97.69 673 THR A N 1
ATOM 5163 C CA . THR A 1 673 ? -1.884 39.063 1.793 1.00 97.69 673 THR A CA 1
ATOM 5164 C C . THR A 1 673 ? -0.969 39.946 2.643 1.00 97.69 673 THR A C 1
ATOM 5166 O O . THR A 1 673 ? 0.200 40.173 2.316 1.00 97.69 673 THR A O 1
ATOM 5169 N N . ASN A 1 674 ? -1.507 40.462 3.748 1.00 96.56 674 ASN A N 1
ATOM 5170 C CA . ASN A 1 674 ? -0.780 41.226 4.761 1.00 96.56 674 ASN A CA 1
ATOM 5171 C C . ASN A 1 674 ? -0.016 40.356 5.784 1.00 96.56 674 ASN A C 1
ATOM 5173 O O . ASN A 1 674 ? 0.417 40.879 6.812 1.00 96.56 674 ASN A O 1
ATOM 5177 N N . ILE A 1 675 ? 0.148 39.050 5.536 1.00 97.12 675 ILE A N 1
ATOM 5178 C CA . ILE A 1 675 ? 0.879 38.144 6.429 1.00 97.12 675 ILE A CA 1
ATOM 5179 C C . ILE A 1 675 ? 2.330 38.606 6.660 1.00 97.12 675 ILE A C 1
ATOM 5181 O O . ILE A 1 675 ? 3.072 38.920 5.728 1.00 97.12 675 ILE A O 1
ATOM 5185 N N . SER A 1 676 ? 2.749 38.633 7.927 1.00 95.38 676 SER A N 1
ATOM 5186 C CA . SER A 1 676 ? 4.123 38.969 8.318 1.00 95.38 676 SER A CA 1
ATOM 5187 C C . SER A 1 676 ? 5.053 37.767 8.154 1.00 95.38 676 SER A C 1
ATOM 5189 O O . SER A 1 676 ? 4.649 36.634 8.396 1.00 95.38 676 SER A O 1
ATOM 5191 N N . SER A 1 677 ? 6.333 37.996 7.850 1.00 95.50 677 SER A N 1
ATOM 5192 C CA . SER A 1 677 ? 7.356 36.937 7.833 1.00 95.50 677 SER A CA 1
ATOM 5193 C C . SER A 1 677 ? 7.623 36.301 9.205 1.00 95.50 677 SER A C 1
ATOM 5195 O O . SER A 1 677 ? 8.224 35.231 9.274 1.00 95.50 677 SER A O 1
ATOM 5197 N N . ALA A 1 678 ? 7.164 36.938 10.289 1.00 96.50 678 ALA A N 1
ATOM 5198 C CA . ALA A 1 678 ? 7.186 36.395 11.648 1.00 96.50 678 ALA A CA 1
ATOM 5199 C C . ALA A 1 678 ? 5.930 35.572 12.009 1.00 96.50 678 ALA A C 1
ATOM 5201 O O . ALA A 1 678 ? 5.873 34.992 13.094 1.00 96.50 678 ALA A O 1
ATOM 5202 N N . ASP A 1 679 ? 4.915 35.533 11.141 1.00 97.69 679 ASP A N 1
ATOM 5203 C CA . ASP A 1 679 ? 3.680 34.788 11.382 1.00 97.69 679 ASP A CA 1
ATOM 5204 C C . ASP A 1 679 ? 3.926 33.265 11.276 1.00 97.69 679 ASP A C 1
ATOM 5206 O O . ASP A 1 679 ? 4.566 32.813 10.321 1.00 97.69 679 ASP A O 1
ATOM 5210 N N . PRO A 1 680 ? 3.407 32.433 12.203 1.00 96.25 680 PRO A N 1
ATOM 5211 C CA . PRO A 1 680 ? 3.579 30.979 12.163 1.00 96.25 680 PRO A CA 1
ATOM 5212 C C . PRO A 1 680 ? 2.973 30.284 10.931 1.00 96.25 680 PRO A C 1
ATOM 5214 O O . PRO A 1 680 ? 3.194 29.083 10.762 1.00 96.25 680 PRO A O 1
ATOM 5217 N N . ASN A 1 681 ? 2.190 30.974 10.099 1.00 97.19 681 ASN A N 1
ATOM 5218 C CA . ASN A 1 681 ? 1.627 30.494 8.837 1.00 97.19 681 ASN A CA 1
ATOM 5219 C C . ASN A 1 681 ? 2.414 30.950 7.598 1.00 97.19 681 ASN A C 1
ATOM 5221 O O . ASN A 1 681 ? 2.153 30.446 6.504 1.00 97.19 681 ASN A O 1
ATOM 5225 N N . TYR A 1 682 ? 3.392 31.847 7.748 1.00 96.81 682 TYR A N 1
ATOM 5226 C CA . TYR A 1 682 ? 4.204 32.333 6.637 1.00 96.81 682 TYR A CA 1
ATOM 5227 C C . TYR A 1 682 ? 4.969 31.187 5.958 1.00 96.81 682 TYR A C 1
ATOM 5229 O O . TYR A 1 682 ? 5.642 30.386 6.608 1.00 96.81 682 TYR A O 1
ATOM 5237 N N . GLY A 1 683 ? 4.866 31.099 4.630 1.00 94.62 683 GLY A N 1
ATOM 5238 C CA . GLY A 1 683 ? 5.511 30.053 3.832 1.00 94.62 683 GLY A CA 1
ATOM 5239 C C . GLY A 1 683 ? 4.886 28.654 3.926 1.00 94.62 683 GLY A C 1
ATOM 5240 O O . GLY A 1 683 ? 5.451 27.722 3.353 1.00 94.62 683 GLY A O 1
ATOM 5241 N N . LYS A 1 684 ? 3.742 28.475 4.604 1.00 97.31 684 LYS A N 1
ATOM 5242 C CA . LYS A 1 684 ? 2.959 27.229 4.514 1.00 97.31 684 LYS A CA 1
ATOM 5243 C C . LYS A 1 684 ? 2.192 27.144 3.193 1.00 97.31 684 LYS A C 1
ATOM 5245 O O . LYS A 1 684 ? 1.811 28.167 2.623 1.00 97.31 684 LYS A O 1
ATOM 5250 N N . GLY A 1 685 ? 1.929 25.914 2.747 1.00 97.50 685 GLY A N 1
ATOM 5251 C CA . GLY A 1 685 ? 1.015 25.651 1.640 1.00 97.50 685 GLY A CA 1
ATOM 5252 C C . GLY A 1 685 ? -0.435 25.947 2.021 1.00 97.50 685 GLY A C 1
ATOM 5253 O O . GLY A 1 685 ? -0.827 25.763 3.172 1.00 97.50 685 GLY A O 1
ATOM 5254 N N . ILE A 1 686 ? -1.259 26.336 1.047 1.00 98.06 686 ILE A N 1
ATOM 5255 C CA . ILE A 1 686 ? -2.706 26.548 1.245 1.00 98.06 686 ILE A CA 1
ATOM 5256 C C . ILE A 1 686 ? -3.383 25.249 1.708 1.00 98.06 686 ILE A C 1
ATOM 5258 O O . ILE A 1 686 ? -4.247 25.259 2.579 1.00 98.06 686 ILE A O 1
ATOM 5262 N N . ASN A 1 687 ? -2.898 24.111 1.207 1.00 97.19 687 ASN A N 1
ATOM 5263 C CA . ASN A 1 687 ? -3.342 22.781 1.613 1.00 97.19 687 ASN A CA 1
ATOM 5264 C C . ASN A 1 687 ? -3.032 22.408 3.080 1.00 97.19 687 ASN A C 1
ATOM 5266 O O . ASN A 1 687 ? -3.589 21.425 3.569 1.00 97.19 687 ASN A O 1
ATOM 5270 N N . ASP A 1 688 ? -2.137 23.138 3.758 1.00 97.56 688 ASP A N 1
ATOM 5271 C CA . ASP A 1 688 ? -1.706 22.887 5.145 1.00 97.56 688 ASP A CA 1
ATOM 5272 C C . ASP A 1 688 ? -2.383 23.830 6.164 1.00 97.56 688 ASP A C 1
ATOM 5274 O O . ASP A 1 688 ? -2.115 23.745 7.366 1.00 97.56 688 ASP A O 1
ATOM 5278 N N . LEU A 1 689 ? -3.245 24.738 5.692 1.00 98.00 689 LEU A N 1
ATOM 5279 C CA . LEU A 1 689 ? -3.942 25.753 6.484 1.00 98.00 689 LEU A CA 1
ATOM 5280 C C . LEU A 1 689 ? -5.450 25.495 6.496 1.00 98.00 689 LEU A C 1
ATOM 5282 O O . LEU A 1 689 ? -6.014 25.075 5.488 1.00 98.00 689 LEU A O 1
ATOM 5286 N N . THR A 1 690 ? -6.122 25.760 7.616 1.00 98.31 690 THR A N 1
ATOM 5287 C CA . THR A 1 690 ? -7.594 25.750 7.666 1.00 98.31 690 THR A CA 1
ATOM 5288 C C . THR A 1 690 ? -8.171 27.009 7.023 1.00 98.31 690 THR A C 1
ATOM 5290 O O . THR A 1 690 ? -7.503 28.046 6.971 1.00 98.31 690 THR A O 1
ATOM 5293 N N . TYR A 1 691 ? -9.429 26.965 6.584 1.00 97.62 691 TYR A N 1
ATOM 5294 C CA . TYR A 1 691 ? -10.106 28.147 6.048 1.00 97.62 691 TYR A CA 1
ATOM 5295 C C . TYR A 1 691 ? -10.101 29.304 7.053 1.00 97.62 691 TYR A C 1
ATOM 5297 O O . TYR A 1 691 ? -9.750 30.421 6.692 1.00 97.62 691 TYR A O 1
ATOM 5305 N N . SER A 1 692 ? -10.339 29.012 8.336 1.00 97.25 692 SER A N 1
ATOM 5306 C CA . SER A 1 692 ? -10.320 30.035 9.390 1.00 97.25 692 SER A CA 1
ATOM 5307 C C . SER A 1 692 ? -8.940 30.674 9.627 1.00 97.25 692 SER A C 1
ATOM 5309 O O . SER A 1 692 ? -8.839 31.821 10.054 1.00 97.25 692 SER A O 1
ATOM 5311 N N . GLN A 1 693 ? -7.849 29.969 9.302 1.00 97.50 693 GLN A N 1
ATOM 5312 C CA . GLN A 1 693 ? -6.515 30.577 9.274 1.00 97.50 693 GLN A CA 1
ATOM 5313 C C . GLN A 1 693 ? -6.354 31.483 8.048 1.00 97.50 693 GLN A C 1
ATOM 5315 O O . GLN A 1 693 ? -5.843 32.591 8.173 1.00 97.50 693 GLN A O 1
ATOM 5320 N N . ILE A 1 694 ? -6.816 31.041 6.879 1.00 97.12 694 ILE A N 1
ATOM 5321 C CA . ILE A 1 694 ? -6.693 31.760 5.603 1.00 97.12 694 ILE A CA 1
ATOM 5322 C C . ILE A 1 694 ? -7.531 33.050 5.591 1.00 97.12 694 ILE A C 1
ATOM 5324 O O . ILE A 1 694 ? -7.009 34.105 5.235 1.00 97.12 694 ILE A O 1
ATOM 5328 N N . GLU A 1 695 ? -8.789 33.000 6.037 1.00 95.06 695 GLU A N 1
ATOM 5329 C CA . GLU A 1 695 ? -9.702 34.156 6.063 1.00 95.06 695 GLU A CA 1
ATOM 5330 C C . GLU A 1 695 ? -9.256 35.257 7.045 1.00 95.06 695 GLU A C 1
ATOM 5332 O O . GLU A 1 695 ? -9.675 36.408 6.926 1.00 95.06 695 GLU A O 1
ATOM 5337 N N . SER A 1 696 ? -8.371 34.934 7.998 1.00 95.56 696 SER A N 1
ATOM 5338 C CA . SER A 1 696 ? -7.889 35.891 9.002 1.00 95.56 696 SER A CA 1
ATOM 5339 C C . SER A 1 696 ? -6.993 37.004 8.435 1.00 95.56 696 SER A C 1
ATOM 5341 O O . SER A 1 696 ? -6.879 38.069 9.053 1.00 95.56 696 SER A O 1
ATOM 5343 N N . TYR A 1 697 ? -6.425 36.821 7.237 1.00 97.19 697 TYR A N 1
ATOM 5344 C CA . TYR A 1 697 ? -5.542 37.792 6.581 1.00 97.19 697 TYR A CA 1
ATOM 5345 C C . TYR A 1 697 ? -6.304 38.717 5.626 1.00 97.19 697 TYR A C 1
ATOM 5347 O O . TYR A 1 697 ? -7.279 38.316 4.992 1.00 97.19 697 TYR A O 1
ATOM 5355 N N . ASN A 1 698 ? -5.864 39.972 5.545 1.00 97.56 698 ASN A N 1
ATOM 5356 C CA . ASN A 1 698 ? -6.349 40.933 4.556 1.00 97.56 698 ASN A CA 1
ATOM 5357 C C . ASN A 1 698 ? -5.566 40.750 3.254 1.00 97.56 698 ASN A C 1
ATOM 5359 O O . ASN A 1 698 ? -4.353 40.513 3.281 1.00 97.56 698 ASN A O 1
ATOM 5363 N N . ILE A 1 699 ? -6.233 40.935 2.121 1.00 97.25 699 ILE A N 1
ATOM 5364 C CA . ILE A 1 699 ? -5.582 40.952 0.812 1.00 97.25 699 ILE A CA 1
ATOM 5365 C C . ILE A 1 699 ? -4.715 42.207 0.663 1.00 97.25 699 ILE A C 1
ATOM 5367 O O . ILE A 1 699 ? -5.028 43.285 1.172 1.00 97.25 699 ILE A O 1
ATOM 5371 N N . LYS A 1 700 ? -3.602 42.060 -0.051 1.00 95.12 700 LYS A N 1
ATOM 5372 C CA . LYS A 1 700 ? -2.606 43.098 -0.277 1.00 95.12 700 LYS A CA 1
ATOM 5373 C C . LYS A 1 700 ? -2.309 43.234 -1.769 1.00 95.12 700 LYS A C 1
ATOM 5375 O O . LYS A 1 700 ? -2.070 42.232 -2.442 1.00 95.12 700 LYS A O 1
ATOM 5380 N N . GLY A 1 701 ? -2.288 44.471 -2.254 1.00 92.38 701 GLY A N 1
ATOM 5381 C CA . GLY A 1 701 ? -1.979 44.816 -3.635 1.00 92.38 701 GLY A CA 1
ATOM 5382 C C . GLY A 1 701 ? -0.565 44.410 -4.056 1.00 92.38 701 GLY A C 1
ATOM 5383 O O . GLY A 1 701 ? 0.392 44.465 -3.271 1.00 92.38 701 GLY A O 1
ATOM 5384 N N . VAL A 1 702 ? -0.452 43.972 -5.309 1.00 91.12 702 VAL A N 1
ATOM 5385 C CA . VAL A 1 702 ? 0.769 43.405 -5.913 1.00 91.12 702 VAL A CA 1
ATOM 5386 C C . VAL A 1 702 ? 1.162 44.092 -7.222 1.00 91.12 702 VAL A C 1
ATOM 5388 O O . VAL A 1 702 ? 2.264 43.862 -7.720 1.00 91.12 702 VAL A O 1
ATOM 5391 N N . ASN A 1 703 ? 0.295 44.941 -7.778 1.00 87.25 703 ASN A N 1
ATOM 5392 C CA . ASN A 1 703 ? 0.579 45.702 -8.982 1.00 87.25 703 ASN A CA 1
ATOM 5393 C C . ASN A 1 703 ? 1.397 46.947 -8.632 1.00 87.25 703 ASN A C 1
ATOM 5395 O O . ASN A 1 703 ? 1.393 47.438 -7.507 1.00 87.25 703 ASN A O 1
ATOM 5399 N N . LYS A 1 704 ? 2.055 47.549 -9.627 1.00 85.31 704 LYS A N 1
ATOM 5400 C CA . LYS A 1 704 ? 2.840 48.781 -9.425 1.00 85.31 704 LYS A CA 1
ATOM 5401 C C . LYS A 1 704 ? 2.023 49.947 -8.829 1.00 85.31 704 LYS A C 1
ATOM 5403 O O . LYS A 1 704 ? 2.609 50.830 -8.213 1.00 85.31 704 LYS A O 1
ATOM 5408 N N . LYS A 1 705 ? 0.698 49.964 -9.032 1.00 84.75 705 LYS A N 1
ATOM 5409 C CA . LYS A 1 705 ? -0.215 51.029 -8.573 1.00 84.75 705 LYS A CA 1
ATOM 5410 C C . LYS A 1 705 ? -0.663 50.874 -7.113 1.00 84.75 705 LYS A C 1
ATOM 5412 O O . LYS A 1 705 ? -0.924 51.882 -6.470 1.00 84.75 705 LYS A O 1
ATOM 5417 N N . ASP A 1 706 ? -0.754 49.643 -6.609 1.00 88.69 706 ASP A N 1
ATOM 5418 C CA . ASP A 1 706 ? -1.315 49.295 -5.294 1.00 88.69 706 ASP A CA 1
ATOM 5419 C C . ASP A 1 706 ? -0.332 48.488 -4.421 1.00 88.69 706 ASP A C 1
ATOM 5421 O O . ASP A 1 706 ? -0.724 47.904 -3.413 1.00 88.69 706 ASP A O 1
ATOM 5425 N N . TYR A 1 707 ? 0.950 48.434 -4.796 1.00 91.94 707 TYR A N 1
ATOM 5426 C CA . TYR A 1 707 ? 1.938 47.564 -4.161 1.00 91.94 707 TYR A CA 1
ATOM 5427 C C . TYR A 1 707 ? 2.020 47.781 -2.644 1.00 91.94 707 TYR A C 1
ATOM 5429 O O . TYR A 1 707 ? 2.320 48.876 -2.168 1.00 91.94 707 TYR A O 1
ATOM 5437 N N . ASN A 1 708 ? 1.795 46.706 -1.887 1.00 90.56 708 ASN A N 1
ATOM 5438 C CA . ASN A 1 708 ? 1.677 46.685 -0.426 1.00 90.56 708 ASN A CA 1
ATOM 5439 C C . ASN A 1 708 ? 0.478 47.440 0.191 1.00 90.56 708 ASN A C 1
ATOM 5441 O O . ASN A 1 708 ? 0.349 47.416 1.416 1.00 90.56 708 ASN A O 1
ATOM 5445 N N . TYR A 1 709 ? -0.428 48.040 -0.588 1.00 94.75 709 TYR A N 1
ATOM 5446 C CA . TYR A 1 709 ? -1.693 48.555 -0.055 1.00 94.75 709 TYR A CA 1
ATOM 5447 C C . TYR A 1 709 ? -2.549 47.393 0.465 1.00 94.75 709 TYR A C 1
ATOM 5449 O O . TYR A 1 709 ? -2.700 46.377 -0.212 1.00 94.75 709 TYR A O 1
ATOM 5457 N N . VAL A 1 710 ? -3.094 47.523 1.675 1.00 95.75 710 VAL A N 1
ATOM 5458 C CA . VAL A 1 710 ? -3.879 46.469 2.330 1.00 95.75 710 VAL A CA 1
ATOM 5459 C C . VAL A 1 710 ? -5.364 46.787 2.194 1.00 95.75 710 VAL A C 1
ATOM 5461 O O . VAL A 1 710 ? -5.853 47.759 2.766 1.00 95.75 710 VAL A O 1
ATOM 5464 N N . TYR A 1 711 ? -6.078 45.941 1.458 1.00 95.19 711 TYR A N 1
ATOM 5465 C CA . TYR A 1 711 ? -7.524 46.010 1.281 1.00 95.19 711 TYR A CA 1
ATOM 5466 C C . TYR A 1 711 ? -8.250 45.386 2.484 1.00 95.19 711 TYR A C 1
ATOM 5468 O O . TYR A 1 711 ? -7.688 44.565 3.205 1.00 95.19 711 TYR A O 1
ATOM 5476 N N . SER A 1 712 ? -9.524 45.727 2.690 1.00 93.12 712 SER A N 1
ATOM 5477 C CA . SER A 1 712 ? -10.406 45.018 3.637 1.00 93.12 712 SER A CA 1
ATOM 5478 C C . SER A 1 712 ? -10.880 43.649 3.125 1.00 93.12 712 SER A C 1
ATOM 5480 O O . SER A 1 712 ? -11.486 42.889 3.881 1.00 93.12 712 SER A O 1
ATOM 5482 N N . GLU A 1 713 ? -10.617 43.354 1.849 1.00 94.12 713 GLU A N 1
ATOM 5483 C CA . GLU A 1 713 ? -10.935 42.093 1.176 1.00 94.12 713 GLU A CA 1
ATOM 5484 C C . GLU A 1 713 ? -10.266 40.888 1.849 1.00 94.12 713 GLU A C 1
ATOM 5486 O O . GLU A 1 713 ? -9.135 40.964 2.342 1.00 94.12 713 GLU A O 1
ATOM 5491 N N . ARG A 1 714 ? -10.957 39.747 1.793 1.00 95.81 714 ARG A N 1
ATOM 5492 C CA . ARG A 1 714 ? -10.482 38.428 2.233 1.00 95.81 714 ARG A CA 1
ATOM 5493 C C . ARG A 1 714 ? -10.349 37.496 1.034 1.00 95.81 714 ARG A C 1
ATOM 5495 O O . ARG A 1 714 ? -10.910 37.766 -0.024 1.00 95.81 714 ARG A O 1
ATOM 5502 N N . ILE A 1 715 ? -9.632 36.389 1.213 1.00 97.38 715 ILE A N 1
ATOM 5503 C CA . ILE A 1 715 ? -9.555 35.318 0.211 1.00 97.38 715 ILE A CA 1
ATOM 5504 C C . ILE A 1 715 ? -10.960 34.704 0.054 1.00 97.38 715 ILE A C 1
ATOM 5506 O O . ILE A 1 715 ? -11.477 34.154 1.030 1.00 97.38 715 ILE A O 1
ATOM 5510 N N . PRO A 1 716 ? -11.604 34.803 -1.123 1.00 97.62 716 PRO A N 1
ATOM 5511 C CA . PRO A 1 716 ? -12.973 34.347 -1.312 1.00 97.62 716 PRO A CA 1
ATOM 5512 C C . PRO A 1 716 ? -13.034 32.828 -1.519 1.00 97.62 716 PRO A C 1
ATOM 5514 O O . PRO A 1 716 ? -12.044 32.169 -1.846 1.00 97.62 716 PRO A O 1
ATOM 5517 N N . THR A 1 717 ? -14.229 32.265 -1.350 1.00 98.44 717 THR A N 1
ATOM 5518 C CA . THR A 1 717 ? -14.486 30.839 -1.604 1.00 98.44 717 THR A CA 1
ATOM 5519 C C . THR A 1 717 ? -14.887 30.583 -3.058 1.00 98.44 717 THR A C 1
ATOM 5521 O O . THR A 1 717 ? -15.327 31.503 -3.754 1.00 98.44 717 THR A O 1
ATOM 5524 N N . LEU A 1 718 ? -14.822 29.323 -3.502 1.00 98.69 718 LEU A N 1
ATOM 5525 C CA . LEU A 1 718 ? -15.369 28.914 -4.803 1.00 98.69 718 LEU A CA 1
ATOM 5526 C C . LEU A 1 718 ? -16.860 29.267 -4.932 1.00 98.69 718 LEU A C 1
ATOM 5528 O O . LEU A 1 718 ? -17.268 29.824 -5.948 1.00 98.69 718 LEU A O 1
ATOM 5532 N N . ALA A 1 719 ? -17.657 29.044 -3.884 1.00 98.12 719 ALA A N 1
ATOM 5533 C CA . ALA A 1 719 ? -19.063 29.448 -3.844 1.00 98.12 719 ALA A CA 1
ATOM 5534 C C . ALA A 1 719 ? -19.257 30.971 -4.016 1.00 98.12 719 ALA A C 1
ATOM 5536 O O . ALA A 1 719 ? -20.163 31.401 -4.733 1.00 98.12 719 ALA A O 1
ATOM 5537 N N . THR A 1 720 ? -18.381 31.797 -3.429 1.00 98.12 720 THR A N 1
ATOM 5538 C CA . THR A 1 720 ? -18.380 33.256 -3.646 1.00 98.12 720 THR A CA 1
ATOM 5539 C C . THR A 1 720 ? -18.125 33.572 -5.121 1.00 98.12 720 THR A C 1
ATOM 5541 O O . THR A 1 720 ? -18.931 34.249 -5.748 1.00 98.12 720 THR A O 1
ATOM 5544 N N . TYR A 1 721 ? -17.060 33.021 -5.705 1.00 98.75 721 TYR A N 1
ATOM 5545 C CA . TYR A 1 721 ? -16.700 33.243 -7.108 1.00 98.75 721 TYR A CA 1
ATOM 5546 C C . TYR A 1 721 ? -17.795 32.788 -8.091 1.00 98.75 721 TYR A C 1
ATOM 5548 O O . TYR A 1 721 ? -18.188 33.562 -8.966 1.00 98.75 721 TYR A O 1
ATOM 5556 N N . LEU A 1 722 ? -18.348 31.583 -7.916 1.00 98.81 722 LEU A N 1
ATOM 5557 C CA . LEU A 1 722 ? -19.429 31.057 -8.759 1.00 98.81 722 LEU A CA 1
ATOM 5558 C C . LEU A 1 722 ? -20.707 31.896 -8.642 1.00 98.81 722 LEU A C 1
ATOM 5560 O O . LEU A 1 722 ? -21.359 32.160 -9.652 1.00 98.81 722 LEU A O 1
ATOM 5564 N N . SER A 1 723 ? -21.059 32.352 -7.434 1.00 98.38 723 SER A N 1
ATOM 5565 C CA . SER A 1 723 ? -22.233 33.214 -7.246 1.00 98.38 723 SER A CA 1
ATOM 5566 C C . SER A 1 723 ? -22.047 34.600 -7.873 1.00 98.38 723 SER A C 1
ATOM 5568 O O . SER A 1 723 ? -22.994 35.111 -8.469 1.00 98.38 723 SER A O 1
ATOM 5570 N N . THR A 1 724 ? -20.833 35.166 -7.856 1.00 98.56 724 THR A N 1
ATOM 5571 C CA . THR A 1 724 ? -20.500 36.393 -8.598 1.00 98.56 724 THR A CA 1
ATOM 5572 C C . THR A 1 724 ? -20.572 36.185 -10.112 1.00 98.56 724 THR A C 1
ATOM 5574 O O . THR A 1 724 ? -21.216 36.981 -10.794 1.00 98.56 724 THR A O 1
ATOM 5577 N N . CYS A 1 725 ? -19.997 35.103 -10.651 1.00 98.69 725 CYS A N 1
ATOM 5578 C CA . CYS A 1 725 ? -20.092 34.790 -12.083 1.00 98.69 725 CYS A CA 1
ATOM 5579 C C . CYS A 1 725 ? -21.559 34.680 -12.529 1.00 98.69 725 CYS A C 1
ATOM 5581 O O . CYS A 1 725 ? -21.969 35.342 -13.482 1.00 98.69 725 CYS A O 1
ATOM 5583 N N . LYS A 1 726 ? -22.383 33.952 -11.762 1.00 98.31 726 LYS A N 1
ATOM 5584 C CA . LYS A 1 726 ? -23.825 33.825 -12.006 1.00 98.31 726 LYS A CA 1
ATOM 5585 C C . LYS A 1 726 ? -24.568 35.163 -11.932 1.00 98.31 726 LYS A C 1
ATOM 5587 O O . LYS A 1 726 ? -25.360 35.467 -12.818 1.00 98.31 726 LYS A O 1
ATOM 5592 N N . LYS A 1 727 ? -24.307 35.970 -10.895 1.00 98.25 727 LYS A N 1
ATOM 5593 C CA . LYS A 1 727 ? -24.926 37.293 -10.665 1.00 98.25 727 LYS A CA 1
ATOM 5594 C C . LYS A 1 727 ? -24.744 38.234 -11.859 1.00 98.25 727 LYS A C 1
ATOM 5596 O O . LYS A 1 727 ? -25.667 38.973 -12.183 1.00 98.25 727 LYS A O 1
ATOM 5601 N N . TYR A 1 728 ? -23.576 38.200 -12.499 1.00 98.12 728 TYR A N 1
ATOM 5602 C CA . TYR A 1 728 ? -23.228 39.068 -13.628 1.00 98.12 728 TYR A CA 1
ATOM 5603 C C . TYR A 1 728 ? -23.306 38.374 -15.001 1.00 98.12 728 TYR A C 1
ATOM 5605 O O . TYR A 1 728 ? -22.842 38.942 -15.989 1.00 98.12 728 TYR A O 1
ATOM 5613 N N . ASN A 1 729 ? -23.886 37.167 -15.073 1.00 97.19 729 ASN A N 1
ATOM 5614 C CA . ASN A 1 729 ? -23.990 36.355 -16.291 1.00 97.19 729 ASN A CA 1
ATOM 5615 C C . ASN A 1 729 ? -22.642 36.219 -17.035 1.00 97.19 729 ASN A C 1
ATOM 5617 O O . ASN A 1 729 ? -22.539 36.493 -18.232 1.00 97.19 729 ASN A O 1
ATOM 5621 N N . LYS A 1 730 ? -21.593 35.854 -16.290 1.00 97.56 730 LYS A N 1
ATOM 5622 C CA . LYS A 1 730 ? -20.235 35.620 -16.796 1.00 97.56 730 LYS A CA 1
ATOM 5623 C C . LYS A 1 730 ? -19.909 34.135 -16.777 1.00 97.56 730 LYS A C 1
ATOM 5625 O O . LYS A 1 730 ? -20.228 33.445 -15.808 1.00 97.56 730 LYS A O 1
ATOM 5630 N N . HIS A 1 731 ? -19.192 33.674 -17.797 1.00 97.50 731 HIS A N 1
ATOM 5631 C CA . HIS A 1 731 ? -18.632 32.323 -17.806 1.00 97.50 731 HIS A CA 1
ATOM 5632 C C . HIS A 1 731 ? -17.527 32.199 -16.749 1.00 97.50 731 HIS A C 1
ATOM 5634 O O . HIS A 1 731 ? -16.699 33.100 -16.599 1.00 97.50 731 HIS A O 1
ATOM 5640 N N . ALA A 1 732 ? -17.488 31.088 -16.023 1.00 98.50 732 ALA A N 1
ATOM 5641 C CA . ALA A 1 732 ? -16.447 30.794 -15.046 1.00 98.50 732 ALA A CA 1
ATOM 5642 C C . ALA A 1 732 ? -15.290 30.027 -15.710 1.00 98.50 732 ALA A C 1
ATOM 5644 O O . ALA A 1 732 ? -15.494 28.946 -16.260 1.00 98.50 732 ALA A O 1
ATOM 5645 N N . ILE A 1 733 ? -14.066 30.556 -15.662 1.00 98.38 733 ILE A N 1
ATOM 5646 C CA . ILE A 1 733 ? -12.853 29.857 -16.105 1.00 98.38 733 ILE A CA 1
ATOM 5647 C C . ILE A 1 733 ? -12.026 29.512 -14.861 1.00 98.38 733 ILE A C 1
ATOM 5649 O O . ILE A 1 733 ? -11.417 30.382 -14.249 1.00 98.38 733 ILE A O 1
ATOM 5653 N N . LEU A 1 734 ? -12.015 28.241 -14.465 1.00 98.56 734 LEU A N 1
ATOM 5654 C CA . LEU A 1 734 ? -11.521 27.819 -13.153 1.00 98.56 734 LEU A CA 1
ATOM 5655 C C . LEU A 1 734 ? -10.212 27.020 -13.260 1.00 98.56 734 LEU A C 1
ATOM 5657 O O . LEU A 1 734 ? -10.238 25.859 -13.684 1.00 98.56 734 LEU A O 1
ATOM 5661 N N . GLU A 1 735 ? -9.071 27.594 -12.853 1.00 98.56 735 GLU A N 1
ATOM 5662 C CA . GLU A 1 735 ? -7.794 26.868 -12.843 1.00 98.56 735 GLU A CA 1
ATOM 5663 C C . GLU A 1 735 ? -7.649 25.953 -11.621 1.00 98.56 735 GLU A C 1
ATOM 5665 O O . GLU A 1 735 ? -7.510 26.393 -10.479 1.00 98.56 735 GLU A O 1
ATOM 5670 N N . LEU A 1 736 ? -7.566 24.646 -11.869 1.00 98.25 736 LEU A N 1
ATOM 5671 C CA . LEU A 1 736 ? -7.290 23.644 -10.847 1.00 98.25 736 LEU A CA 1
ATOM 5672 C C . LEU A 1 736 ? -5.787 23.596 -10.528 1.00 98.25 736 LEU A C 1
ATOM 5674 O O . LEU A 1 736 ? -5.014 22.941 -11.236 1.00 98.25 736 LEU A O 1
ATOM 5678 N N . LYS A 1 737 ? -5.361 24.247 -9.438 1.00 94.56 737 LYS A N 1
ATOM 5679 C CA . LYS A 1 737 ? -3.936 24.395 -9.083 1.00 94.56 737 LYS A CA 1
ATOM 5680 C C . LYS A 1 737 ? -3.380 23.268 -8.221 1.00 94.56 737 LYS A C 1
ATOM 5682 O O . LYS A 1 737 ? -2.421 22.589 -8.592 1.00 94.56 737 LYS A O 1
ATOM 5687 N N . GLY A 1 738 ? -3.918 23.111 -7.012 1.00 87.31 738 GLY A N 1
ATOM 5688 C CA . GLY A 1 738 ? -3.221 22.472 -5.887 1.00 87.31 738 GLY A CA 1
ATOM 5689 C C . GLY A 1 738 ? -4.005 21.384 -5.172 1.00 87.31 738 GLY A C 1
ATOM 5690 O O . GLY A 1 738 ? -3.813 21.195 -3.978 1.00 87.31 738 GLY A O 1
ATOM 5691 N N . LEU A 1 739 ? -4.899 20.688 -5.869 1.00 93.19 739 LEU A N 1
ATOM 5692 C CA . LEU A 1 739 ? -5.762 19.675 -5.262 1.00 93.19 739 LEU A CA 1
ATOM 5693 C C . LEU A 1 739 ? -4.931 18.511 -4.690 1.00 93.19 739 LEU A C 1
ATOM 5695 O O . LEU A 1 739 ? -4.133 17.901 -5.412 1.00 93.19 739 LEU A O 1
ATOM 5699 N N . ASN A 1 740 ? -5.091 18.232 -3.391 1.00 90.44 740 ASN A N 1
ATOM 5700 C CA . ASN A 1 740 ? -4.273 17.255 -2.652 1.00 90.44 740 ASN A CA 1
ATOM 5701 C C . ASN A 1 740 ? -4.998 15.942 -2.283 1.00 90.44 740 ASN A C 1
ATOM 5703 O O . ASN A 1 740 ? -4.370 15.045 -1.722 1.00 90.44 740 ASN A O 1
ATOM 5707 N N . ASP A 1 741 ? -6.280 15.809 -2.630 1.00 91.25 741 ASP A N 1
ATOM 5708 C CA . ASP A 1 741 ? -7.101 14.601 -2.468 1.00 91.25 741 ASP A CA 1
ATOM 5709 C C . ASP A 1 741 ? -8.109 14.504 -3.640 1.00 91.25 741 ASP A C 1
ATOM 5711 O O . ASP A 1 741 ? -8.749 15.514 -3.955 1.00 91.25 741 ASP A O 1
ATOM 5715 N N . PRO A 1 742 ? -8.286 13.338 -4.297 1.00 88.12 742 PRO A N 1
ATOM 5716 C CA . PRO A 1 742 ? -9.247 13.171 -5.393 1.00 88.12 742 PRO A CA 1
ATOM 5717 C C . PRO A 1 742 ? -10.696 13.552 -5.062 1.00 88.12 742 PRO A C 1
ATOM 5719 O O . PRO A 1 742 ? -11.447 13.899 -5.971 1.00 88.12 742 PRO A O 1
ATOM 5722 N N . LYS A 1 743 ? -11.106 13.545 -3.784 1.00 93.12 743 LYS A N 1
ATOM 5723 C CA . LYS A 1 743 ? -12.458 13.976 -3.381 1.00 93.12 743 LYS A CA 1
ATOM 5724 C C . LYS A 1 743 ? -12.777 15.415 -3.814 1.00 93.12 743 LYS A C 1
ATOM 5726 O O . LYS A 1 743 ? -13.939 15.724 -4.068 1.00 93.12 743 LYS A O 1
ATOM 5731 N N . TYR A 1 744 ? -11.763 16.283 -3.917 1.00 95.88 744 TYR A N 1
ATOM 5732 C CA . TYR A 1 744 ? -11.962 17.688 -4.276 1.00 95.88 744 TYR A CA 1
ATOM 5733 C C . TYR A 1 744 ? -12.367 17.869 -5.738 1.00 95.88 744 TYR A C 1
ATOM 5735 O O . TYR A 1 744 ? -13.042 18.843 -6.042 1.00 95.88 744 TYR A O 1
ATOM 5743 N N . TYR A 1 745 ? -12.057 16.913 -6.623 1.00 94.81 745 TYR A N 1
ATOM 5744 C CA . TYR A 1 745 ? -12.637 16.892 -7.966 1.00 94.81 745 TYR A CA 1
ATOM 5745 C C . TYR A 1 745 ? -14.165 16.827 -7.884 1.00 94.81 745 TYR A C 1
ATOM 5747 O O . TYR A 1 745 ? -14.852 17.669 -8.449 1.00 94.81 745 TYR A O 1
ATOM 5755 N N . THR A 1 746 ? -14.700 15.868 -7.124 1.00 95.44 746 THR A N 1
ATOM 5756 C CA . THR A 1 746 ? -16.147 15.706 -6.947 1.00 95.44 746 THR A CA 1
ATOM 5757 C C . THR A 1 746 ? -16.762 16.928 -6.276 1.00 95.44 746 THR A C 1
ATOM 5759 O O . THR A 1 746 ? -17.764 17.420 -6.782 1.00 95.44 746 THR A O 1
ATOM 5762 N N . GLN A 1 747 ? -16.122 17.470 -5.232 1.00 97.62 747 GLN A N 1
ATOM 5763 C CA . GLN A 1 747 ? -16.582 18.677 -4.536 1.00 97.62 747 GLN A CA 1
ATOM 5764 C C . GLN A 1 747 ? -16.643 19.910 -5.453 1.00 97.62 747 GLN A C 1
ATOM 5766 O O . GLN A 1 747 ? -17.640 20.620 -5.424 1.00 97.62 747 GLN A O 1
ATOM 5771 N N . ILE A 1 748 ? -15.634 20.145 -6.301 1.00 98.44 748 ILE A N 1
ATOM 5772 C CA . ILE A 1 748 ? -15.652 21.248 -7.279 1.00 98.44 748 ILE A CA 1
ATOM 5773 C C . ILE A 1 748 ? -16.836 21.091 -8.236 1.00 98.44 748 ILE A C 1
ATOM 5775 O O . ILE A 1 748 ? -17.579 22.044 -8.456 1.00 98.44 748 ILE A O 1
ATOM 5779 N N . ILE A 1 749 ? -17.053 19.883 -8.770 1.00 98.19 749 ILE A N 1
ATOM 5780 C CA . ILE A 1 749 ? -18.199 19.621 -9.649 1.00 98.19 749 ILE A CA 1
ATOM 5781 C C . ILE A 1 749 ? -19.528 19.770 -8.887 1.00 98.19 749 ILE A C 1
ATOM 5783 O O . ILE A 1 749 ? -20.476 20.305 -9.452 1.00 98.19 749 ILE A O 1
ATOM 5787 N N . ASP A 1 750 ? -19.621 19.341 -7.623 1.00 97.19 750 ASP A N 1
ATOM 5788 C CA . ASP A 1 750 ? -20.808 19.571 -6.787 1.00 97.19 750 ASP A CA 1
ATOM 5789 C C . ASP A 1 750 ? -21.075 21.064 -6.588 1.00 97.19 750 ASP A C 1
ATOM 5791 O O . ASP A 1 750 ? -22.204 21.496 -6.785 1.00 97.19 750 ASP A O 1
ATOM 5795 N N . GLU A 1 751 ? -20.070 21.872 -6.248 1.00 98.25 751 GLU A N 1
ATOM 5796 C CA . GLU A 1 751 ? -20.238 23.318 -6.055 1.00 98.25 751 GLU A CA 1
ATOM 5797 C C . GLU A 1 751 ? -20.653 24.029 -7.360 1.00 98.25 751 GLU A C 1
ATOM 5799 O O . GLU A 1 751 ? -21.562 24.859 -7.327 1.00 98.25 751 GLU A O 1
ATOM 5804 N N . ILE A 1 752 ? -20.107 23.632 -8.518 1.00 98.56 752 ILE A N 1
ATOM 5805 C CA . ILE A 1 752 ? -20.531 24.120 -9.848 1.00 98.56 752 ILE A CA 1
ATOM 5806 C C . ILE A 1 752 ? -22.000 23.765 -10.140 1.00 98.56 752 ILE A C 1
ATOM 5808 O O . ILE A 1 752 ? -22.783 24.631 -10.534 1.00 98.56 752 ILE A O 1
ATOM 5812 N N . TYR A 1 753 ? -22.395 22.506 -9.928 1.00 97.31 753 TYR A N 1
ATOM 5813 C CA . TYR A 1 753 ? -23.769 22.043 -10.163 1.00 97.31 753 TYR A CA 1
ATOM 5814 C C . TYR A 1 753 ? -24.772 22.656 -9.173 1.00 97.31 753 TYR A C 1
ATOM 5816 O O . TYR A 1 753 ? -25.870 23.035 -9.571 1.00 97.31 753 TYR A O 1
ATOM 5824 N N . ASN A 1 754 ? -24.395 22.816 -7.903 1.00 96.62 754 ASN A N 1
ATOM 5825 C CA . ASN A 1 754 ? -25.223 23.449 -6.872 1.00 96.62 754 ASN A CA 1
ATOM 5826 C C . ASN A 1 754 ? -25.389 24.956 -7.119 1.00 96.62 754 ASN A C 1
ATOM 5828 O O . ASN A 1 754 ? -26.454 25.510 -6.853 1.00 96.62 754 ASN A O 1
ATOM 5832 N N . ALA A 1 755 ? -24.372 25.620 -7.680 1.00 97.25 755 ALA A N 1
ATOM 5833 C CA . ALA A 1 755 ? -24.504 26.980 -8.193 1.00 97.25 755 ALA A CA 1
ATOM 5834 C C . ALA A 1 755 ? -25.392 27.048 -9.452 1.00 97.25 755 ALA A C 1
ATOM 5836 O O . ALA A 1 755 ? -25.894 28.122 -9.782 1.00 97.25 755 ALA A O 1
ATOM 5837 N N . GLY A 1 756 ? -25.631 25.930 -10.144 1.00 96.88 756 GLY A N 1
ATOM 5838 C CA . GLY A 1 756 ? -26.330 25.882 -11.430 1.00 96.88 756 GLY A CA 1
ATOM 5839 C C . GLY A 1 756 ? -25.501 26.462 -12.579 1.00 96.88 756 GLY A C 1
ATOM 5840 O O . GLY A 1 756 ? -26.074 27.067 -13.476 1.00 96.88 756 GLY A O 1
ATOM 5841 N N . MET A 1 757 ? -24.171 26.337 -12.500 1.00 97.69 757 MET A N 1
ATOM 5842 C CA . MET A 1 757 ? -23.181 26.915 -13.423 1.00 97.69 757 MET A CA 1
ATOM 5843 C C . MET A 1 757 ? -22.548 25.867 -14.359 1.00 97.69 757 MET A C 1
ATOM 5845 O O . MET A 1 757 ? -21.557 26.149 -15.026 1.00 97.69 757 MET A O 1
ATOM 5849 N N . GLN A 1 758 ? -23.079 24.640 -14.413 1.00 94.62 758 GLN A N 1
ATOM 5850 C CA . GLN A 1 758 ? -22.465 23.509 -15.129 1.00 94.62 758 GLN A CA 1
ATOM 5851 C C . GLN A 1 758 ? -22.356 23.673 -16.655 1.00 94.62 758 GLN A C 1
ATOM 5853 O O . GLN A 1 758 ? -21.541 22.993 -17.273 1.00 94.62 758 GLN A O 1
ATOM 5858 N N . ASN A 1 759 ? -23.156 24.561 -17.252 1.00 92.94 759 ASN A N 1
ATOM 5859 C CA . ASN A 1 759 ? -23.074 24.900 -18.677 1.00 92.94 759 ASN A CA 1
ATOM 5860 C C . ASN A 1 759 ? -22.123 26.086 -18.931 1.00 92.94 759 ASN A C 1
ATOM 5862 O O . ASN A 1 759 ? -21.540 26.192 -20.006 1.00 92.94 759 ASN A O 1
ATOM 5866 N N . ASP A 1 760 ? -21.933 26.925 -17.913 1.00 95.75 760 ASP A N 1
ATOM 5867 C CA . ASP A 1 760 ? -21.249 28.220 -17.961 1.00 95.75 760 ASP A CA 1
ATOM 5868 C C . ASP A 1 760 ? -19.921 28.180 -17.177 1.00 95.75 760 ASP A C 1
ATOM 5870 O O . ASP A 1 760 ? -19.485 29.176 -16.600 1.00 95.75 760 ASP A O 1
ATOM 5874 N N . THR A 1 761 ? -19.292 26.998 -17.102 1.00 97.69 761 THR A N 1
ATOM 5875 C CA . THR A 1 761 ? -18.000 26.780 -16.432 1.00 97.69 761 THR A CA 1
ATOM 5876 C C . THR A 1 761 ? -17.053 25.950 -17.295 1.00 97.69 761 THR A C 1
ATOM 5878 O O . THR A 1 761 ? -17.374 24.826 -17.678 1.00 97.69 761 THR A O 1
ATOM 5881 N N . THR A 1 762 ? -15.846 26.468 -17.528 1.00 97.00 762 THR A N 1
ATOM 5882 C CA . THR A 1 762 ? -14.710 25.768 -18.142 1.00 97.00 762 THR A CA 1
ATOM 5883 C C . THR A 1 762 ? -13.633 25.523 -17.091 1.00 97.00 762 THR A C 1
ATOM 5885 O O . THR A 1 762 ? -13.188 26.459 -16.429 1.00 97.00 762 THR A O 1
ATOM 5888 N N . LEU A 1 763 ? -13.157 24.283 -16.956 1.00 98.38 763 LEU A N 1
ATOM 5889 C CA . LEU A 1 763 ? -12.013 23.982 -16.086 1.00 98.38 763 LEU A CA 1
ATOM 5890 C C . LEU A 1 763 ? -10.699 24.063 -16.860 1.00 98.38 763 LEU A C 1
ATOM 5892 O O . LEU A 1 763 ? -10.597 23.529 -17.965 1.00 98.38 763 LEU A O 1
ATOM 5896 N N . ILE A 1 764 ? -9.665 24.648 -16.258 1.00 98.12 764 ILE A N 1
ATOM 5897 C CA . ILE A 1 764 ? -8.320 24.705 -16.846 1.00 98.12 764 ILE A CA 1
ATOM 5898 C C . ILE A 1 764 ? -7.260 24.169 -15.872 1.00 98.12 764 ILE A C 1
ATOM 5900 O O . ILE A 1 764 ? -7.476 24.149 -14.662 1.00 98.12 764 ILE A O 1
ATOM 5904 N N . SER A 1 765 ? -6.130 23.646 -16.362 1.00 97.75 765 SER A N 1
ATOM 5905 C CA . SER A 1 765 ? -5.010 23.222 -15.496 1.00 97.75 765 SER A CA 1
ATOM 5906 C C . SER A 1 765 ? -3.734 22.879 -16.271 1.00 97.75 765 SER A C 1
ATOM 5908 O O . SER A 1 765 ? -3.788 22.236 -17.321 1.00 97.75 765 SER A O 1
ATOM 5910 N N . PHE A 1 766 ? -2.567 23.199 -15.696 1.00 95.69 766 PHE A N 1
ATOM 5911 C CA . PHE A 1 766 ? -1.271 22.632 -16.112 1.00 95.69 766 PHE A CA 1
ATOM 5912 C C . PHE A 1 766 ? -1.096 21.172 -15.676 1.00 95.69 766 PHE A C 1
ATOM 5914 O O . PHE A 1 766 ? -0.265 20.439 -16.213 1.00 95.69 766 PHE A O 1
ATOM 5921 N N . LYS A 1 767 ? -1.851 20.725 -14.668 1.00 93.50 767 LYS A N 1
ATOM 5922 C CA . LYS A 1 767 ? -1.837 19.343 -14.191 1.00 93.50 767 LYS A CA 1
ATOM 5923 C C . LYS A 1 767 ? -2.907 18.573 -14.944 1.00 93.50 767 LYS A C 1
ATOM 5925 O O . LYS A 1 767 ? -4.015 18.395 -14.454 1.00 93.50 767 LYS A O 1
ATOM 5930 N N . PHE A 1 768 ? -2.556 18.111 -16.140 1.00 94.50 768 PHE A N 1
ATOM 5931 C CA . PHE A 1 768 ? -3.491 17.472 -17.072 1.00 94.50 768 PHE A CA 1
ATOM 5932 C C . PHE A 1 768 ? -4.276 16.321 -16.421 1.00 94.50 768 PHE A C 1
ATOM 5934 O O . PHE A 1 768 ? -5.487 16.232 -16.611 1.00 94.50 768 PHE A O 1
ATOM 5941 N N . GLY A 1 769 ? -3.623 15.543 -15.549 1.00 92.88 769 GLY A N 1
ATOM 5942 C CA . GLY A 1 769 ? -4.248 14.492 -14.748 1.00 92.88 769 GLY A CA 1
ATOM 5943 C C . GLY A 1 769 ? -5.429 14.932 -13.875 1.00 92.88 769 GLY A C 1
ATOM 5944 O O . GLY A 1 769 ? -6.234 14.088 -13.511 1.00 92.88 769 GLY A O 1
ATOM 5945 N N . TYR A 1 770 ? -5.576 16.218 -13.536 1.00 94.94 770 TYR A N 1
ATOM 5946 C CA . TYR A 1 770 ? -6.746 16.732 -12.810 1.00 94.94 770 TYR A CA 1
ATOM 5947 C C . TYR A 1 770 ? -7.992 16.763 -13.709 1.00 94.94 770 TYR A C 1
ATOM 5949 O O . TYR A 1 770 ? -9.042 16.249 -13.329 1.00 94.94 770 TYR A O 1
ATOM 5957 N N . LEU A 1 771 ? -7.862 17.329 -14.913 1.00 95.75 771 LEU A N 1
ATOM 5958 C CA . LEU A 1 771 ? -8.947 17.423 -15.898 1.00 95.75 771 LEU A CA 1
ATOM 5959 C C . LEU A 1 771 ? -9.306 16.034 -16.446 1.00 95.75 771 LEU A C 1
ATOM 5961 O O . LEU A 1 771 ? -10.476 15.674 -16.535 1.00 95.75 771 LEU A O 1
ATOM 5965 N N . GLU A 1 772 ? -8.285 15.226 -16.726 1.00 93.81 772 GLU A N 1
ATOM 5966 C CA . GLU A 1 772 ? -8.387 13.822 -17.128 1.00 93.81 772 GLU A CA 1
ATOM 5967 C C . GLU A 1 772 ? -9.125 12.970 -16.083 1.00 93.81 772 GLU A C 1
ATOM 5969 O O . GLU A 1 772 ? -10.096 12.297 -16.424 1.00 93.81 772 GLU A O 1
ATOM 5974 N N . ASN A 1 773 ? -8.754 13.054 -14.796 1.00 92.50 773 ASN A N 1
ATOM 5975 C CA . ASN A 1 773 ? -9.483 12.367 -13.725 1.00 92.50 773 ASN A CA 1
ATOM 5976 C C . ASN A 1 773 ? -10.964 12.774 -13.694 1.00 92.50 773 ASN A C 1
ATOM 5978 O O . ASN A 1 773 ? -11.824 11.907 -13.541 1.00 92.50 773 ASN A O 1
ATOM 5982 N N . ILE A 1 774 ? -11.278 14.066 -13.837 1.00 94.12 774 ILE A N 1
ATOM 5983 C CA . ILE A 1 774 ? -12.664 14.560 -13.848 1.00 94.12 774 ILE A CA 1
ATOM 5984 C C . ILE A 1 774 ? -13.450 13.940 -15.011 1.00 94.12 774 ILE A C 1
ATOM 5986 O O . ILE A 1 774 ? -14.503 13.346 -14.773 1.00 94.12 774 ILE A O 1
ATOM 5990 N N . LYS A 1 775 ? -12.912 13.999 -16.236 1.00 92.38 775 LYS A N 1
ATOM 5991 C CA . LYS A 1 775 ? -13.524 13.410 -17.440 1.00 92.38 775 LYS A CA 1
ATOM 5992 C C . LYS A 1 775 ? -13.739 11.897 -17.322 1.00 92.38 775 LYS A C 1
ATOM 5994 O O . LYS A 1 775 ? -14.793 11.397 -17.707 1.00 92.38 775 LYS A O 1
ATOM 5999 N N . ASN A 1 776 ? -12.762 11.181 -16.765 1.00 89.94 776 ASN A N 1
ATOM 6000 C CA . ASN A 1 776 ? -12.761 9.719 -16.699 1.00 89.94 776 ASN A CA 1
ATOM 6001 C C . ASN A 1 776 ? -13.628 9.150 -15.564 1.00 89.94 776 ASN A C 1
ATOM 6003 O O . ASN A 1 776 ? -14.167 8.047 -15.700 1.00 89.94 776 ASN A O 1
ATOM 6007 N N . THR A 1 777 ? -13.739 9.863 -14.435 1.00 90.19 777 THR A N 1
ATOM 6008 C CA . THR A 1 777 ? -14.302 9.316 -13.181 1.00 90.19 777 THR A CA 1
ATOM 6009 C C . THR A 1 777 ? -15.603 9.963 -12.709 1.00 90.19 777 THR A C 1
ATOM 6011 O O . THR A 1 777 ? -16.284 9.372 -11.870 1.00 90.19 777 THR A O 1
ATOM 6014 N N . ILE A 1 778 ? -15.990 11.134 -13.233 1.00 93.94 778 ILE A N 1
ATOM 6015 C CA . ILE A 1 778 ? -17.196 11.863 -12.809 1.00 93.94 778 ILE A CA 1
ATOM 6016 C C . ILE A 1 778 ? -18.181 11.947 -13.991 1.00 93.94 778 ILE A C 1
ATOM 6018 O O . ILE A 1 778 ? -18.082 12.870 -14.798 1.00 93.94 778 ILE A O 1
ATOM 6022 N N . PRO A 1 779 ? -19.176 11.040 -14.103 1.00 92.50 779 PRO A N 1
ATOM 6023 C CA . PRO A 1 779 ? -20.026 10.935 -15.295 1.00 92.50 779 PRO A CA 1
ATOM 6024 C C . PRO A 1 779 ? -20.725 12.237 -15.709 1.00 92.50 779 PRO A C 1
ATOM 6026 O O . PRO A 1 779 ? -20.726 12.578 -16.886 1.00 92.50 779 PRO A O 1
ATOM 6029 N N . ARG A 1 780 ? -21.253 13.015 -14.752 1.00 92.81 780 ARG A N 1
ATOM 6030 C CA . ARG A 1 780 ? -21.904 14.315 -15.027 1.00 92.81 780 ARG A CA 1
ATOM 6031 C C . ARG A 1 780 ? -20.936 15.424 -15.475 1.00 92.81 780 ARG A C 1
ATOM 6033 O O . ARG A 1 780 ? -21.376 16.449 -15.976 1.00 92.81 780 ARG A O 1
ATOM 6040 N N . ALA A 1 781 ? -19.631 15.258 -15.265 1.00 93.19 781 ALA A N 1
ATOM 6041 C CA . ALA A 1 781 ? -18.614 16.206 -15.719 1.00 93.19 781 ALA A CA 1
ATOM 6042 C C . ALA A 1 781 ? -18.017 15.821 -17.082 1.00 93.19 781 ALA A C 1
ATOM 6044 O O . ALA A 1 781 ? -17.198 16.570 -17.614 1.00 93.19 781 ALA A O 1
ATOM 6045 N N . LYS A 1 782 ? -18.422 14.674 -17.657 1.00 88.75 782 LYS A N 1
ATOM 6046 C CA . LYS A 1 782 ? -17.853 14.140 -18.899 1.00 88.75 782 LYS A CA 1
ATOM 6047 C C . LYS A 1 782 ? -17.879 15.161 -20.036 1.00 88.75 782 LYS A C 1
ATOM 6049 O O . LYS A 1 782 ? -16.865 15.331 -20.697 1.00 88.75 782 LYS A O 1
ATOM 6054 N N . ASP A 1 783 ? -18.975 15.895 -20.208 1.00 87.81 783 ASP A N 1
ATOM 6055 C CA . ASP A 1 783 ? -19.145 16.822 -21.336 1.00 87.81 783 ASP A CA 1
ATOM 6056 C C . ASP A 1 783 ? -18.923 18.304 -20.974 1.00 87.81 783 ASP A C 1
ATOM 6058 O O . ASP A 1 783 ? -18.973 19.169 -21.846 1.00 87.81 783 ASP A O 1
ATOM 6062 N N . MET A 1 784 ? -18.595 18.607 -19.713 1.00 91.50 784 MET A N 1
ATOM 6063 C CA . MET A 1 784 ? -18.269 19.965 -19.252 1.00 91.50 784 MET A CA 1
ATOM 6064 C C . MET A 1 784 ? -16.920 20.425 -19.844 1.00 91.50 784 MET A C 1
ATOM 6066 O O . MET A 1 784 ? -15.982 19.622 -19.834 1.00 91.50 784 MET A O 1
ATOM 6070 N N . PRO A 1 785 ? -16.780 21.656 -20.371 1.00 92.50 785 PRO A N 1
ATOM 6071 C CA . PRO A 1 785 ? -15.590 22.051 -21.125 1.00 92.50 785 PRO A CA 1
ATOM 6072 C C . PRO A 1 785 ? -14.308 22.059 -20.279 1.00 92.50 785 PRO A C 1
ATOM 6074 O O . PRO A 1 785 ? -14.294 22.517 -19.133 1.00 92.50 785 PRO A O 1
ATOM 6077 N N . VAL A 1 786 ? -13.209 21.564 -20.860 1.00 95.50 786 VAL A N 1
ATOM 6078 C CA . VAL A 1 786 ? -11.878 21.564 -20.228 1.00 95.50 786 VAL A CA 1
ATOM 6079 C C . VAL A 1 786 ? -10.795 22.072 -21.180 1.00 95.50 786 VAL A C 1
ATOM 6081 O O . VAL A 1 786 ? -10.739 21.647 -22.332 1.00 95.50 786 VAL A O 1
ATOM 6084 N N . LEU A 1 787 ? -9.892 22.937 -20.707 1.00 95.38 787 LEU A N 1
ATOM 6085 C CA . LEU A 1 787 ? -8.736 23.394 -21.489 1.00 95.38 787 LEU A CA 1
ATOM 6086 C C . LEU A 1 787 ? -7.424 23.093 -20.759 1.00 95.38 787 LEU A C 1
ATOM 6088 O O . LEU A 1 787 ? -7.188 23.514 -19.626 1.00 95.38 787 LEU A O 1
ATOM 6092 N N . PHE A 1 788 ? -6.541 22.369 -21.428 1.00 97.12 788 PHE A N 1
ATOM 6093 C CA . PHE A 1 788 ? -5.254 21.957 -20.885 1.00 97.12 788 PHE A CA 1
ATOM 6094 C C . PHE A 1 788 ? -4.225 23.084 -21.079 1.00 97.12 788 PHE A C 1
ATOM 6096 O O . PHE A 1 788 ? -4.103 23.623 -22.180 1.00 97.12 788 PHE A O 1
ATOM 6103 N N . LEU A 1 789 ? -3.512 23.478 -20.013 1.00 96.88 789 LEU A N 1
ATOM 6104 C CA . LEU A 1 789 ? -2.619 24.646 -20.040 1.00 96.88 789 LEU A CA 1
ATOM 6105 C C . LEU A 1 789 ? -1.208 24.303 -20.550 1.00 96.88 789 LEU A C 1
ATOM 6107 O O . LEU A 1 789 ? -0.487 23.514 -19.936 1.00 96.88 789 LEU A O 1
ATOM 6111 N N . PHE A 1 790 ? -0.778 24.956 -21.632 1.00 96.19 790 PHE A N 1
ATOM 6112 C CA . PHE A 1 790 ? 0.543 24.772 -22.247 1.00 96.19 790 PHE A CA 1
ATOM 6113 C C . PHE A 1 790 ? 1.406 26.036 -22.136 1.00 96.19 790 PHE A C 1
ATOM 6115 O O . PHE A 1 790 ? 0.947 27.134 -22.432 1.00 96.19 790 PHE A O 1
ATOM 6122 N N . SER A 1 791 ? 2.688 25.880 -21.786 1.00 94.75 791 SER A N 1
ATOM 6123 C CA . SER A 1 791 ? 3.682 26.977 -21.798 1.00 94.75 791 SER A CA 1
ATOM 6124 C C . SER A 1 791 ? 4.611 26.968 -23.017 1.00 94.75 791 SER A C 1
ATOM 6126 O O . SER A 1 791 ? 5.376 27.912 -23.200 1.00 94.75 791 SER A O 1
ATOM 6128 N N . ASN A 1 792 ? 4.573 25.894 -23.808 1.00 92.44 792 ASN A N 1
ATOM 6129 C CA . ASN A 1 792 ? 5.458 25.613 -24.938 1.00 92.44 792 ASN A CA 1
ATOM 6130 C C . ASN A 1 792 ? 4.624 25.145 -26.140 1.00 92.44 792 ASN A C 1
ATOM 6132 O O . ASN A 1 792 ? 3.445 24.827 -25.985 1.00 92.44 792 ASN A O 1
ATOM 6136 N N . ALA A 1 793 ? 5.262 25.052 -27.307 1.00 89.12 793 ALA A N 1
ATOM 6137 C CA . ALA A 1 793 ? 4.661 24.497 -28.513 1.00 89.12 793 ALA A CA 1
ATOM 6138 C C . ALA A 1 793 ? 4.151 23.054 -28.314 1.00 89.12 793 ALA A C 1
ATOM 6140 O O . ALA A 1 793 ? 4.807 22.248 -27.649 1.00 89.12 793 ALA A O 1
ATOM 6141 N N . LEU A 1 794 ? 2.999 22.742 -28.917 1.00 92.31 794 LEU A N 1
ATOM 6142 C CA . LEU A 1 794 ? 2.381 21.412 -28.885 1.00 92.31 794 LEU A CA 1
ATOM 6143 C C . LEU A 1 794 ? 3.067 20.429 -29.839 1.00 92.31 794 LEU A C 1
ATOM 6145 O O . LEU A 1 794 ? 3.580 20.809 -30.893 1.00 92.31 794 LEU A O 1
ATOM 6149 N N . THR A 1 795 ? 2.987 19.150 -29.484 1.00 91.44 795 THR A N 1
ATOM 6150 C CA . THR A 1 795 ? 3.374 17.996 -30.301 1.00 91.44 795 THR A CA 1
ATOM 6151 C C . THR A 1 795 ? 2.150 17.242 -30.827 1.00 91.44 795 THR A C 1
ATOM 6153 O O . THR A 1 795 ? 1.045 17.362 -30.300 1.00 91.44 795 THR A O 1
ATOM 6156 N N . ASP A 1 796 ? 2.338 16.396 -31.840 1.00 89.19 796 ASP A N 1
ATOM 6157 C CA . ASP A 1 796 ? 1.279 15.548 -32.412 1.00 89.19 796 ASP A CA 1
ATOM 6158 C C . ASP A 1 796 ? 0.631 14.588 -31.401 1.00 89.19 796 ASP A C 1
ATOM 6160 O O . ASP A 1 796 ? -0.551 14.247 -31.520 1.00 89.19 796 ASP A O 1
ATOM 6164 N N . ASP A 1 797 ? 1.375 14.186 -30.373 1.00 88.88 797 ASP A N 1
ATOM 6165 C CA . ASP A 1 797 ? 0.842 13.380 -29.279 1.00 88.88 797 ASP A CA 1
ATOM 6166 C C . ASP A 1 797 ? 0.021 14.207 -28.284 1.00 88.88 797 ASP A C 1
ATOM 6168 O O . ASP A 1 797 ? -0.919 13.658 -27.716 1.00 88.88 797 ASP A O 1
ATOM 6172 N N . ASP A 1 798 ? 0.273 15.514 -28.135 1.00 92.69 798 ASP A N 1
ATOM 6173 C CA . ASP A 1 798 ? -0.616 16.400 -27.369 1.00 92.69 798 ASP A CA 1
ATOM 6174 C C . ASP A 1 798 ? -1.977 16.521 -28.072 1.00 92.69 798 ASP A C 1
ATOM 6176 O O . ASP A 1 798 ? -3.014 16.326 -27.443 1.00 92.69 798 ASP A O 1
ATOM 6180 N N . TYR A 1 799 ? -1.996 16.727 -29.394 1.00 91.62 799 TYR A N 1
ATOM 6181 C CA . TYR A 1 799 ? -3.239 16.709 -30.179 1.00 91.62 799 TYR A CA 1
ATOM 6182 C C . TYR A 1 799 ? -3.980 15.370 -30.069 1.00 91.62 799 TYR A C 1
ATOM 6184 O O . TYR A 1 799 ? -5.190 15.348 -29.846 1.00 91.62 799 TYR A O 1
ATOM 6192 N N . THR A 1 800 ? -3.254 14.250 -30.175 1.00 89.94 800 THR A N 1
ATOM 6193 C CA . THR A 1 800 ? -3.837 12.904 -30.034 1.00 89.94 800 THR A CA 1
ATOM 6194 C C . THR A 1 800 ? -4.414 12.689 -28.628 1.00 89.94 800 THR A C 1
ATOM 6196 O O . THR A 1 800 ? -5.506 12.144 -28.487 1.00 89.94 800 THR A O 1
ATOM 6199 N N . TYR A 1 801 ? -3.704 13.137 -27.589 1.00 92.00 801 TYR A N 1
ATOM 6200 C CA . TYR A 1 801 ? -4.135 13.075 -26.193 1.00 92.00 801 TYR A CA 1
ATOM 6201 C C . TYR A 1 801 ? -5.419 13.879 -25.955 1.00 92.00 801 TYR A C 1
ATOM 6203 O O . TYR A 1 801 ? -6.338 13.386 -25.307 1.00 92.00 801 TYR A O 1
ATOM 6211 N N . LEU A 1 802 ? -5.517 15.088 -26.510 1.00 91.75 802 LEU A N 1
ATOM 6212 C CA . LEU A 1 802 ? -6.692 15.947 -26.350 1.00 91.75 802 LEU A CA 1
ATOM 6213 C C . LEU A 1 802 ? -7.942 15.366 -27.026 1.00 91.75 802 LEU A C 1
ATOM 6215 O O . LEU A 1 802 ? -9.021 15.422 -26.439 1.00 91.75 802 LEU A O 1
ATOM 6219 N N . CYS A 1 803 ? -7.792 14.736 -28.198 1.00 88.44 803 CYS A N 1
ATOM 6220 C CA . CYS A 1 803 ? -8.894 14.081 -28.920 1.00 88.44 803 CYS A CA 1
ATOM 6221 C C . CYS A 1 803 ? -9.523 12.896 -28.160 1.00 88.44 803 CYS A C 1
ATOM 6223 O O . CYS A 1 803 ? -10.608 12.449 -28.524 1.00 88.44 803 CYS A O 1
ATOM 6225 N N . HIS A 1 804 ? -8.876 12.383 -27.108 1.00 86.94 804 HIS A N 1
ATOM 6226 C CA . HIS A 1 804 ? -9.434 11.316 -26.276 1.00 86.94 804 HIS A CA 1
ATOM 6227 C C . HIS A 1 804 ? -10.618 11.787 -25.401 1.00 86.94 804 HIS A C 1
ATOM 6229 O O . HIS A 1 804 ? -11.430 10.973 -24.964 1.00 86.94 804 HIS A O 1
ATOM 6235 N N . PHE A 1 805 ? -10.752 13.095 -25.157 1.00 87.44 805 PHE A N 1
ATOM 6236 C CA . PHE A 1 805 ? -11.766 13.664 -24.266 1.00 87.44 805 PHE A CA 1
ATOM 6237 C C . PHE A 1 805 ? -12.866 14.396 -25.057 1.00 87.44 805 PHE A C 1
ATOM 6239 O O . PHE A 1 805 ? -12.585 15.113 -26.016 1.00 87.44 805 PHE A O 1
ATOM 6246 N N . THR A 1 806 ? -14.135 14.276 -24.642 1.00 86.50 806 THR A N 1
ATOM 6247 C CA . THR A 1 806 ? -15.209 15.127 -25.193 1.00 86.50 806 THR A CA 1
ATOM 6248 C C . THR A 1 806 ? -15.042 16.561 -24.695 1.00 86.50 806 THR A C 1
ATOM 6250 O O . THR A 1 806 ? -14.577 16.771 -23.576 1.00 86.50 806 THR A O 1
ATOM 6253 N N . ASN A 1 807 ? -15.428 17.554 -25.503 1.00 88.19 807 ASN A N 1
ATOM 6254 C CA . ASN A 1 807 ? -15.405 18.982 -25.146 1.00 88.19 807 ASN A CA 1
ATOM 6255 C C . ASN A 1 807 ? -14.092 19.415 -24.447 1.00 88.19 807 ASN A C 1
ATOM 6257 O O . ASN A 1 807 ? -14.085 19.834 -23.284 1.00 88.19 807 ASN A O 1
ATOM 6261 N N . ALA A 1 808 ? -12.970 19.184 -25.130 1.00 91.25 808 ALA A N 1
ATOM 6262 C CA . ALA A 1 808 ? -11.624 19.425 -24.630 1.00 91.25 808 ALA A CA 1
ATOM 6263 C C . ALA A 1 808 ? -10.827 20.319 -25.585 1.00 91.25 808 ALA A C 1
ATOM 6265 O O . ALA A 1 808 ? -11.091 20.369 -26.788 1.00 91.25 808 ALA A O 1
ATOM 6266 N N . GLY A 1 809 ? -9.830 21.018 -25.047 1.00 91.69 809 GLY A N 1
ATOM 6267 C CA . GLY A 1 809 ? -9.040 21.950 -25.834 1.00 91.69 809 GLY A CA 1
ATOM 6268 C C . GLY A 1 809 ? -7.745 22.415 -25.185 1.00 91.69 809 GLY A C 1
ATOM 6269 O O . GLY A 1 809 ? -7.263 21.869 -24.192 1.00 91.69 809 GLY A O 1
ATOM 6270 N N . ILE A 1 810 ? -7.180 23.444 -25.795 1.00 94.19 810 ILE A N 1
ATOM 6271 C CA . ILE A 1 810 ? -5.850 23.991 -25.557 1.00 94.19 810 ILE A CA 1
ATOM 6272 C C . ILE A 1 810 ? -6.022 25.366 -24.921 1.00 94.19 810 ILE A C 1
ATOM 6274 O O . ILE A 1 810 ? -6.794 26.172 -25.428 1.00 94.19 810 ILE A O 1
ATOM 6278 N N . ASN A 1 811 ? -5.278 25.665 -23.858 1.00 94.38 811 ASN A N 1
ATOM 6279 C CA . ASN A 1 811 ? -5.076 27.038 -23.403 1.00 94.38 811 ASN A CA 1
ATOM 6280 C C . ASN A 1 811 ? -3.564 27.308 -23.335 1.00 94.38 811 ASN A C 1
ATOM 6282 O O . ASN A 1 811 ? -2.862 26.826 -22.446 1.00 94.38 811 ASN A O 1
ATOM 6286 N N . ILE A 1 812 ? -3.017 27.991 -24.335 1.00 93.25 812 ILE A N 1
ATOM 6287 C CA . ILE A 1 812 ? -1.568 28.063 -24.579 1.00 93.25 812 ILE A CA 1
ATOM 6288 C C . ILE A 1 812 ? -1.005 29.455 -24.288 1.00 93.25 812 ILE A C 1
ATOM 6290 O O . ILE A 1 812 ? -1.642 30.478 -24.537 1.00 93.25 812 ILE A O 1
ATOM 6294 N N . LYS A 1 81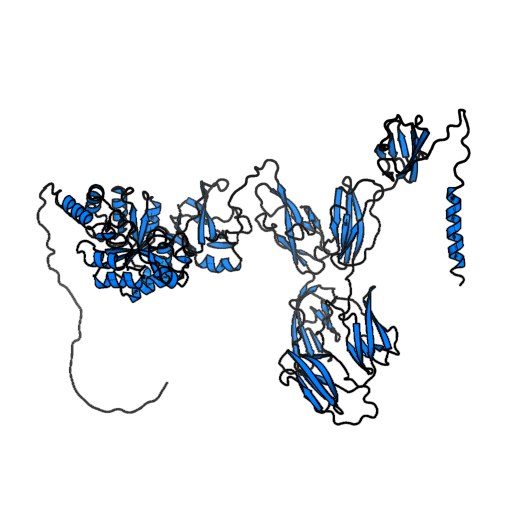3 ? 0.228 29.494 -23.777 1.00 91.88 813 LYS A N 1
ATOM 6295 C CA . LYS A 1 813 ? 0.955 30.737 -23.564 1.00 91.88 813 LYS A CA 1
ATOM 6296 C C . LYS A 1 813 ? 1.129 31.488 -24.886 1.00 91.88 813 LYS A C 1
ATOM 6298 O O . LYS A 1 813 ? 1.717 30.951 -25.820 1.00 91.88 813 LYS A O 1
ATOM 6303 N N . SER A 1 814 ? 0.731 32.753 -24.927 1.00 86.88 814 SER A N 1
ATOM 6304 C CA . SER A 1 814 ? 0.819 33.671 -26.072 1.00 86.88 814 SER A CA 1
ATOM 6305 C C . SER A 1 814 ? 2.143 33.611 -26.841 1.00 86.88 814 SER A C 1
ATOM 6307 O O . SER A 1 814 ? 2.155 33.522 -28.065 1.00 86.88 814 SER A O 1
ATOM 6309 N N . THR A 1 815 ? 3.272 33.579 -26.129 1.00 86.12 815 THR A N 1
ATOM 6310 C CA . THR A 1 815 ? 4.629 33.502 -26.705 1.00 86.12 815 THR A CA 1
ATOM 6311 C C . THR A 1 815 ? 4.992 32.155 -27.341 1.00 86.12 815 THR A C 1
ATOM 6313 O O . THR A 1 815 ? 6.107 32.014 -27.829 1.00 86.12 815 THR A O 1
ATOM 6316 N N . ALA A 1 816 ? 4.117 31.151 -27.276 1.00 87.88 816 ALA A N 1
ATOM 6317 C CA . ALA A 1 816 ? 4.340 29.802 -27.795 1.00 87.88 816 ALA A CA 1
ATOM 6318 C C . ALA A 1 816 ? 3.361 29.403 -28.917 1.00 87.88 816 ALA A C 1
ATOM 6320 O O . ALA A 1 816 ? 3.470 28.288 -29.425 1.00 87.88 816 ALA A O 1
ATOM 6321 N N . VAL A 1 817 ? 2.424 30.288 -29.287 1.00 86.81 817 VAL A N 1
ATOM 6322 C CA . VAL A 1 817 ? 1.387 30.026 -30.297 1.00 86.81 817 VAL A CA 1
ATOM 6323 C C . VAL A 1 817 ? 1.926 30.203 -31.714 1.00 86.81 817 VAL A C 1
ATOM 6325 O O . VAL A 1 817 ? 2.607 31.185 -32.008 1.00 86.81 817 VAL A O 1
ATOM 6328 N N . THR A 1 818 ? 1.546 29.297 -32.613 1.00 86.25 818 THR A N 1
ATOM 6329 C CA . THR A 1 818 ? 1.720 29.440 -34.065 1.00 86.25 818 THR A CA 1
ATOM 6330 C C . THR A 1 818 ? 0.394 29.249 -34.811 1.00 86.25 818 THR A C 1
ATOM 6332 O O . THR A 1 818 ? -0.517 28.575 -34.326 1.00 86.25 818 THR A O 1
ATOM 6335 N N . THR A 1 819 ? 0.288 29.808 -36.021 1.00 84.44 819 THR A N 1
ATOM 6336 C CA . THR A 1 819 ? -0.867 29.599 -36.917 1.00 84.44 819 THR A CA 1
ATOM 6337 C C . THR A 1 819 ? -1.109 28.116 -37.208 1.00 84.44 819 THR A C 1
ATOM 6339 O O . THR A 1 819 ? -2.247 27.657 -37.137 1.00 84.44 819 THR A O 1
ATOM 6342 N N . ASP A 1 820 ? -0.053 27.334 -37.446 1.00 87.81 820 ASP A N 1
ATOM 6343 C CA . ASP A 1 820 ? -0.169 25.895 -37.720 1.00 87.81 820 ASP A CA 1
ATOM 6344 C C . ASP A 1 820 ? -0.810 25.130 -36.556 1.00 87.81 820 ASP A C 1
ATOM 6346 O O . ASP A 1 820 ? -1.623 24.229 -36.770 1.00 87.81 820 ASP A O 1
ATOM 6350 N N . GLN A 1 821 ? -0.495 25.509 -35.314 1.00 90.06 821 GLN A N 1
ATOM 6351 C CA . GLN A 1 821 ? -1.076 24.883 -34.127 1.00 90.06 821 GLN A CA 1
ATOM 6352 C C . GLN A 1 821 ? -2.570 25.169 -33.982 1.00 90.06 821 GLN A C 1
ATOM 6354 O O . GLN A 1 821 ? -3.327 24.279 -33.581 1.00 90.06 821 GLN A O 1
ATOM 6359 N N . LEU A 1 822 ? -2.983 26.396 -34.304 1.00 87.19 822 LEU A N 1
ATOM 6360 C CA . LEU A 1 822 ? -4.379 26.820 -34.302 1.00 87.19 822 LEU A CA 1
ATOM 6361 C C . LEU A 1 822 ? -5.161 26.116 -35.420 1.00 87.19 822 LEU A C 1
ATOM 6363 O O . LEU A 1 822 ? -6.200 25.513 -35.158 1.00 87.19 822 LEU A O 1
ATOM 6367 N N . ASN A 1 823 ? -4.619 26.085 -36.638 1.00 87.00 823 ASN A N 1
ATOM 6368 C CA . ASN A 1 823 ? -5.216 25.376 -37.772 1.00 87.00 823 ASN A CA 1
ATOM 6369 C C . ASN A 1 823 ? -5.358 23.869 -37.499 1.00 87.00 823 ASN A C 1
ATOM 6371 O O . ASN A 1 823 ? -6.406 23.285 -37.777 1.00 87.00 823 ASN A O 1
ATOM 6375 N N . LYS A 1 824 ? -4.348 23.241 -36.882 1.00 89.56 824 LYS A N 1
ATOM 6376 C CA . LYS A 1 824 ? -4.397 21.827 -36.479 1.00 89.56 824 LYS A CA 1
ATOM 6377 C C . LYS A 1 824 ? -5.426 21.562 -35.378 1.00 89.56 824 LYS A C 1
ATOM 6379 O O . LYS A 1 824 ? -6.112 20.547 -35.431 1.00 89.56 824 LYS A O 1
ATOM 6384 N N . ALA A 1 825 ? -5.581 22.475 -34.417 1.00 88.44 825 ALA A N 1
ATOM 6385 C CA . ALA A 1 825 ? -6.629 22.380 -33.400 1.00 88.44 825 ALA A CA 1
ATOM 6386 C C . ALA A 1 825 ? -8.034 22.474 -34.016 1.00 88.44 825 ALA A C 1
ATOM 6388 O O . ALA A 1 825 ? -8.881 21.627 -33.731 1.00 88.44 825 ALA A O 1
ATOM 6389 N N . LYS A 1 826 ? -8.251 23.437 -34.926 1.00 84.44 826 LYS A N 1
ATOM 6390 C CA . LYS A 1 826 ? -9.509 23.596 -35.673 1.00 84.44 826 LYS A CA 1
ATOM 6391 C C . LYS A 1 826 ? -9.869 22.352 -36.482 1.00 84.44 826 LYS A C 1
ATOM 6393 O O . LYS A 1 826 ? -10.998 21.880 -36.385 1.00 84.44 826 LYS A O 1
ATOM 6398 N N . ALA A 1 827 ? -8.910 21.789 -37.219 1.00 85.31 827 ALA A N 1
ATOM 6399 C CA . ALA A 1 827 ? -9.099 20.570 -38.011 1.00 85.31 827 ALA A CA 1
ATOM 6400 C C . ALA A 1 827 ? -9.457 19.328 -37.166 1.00 85.31 827 ALA A C 1
ATOM 6402 O O . ALA A 1 827 ? -10.000 18.361 -37.691 1.00 85.31 827 ALA A O 1
ATOM 6403 N N . LEU A 1 828 ? -9.165 19.357 -35.861 1.00 86.12 828 LEU A N 1
ATOM 6404 C CA . LEU A 1 828 ? -9.497 18.307 -34.893 1.00 86.12 828 LEU A CA 1
ATOM 6405 C C . LEU A 1 828 ? -10.703 18.663 -34.001 1.00 86.12 828 LEU A C 1
ATOM 6407 O O . LEU A 1 828 ? -11.025 17.909 -33.086 1.00 86.12 828 LEU A O 1
ATOM 6411 N N . HIS A 1 829 ? -11.373 19.794 -34.257 1.00 83.56 829 HIS A N 1
ATOM 6412 C CA . HIS A 1 829 ? -12.467 20.342 -33.442 1.00 83.56 829 HIS A CA 1
ATOM 6413 C C . HIS A 1 829 ? -12.120 20.525 -31.950 1.00 83.56 829 HIS A C 1
ATOM 6415 O O . HIS A 1 829 ? -12.988 20.429 -31.082 1.00 83.56 829 HIS A O 1
ATOM 6421 N N . LEU A 1 830 ? -10.852 20.808 -31.644 1.00 87.69 830 LEU A N 1
ATOM 6422 C CA . LEU A 1 830 ? -10.401 21.140 -30.295 1.00 87.69 830 LEU A CA 1
ATOM 6423 C C . LEU A 1 830 ? -10.598 22.634 -30.037 1.00 87.69 830 LEU A C 1
ATOM 6425 O O . LEU A 1 830 ? -10.194 23.465 -30.854 1.00 87.69 830 LEU A O 1
ATOM 6429 N N . SER A 1 831 ? -11.160 22.988 -28.880 1.00 87.38 831 SER A N 1
ATOM 6430 C CA . SER A 1 831 ? -11.216 24.391 -28.456 1.00 87.38 831 SER A CA 1
ATOM 6431 C C . SER A 1 831 ? -9.801 24.958 -28.325 1.00 87.38 831 SER A C 1
ATOM 6433 O O . SER A 1 831 ? -8.887 24.270 -27.867 1.00 87.38 831 SER A O 1
ATOM 6435 N N . PHE A 1 832 ? -9.618 26.221 -28.696 1.00 88.56 832 PHE A N 1
ATOM 6436 C CA . PHE A 1 832 ? -8.357 26.937 -28.526 1.00 88.56 832 PHE A CA 1
ATOM 6437 C C . PHE A 1 832 ? -8.572 28.137 -27.603 1.00 88.56 832 PHE A C 1
ATOM 6439 O O . PHE A 1 832 ? -9.671 28.692 -27.531 1.00 88.56 832 PHE A O 1
ATOM 6446 N N . ALA A 1 833 ? -7.525 28.495 -26.870 1.00 90.75 833 ALA A N 1
ATOM 6447 C CA . ALA A 1 833 ? -7.481 29.656 -26.005 1.00 90.75 833 ALA A CA 1
ATOM 6448 C C . ALA A 1 833 ? -6.032 30.106 -25.786 1.00 90.75 833 ALA A C 1
ATOM 6450 O O . ALA A 1 833 ? -5.095 29.310 -25.921 1.00 90.75 833 ALA A O 1
ATOM 6451 N N . ILE A 1 834 ? -5.848 31.382 -25.451 1.00 89.81 834 ILE A N 1
ATOM 6452 C CA . ILE A 1 834 ? -4.531 32.007 -25.304 1.00 89.81 834 ILE A CA 1
ATOM 6453 C C . ILE A 1 834 ? -4.440 32.771 -23.979 1.00 89.81 834 ILE A C 1
ATOM 6455 O O . ILE A 1 834 ? -5.293 33.603 -23.672 1.00 89.81 834 ILE A O 1
ATOM 6459 N N . TRP A 1 835 ? -3.361 32.553 -23.224 1.00 91.12 835 TRP A N 1
ATOM 6460 C CA . TRP A 1 835 ? -3.072 33.248 -21.962 1.00 91.12 835 TRP A CA 1
ATOM 6461 C C . TRP A 1 835 ? -1.612 33.730 -21.892 1.00 91.12 835 TRP A C 1
ATOM 6463 O O . TRP A 1 835 ? -0.746 33.257 -22.613 1.00 91.12 835 TRP A O 1
ATOM 6473 N N . THR A 1 836 ? -1.234 34.668 -21.035 1.00 87.94 836 THR A N 1
ATOM 6474 C CA . THR A 1 836 ? -1.993 35.887 -20.753 1.00 87.94 836 THR A CA 1
ATOM 6475 C C . THR A 1 836 ? -1.569 36.906 -21.808 1.00 87.94 836 THR A C 1
ATOM 6477 O O . THR A 1 836 ? -0.370 37.059 -22.066 1.00 87.94 836 THR A O 1
ATOM 6480 N N . ILE A 1 837 ? -2.521 37.596 -22.431 1.00 82.44 837 ILE A N 1
ATOM 6481 C CA . ILE A 1 837 ? -2.215 38.699 -23.343 1.00 82.44 837 ILE A CA 1
ATOM 6482 C C . ILE A 1 837 ? -2.081 39.995 -22.540 1.00 82.44 837 ILE A C 1
ATOM 6484 O O . ILE A 1 837 ? -2.933 40.335 -21.718 1.00 82.44 837 ILE A O 1
ATOM 6488 N N . THR A 1 838 ? -0.974 40.700 -22.775 1.00 74.06 838 THR A N 1
ATOM 6489 C CA . THR A 1 838 ? -0.619 41.964 -22.108 1.00 74.06 838 THR A CA 1
ATOM 6490 C C . THR A 1 838 ? -0.447 43.136 -23.079 1.00 74.06 838 THR A C 1
ATOM 6492 O O . THR A 1 838 ? -0.144 44.235 -22.630 1.00 74.06 838 THR A O 1
ATOM 6495 N N . SER A 1 839 ? -0.601 42.902 -24.386 1.00 71.38 839 SER A N 1
ATOM 6496 C CA . SER A 1 839 ? -0.553 43.910 -25.455 1.00 71.38 839 SER A CA 1
ATOM 6497 C C . SER A 1 839 ? -1.242 43.377 -26.716 1.00 71.38 839 SER A C 1
ATOM 6499 O O . SER A 1 839 ? -1.042 42.208 -27.063 1.00 71.38 839 SER A O 1
ATOM 6501 N N . SER A 1 840 ? -2.000 44.225 -27.413 1.00 68.69 840 SER A N 1
ATOM 6502 C CA . SER A 1 840 ? -2.803 43.882 -28.597 1.00 68.69 840 SER A CA 1
ATOM 6503 C C . SER A 1 840 ? -2.025 43.225 -29.738 1.00 68.69 840 SER A C 1
ATOM 6505 O O . SER A 1 840 ? -2.422 42.170 -30.232 1.00 68.69 840 SER A O 1
ATOM 6507 N N . SER A 1 841 ? -0.865 43.791 -30.080 1.00 67.50 841 SER A N 1
ATOM 6508 C CA . SER A 1 841 ? -0.073 43.490 -31.283 1.00 67.50 841 SER A CA 1
ATOM 6509 C C . SER A 1 841 ? 0.291 42.014 -31.507 1.00 67.50 841 SER A C 1
ATOM 6511 O O . SER A 1 841 ? 0.562 41.610 -32.639 1.00 67.50 841 SER A O 1
ATOM 6513 N N . GLN A 1 842 ? 0.291 41.192 -30.453 1.00 62.41 842 GLN A N 1
ATOM 6514 C CA . GLN A 1 842 ? 0.533 39.748 -30.532 1.00 62.41 842 GLN A CA 1
ATOM 6515 C C . GLN A 1 842 ? -0.758 38.920 -30.683 1.00 62.41 842 GLN A C 1
ATOM 6517 O O . GLN A 1 842 ? -0.725 37.823 -31.239 1.00 62.41 842 GLN A O 1
ATOM 6522 N N . ALA A 1 843 ? -1.889 39.415 -30.178 1.00 66.00 843 ALA A N 1
ATOM 6523 C CA . ALA A 1 843 ? -3.156 38.691 -30.128 1.00 66.00 843 ALA A CA 1
ATOM 6524 C C . ALA A 1 843 ? -4.002 38.876 -31.389 1.00 66.00 843 ALA A C 1
ATOM 6526 O O . ALA A 1 843 ? -4.547 37.892 -31.886 1.00 66.00 843 ALA A O 1
ATOM 6527 N N . THR A 1 844 ? -4.072 40.096 -31.931 1.00 70.75 844 THR A N 1
ATOM 6528 C CA . THR A 1 844 ? -4.953 40.498 -33.045 1.00 70.75 844 THR A CA 1
ATOM 6529 C C . THR A 1 844 ? -4.968 39.492 -34.199 1.00 70.75 844 THR A C 1
ATOM 6531 O O . THR A 1 844 ? -6.027 39.035 -34.621 1.00 70.75 844 THR A O 1
ATOM 6534 N N . ASN A 1 845 ? -3.793 39.066 -34.676 1.00 70.88 845 ASN A N 1
ATOM 6535 C CA . ASN A 1 845 ? -3.704 38.122 -35.794 1.00 70.88 845 ASN A CA 1
ATOM 6536 C C . ASN A 1 845 ? -4.248 36.721 -35.450 1.00 70.88 845 ASN A C 1
ATOM 6538 O O . ASN A 1 845 ? -4.818 36.071 -36.321 1.00 70.88 845 ASN A O 1
ATOM 6542 N N . LEU A 1 846 ? -4.060 36.236 -34.218 1.00 72.06 846 LEU A N 1
ATOM 6543 C CA . LEU A 1 846 ? -4.498 34.901 -33.783 1.00 72.06 846 LEU A CA 1
ATOM 6544 C C . LEU A 1 846 ? -5.990 34.885 -33.430 1.00 72.06 846 LEU A C 1
ATOM 6546 O O . LEU A 1 846 ? -6.688 33.924 -33.746 1.00 72.06 846 LEU A O 1
ATOM 6550 N N . VAL A 1 847 ? -6.483 35.987 -32.864 1.00 74.50 847 VAL A N 1
ATOM 6551 C CA . VAL A 1 847 ? -7.904 36.238 -32.611 1.00 74.50 847 VAL A CA 1
ATOM 6552 C C . VAL A 1 847 ? -8.688 36.279 -33.924 1.00 74.50 847 VAL A C 1
ATOM 6554 O O . VAL A 1 847 ? -9.662 35.543 -34.054 1.00 74.50 847 VAL A O 1
ATOM 6557 N N . ASN A 1 848 ? -8.204 37.012 -34.936 1.00 70.94 848 ASN A N 1
ATOM 6558 C CA . ASN A 1 848 ? -8.762 36.985 -36.298 1.00 70.94 848 ASN A CA 1
ATOM 6559 C C . ASN A 1 848 ? -8.743 35.589 -36.933 1.00 70.94 848 ASN A C 1
ATOM 6561 O O . ASN A 1 848 ? -9.628 35.238 -37.704 1.00 70.94 848 ASN A O 1
ATOM 6565 N N . GLN A 1 849 ? -7.749 34.767 -36.595 1.00 69.75 849 GLN A N 1
ATOM 6566 C CA . GLN A 1 849 ? -7.689 33.370 -37.021 1.00 69.75 849 GLN A CA 1
ATOM 6567 C C . GLN A 1 849 ? -8.582 32.449 -36.171 1.00 69.75 849 GLN A C 1
ATOM 6569 O O . GLN A 1 849 ? -8.484 31.232 -36.298 1.00 69.75 849 GLN A O 1
ATOM 6574 N N . GLY A 1 850 ? -9.486 32.978 -35.340 1.00 71.50 850 GLY A N 1
ATOM 6575 C CA . GLY A 1 850 ? -10.460 32.216 -34.556 1.00 71.50 850 GLY A CA 1
ATOM 6576 C C . GLY A 1 850 ? -9.822 31.396 -33.437 1.00 71.50 850 GLY A C 1
ATOM 6577 O O . GLY A 1 850 ? -10.100 30.205 -33.309 1.00 71.50 850 GLY A O 1
ATOM 6578 N N . SER A 1 851 ? -8.951 32.016 -32.634 1.00 69.62 851 SER A N 1
ATOM 6579 C CA . SER A 1 851 ? -8.349 31.397 -31.443 1.00 69.62 851 SER A CA 1
ATOM 6580 C C . SER A 1 851 ? -9.304 31.235 -30.251 1.00 69.62 851 SER A C 1
ATOM 6582 O O . SER A 1 851 ? -8.832 30.906 -29.166 1.00 69.62 851 SER A O 1
ATOM 6584 N N . GLY A 1 852 ? -10.606 31.495 -30.420 1.00 78.25 852 GLY A N 1
ATOM 6585 C CA . GLY A 1 852 ? -11.638 31.343 -29.393 1.00 78.25 852 GLY A CA 1
ATOM 6586 C C . GLY A 1 852 ? -11.498 32.332 -28.235 1.00 78.25 852 GLY A C 1
ATOM 6587 O O . GLY A 1 852 ? -11.923 33.483 -28.327 1.00 78.25 852 GLY A O 1
ATOM 6588 N N . MET A 1 853 ? -10.926 31.869 -27.121 1.00 88.06 853 MET A N 1
ATOM 6589 C CA . MET A 1 853 ? -10.860 32.625 -25.864 1.00 88.06 853 MET A CA 1
ATOM 6590 C C . MET A 1 853 ? -9.480 33.250 -25.618 1.00 88.06 853 MET A C 1
ATOM 6592 O O . MET A 1 853 ? -8.448 32.616 -25.827 1.00 88.06 853 MET A O 1
ATOM 6596 N N . VAL A 1 854 ? -9.444 34.473 -25.089 1.00 89.06 854 VAL A N 1
ATOM 6597 C CA . VAL A 1 854 ? -8.208 35.157 -24.688 1.00 89.06 854 VAL A CA 1
ATOM 6598 C C . VAL A 1 854 ? -8.289 35.614 -23.235 1.00 89.06 854 VAL A C 1
ATOM 6600 O O . VAL A 1 854 ? -9.197 36.342 -22.841 1.00 89.06 854 VAL A O 1
ATOM 6603 N N . THR A 1 855 ? -7.303 35.222 -22.435 1.00 91.31 855 THR A N 1
ATOM 6604 C CA . THR A 1 855 ? -7.146 35.656 -21.045 1.00 91.31 855 THR A CA 1
ATOM 6605 C C . THR A 1 855 ? -6.319 36.944 -20.986 1.00 91.31 855 THR A C 1
ATOM 6607 O O . THR A 1 855 ? -5.148 36.955 -21.377 1.00 91.31 855 THR A O 1
ATOM 6610 N N . VAL A 1 856 ? -6.919 38.025 -20.481 1.00 90.62 856 VAL A N 1
ATOM 6611 C CA . VAL A 1 856 ? -6.343 39.382 -20.396 1.00 90.62 856 VAL A CA 1
ATOM 6612 C C . VAL A 1 856 ? -6.395 39.922 -18.963 1.00 90.62 856 VAL A C 1
ATOM 6614 O O . VAL A 1 856 ? -7.290 39.579 -18.193 1.00 90.62 856 VAL A O 1
ATOM 6617 N N . ASN A 1 857 ? -5.446 40.791 -18.604 1.00 85.19 857 ASN A N 1
ATOM 6618 C CA . ASN A 1 857 ? -5.450 41.488 -17.306 1.00 85.19 857 ASN A CA 1
ATOM 6619 C C . ASN A 1 857 ? -6.303 42.770 -17.313 1.00 85.19 857 ASN A C 1
ATOM 6621 O O . ASN A 1 857 ? -6.722 43.226 -16.249 1.00 85.19 857 ASN A O 1
ATOM 6625 N N . ASP A 1 858 ? -6.489 43.385 -18.487 1.00 84.56 858 ASP A N 1
ATOM 6626 C CA . ASP A 1 858 ? -7.116 44.699 -18.647 1.00 84.56 858 ASP A CA 1
ATOM 6627 C C . ASP A 1 858 ? -8.116 44.719 -19.808 1.00 84.56 858 ASP A C 1
ATOM 6629 O O . ASP A 1 858 ? -7.871 44.107 -20.847 1.00 84.56 858 ASP A O 1
ATOM 6633 N N . GLU A 1 859 ? -9.231 45.431 -19.628 1.00 84.62 859 GLU A N 1
ATOM 6634 C CA . GLU A 1 859 ? -10.272 45.599 -20.647 1.00 84.62 859 GLU A CA 1
ATOM 6635 C C . GLU A 1 859 ? -9.786 46.440 -21.837 1.00 84.62 859 GLU A C 1
ATOM 6637 O O . GLU A 1 859 ? -10.141 46.131 -22.969 1.00 84.62 859 GLU A O 1
ATOM 6642 N N . GLY A 1 860 ? -8.877 47.400 -21.615 1.00 81.81 860 GLY A N 1
ATOM 6643 C CA . GLY A 1 860 ? -8.309 48.214 -22.695 1.00 81.81 860 GLY A CA 1
ATOM 6644 C C . GLY A 1 860 ? -7.489 47.400 -23.702 1.00 81.81 860 GLY A C 1
ATOM 6645 O O . GLY A 1 860 ? -7.468 47.720 -24.883 1.00 81.81 860 GLY A O 1
ATOM 6646 N N . VAL A 1 861 ? -6.885 46.286 -23.272 1.00 80.81 861 VAL A N 1
ATOM 6647 C CA . VAL A 1 861 ? -6.188 45.362 -24.187 1.00 80.81 861 VAL A CA 1
ATOM 6648 C C . VAL A 1 861 ? -7.190 44.583 -25.049 1.00 80.81 861 VAL A C 1
ATOM 6650 O O . VAL A 1 861 ? -6.873 44.242 -26.184 1.00 80.81 861 VAL A O 1
ATOM 6653 N N . ALA A 1 862 ? -8.406 44.325 -24.553 1.00 78.25 862 ALA A N 1
ATOM 6654 C CA . ALA A 1 862 ? -9.484 43.767 -25.371 1.00 78.25 862 ALA A CA 1
ATOM 6655 C C . ALA A 1 862 ? -10.026 44.806 -26.372 1.00 78.25 862 ALA A C 1
ATOM 6657 O O . ALA A 1 862 ? -10.229 44.467 -27.537 1.00 78.25 862 ALA A O 1
ATOM 6658 N N . ASP A 1 863 ? -10.185 46.069 -25.951 1.00 78.31 863 ASP A N 1
ATOM 6659 C CA . ASP A 1 863 ? -10.561 47.183 -26.836 1.00 78.31 863 ASP A CA 1
ATOM 6660 C C . ASP A 1 863 ? -9.549 47.381 -27.981 1.00 78.31 863 ASP A C 1
ATOM 6662 O O . ASP A 1 863 ? -9.946 47.499 -29.139 1.00 78.31 863 ASP A O 1
ATOM 6666 N N . GLU A 1 864 ? -8.244 47.381 -27.681 1.00 76.94 864 GLU A N 1
ATOM 6667 C CA . GLU A 1 864 ? -7.180 47.501 -28.690 1.00 76.94 864 GLU A CA 1
ATOM 6668 C C . GLU A 1 864 ? -7.220 46.348 -29.707 1.00 76.94 864 GLU A C 1
ATOM 6670 O O . GLU A 1 864 ? -7.089 46.589 -30.906 1.00 76.94 864 GLU A O 1
ATOM 6675 N N . ILE A 1 865 ? -7.443 45.106 -29.251 1.00 74.81 865 ILE A N 1
ATOM 6676 C CA . ILE A 1 865 ? -7.584 43.941 -30.138 1.00 74.81 865 ILE A CA 1
ATOM 6677 C C . ILE A 1 865 ? -8.798 44.125 -31.053 1.00 74.81 865 ILE A C 1
ATOM 6679 O O . ILE A 1 865 ? -8.632 44.057 -32.266 1.00 74.81 865 ILE A O 1
ATOM 6683 N N . GLU A 1 866 ? -9.988 44.422 -30.512 1.00 72.31 866 GLU A N 1
ATOM 6684 C CA . GLU A 1 866 ? -11.188 44.667 -31.331 1.00 72.31 866 GLU A CA 1
ATOM 6685 C C . GLU A 1 866 ? -10.989 45.809 -32.345 1.00 72.31 866 GLU A C 1
ATOM 6687 O O . GLU A 1 866 ? -11.508 45.752 -33.464 1.00 72.31 866 GLU A O 1
ATOM 6692 N N . HIS A 1 867 ? -10.240 46.852 -31.985 1.00 69.25 867 HIS A N 1
ATOM 6693 C CA . HIS A 1 867 ? -9.981 47.979 -32.876 1.00 69.25 867 HIS A CA 1
ATOM 6694 C C . HIS A 1 867 ? -9.014 47.607 -34.012 1.00 69.25 867 HIS A C 1
ATOM 6696 O O . HIS A 1 867 ? -9.310 47.859 -35.182 1.00 69.25 867 HIS A O 1
ATOM 6702 N N . GLU A 1 868 ? -7.898 46.940 -33.702 1.00 65.81 868 GLU A N 1
ATOM 6703 C CA . GLU A 1 868 ? -6.934 46.474 -34.707 1.00 65.81 868 GLU A CA 1
ATOM 6704 C C . GLU A 1 868 ? -7.508 45.387 -35.634 1.00 65.81 868 GLU A C 1
ATOM 6706 O O . GLU A 1 868 ? -7.099 45.302 -36.796 1.00 65.81 868 GLU A O 1
ATOM 6711 N N . THR A 1 869 ? -8.445 44.556 -35.156 1.00 61.34 869 THR A N 1
ATOM 6712 C CA . THR A 1 869 ? -9.107 43.540 -35.988 1.00 61.34 869 THR A CA 1
ATOM 6713 C C . THR A 1 869 ? -10.065 44.164 -37.001 1.00 61.34 869 THR A C 1
ATOM 6715 O O . THR A 1 869 ? -10.062 43.753 -38.158 1.00 61.34 869 THR A O 1
ATOM 6718 N N . ASN A 1 870 ? -10.830 45.188 -36.601 1.00 58.38 870 ASN A N 1
ATOM 6719 C CA . ASN A 1 870 ? -11.774 45.888 -37.483 1.00 58.38 870 ASN A CA 1
ATOM 6720 C C . ASN A 1 870 ? -11.094 46.907 -38.424 1.00 58.38 870 ASN A C 1
ATOM 6722 O O . ASN A 1 870 ? -11.682 47.307 -39.423 1.00 58.38 870 ASN A O 1
ATOM 6726 N N . GLY A 1 871 ? -9.856 47.323 -38.137 1.00 48.12 871 GLY A N 1
ATOM 6727 C CA . GLY A 1 871 ? -9.098 48.287 -38.948 1.00 48.12 871 GLY A CA 1
ATOM 6728 C C . GLY A 1 871 ? -8.369 47.715 -40.176 1.00 48.12 871 GLY A C 1
ATOM 6729 O O . GLY A 1 871 ? -7.661 48.463 -40.848 1.00 48.12 871 GLY A O 1
ATOM 6730 N N . LYS A 1 872 ? -8.490 46.410 -40.465 1.00 45.22 872 LYS A N 1
ATOM 6731 C CA . LYS A 1 872 ? -7.792 45.718 -41.572 1.00 45.22 872 LYS A CA 1
ATOM 6732 C C . LYS A 1 872 ? -8.732 45.209 -42.671 1.00 45.22 872 LYS A C 1
ATOM 6734 O O . LYS A 1 872 ? -8.513 44.132 -43.221 1.00 45.22 872 LYS A O 1
ATOM 6739 N N . ASP A 1 873 ? -9.749 45.990 -43.015 1.00 35.25 873 ASP A N 1
ATOM 6740 C CA . ASP A 1 873 ? -10.570 45.728 -44.198 1.00 35.25 873 ASP A CA 1
ATOM 6741 C C . ASP A 1 873 ? -9.802 46.126 -45.475 1.00 35.25 873 ASP A C 1
ATOM 6743 O O . ASP A 1 873 ? -9.920 47.238 -45.995 1.00 35.25 873 ASP A O 1
ATOM 6747 N N . THR A 1 874 ? -8.927 45.236 -45.960 1.00 34.53 874 THR A N 1
ATOM 6748 C CA . THR A 1 874 ? -8.411 45.331 -47.332 1.00 34.53 874 THR A CA 1
ATOM 6749 C C . THR A 1 874 ? -9.518 44.878 -48.266 1.00 34.53 874 THR A C 1
ATOM 6751 O O . THR A 1 874 ? -9.688 43.677 -48.481 1.00 34.53 874 THR A O 1
ATOM 6754 N N . GLY A 1 875 ? -10.277 45.844 -48.777 1.00 38.94 875 GLY A N 1
ATOM 6755 C CA . GLY A 1 875 ? -11.456 45.566 -49.578 1.00 38.94 875 GLY A CA 1
ATOM 6756 C C . GLY A 1 875 ? -11.153 44.689 -50.790 1.00 38.94 875 GLY A C 1
ATOM 6757 O O . GLY A 1 875 ? -10.367 45.066 -51.655 1.00 38.94 875 GLY A O 1
ATOM 6758 N N . ASP A 1 876 ? -11.865 43.570 -50.873 1.00 30.80 876 ASP A N 1
ATOM 6759 C CA . ASP A 1 876 ? -12.188 42.923 -52.137 1.00 30.80 876 ASP A CA 1
ATOM 6760 C C . ASP A 1 876 ? -13.650 42.470 -52.083 1.00 30.80 876 ASP A C 1
ATOM 6762 O O . ASP A 1 876 ? -14.109 41.870 -51.106 1.00 30.80 876 ASP A O 1
ATOM 6766 N N . GLN A 1 877 ? -14.424 42.832 -53.105 1.00 40.72 877 GLN A N 1
ATOM 6767 C CA . GLN A 1 877 ? -15.866 42.606 -53.101 1.00 40.72 877 GLN A CA 1
ATOM 6768 C C . GLN A 1 877 ? -16.206 41.157 -53.442 1.00 40.72 877 GLN A C 1
ATOM 6770 O O . GLN A 1 877 ? -15.949 40.712 -54.559 1.00 40.72 877 GLN A O 1
ATOM 6775 N N . ILE A 1 878 ? -16.915 40.463 -52.546 1.00 30.92 878 ILE A N 1
ATOM 6776 C CA . ILE A 1 878 ? -17.702 39.280 -52.915 1.00 30.92 878 ILE A CA 1
ATOM 6777 C C . ILE A 1 878 ? -19.140 39.440 -52.414 1.00 30.92 878 ILE A C 1
ATOM 6779 O O . ILE A 1 878 ? -19.414 39.875 -51.297 1.00 30.92 878 ILE A O 1
ATOM 6783 N N . THR A 1 879 ? -20.067 39.150 -53.320 1.00 30.67 879 THR A N 1
ATOM 6784 C CA . THR A 1 879 ? -21.469 39.566 -53.293 1.00 30.67 879 THR A CA 1
ATOM 6785 C C . THR A 1 879 ? -22.360 38.805 -52.316 1.00 30.67 879 THR A C 1
ATOM 6787 O O . THR A 1 879 ? -22.248 37.595 -52.141 1.00 30.67 879 THR A O 1
ATOM 6790 N N . ASN A 1 880 ? -23.370 39.522 -51.826 1.00 36.16 880 ASN A N 1
ATOM 6791 C CA . ASN A 1 880 ? -24.557 39.008 -51.146 1.00 36.16 880 ASN A CA 1
ATOM 6792 C C . ASN A 1 880 ? -25.280 37.911 -51.969 1.00 36.16 880 ASN A C 1
ATOM 6794 O O . ASN A 1 880 ? -26.053 38.241 -52.865 1.00 36.16 880 ASN A O 1
ATOM 6798 N N . GLN A 1 881 ? -25.100 36.627 -51.635 1.00 33.34 881 GLN A N 1
ATOM 6799 C CA . GLN A 1 881 ? -26.092 35.564 -51.877 1.00 33.34 881 GLN A CA 1
ATOM 6800 C C . GLN A 1 881 ? -25.977 34.453 -50.822 1.00 33.34 881 GLN A C 1
ATOM 6802 O O . GLN A 1 881 ? -25.044 33.656 -50.861 1.00 33.34 881 GLN A O 1
ATOM 6807 N N . ASN A 1 882 ? -26.944 34.395 -49.897 1.00 28.38 882 ASN A N 1
ATOM 6808 C CA . ASN A 1 882 ? -27.757 33.199 -49.608 1.00 28.38 882 ASN A CA 1
ATOM 6809 C C . ASN A 1 882 ? -28.632 33.415 -48.361 1.00 28.38 882 ASN A C 1
ATOM 6811 O O . ASN A 1 882 ? -28.200 33.211 -47.228 1.00 28.38 882 ASN A O 1
ATOM 6815 N N . GLN A 1 883 ? -29.903 33.760 -48.582 1.00 30.00 883 GLN A N 1
ATOM 6816 C CA . GLN A 1 883 ? -30.949 33.426 -47.615 1.00 30.00 883 GLN A CA 1
ATOM 6817 C C . GLN A 1 883 ? -31.308 31.937 -47.749 1.00 30.00 883 GLN A C 1
ATOM 6819 O O . GLN A 1 883 ? -31.411 31.457 -48.880 1.00 30.00 883 GLN A O 1
ATOM 6824 N N . PRO A 1 884 ? -31.576 31.208 -46.651 1.00 31.30 884 PRO A N 1
ATOM 6825 C CA . PRO A 1 884 ? -32.194 29.890 -46.731 1.00 31.30 884 PRO A CA 1
ATOM 6826 C C . PRO A 1 884 ? -33.674 30.031 -47.108 1.00 31.30 884 PRO A C 1
ATOM 6828 O O . PRO A 1 884 ? -34.458 30.645 -46.383 1.00 31.30 884 PRO A O 1
ATOM 6831 N N . SER A 1 885 ? -34.058 29.454 -48.242 1.00 28.41 885 SER A N 1
ATOM 6832 C CA . SER A 1 885 ? -35.438 29.417 -48.716 1.00 28.41 885 SER A CA 1
ATOM 6833 C C . SER A 1 885 ? -36.288 28.393 -47.958 1.00 28.41 885 SER A C 1
ATOM 6835 O O . SER A 1 885 ? -35.866 27.274 -47.670 1.00 28.41 885 SER A O 1
ATOM 6837 N N . ASN A 1 886 ? -37.541 28.764 -47.696 1.00 32.66 886 ASN A N 1
ATOM 6838 C CA . ASN A 1 886 ? -38.597 27.825 -47.325 1.00 32.66 886 ASN A CA 1
ATOM 6839 C C . ASN A 1 886 ? -38.947 26.952 -48.545 1.00 32.66 886 ASN A C 1
ATOM 6841 O O . ASN A 1 886 ? -39.263 27.522 -49.587 1.00 32.66 886 ASN A O 1
ATOM 6845 N N . ASN A 1 887 ? -38.919 25.618 -48.410 1.00 28.31 887 ASN A N 1
ATOM 6846 C CA . ASN A 1 887 ? -39.814 24.647 -49.074 1.00 28.31 887 ASN A CA 1
ATOM 6847 C C . ASN A 1 887 ? -39.334 23.200 -48.846 1.00 28.31 887 ASN A C 1
ATOM 6849 O O . ASN A 1 887 ? -38.324 22.799 -49.420 1.00 28.31 887 ASN A O 1
ATOM 6853 N N . ASN A 1 888 ? -40.106 22.382 -48.117 1.00 27.67 888 ASN A N 1
ATOM 6854 C CA . ASN A 1 888 ? -40.886 21.321 -48.776 1.00 27.67 888 ASN A CA 1
ATOM 6855 C C . ASN A 1 888 ? -41.859 20.573 -47.839 1.00 27.67 888 ASN A C 1
ATOM 6857 O O . ASN A 1 888 ? -41.514 20.150 -46.738 1.00 27.67 888 ASN A O 1
ATOM 6861 N N . THR A 1 889 ? -43.067 20.356 -48.357 1.00 30.23 889 THR A N 1
ATOM 6862 C CA . THR A 1 889 ? -43.985 19.244 -48.035 1.00 30.23 889 THR A CA 1
ATOM 6863 C C . THR A 1 889 ? -43.329 17.908 -48.469 1.00 30.23 889 THR A C 1
ATOM 6865 O O . THR A 1 889 ? -42.376 17.933 -49.238 1.00 30.23 889 THR A O 1
ATOM 6868 N N . ASN A 1 890 ? -43.682 16.675 -48.087 1.00 29.67 890 ASN A N 1
ATOM 6869 C CA . ASN A 1 890 ? -44.849 15.998 -47.489 1.00 29.67 890 ASN A CA 1
ATOM 6870 C C . ASN A 1 890 ? -44.309 14.675 -46.833 1.00 29.67 890 ASN A C 1
ATOM 6872 O O . ASN A 1 890 ? -43.109 14.433 -46.922 1.00 29.67 890 ASN A O 1
ATOM 6876 N N . ILE A 1 891 ? -45.015 13.735 -46.184 1.00 29.12 891 ILE A N 1
ATOM 6877 C CA . ILE A 1 891 ? -46.437 13.386 -45.948 1.00 29.12 891 ILE A CA 1
ATOM 6878 C C . ILE A 1 891 ? -46.537 12.764 -44.518 1.00 29.12 891 ILE A C 1
ATOM 6880 O O . ILE A 1 891 ? -45.513 12.505 -43.889 1.00 29.12 891 ILE A O 1
ATOM 6884 N N . ALA A 1 892 ? -47.744 12.523 -43.986 1.00 29.19 892 ALA A N 1
ATOM 6885 C CA . ALA A 1 892 ? -47.982 11.970 -42.634 1.00 29.19 892 ALA A CA 1
ATOM 6886 C C . ALA A 1 892 ? -48.003 10.408 -42.561 1.00 29.19 892 ALA A C 1
ATOM 6888 O O . ALA A 1 892 ? -47.706 9.754 -43.563 1.00 29.19 892 ALA A O 1
ATOM 6889 N N . PRO A 1 893 ? -48.359 9.789 -41.405 1.00 37.00 893 PRO A N 1
ATOM 6890 C CA . PRO A 1 893 ? -49.791 9.642 -41.104 1.00 37.00 893 PRO A CA 1
ATOM 6891 C C . PRO A 1 893 ? -50.248 9.839 -39.635 1.00 37.00 893 PRO A C 1
ATOM 6893 O O . PRO A 1 893 ? -49.596 9.435 -38.677 1.00 37.00 893 PRO A O 1
ATOM 6896 N N . THR A 1 894 ? -51.483 10.351 -39.540 1.00 29.17 894 THR A N 1
ATOM 6897 C CA . THR A 1 894 ? -52.556 10.070 -38.551 1.00 29.17 894 THR A CA 1
ATOM 6898 C C . THR A 1 894 ? -52.439 10.460 -37.067 1.00 29.17 894 THR A C 1
ATOM 6900 O O . THR A 1 894 ? -51.745 9.842 -36.265 1.00 29.17 894 THR A O 1
ATOM 6903 N N . THR A 1 895 ? -53.311 11.411 -36.722 1.00 31.78 895 THR A N 1
ATOM 6904 C CA . THR A 1 895 ? -53.908 11.767 -35.420 1.00 31.78 895 THR A CA 1
ATOM 6905 C C . THR A 1 895 ? -54.716 10.615 -34.775 1.00 31.78 895 THR A C 1
ATOM 6907 O O . THR A 1 895 ? -54.987 9.610 -35.433 1.00 31.78 895 THR A O 1
ATOM 6910 N N . PRO A 1 896 ? -55.173 10.770 -33.514 1.00 38.69 896 PRO A N 1
ATOM 6911 C CA . PRO A 1 896 ? -56.573 11.185 -33.332 1.00 38.69 896 PRO A CA 1
ATOM 6912 C C . PRO A 1 896 ? -56.788 12.338 -32.333 1.00 38.69 896 PRO A C 1
ATOM 6914 O O . PRO A 1 896 ? -56.047 12.516 -31.370 1.00 38.69 896 PRO A O 1
ATOM 6917 N N . THR A 1 897 ? -57.831 13.121 -32.609 1.00 31.34 897 THR A N 1
ATOM 6918 C CA . THR A 1 897 ? -58.340 14.272 -31.843 1.00 31.34 897 THR A CA 1
ATOM 6919 C C . THR A 1 897 ? -59.332 13.891 -30.737 1.00 31.34 897 THR A C 1
ATOM 6921 O O . THR A 1 897 ? -59.838 12.774 -30.701 1.00 31.34 897 THR A O 1
ATOM 6924 N N . ASP A 1 898 ? -59.627 14.888 -29.896 1.00 36.03 898 ASP A N 1
ATOM 6925 C CA . ASP A 1 898 ? -60.757 15.046 -28.966 1.00 36.03 898 ASP A CA 1
ATOM 6926 C C . ASP A 1 898 ? -62.018 14.187 -29.176 1.00 36.03 898 ASP A C 1
ATOM 6928 O O . ASP A 1 898 ? -62.488 14.020 -30.299 1.00 36.03 898 ASP A O 1
ATOM 6932 N N . ILE A 1 899 ? -62.693 13.872 -28.059 1.00 30.45 899 ILE A N 1
ATOM 6933 C CA . ILE A 1 899 ? -64.142 14.105 -27.877 1.00 30.45 899 ILE A CA 1
ATOM 6934 C C . ILE A 1 899 ? -64.469 14.263 -26.377 1.00 30.45 899 ILE A C 1
ATOM 6936 O O . ILE A 1 899 ? -63.807 13.704 -25.506 1.00 30.45 899 ILE A O 1
ATOM 6940 N N . LYS A 1 900 ? -65.485 15.084 -26.085 1.00 31.86 900 LYS A N 1
ATOM 6941 C CA . LYS A 1 900 ? -65.986 15.416 -24.738 1.00 31.86 900 LYS A CA 1
ATOM 6942 C C . LYS A 1 900 ? -66.877 14.309 -24.141 1.00 31.86 900 LYS A C 1
ATOM 6944 O O . LYS A 1 900 ? -67.501 13.573 -24.898 1.00 31.86 900 LYS A O 1
ATOM 6949 N N . LYS A 1 901 ? -67.093 14.413 -22.818 1.00 29.27 901 LYS A N 1
ATOM 6950 C CA . LYS A 1 901 ? -68.394 14.574 -22.105 1.00 29.27 901 LYS A CA 1
ATOM 6951 C C . LYS A 1 901 ? -68.742 13.548 -21.005 1.00 29.27 901 LYS A C 1
ATOM 6953 O O . LYS A 1 901 ? -68.715 12.349 -21.229 1.00 29.27 901 LYS A O 1
ATOM 6958 N N . ASP A 1 902 ? -69.166 14.138 -19.885 1.00 30.58 902 ASP A N 1
ATOM 6959 C CA . ASP A 1 902 ? -70.175 13.749 -18.885 1.00 30.58 902 ASP A CA 1
ATOM 6960 C C . ASP A 1 902 ? -70.148 12.397 -18.129 1.00 30.58 902 ASP A C 1
ATOM 6962 O O . ASP A 1 902 ? -70.364 11.319 -18.670 1.00 30.58 902 ASP A O 1
ATOM 6966 N N . ASP A 1 903 ? -70.108 12.587 -16.803 1.00 30.91 903 ASP A N 1
ATOM 6967 C CA . ASP A 1 903 ? -71.032 12.056 -15.786 1.00 30.91 903 ASP A CA 1
ATOM 6968 C C . ASP A 1 903 ? -70.800 10.749 -15.007 1.00 30.91 903 ASP A C 1
ATOM 6970 O O . ASP A 1 903 ? -70.181 9.777 -15.428 1.00 30.91 903 ASP A O 1
ATOM 6974 N N . SER A 1 904 ? -71.436 10.766 -13.826 1.00 30.95 904 SER A N 1
ATOM 6975 C CA . SER A 1 904 ? -71.681 9.680 -12.863 1.00 30.95 904 SER A CA 1
ATOM 6976 C C . SER A 1 904 ? -70.534 9.246 -11.931 1.00 30.95 904 SER A C 1
ATOM 6978 O O . SER A 1 904 ? -69.896 8.210 -12.059 1.00 30.95 904 SER A O 1
ATOM 6980 N N . THR A 1 905 ? -70.362 10.064 -10.892 1.00 33.72 905 THR A N 1
ATOM 6981 C CA . THR A 1 905 ? -70.511 9.672 -9.473 1.00 33.72 905 THR A CA 1
ATOM 6982 C C . THR A 1 905 ? -70.155 8.252 -8.988 1.00 33.72 905 THR A C 1
ATOM 6984 O O . THR A 1 905 ? -70.822 7.275 -9.316 1.00 33.72 905 THR A O 1
ATOM 6987 N N . ALA A 1 906 ? -69.364 8.283 -7.909 1.00 36.50 906 ALA A N 1
ATOM 6988 C CA . ALA A 1 906 ? -69.440 7.466 -6.688 1.00 36.50 906 ALA A CA 1
ATOM 6989 C C . ALA A 1 906 ? -68.481 6.255 -6.551 1.00 36.50 906 ALA A C 1
ATOM 6991 O O . ALA A 1 906 ? -68.168 5.589 -7.534 1.00 36.50 906 ALA A O 1
ATOM 6992 N N . PRO A 1 907 ? -67.958 6.005 -5.327 1.00 59.91 907 PRO A N 1
ATOM 6993 C CA . PRO A 1 907 ? -66.822 5.109 -5.087 1.00 59.91 907 PRO A CA 1
ATOM 6994 C C . PRO A 1 907 ? -67.249 3.800 -4.394 1.00 59.91 907 PRO A C 1
ATOM 6996 O O . PRO A 1 907 ? -68.423 3.647 -4.070 1.00 59.91 907 PRO A O 1
ATOM 6999 N N . VAL A 1 908 ? -66.285 2.921 -4.076 1.00 33.47 908 VAL A N 1
ATOM 7000 C CA . VAL A 1 908 ? -66.134 2.266 -2.749 1.00 33.47 908 VAL A CA 1
ATOM 7001 C C . VAL A 1 908 ? -64.896 1.347 -2.727 1.00 33.47 908 VAL A C 1
ATOM 7003 O O . VAL A 1 908 ? -64.688 0.581 -3.659 1.00 33.47 908 VAL A O 1
ATOM 7006 N N . ASP A 1 909 ? -64.116 1.483 -1.648 1.00 32.91 909 ASP A N 1
ATOM 7007 C CA . ASP A 1 909 ? -63.194 0.561 -0.949 1.00 32.91 909 ASP A CA 1
ATOM 7008 C C . ASP A 1 909 ? -62.226 -0.395 -1.683 1.00 32.91 909 ASP A C 1
ATOM 7010 O O . ASP A 1 909 ? -62.493 -0.954 -2.740 1.00 32.91 909 ASP A O 1
ATOM 7014 N N . GLY A 1 910 ? -61.109 -0.708 -1.006 1.00 31.38 910 GLY A N 1
ATOM 7015 C CA . GLY A 1 910 ? -60.351 -1.934 -1.290 1.00 31.38 910 GLY A CA 1
ATOM 7016 C C . GLY A 1 910 ? -58.881 -1.910 -0.879 1.00 31.38 910 GLY A C 1
ATOM 7017 O O . GLY A 1 910 ? -58.017 -1.533 -1.658 1.00 31.38 910 GLY A O 1
ATOM 7018 N N . GLU A 1 911 ? -58.598 -2.349 0.342 1.00 37.50 911 GLU A N 1
ATOM 7019 C CA . GLU A 1 911 ? -57.267 -2.490 0.941 1.00 37.50 911 GLU A CA 1
ATOM 7020 C C . GLU A 1 911 ? -56.219 -3.281 0.117 1.00 37.50 911 GLU A C 1
ATOM 7022 O O . GLU A 1 911 ? -56.504 -4.322 -0.465 1.00 37.50 911 GLU A O 1
ATOM 7027 N N . SER A 1 912 ? -54.960 -2.840 0.239 1.00 39.50 912 SER A N 1
ATOM 7028 C CA . SER A 1 912 ? -53.719 -3.644 0.314 1.00 39.50 912 SER A CA 1
ATOM 7029 C C . SER A 1 912 ? -53.412 -4.770 -0.698 1.00 39.50 912 SER A C 1
ATOM 7031 O O . SER A 1 912 ? -53.980 -5.860 -0.627 1.00 39.50 912 SER A O 1
ATOM 7033 N N . ALA A 1 913 ? -52.285 -4.607 -1.405 1.00 41.00 913 ALA A N 1
ATOM 7034 C CA . ALA A 1 913 ? -51.125 -5.513 -1.304 1.00 41.00 913 ALA A CA 1
ATOM 7035 C C . ALA A 1 913 ? -49.825 -4.787 -1.702 1.00 41.00 913 ALA A C 1
ATOM 7037 O O . ALA A 1 913 ? -49.847 -4.089 -2.738 1.00 41.00 913 ALA A O 1
#

Secondary structure (DSSP, 8-state):
-TTTHHHHHHHHTTTGGGTSS---PPP-------PEEE-S-BS-SEEEE-TT-EEE--BTT--SPPEEEES-TTTEEE-TTSEEEE-SSEEEEEEEEETTTTEEEEEEEEE---BPPP----STT-EEE---BT-SS--SEEEES-TTTEEE-TT-EEEE-SSEEEEEEEEETTEEEEEEEEE-----BS-SEEEEETT-EEE--BGGG---S-EEEEES-TTTEEE-TT-EEEE-SSEEEEEEEEETTEEEEEEEEEEPS-EES-SEEEE-TT-EEE--EE--TT-----EEEES-TTTEEE-TT-EEEE-SS-EEEEEEEEETTEEEEEEEEE------SSEEEETT--EE---TT--SPPEEEES-TTTEEE-TTSEEEE-SSEEEEEEEEETTEEEEEEEEEESSEEEEEE-TTS-B--PPPEEE-TT--EEPPSSSSB-TTEEEEEEESSTTS-S-EEETT-EE----SS-SEEEEEEEEEEPTT------TT--TTEEEE-TTS-EEE--S---TT--EEE-S-EEEEES-TTTEEEEEEEEESS--SS-SEEPPPBSS-EEE-SSEEEEEEEEETT-PPPPGGGHHHHHTTEEEEE---PPPS-------EEEETTTTTTTS-TTSHHHHHHHHH-SS-SEEEEEEEE-SS--EEE-SSSSSTTTB---TTSTTTT--GGGS-HHHHTTSPBB--STTTTT-B-S--PPBHHHHHHHHHHTT-EEEEEE----STHHHHHHHHHHHHHT-TTSEEEEES-HHHHHHHHHH-GGGTTS-EEEEESS---HHHHHHHTTSSSEEEEEEGGG--HHHHHHHHHTT-EEEEEEE-SHHHHHHHHHTT--EEEES-HHHHHHHHHHHHT-----------PPPP---------------------------

pLDDT: mean 78.39, std 18.67, range [25.23, 98.81]

InterPro domains:
  IPR003343 Bacterial Ig-like domain, group 2 [PF02368] (61-101)
  IPR003343 Bacterial Ig-like domain, group 2 [PF02368] (125-174)
  IPR003343 Bacterial Ig-like domain, group 2 [PF02368] (187-256)
  IPR003343 Bacterial Ig-like domain, group 2 [PF02368] (283-327)
  IPR003343 Bacterial Ig-like domain, group 2 [PF02368] (359-399)
  IPR003343 Bacterial Ig-like domain, group 2 [SM00635] (36-107)
  IPR003343 Bacterial Ig-like domain, group 2 [SM00635] (110-182)
  IPR003343 Bacterial Ig-like domain, group 2 [SM00635] (183-257)
  IPR003343 Bacterial Ig-like domain, group 2 [SM00635] (258-334)
  IPR003343 Bacterial Ig-like domain, group 2 [SM00635] (335-405)
  IPR008964 Invasin/intimin cell-adhesion fragments [SSF49373] (41-105)
  IPR008964 Invasin/intimin cell-adhesion fragments [SSF49373] (102-182)
  IPR008964 Invasin/intimin cell-adhesion fragments [SSF49373] (183-258)
  IPR008964 Invasin/intimin cell-adhesion fragments [SSF49373] (281-335)
  IPR008964 Invasin/intimin cell-adhesion fragments [SSF49373] (345-407)
  IPR013378 Internalin B-like, B-repeat [PF09479] (410-483)
  IPR017946 PLC-like phosphodiesterase, TIM beta/alpha-barrel domain superfamily [G3DSA:3.20.20.190] (614-865)
  IPR017946 PLC-like phosphodiesterase, TIM beta/alpha-barrel domain superfamily [SSF51695] (619-858)
  IPR030395 Glycerophosphodiester phosphodiesterase domain [PF03009] (622-850)
  IPR030395 Glycerophosphodiester phosphodiesterase domain [PS51704] (617-866)

Organism: NCBI:txid2487118